Protein AF-A0AAN8JY93-F1 (afdb_monomer)

Mean predicted aligned error: 19.19 Å

Solvent-accessible surface area (backbone atoms only — not comparable to full-atom values): 60584 Å² total; per-residue (Å²): 108,63,57,53,48,21,67,75,59,73,46,45,84,38,65,45,79,65,49,72,83,92,68,95,86,66,89,79,64,73,64,67,52,47,55,47,52,49,53,53,49,51,51,48,49,42,30,40,76,74,59,64,27,43,64,78,49,72,37,73,42,38,67,51,36,52,79,76,88,57,92,93,51,80,46,86,62,22,30,18,45,52,40,88,83,47,94,84,46,52,73,44,82,36,50,57,37,54,52,48,49,48,41,67,73,62,76,46,93,72,88,65,72,92,72,94,78,92,77,66,65,74,63,88,63,70,92,53,86,69,74,48,63,58,64,89,82,48,39,46,28,34,25,60,44,32,64,24,27,21,23,57,47,72,46,72,69,20,24,54,23,28,49,57,55,35,21,75,65,58,65,14,74,72,51,42,61,41,52,46,45,41,35,33,70,85,38,47,70,60,54,50,51,51,45,59,71,41,59,44,47,30,41,38,38,33,50,48,47,7,31,37,15,24,61,51,72,53,81,31,70,60,34,48,50,50,53,51,53,52,50,50,53,34,49,76,69,67,24,44,53,29,41,27,54,37,63,79,38,51,15,34,57,38,46,78,66,45,28,56,66,29,72,68,42,27,61,42,47,23,54,51,46,50,51,50,43,70,74,40,46,88,79,42,40,35,40,28,46,40,53,32,57,64,51,51,19,39,30,7,29,14,76,24,69,34,51,75,44,37,51,91,47,22,40,38,42,22,42,46,18,43,54,35,49,54,51,20,41,22,49,34,42,47,54,46,52,75,77,50,69,91,64,62,47,48,21,45,30,43,48,50,54,26,50,41,31,65,43,74,68,35,68,59,14,43,50,24,10,53,50,53,44,42,72,50,41,30,53,62,45,29,18,32,62,71,64,16,43,65,45,68,70,54,58,51,51,44,35,52,44,23,46,63,60,70,40,98,54,50,54,61,77,80,75,49,76,68,51,14,65,57,25,35,63,45,44,72,43,46,31,34,28,44,63,21,45,36,25,14,27,61,45,67,71,90,60,57,53,79,60,82,69,30,58,68,62,74,64,47,48,44,76,51,66,65,89,84,50,35,74,49,46,40,94,87,39,28,68,41,42,63,27,57,34,50,45,53,51,50,47,36,75,74,63,42,94,50,50,29,33,37,65,33,37,49,55,40,38,64,76,89,57,54,78,35,62,69,46,27,36,46,54,56,39,38,53,40,28,49,48,43,29,39,74,74,69,66,42,51,62,47,32,44,18,40,32,24,50,43,32,35,37,47,65,48,46,11,77,64,39,33,39,29,30,18,44,49,39,83,85,45,92,82,31,52,74,44,77,20,49,26,35,55,48,52,25,50,32,54,76,59,41,40,34,49,84,83,59,64,58,77,82,56,67,94,55,63,91,61,80,66,92,82,75,50,71,69,41,62,56,64,95,82,50,39,34,26,31,18,51,84,49,57,65,72,65,91,72,78,77,54,58,66,92,87,43,61,59,80,72,63,70,82,76,61,88,80,61,99,82,67,89,60,86,82,79,48,61,72,58,50,49,56,51,49,50,51,53,49,48,32,59,75,27,60,37,65,27,39,38,36,33,48,36,36,46,59,41,24,66,44,74,43,88,86,51,55,38,60,67,62,54,48,54,50,47,55,55,53,68,76,41,68,77,59,32,35,34,43,28,62,44,52,96,58,64,27,51,62,43,44,42,99,86,47,63,33,52,60,32,67,73,50,36,58,54,52,39,50,54,50,47,52,47,48,74,74,40,22,89,50,41,29,32,36,24,49,38,61,28,56,62,58,47,30,40,31,20,17,37,68,24,79,30,80,76,44,37,53,80,29,48,54,54,22,41,42,20,47,53,37,50,51,54,32,43,19,51,40,34,54,46,39,60,71,78,37,33,88,84,45,70,45,44,44,27,40,30,39,52,53,59,26,65,40,38,70,43,80,85,40,67,58,12,47,50,22,34,55,43,49,42,41,66,56,42,34,45,67,45,27,19,30,66,70,68,16,39,69,41,66,68,52,52,68,56,60,32,79,89,50,42,78,80,74,51,75,68,51,20,60,49,22,37,64,40,53,70,36,45,28,31,32,40,66,28,25,42,43,25,28,47,58,59,100,82,63,77,90,47,62,67,42,52,49,60,42,38,42,66,84,50,52,89,88,68,52,53,41,90,40,45,64,32,60,32,52,47,49,49,51,48,32,73,72,58,41,74,53,48,29,30,38,56,27,33,54,60,35,56,61,41,27,72,77,65,77,47,54,57,27,46,50,53,54,47,38,52,46,31,48,49,43,28,37,73,75,68,61,35,41,68,46,30,48,15,43,32,27,40,47,31,73,88,47,94,89,44,91,84,70,64,57,37,31,29,19,56,62,84,82,83,84,71,54,72,39,77,27,30,58,49,50,18,49,36,47,76,55,37,35,47,50,79,77,80,75,84,73,91,65,82,90,73,86,78,82,90,79,80,93,78,90,82,89,81,87,82,89,89,88,89,89,86,88,78,90,89,87,90,81,79,78,76,66,71,62,59,59,57,56,55,59,55,55,62,66,74,78,108

InterPro domains:
  IPR001360 Glycoside hydrolase family 1 [PF00232] (2-108)
  IPR001360 Glycoside hydrolase family 1 [PF00232] (132-594)
  IPR001360 Glycoside hydrolase family 1 [PF00232] (618-1051)
  IPR001360 Glycoside hydrolase family 1 [PR00131] (426-440)
  IPR001360 Glycoside hydrolase family 1 [PR00131] (500-508)
  IPR001360 Glycoside hydrolase family 1 [PR00131] (516-527)
  IPR001360 Glycoside hydrolase family 1 [PR00131] (538-555)
  IPR001360 Glycoside hydrolase family 1 [PR00131] (562-574)
  IPR001360 Glycoside hydrolase family 1 [PTHR10353] (134-597)
  IPR017853 Glycoside hydrolase superfamily [SSF51445] (2-107)
  IPR017853 Glycoside hydrolase superfamily [SSF51445] (125-590)
  IPR017853 Glycoside hydrolase superfamily [SSF51445] (620-1041)
  IPR018120 Glycoside hydrolase family 1, active site [PS00572] (500-508)

Structure (mmCIF, N/CA/C/O backbone):
data_AF-A0AAN8JY93-F1
#
_entry.id   AF-A0AAN8JY93-F1
#
loop_
_atom_site.group_PDB
_atom_site.id
_atom_site.type_symbol
_atom_site.label_atom_id
_atom_site.label_alt_id
_atom_site.label_comp_id
_atom_site.label_asym_id
_atom_site.label_entity_id
_atom_site.label_seq_id
_atom_site.pdbx_PDB_ins_code
_atom_site.Cartn_x
_atom_site.Cartn_y
_atom_site.Cartn_z
_atom_site.occupancy
_atom_site.B_iso_or_equiv
_atom_site.auth_seq_id
_atom_site.auth_comp_id
_atom_site.auth_asym_id
_atom_site.auth_atom_id
_atom_site.pdbx_PDB_model_num
ATOM 1 N N . MET A 1 1 ? 3.358 27.680 21.421 1.00 69.94 1 MET A N 1
ATOM 2 C CA . MET A 1 1 ? 3.819 28.964 22.011 1.00 69.94 1 MET A CA 1
ATOM 3 C C . MET A 1 1 ? 2.772 30.056 21.838 1.00 69.94 1 MET A C 1
ATOM 5 O O . MET A 1 1 ? 2.364 30.636 22.831 1.00 69.94 1 MET A O 1
ATOM 9 N N . LEU A 1 2 ? 2.305 30.308 20.614 1.00 76.06 2 LEU A N 1
ATOM 10 C CA . LEU A 1 2 ? 1.337 31.370 20.306 1.00 76.06 2 LEU A CA 1
ATOM 11 C C . LEU A 1 2 ? -0.007 31.192 21.030 1.00 76.06 2 LEU A C 1
ATOM 13 O O . LEU A 1 2 ? -0.466 32.124 21.680 1.00 76.06 2 LEU A O 1
ATOM 17 N N . SER A 1 3 ? -0.543 29.971 21.080 1.00 69.81 3 SER A N 1
ATOM 18 C CA . SER A 1 3 ? -1.754 29.629 21.849 1.00 69.81 3 SER A CA 1
ATOM 19 C C . SER A 1 3 ? -1.584 29.855 23.360 1.00 69.81 3 SER A C 1
ATOM 21 O O . SER A 1 3 ? -2.524 30.243 24.049 1.00 69.81 3 SER A O 1
ATOM 23 N N . ARG A 1 4 ? -0.353 29.732 23.881 1.00 70.81 4 ARG A N 1
ATOM 24 C CA . ARG A 1 4 ? -0.026 30.113 25.266 1.00 70.81 4 ARG A CA 1
ATOM 25 C C . ARG A 1 4 ? -0.009 31.632 25.448 1.00 70.81 4 ARG A C 1
ATOM 27 O O . ARG A 1 4 ? -0.497 32.097 26.466 1.00 70.81 4 ARG A O 1
ATOM 34 N N . VAL A 1 5 ? 0.522 32.402 24.493 1.00 70.19 5 VAL A N 1
ATOM 35 C CA . VAL A 1 5 ? 0.476 33.878 24.538 1.00 70.19 5 VAL A CA 1
ATOM 36 C C . VAL A 1 5 ? -0.973 34.365 24.524 1.00 70.19 5 VAL A C 1
ATOM 38 O O . VAL A 1 5 ? -1.321 35.219 25.335 1.00 70.19 5 VAL A O 1
ATOM 41 N N . LYS A 1 6 ? -1.830 33.758 23.690 1.00 79.06 6 LYS A N 1
ATOM 42 C CA . LYS A 1 6 ? -3.275 34.000 23.716 1.00 79.06 6 LYS A CA 1
ATOM 43 C C . LYS A 1 6 ? -3.862 33.759 25.105 1.00 79.06 6 LYS A C 1
ATOM 45 O O . LYS A 1 6 ? -4.528 34.630 25.641 1.00 79.06 6 LYS A O 1
ATOM 50 N N . TYR A 1 7 ? -3.604 32.599 25.697 1.00 63.34 7 TYR A N 1
ATOM 51 C CA . TYR A 1 7 ? -4.222 32.246 26.973 1.00 63.34 7 TYR A CA 1
ATOM 52 C C . TYR A 1 7 ? -3.699 33.077 28.156 1.00 63.34 7 TYR A C 1
ATOM 54 O O . TYR A 1 7 ? -4.463 33.464 29.032 1.00 63.34 7 TYR A O 1
ATOM 62 N N . VAL A 1 8 ? -2.396 33.365 28.191 1.00 80.88 8 VAL A N 1
ATOM 63 C CA . VAL A 1 8 ? -1.757 34.058 29.323 1.00 80.88 8 VAL A CA 1
ATOM 64 C C . VAL A 1 8 ? -2.041 35.559 29.322 1.00 80.88 8 VAL A C 1
ATOM 66 O O . VAL A 1 8 ? -2.139 36.156 30.389 1.00 80.88 8 VAL A O 1
ATOM 69 N N . TYR A 1 9 ? -2.155 36.173 28.146 1.00 71.94 9 TYR A N 1
ATOM 70 C CA . TYR A 1 9 ? -2.231 37.629 28.007 1.00 71.94 9 TYR A CA 1
ATOM 71 C C . TYR A 1 9 ? -3.556 38.107 27.401 1.00 71.94 9 TYR A C 1
ATOM 73 O O . TYR A 1 9 ? -3.605 39.202 26.848 1.00 71.94 9 TYR A O 1
ATOM 81 N N . ASP A 1 10 ? -4.603 37.284 27.498 1.00 81.94 10 ASP A N 1
ATOM 82 C CA . ASP A 1 10 ? -5.962 37.587 27.026 1.00 81.94 10 ASP A CA 1
ATOM 83 C C . ASP A 1 10 ? -6.033 37.953 25.530 1.00 81.94 10 ASP A C 1
ATOM 85 O O . ASP A 1 10 ? -6.460 39.027 25.115 1.00 81.94 10 ASP A O 1
ATOM 89 N N . ASN A 1 11 ? -5.541 37.031 24.702 1.00 85.69 11 ASN A N 1
ATOM 90 C CA . ASN A 1 11 ? -5.490 37.101 23.241 1.00 85.69 11 ASN A CA 1
ATOM 91 C C . ASN A 1 11 ? -4.962 38.437 22.681 1.00 85.69 11 ASN A C 1
ATOM 93 O O . ASN A 1 11 ? -5.617 39.066 21.835 1.00 85.69 11 ASN A O 1
ATOM 97 N N . PRO A 1 12 ? -3.768 38.885 23.118 1.00 86.94 12 PRO A N 1
ATOM 98 C CA . PRO A 1 12 ? -3.240 40.167 22.685 1.00 86.94 12 PRO A CA 1
ATOM 99 C C . PRO A 1 12 ? -2.962 40.129 21.180 1.00 86.94 12 PRO A C 1
ATOM 101 O O . PRO A 1 12 ? -2.796 39.063 20.587 1.00 86.94 12 PRO A O 1
ATOM 104 N N . SER A 1 13 ? -2.857 41.298 20.550 1.00 91.81 13 SER A N 1
ATOM 105 C CA . SER A 1 13 ? -2.350 41.352 19.175 1.00 91.81 13 SER A CA 1
ATOM 106 C C . SER A 1 13 ? -0.879 40.932 19.169 1.00 91.81 13 SER A C 1
ATOM 108 O O . SER A 1 13 ? -0.040 41.621 19.748 1.00 91.81 13 SER A O 1
ATOM 110 N N . VAL A 1 14 ? -0.564 39.804 18.533 1.00 89.38 14 VAL A N 1
ATOM 111 C CA . VAL A 1 14 ? 0.791 39.240 18.487 1.00 89.38 14 VAL A CA 1
ATOM 112 C C . VAL A 1 14 ? 1.410 39.488 17.120 1.00 89.38 14 VAL A C 1
ATOM 114 O O . VAL A 1 14 ? 0.826 39.139 16.100 1.00 89.38 14 VAL A O 1
ATOM 117 N N . TYR A 1 15 ? 2.621 40.034 17.092 1.00 88.69 15 TYR A N 1
ATOM 118 C CA . TYR A 1 15 ? 3.464 40.029 15.900 1.00 88.69 15 TYR A CA 1
ATOM 119 C C . TYR A 1 15 ? 4.668 39.132 16.179 1.00 88.69 15 TYR A C 1
ATOM 121 O O . TYR A 1 15 ? 5.398 39.367 17.142 1.00 88.69 15 TYR A O 1
ATOM 129 N N . VAL A 1 16 ? 4.859 38.077 15.389 1.00 86.00 16 VAL A N 1
ATOM 130 C CA . VAL A 1 16 ? 6.002 37.173 15.571 1.00 86.00 16 VAL A CA 1
ATOM 131 C C . VAL A 1 16 ? 7.223 37.833 14.948 1.00 86.00 16 VAL A C 1
ATOM 133 O O . VAL A 1 16 ? 7.348 37.900 13.733 1.00 86.00 16 VAL A O 1
ATOM 136 N N . THR A 1 17 ? 8.101 38.388 15.774 1.00 80.94 17 THR A N 1
ATOM 137 C CA . THR A 1 17 ? 9.152 39.301 15.301 1.00 80.94 17 THR A CA 1
ATOM 138 C C . THR A 1 17 ? 10.348 38.614 14.654 1.00 80.94 17 THR A C 1
ATOM 140 O O . THR A 1 17 ? 11.081 39.281 13.932 1.00 80.94 17 THR A O 1
ATOM 143 N N . ASP A 1 18 ? 10.564 37.325 14.914 1.00 76.69 18 ASP A N 1
ATOM 144 C CA . ASP A 1 18 ? 11.630 36.550 14.283 1.00 76.69 18 ASP A CA 1
ATOM 145 C C . ASP A 1 18 ? 11.290 35.051 14.268 1.00 76.69 18 ASP A C 1
ATOM 147 O O . ASP A 1 18 ? 10.889 34.476 15.284 1.00 76.69 18 ASP A O 1
ATOM 151 N N . ILE A 1 19 ? 11.467 34.431 13.106 1.00 76.38 19 ILE A N 1
ATOM 152 C CA . ILE A 1 19 ? 11.493 32.987 12.903 1.00 76.38 19 ILE A CA 1
ATOM 153 C C . ILE A 1 19 ? 12.848 32.697 12.266 1.00 76.38 19 ILE A C 1
ATOM 155 O O . ILE A 1 19 ? 13.058 33.001 11.091 1.00 76.38 19 ILE A O 1
ATOM 159 N N . SER A 1 20 ? 13.759 32.119 13.044 1.00 65.69 20 SER A N 1
ATOM 160 C CA . SER A 1 20 ? 15.121 31.790 12.620 1.00 65.69 20 SER A CA 1
ATOM 161 C C . SER A 1 20 ? 15.572 30.449 13.224 1.00 65.69 20 SER A C 1
ATOM 163 O O . SER A 1 20 ? 14.973 29.941 14.179 1.00 65.69 20 SER A O 1
ATOM 165 N N . GLN A 1 21 ? 16.593 29.827 12.629 1.00 62.09 21 GLN A N 1
ATOM 166 C CA . GLN A 1 21 ? 17.211 28.580 13.097 1.00 62.09 21 GLN A CA 1
ATOM 167 C C . GLN A 1 21 ? 18.706 28.833 13.349 1.00 62.09 21 GLN A C 1
ATOM 169 O O . GLN A 1 21 ? 19.407 29.285 12.446 1.00 62.09 21 GLN A O 1
ATOM 174 N N . SER A 1 22 ? 19.211 28.539 14.555 1.00 51.00 22 SER A N 1
ATOM 175 C CA . SER A 1 22 ? 20.635 28.683 14.903 1.00 51.00 22 SER A CA 1
ATOM 176 C C . SER A 1 22 ? 21.345 27.324 14.936 1.00 51.00 22 SER A C 1
ATOM 178 O O . SER A 1 22 ? 21.020 26.490 15.782 1.00 51.00 22 SER A O 1
ATOM 180 N N . GLY A 1 23 ? 22.341 27.114 14.070 1.00 45.62 23 GLY A N 1
ATOM 181 C CA . GLY A 1 23 ? 23.177 25.910 14.071 1.00 45.62 23 GLY A CA 1
ATOM 182 C C . GLY A 1 23 ? 24.513 26.145 13.367 1.00 45.62 23 GLY A C 1
ATOM 183 O O . GLY A 1 23 ? 24.555 26.329 12.154 1.00 45.62 23 GLY A O 1
ATOM 184 N N . ALA A 1 24 ? 25.607 26.145 14.133 1.00 39.66 24 ALA A N 1
ATOM 185 C CA . ALA A 1 24 ? 26.963 26.214 13.598 1.00 39.66 24 ALA A CA 1
ATOM 186 C C . ALA A 1 24 ? 27.255 24.951 12.764 1.00 39.66 24 ALA A C 1
ATOM 188 O O . ALA A 1 24 ? 27.076 23.848 13.271 1.00 39.66 24 ALA A O 1
ATOM 189 N N . ASN A 1 25 ? 27.715 25.129 11.520 1.00 41.00 25 ASN A N 1
ATOM 190 C CA . ASN A 1 25 ? 28.017 24.102 10.500 1.00 41.00 25 ASN A CA 1
ATOM 191 C C . ASN A 1 25 ? 26.882 23.683 9.549 1.00 41.00 25 ASN A C 1
ATOM 193 O O . ASN A 1 25 ? 26.804 22.522 9.161 1.00 41.00 25 ASN A O 1
ATOM 197 N N . ILE A 1 26 ? 26.061 24.624 9.077 1.00 43.53 26 ILE A N 1
ATOM 198 C CA . ILE A 1 26 ? 25.244 24.402 7.869 1.00 43.53 26 ILE A CA 1
ATOM 199 C C . ILE A 1 26 ? 25.887 25.154 6.701 1.00 43.53 26 ILE A C 1
ATOM 201 O O . ILE A 1 26 ? 25.392 26.181 6.247 1.00 43.53 26 ILE A O 1
ATOM 205 N N . SER A 1 27 ? 27.033 24.663 6.236 1.00 38.75 27 SER A N 1
ATOM 206 C CA . SER A 1 27 ? 27.598 25.066 4.943 1.00 38.75 27 SER A CA 1
ATOM 207 C C . SER A 1 27 ? 27.100 24.175 3.797 1.00 38.75 27 SER A C 1
ATOM 209 O O . SER A 1 27 ? 27.706 24.199 2.734 1.00 38.75 27 SER A O 1
ATOM 211 N N . GLY A 1 28 ? 26.040 23.375 3.994 1.00 40.03 28 GLY A N 1
ATOM 212 C CA . GLY A 1 28 ? 25.715 22.319 3.031 1.00 40.03 28 GLY A CA 1
ATOM 213 C C . GLY A 1 28 ? 24.288 21.784 2.947 1.00 40.03 28 GLY A C 1
ATOM 214 O O . GLY A 1 28 ? 24.117 20.841 2.195 1.00 40.03 28 GLY A O 1
ATOM 215 N N . ASP A 1 29 ? 23.269 22.326 3.629 1.00 45.34 29 ASP A N 1
ATOM 216 C CA . ASP A 1 29 ? 21.902 21.876 3.309 1.00 45.34 29 ASP A CA 1
ATOM 217 C C . ASP A 1 29 ? 20.828 22.952 3.528 1.00 45.34 29 ASP A C 1
ATOM 219 O O . ASP A 1 29 ? 20.383 23.240 4.646 1.00 45.34 29 ASP A O 1
ATOM 223 N N . MET A 1 30 ? 20.470 23.611 2.426 1.00 51.06 30 MET A N 1
ATOM 224 C CA . MET A 1 30 ? 19.513 24.716 2.363 1.00 51.06 30 MET A CA 1
ATOM 225 C C . MET A 1 30 ? 18.056 24.223 2.468 1.00 51.06 30 MET A C 1
ATOM 227 O O . MET A 1 30 ? 17.183 24.998 2.864 1.00 51.06 30 MET A O 1
ATOM 231 N N . GLU A 1 31 ? 17.817 22.939 2.177 1.00 48.22 31 GLU A N 1
ATOM 232 C CA . GLU A 1 31 ? 16.504 22.276 2.121 1.00 48.22 31 GLU A CA 1
ATOM 233 C C . GLU A 1 31 ? 15.861 22.168 3.511 1.00 48.22 31 GLU A C 1
ATOM 235 O O . GLU A 1 31 ? 14.686 22.494 3.695 1.00 48.22 31 GLU A O 1
ATOM 240 N N . SER A 1 32 ? 16.670 21.868 4.535 1.00 54.09 32 SER A N 1
ATOM 241 C CA . SER A 1 32 ? 16.225 21.801 5.937 1.00 54.09 32 SER A CA 1
ATOM 242 C C . SER A 1 32 ? 15.567 23.096 6.445 1.00 54.09 32 SER A C 1
ATOM 244 O O . SER A 1 32 ? 14.738 23.060 7.358 1.00 54.09 32 SER A O 1
ATOM 246 N N . LYS A 1 33 ? 15.894 24.251 5.843 1.00 60.28 33 LYS A N 1
ATOM 247 C CA . LYS A 1 33 ? 15.375 25.565 6.253 1.00 60.28 33 LYS A CA 1
ATOM 248 C C . LYS A 1 33 ? 14.008 25.889 5.660 1.00 60.28 33 LYS A C 1
ATOM 250 O O . LYS A 1 33 ? 13.216 26.546 6.332 1.00 60.28 33 LYS A O 1
ATOM 255 N N . ILE A 1 34 ? 13.705 25.457 4.435 1.00 57.56 34 ILE A N 1
ATOM 256 C CA . ILE A 1 34 ? 12.383 25.701 3.832 1.00 57.56 34 ILE A CA 1
ATOM 257 C C . ILE A 1 34 ? 11.337 24.843 4.528 1.00 57.56 34 ILE A C 1
ATOM 259 O O . ILE A 1 34 ? 10.289 25.365 4.901 1.00 57.56 34 ILE A O 1
ATOM 263 N N . ASP A 1 35 ? 11.652 23.582 4.815 1.00 55.12 35 ASP A N 1
ATOM 264 C CA . ASP A 1 35 ? 10.779 22.723 5.614 1.00 55.12 35 ASP A CA 1
ATOM 265 C C . ASP A 1 35 ? 10.602 23.260 7.032 1.00 55.12 35 ASP A C 1
ATOM 267 O O . ASP A 1 3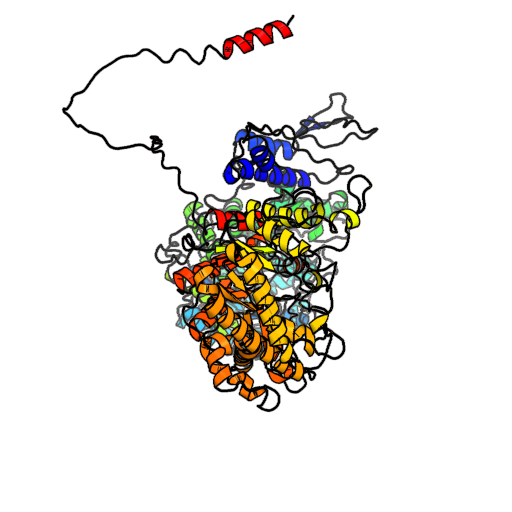5 ? 9.481 23.300 7.540 1.00 55.12 35 ASP A O 1
ATOM 271 N N . TYR A 1 36 ? 11.666 23.796 7.639 1.00 63.91 36 TYR A N 1
ATOM 272 C CA . TYR A 1 36 ? 11.558 24.528 8.897 1.00 63.91 36 TYR A CA 1
ATOM 273 C C . TYR A 1 36 ? 10.566 25.696 8.766 1.00 63.91 36 TYR A C 1
ATOM 275 O O . TYR A 1 36 ? 9.571 25.745 9.488 1.00 63.91 36 TYR A O 1
ATOM 283 N N . TYR A 1 37 ? 10.739 26.608 7.808 1.00 67.94 37 TYR A N 1
ATOM 284 C CA . TYR A 1 37 ? 9.810 27.730 7.654 1.00 67.94 37 TYR A CA 1
ATOM 285 C C . TYR A 1 37 ? 8.380 27.296 7.304 1.00 67.94 37 TYR A C 1
ATOM 287 O O . TYR A 1 37 ? 7.440 27.877 7.851 1.00 67.94 37 TYR A O 1
ATOM 295 N N . ARG A 1 38 ? 8.184 26.252 6.487 1.00 61.81 38 ARG A N 1
ATOM 296 C CA . ARG A 1 38 ? 6.869 25.654 6.189 1.00 61.81 38 ARG A CA 1
ATOM 297 C C . ARG A 1 38 ? 6.207 25.110 7.446 1.00 61.81 38 ARG A C 1
ATOM 299 O O . ARG A 1 38 ? 5.049 25.424 7.701 1.00 61.81 38 ARG A O 1
ATOM 306 N N . ILE A 1 39 ? 6.933 24.359 8.272 1.00 59.59 39 ILE A N 1
ATOM 307 C CA . ILE A 1 39 ? 6.422 23.831 9.543 1.00 59.59 39 ILE A CA 1
ATOM 308 C C . ILE A 1 39 ? 5.998 24.982 10.460 1.00 59.59 39 ILE A C 1
ATOM 310 O O . ILE A 1 39 ? 4.887 24.971 10.991 1.00 59.59 39 ILE A O 1
ATOM 314 N N . TYR A 1 40 ? 6.846 25.998 10.636 1.00 71.12 40 TYR A N 1
ATOM 315 C CA . TYR A 1 40 ? 6.559 27.106 11.550 1.00 71.12 40 TYR A CA 1
ATOM 316 C C . TYR A 1 40 ? 5.438 28.018 11.047 1.00 71.12 40 TYR A C 1
ATOM 318 O O . TYR A 1 40 ? 4.575 28.395 11.837 1.00 71.12 40 TYR A O 1
ATOM 326 N N . THR A 1 41 ? 5.388 28.330 9.753 1.00 69.44 41 THR A N 1
ATOM 327 C CA . THR A 1 41 ? 4.290 29.123 9.176 1.00 69.44 41 THR A CA 1
ATOM 328 C C . THR A 1 41 ? 2.980 28.355 9.113 1.00 69.44 41 THR A C 1
ATOM 330 O O . THR A 1 41 ? 1.944 28.935 9.421 1.00 69.44 41 THR A O 1
ATOM 333 N N . ASN A 1 42 ? 2.999 27.047 8.840 1.00 61.03 42 ASN A N 1
ATOM 334 C CA . ASN A 1 42 ? 1.810 26.202 8.960 1.00 61.03 42 ASN A CA 1
ATOM 335 C C . ASN A 1 42 ? 1.327 26.149 10.417 1.00 61.03 42 ASN A C 1
ATOM 337 O O . ASN A 1 42 ? 0.138 26.262 10.684 1.00 61.03 42 ASN A O 1
ATOM 341 N N . ASN A 1 43 ? 2.238 26.079 11.388 1.00 65.94 43 ASN A N 1
ATOM 342 C CA . ASN A 1 43 ? 1.875 26.165 12.803 1.00 65.94 43 ASN A CA 1
ATOM 343 C C . ASN A 1 43 ? 1.349 27.554 13.205 1.00 65.94 43 ASN A C 1
ATOM 345 O O . ASN A 1 43 ? 0.456 27.629 14.043 1.00 65.94 43 ASN A O 1
ATOM 349 N N . ILE A 1 44 ? 1.845 28.645 12.611 1.00 74.50 44 ILE A N 1
ATOM 350 C CA . ILE A 1 44 ? 1.271 29.990 12.782 1.00 74.50 44 ILE A CA 1
ATOM 351 C C . ILE A 1 44 ? -0.132 30.045 12.181 1.00 74.50 44 ILE A C 1
ATOM 353 O O . ILE A 1 44 ? -1.044 30.536 12.835 1.00 74.50 44 ILE A O 1
ATOM 357 N N . LEU A 1 45 ? -0.332 29.499 10.980 1.00 65.19 45 LEU A N 1
ATOM 358 C CA . LEU A 1 45 ? -1.640 29.457 10.333 1.00 65.19 45 LEU A CA 1
ATOM 359 C C . LEU A 1 45 ? -2.636 28.607 11.130 1.00 65.19 45 LEU A C 1
ATOM 361 O O . LEU A 1 45 ? -3.771 29.027 11.319 1.00 65.19 45 LEU A O 1
ATOM 365 N N . LYS A 1 46 ? -2.208 27.459 11.666 1.00 56.72 46 LYS A N 1
ATOM 366 C CA . LYS A 1 46 ? -2.985 26.665 12.629 1.00 56.72 46 LYS A CA 1
ATOM 367 C C . LYS A 1 46 ? -3.283 27.472 13.891 1.00 56.72 46 LYS A C 1
ATOM 369 O O . LYS A 1 46 ? -4.415 27.468 14.348 1.00 56.72 46 LYS A O 1
ATOM 374 N N . ALA A 1 47 ? -2.321 28.229 14.415 1.00 69.75 47 ALA A N 1
ATOM 375 C CA . ALA A 1 47 ? -2.568 29.083 15.571 1.00 69.75 47 ALA A CA 1
ATOM 376 C C . ALA A 1 47 ? -3.593 30.196 15.274 1.00 69.75 47 ALA A C 1
ATOM 378 O O . ALA A 1 47 ? -4.376 30.539 16.151 1.00 69.75 47 ALA A O 1
ATOM 379 N N . VAL A 1 48 ? -3.618 30.750 14.056 1.00 68.75 48 VAL A N 1
ATOM 380 C CA . VAL A 1 48 ? -4.634 31.729 13.626 1.00 68.75 48 VAL A CA 1
ATOM 381 C C . VAL A 1 48 ? -5.995 31.065 13.417 1.00 68.75 48 VAL A C 1
ATOM 383 O O . VAL A 1 48 ? -6.984 31.540 13.960 1.00 68.75 48 VAL A O 1
ATOM 386 N N . ASN A 1 49 ? -6.052 29.982 12.642 1.00 53.44 49 ASN A N 1
ATOM 387 C CA . ASN A 1 49 ? -7.306 29.414 12.139 1.00 53.44 49 ASN A CA 1
ATOM 388 C C . ASN A 1 49 ? -7.936 28.374 13.070 1.00 53.44 49 ASN A C 1
ATOM 390 O O . ASN A 1 49 ? -9.153 28.248 13.088 1.00 53.44 49 ASN A O 1
ATOM 394 N N . LEU A 1 50 ? -7.119 27.604 13.793 1.00 51.84 50 LEU A N 1
ATOM 395 C CA . LEU A 1 50 ? -7.572 26.543 14.699 1.00 51.84 50 LEU A CA 1
ATOM 396 C C . LEU A 1 50 ? -7.536 27.010 16.154 1.00 51.84 50 LEU A C 1
ATOM 398 O O . LEU A 1 50 ? -8.492 26.791 16.888 1.00 51.84 50 LEU A O 1
ATOM 402 N N . ASP A 1 51 ? -6.464 27.696 16.564 1.00 65.25 51 ASP A N 1
ATOM 403 C CA . ASP A 1 51 ? -6.336 28.173 17.949 1.00 65.25 51 ASP A CA 1
ATOM 404 C C . ASP A 1 51 ? -6.894 29.596 18.150 1.00 65.25 51 ASP A C 1
ATOM 406 O O . ASP A 1 51 ? -6.864 30.113 19.274 1.00 65.25 51 ASP A O 1
ATOM 410 N N . GLU A 1 52 ? -7.369 30.260 17.087 1.00 82.25 52 GLU A N 1
ATOM 411 C CA . GLU A 1 52 ? -7.912 31.631 17.085 1.00 82.25 52 GLU A CA 1
ATOM 412 C C . GLU A 1 52 ? -7.009 32.654 17.812 1.00 82.25 52 GLU A C 1
ATOM 414 O O . GLU A 1 52 ? -7.465 33.511 18.584 1.00 82.25 52 GLU A O 1
ATOM 419 N N . CYS A 1 53 ? -5.693 32.524 17.649 1.00 76.94 53 CYS A N 1
ATOM 420 C CA . CYS A 1 53 ? -4.716 33.475 18.162 1.00 76.94 53 CYS A CA 1
ATOM 421 C C . CYS A 1 53 ? -4.760 34.760 17.336 1.00 76.94 53 CYS A C 1
ATOM 423 O O . CYS A 1 53 ? -4.696 34.721 16.107 1.00 76.94 53 CYS A O 1
ATOM 425 N N . ASN A 1 54 ? -4.797 35.912 18.007 1.00 87.56 54 ASN A N 1
ATOM 426 C CA . ASN A 1 54 ? -4.833 37.227 17.370 1.00 87.56 54 ASN A CA 1
ATOM 427 C C . ASN A 1 54 ? -3.450 37.645 16.828 1.00 87.56 54 ASN A C 1
ATOM 429 O O . ASN A 1 54 ? -2.831 38.606 17.287 1.00 87.56 54 ASN A O 1
ATOM 433 N N . ILE A 1 55 ? -2.937 36.897 15.853 1.00 88.12 55 ILE A N 1
ATOM 434 C CA . ILE A 1 55 ? -1.637 37.142 15.227 1.00 88.12 55 ILE A CA 1
ATOM 435 C C . ILE A 1 55 ? -1.822 38.132 14.073 1.00 88.12 55 ILE A C 1
ATOM 437 O O . ILE A 1 55 ? -2.625 37.912 13.171 1.00 88.12 55 ILE A O 1
ATOM 441 N N . LYS A 1 56 ? -1.087 39.245 14.110 1.00 86.44 56 LYS A N 1
ATOM 442 C CA . LYS A 1 56 ? -1.150 40.334 13.121 1.00 86.44 56 LYS A CA 1
ATOM 443 C C . LYS A 1 56 ? -0.124 40.209 12.001 1.00 86.44 56 LYS A C 1
ATOM 445 O O . LYS A 1 56 ? -0.237 40.909 11.003 1.00 86.44 56 LYS A O 1
ATOM 450 N N . GLY A 1 57 ? 0.866 39.341 12.169 1.00 78.50 57 GLY A N 1
ATOM 451 C CA . GLY A 1 57 ? 1.896 39.081 11.175 1.00 78.50 57 GLY A CA 1
ATOM 452 C C . GLY A 1 57 ? 3.099 38.379 11.785 1.00 78.50 57 GLY A C 1
ATOM 453 O O . GLY A 1 57 ? 3.164 38.145 12.997 1.00 78.50 57 GLY A O 1
ATOM 454 N N . PHE A 1 58 ? 4.048 38.033 10.927 1.00 86.38 58 PHE A N 1
ATOM 455 C CA . PHE A 1 58 ? 5.318 37.461 11.334 1.00 86.38 58 PHE A CA 1
ATOM 456 C C . PHE A 1 58 ? 6.450 37.957 10.435 1.00 86.38 58 PHE A C 1
ATOM 458 O O . PHE A 1 58 ? 6.222 38.363 9.296 1.00 86.38 58 PHE A O 1
ATOM 465 N N . SER A 1 59 ? 7.667 37.907 10.958 1.00 81.62 59 SER A N 1
ATOM 466 C CA . SER A 1 59 ? 8.903 38.177 10.234 1.00 81.62 59 SER A CA 1
ATOM 467 C C . SER A 1 59 ? 9.771 36.927 10.244 1.00 81.62 59 SER A C 1
ATOM 469 O O . SER A 1 59 ? 9.876 36.244 11.262 1.00 81.62 59 SER A O 1
ATOM 471 N N . VAL A 1 60 ? 10.418 36.648 9.119 1.00 75.94 60 VAL A N 1
ATOM 472 C CA . VAL A 1 60 ? 11.477 35.638 9.028 1.00 75.94 60 VAL A CA 1
ATOM 473 C C . VAL A 1 60 ? 12.831 36.327 9.171 1.00 75.94 60 VAL A C 1
ATOM 475 O O . VAL A 1 60 ? 13.057 37.386 8.577 1.00 75.94 60 VAL A O 1
ATOM 478 N N . GLY A 1 61 ? 13.714 35.753 9.985 1.00 71.25 61 GLY A N 1
ATOM 479 C CA . GLY A 1 61 ? 15.058 36.275 10.201 1.00 71.25 61 GLY A CA 1
ATOM 480 C C . GLY A 1 61 ? 16.130 35.355 9.613 1.00 71.25 61 GLY A C 1
ATOM 481 O O . GLY A 1 61 ? 16.016 34.133 9.720 1.00 71.25 61 GLY A O 1
ATOM 482 N N . SER A 1 62 ? 17.194 35.886 8.999 1.00 75.38 62 SER A N 1
ATOM 483 C CA . SER A 1 62 ? 17.483 37.309 8.705 1.00 75.38 62 SER A CA 1
ATOM 484 C C . SER A 1 62 ? 17.187 37.672 7.239 1.00 75.38 62 SER A C 1
ATOM 486 O O . SER A 1 62 ? 17.022 36.800 6.396 1.00 75.38 62 SER A O 1
ATOM 488 N N . LEU A 1 63 ? 17.133 38.967 6.893 1.00 79.00 63 LEU A N 1
ATOM 489 C CA . LEU A 1 63 ? 17.023 39.394 5.486 1.00 79.00 63 LEU A CA 1
ATOM 490 C C . LEU A 1 63 ? 18.310 39.094 4.705 1.00 79.00 63 LEU A C 1
ATOM 492 O O . LEU A 1 63 ? 18.254 38.589 3.592 1.00 79.00 63 LEU A O 1
ATOM 496 N N . LEU A 1 64 ? 19.463 39.414 5.289 1.00 80.00 64 LEU A N 1
ATOM 497 C CA . LEU A 1 64 ? 20.787 39.242 4.694 1.00 80.00 64 LEU A CA 1
ATOM 498 C C . LEU A 1 64 ? 21.668 38.415 5.636 1.00 80.00 64 LEU A C 1
ATOM 500 O O . LEU A 1 64 ? 21.470 38.454 6.856 1.00 80.00 64 LEU A O 1
ATOM 504 N N . ASP A 1 65 ? 22.662 37.723 5.087 1.00 77.38 65 ASP A N 1
ATOM 505 C CA . ASP A 1 65 ? 23.757 37.167 5.887 1.00 77.38 65 ASP A CA 1
ATOM 506 C C . ASP A 1 65 ? 24.527 38.275 6.628 1.00 77.38 65 ASP A C 1
ATOM 508 O O . ASP A 1 65 ? 24.659 39.405 6.143 1.00 77.38 65 ASP A O 1
ATOM 512 N N . GLY A 1 66 ? 25.067 37.956 7.810 1.00 71.94 66 GLY A N 1
ATOM 513 C CA . GLY A 1 66 ? 25.772 38.931 8.644 1.00 71.94 66 GLY A CA 1
ATOM 514 C C . GLY A 1 66 ? 26.442 38.345 9.894 1.00 71.94 66 GLY A C 1
ATOM 515 O O . GLY A 1 66 ? 26.272 37.164 10.201 1.00 71.94 66 GLY A O 1
ATOM 516 N N . PRO A 1 67 ? 27.224 39.161 10.625 1.00 67.69 67 PRO A N 1
ATOM 517 C CA . PRO A 1 67 ? 27.877 38.752 11.869 1.00 67.69 67 PRO A CA 1
ATOM 518 C C . PRO A 1 67 ? 26.862 38.574 13.013 1.00 67.69 67 PRO A C 1
ATOM 520 O O . PRO A 1 67 ? 26.027 39.446 13.246 1.00 67.69 67 PRO A O 1
ATOM 523 N N . THR A 1 68 ? 26.958 37.472 13.767 1.00 59.69 68 THR A N 1
ATOM 524 C CA . THR A 1 68 ? 25.957 37.068 14.782 1.00 59.69 68 THR A CA 1
ATOM 525 C C . THR A 1 68 ? 26.406 37.253 16.240 1.00 59.69 68 THR A C 1
ATOM 527 O O . THR A 1 68 ? 25.809 36.690 17.154 1.00 59.69 68 THR A O 1
ATOM 530 N N . GLY A 1 69 ? 27.458 38.036 16.495 1.00 55.53 69 GLY A N 1
ATOM 531 C CA . GLY A 1 69 ? 27.867 38.420 17.857 1.00 55.53 69 GLY A CA 1
ATOM 532 C C . GLY A 1 69 ? 28.642 37.366 18.668 1.00 55.53 69 GLY A C 1
ATOM 533 O O . GLY A 1 69 ? 29.070 37.670 19.779 1.00 55.53 69 GLY A O 1
ATOM 534 N N . LEU A 1 70 ? 28.893 36.170 18.123 1.00 51.38 70 LEU A N 1
ATOM 535 C CA . LEU A 1 70 ? 29.871 35.203 18.645 1.00 51.38 70 LEU A CA 1
ATOM 536 C C . LEU A 1 70 ? 31.140 35.277 17.780 1.00 51.38 70 LEU A C 1
ATOM 538 O O . LEU A 1 70 ? 31.042 35.356 16.557 1.00 51.38 70 LEU A O 1
ATOM 542 N N . LYS A 1 71 ? 32.322 35.332 18.413 1.00 40.56 71 LYS A N 1
ATOM 543 C CA . LYS A 1 71 ? 33.609 35.583 17.736 1.00 40.56 71 LYS A CA 1
ATOM 544 C C . LYS A 1 71 ? 33.843 34.630 16.550 1.00 40.56 71 LYS A C 1
ATOM 546 O O . LYS A 1 71 ? 33.742 33.418 16.699 1.00 40.56 71 LYS A O 1
ATOM 551 N N . ASP A 1 72 ? 34.219 35.239 15.427 1.00 49.81 72 ASP A N 1
ATOM 552 C CA . ASP A 1 72 ? 34.879 34.664 14.246 1.00 49.81 72 ASP A CA 1
ATOM 553 C C . ASP A 1 72 ? 34.089 33.757 13.283 1.00 49.81 72 ASP A C 1
ATOM 555 O O . ASP A 1 72 ? 34.705 33.161 12.407 1.00 49.81 72 ASP A O 1
ATOM 559 N N . ASN A 1 73 ? 32.749 33.737 13.311 1.00 52.16 73 ASN A N 1
ATOM 560 C CA . ASN A 1 73 ? 31.959 33.053 12.271 1.00 52.16 73 ASN A CA 1
ATOM 561 C C . ASN A 1 73 ? 30.924 33.984 11.612 1.00 52.16 73 ASN A C 1
ATOM 563 O O . ASN A 1 73 ? 29.925 34.363 12.223 1.00 52.16 73 ASN A O 1
ATOM 567 N N . TYR A 1 74 ? 31.140 34.330 10.337 1.00 56.53 74 TYR A N 1
ATOM 568 C CA . TYR A 1 74 ? 30.059 34.803 9.465 1.00 56.53 74 TYR A CA 1
ATOM 569 C C . TYR A 1 74 ? 29.176 33.597 9.139 1.00 56.53 74 TYR A C 1
ATOM 571 O O . TYR A 1 74 ? 29.676 32.599 8.623 1.00 56.53 74 TYR A O 1
ATOM 579 N N . HIS A 1 75 ? 27.882 33.660 9.451 1.00 58.53 75 HIS A N 1
ATOM 580 C CA . HIS A 1 75 ? 26.963 32.562 9.166 1.00 58.53 75 HIS A CA 1
ATOM 581 C C . HIS A 1 75 ? 25.966 32.902 8.047 1.00 58.53 75 HIS A C 1
ATOM 583 O O . HIS A 1 75 ? 25.501 34.037 7.933 1.00 58.53 75 HIS A O 1
ATOM 589 N N . SER A 1 76 ? 25.609 31.881 7.262 1.00 59.31 76 SER A N 1
ATOM 590 C CA . SER A 1 76 ? 24.731 31.925 6.085 1.00 59.31 76 SER A CA 1
ATOM 591 C C . SER A 1 76 ? 23.250 31.641 6.420 1.00 59.31 76 SER A C 1
ATOM 593 O O . SER A 1 76 ? 22.693 30.607 6.033 1.00 59.31 76 SER A O 1
ATOM 595 N N . TYR A 1 77 ? 22.584 32.505 7.198 1.00 66.62 77 TYR A N 1
ATOM 596 C CA . TYR A 1 77 ? 21.170 32.314 7.597 1.00 66.62 77 TYR A CA 1
ATOM 597 C C . TYR A 1 77 ? 20.166 33.281 6.947 1.00 66.62 77 TYR A C 1
ATOM 599 O O . TYR A 1 77 ? 18.968 33.129 7.172 1.00 66.62 77 TYR A O 1
ATOM 607 N N . GLY A 1 78 ? 20.611 34.264 6.165 1.00 68.94 78 GLY A N 1
ATOM 608 C CA . GLY A 1 78 ? 19.736 35.273 5.579 1.00 68.94 78 GLY A CA 1
ATOM 609 C C . GLY A 1 78 ? 18.946 34.774 4.372 1.00 68.94 78 GLY A C 1
ATOM 610 O O . GLY A 1 78 ? 19.428 33.935 3.618 1.00 68.94 78 GLY A O 1
ATOM 611 N N . LEU A 1 79 ? 17.756 35.338 4.142 1.00 73.56 79 LEU A N 1
ATOM 612 C CA . LEU A 1 79 ? 16.968 35.170 2.914 1.00 73.56 79 LEU A CA 1
ATOM 613 C C . LEU A 1 79 ? 17.776 35.516 1.655 1.00 73.56 79 LEU A C 1
ATOM 615 O O . LEU A 1 79 ? 17.562 34.933 0.597 1.00 73.56 79 LEU A O 1
ATOM 619 N N . TYR A 1 80 ? 18.718 36.449 1.761 1.00 78.44 80 TYR A N 1
ATOM 620 C CA . TYR A 1 80 ? 19.695 36.733 0.726 1.00 78.44 80 TYR A CA 1
ATOM 621 C C . TYR A 1 80 ? 21.091 36.410 1.237 1.00 78.44 80 TYR A C 1
ATOM 623 O O . TYR A 1 80 ? 21.515 36.868 2.303 1.00 78.44 80 TYR A O 1
ATOM 631 N N . GLU A 1 81 ? 21.821 35.666 0.422 1.00 78.88 81 GLU A N 1
ATOM 632 C CA . GLU A 1 81 ? 23.245 35.475 0.608 1.00 78.88 81 GLU A CA 1
ATOM 633 C C . GLU A 1 81 ? 24.000 36.788 0.405 1.00 78.88 81 GLU A C 1
ATOM 635 O O . GLU A 1 81 ? 23.651 37.561 -0.491 1.00 78.88 81 GLU A O 1
ATOM 640 N N . VAL A 1 82 ? 25.033 37.035 1.216 1.00 80.00 82 VAL A N 1
ATOM 641 C CA . VAL A 1 82 ? 25.946 38.175 1.047 1.00 80.00 82 VAL A CA 1
ATOM 642 C C . VAL A 1 82 ? 27.346 37.664 0.746 1.00 80.00 82 VAL A C 1
ATOM 644 O O . VAL A 1 82 ? 27.972 37.020 1.585 1.00 80.00 82 VAL A O 1
ATOM 647 N N . ASP A 1 83 ? 27.880 38.020 -0.420 1.00 79.12 83 ASP A N 1
ATOM 648 C CA . ASP A 1 83 ? 29.286 37.762 -0.725 1.00 79.12 83 ASP A CA 1
ATOM 649 C C . ASP A 1 83 ? 30.181 38.727 0.075 1.00 79.12 83 ASP A C 1
ATOM 651 O O . ASP A 1 83 ? 30.327 39.913 -0.253 1.00 79.12 83 ASP A O 1
ATOM 655 N N . PHE A 1 84 ? 30.782 38.219 1.155 1.00 77.56 84 PHE A N 1
ATOM 656 C CA . PHE A 1 84 ? 31.700 38.979 2.006 1.00 77.56 84 PHE A CA 1
ATOM 657 C C . PHE A 1 84 ? 33.118 39.138 1.420 1.00 77.56 84 PHE A C 1
ATOM 659 O O . PHE A 1 84 ? 33.956 39.801 2.034 1.00 77.56 84 PHE A O 1
ATOM 666 N N . ASN A 1 85 ? 33.399 38.600 0.236 1.00 76.81 85 ASN A N 1
ATOM 667 C CA . ASN A 1 85 ? 34.671 38.787 -0.464 1.00 76.81 85 ASN A CA 1
ATOM 668 C C . ASN A 1 85 ? 34.546 39.772 -1.638 1.00 76.81 85 ASN A C 1
ATOM 670 O O . ASN A 1 85 ? 35.539 40.376 -2.041 1.00 76.81 85 ASN A O 1
ATOM 674 N N . HIS A 1 86 ? 33.333 40.007 -2.147 1.00 76.44 86 HIS A N 1
ATOM 675 C CA . HIS A 1 86 ? 33.083 41.008 -3.183 1.00 76.44 86 HIS A CA 1
ATOM 676 C C . HIS A 1 86 ? 33.038 42.442 -2.604 1.00 76.44 86 HIS A C 1
ATOM 678 O O . HIS A 1 86 ? 32.311 42.685 -1.632 1.00 76.44 86 HIS A O 1
ATOM 684 N N . PRO A 1 87 ? 33.729 43.436 -3.205 1.00 74.81 87 PRO A N 1
ATOM 685 C CA . PRO A 1 87 ? 33.801 44.807 -2.678 1.00 74.81 87 PRO A CA 1
ATOM 686 C C . PRO A 1 87 ? 32.432 45.498 -2.573 1.00 74.81 87 PRO A C 1
ATOM 688 O O . PRO A 1 87 ? 32.188 46.257 -1.639 1.00 74.81 87 PRO A O 1
ATOM 691 N N . GLU A 1 88 ? 31.502 45.179 -3.475 1.00 82.94 88 GLU A N 1
ATOM 692 C CA . GLU A 1 88 ? 30.126 45.708 -3.449 1.00 82.94 88 GLU A CA 1
ATOM 693 C C . GLU A 1 88 ? 29.160 44.919 -2.545 1.00 82.94 88 GLU A C 1
ATOM 695 O O . GLU A 1 88 ? 27.986 45.278 -2.421 1.00 82.94 88 GLU A O 1
ATOM 700 N N . ARG A 1 89 ? 29.634 43.843 -1.895 1.00 81.00 89 ARG A N 1
ATOM 701 C CA . ARG A 1 89 ? 28.820 42.948 -1.054 1.00 81.00 89 ARG A CA 1
ATOM 702 C C . ARG A 1 89 ? 27.604 42.397 -1.806 1.00 81.00 89 ARG A C 1
ATOM 704 O O . ARG A 1 89 ? 26.475 42.610 -1.379 1.00 81.00 89 ARG A O 1
ATOM 711 N N . LYS A 1 90 ? 27.797 41.771 -2.970 1.00 81.00 90 LYS A N 1
ATOM 712 C CA . LYS A 1 90 ? 26.687 41.330 -3.836 1.00 81.00 90 LYS A CA 1
ATOM 713 C C . LYS A 1 90 ? 25.678 40.470 -3.052 1.00 81.00 90 LYS A C 1
ATOM 715 O O . LYS A 1 90 ? 26.089 39.627 -2.258 1.00 81.00 90 LYS A O 1
ATOM 720 N N . ARG A 1 91 ? 24.374 40.713 -3.264 1.00 84.00 91 ARG A N 1
ATOM 721 C CA . ARG A 1 91 ? 23.274 39.961 -2.636 1.00 84.00 91 ARG A CA 1
ATOM 722 C C . ARG A 1 91 ? 22.610 39.034 -3.641 1.00 84.00 91 ARG A C 1
ATOM 724 O O . ARG A 1 91 ? 22.239 39.495 -4.721 1.00 84.00 91 ARG A O 1
ATOM 731 N N . THR A 1 92 ? 22.402 37.780 -3.259 1.00 74.56 92 THR A N 1
ATOM 732 C CA . THR A 1 92 ? 21.733 36.771 -4.095 1.00 74.56 92 THR A CA 1
ATOM 733 C C . THR A 1 92 ? 20.548 36.188 -3.330 1.00 74.56 92 THR A C 1
ATOM 735 O O . THR A 1 92 ? 20.708 35.769 -2.188 1.00 74.56 92 THR A O 1
ATOM 738 N N . ALA A 1 93 ? 19.349 36.199 -3.921 1.00 68.62 93 ALA A N 1
ATOM 739 C CA . ALA A 1 93 ? 18.145 35.655 -3.285 1.00 68.62 93 ALA A CA 1
ATOM 740 C C . ALA A 1 93 ? 18.249 34.128 -3.111 1.00 68.62 93 ALA A C 1
ATOM 742 O O . ALA A 1 93 ? 18.689 33.435 -4.026 1.00 68.62 93 ALA A O 1
ATOM 743 N N . ARG A 1 94 ? 17.831 33.608 -1.950 1.00 66.88 94 ARG A N 1
ATOM 744 C CA . ARG A 1 94 ? 17.742 32.168 -1.649 1.00 66.88 94 ARG A CA 1
ATOM 745 C C . ARG A 1 94 ? 16.339 31.622 -1.963 1.00 66.88 94 ARG A C 1
ATOM 747 O O . ARG A 1 94 ? 15.378 32.388 -2.021 1.00 66.88 94 ARG A O 1
ATOM 754 N N . GLY A 1 95 ? 16.180 30.296 -2.060 1.00 59.84 95 GLY A N 1
ATOM 755 C CA . GLY A 1 95 ? 14.857 29.650 -2.191 1.00 59.84 95 GLY A CA 1
ATOM 756 C C . GLY A 1 95 ? 13.870 30.058 -1.083 1.00 59.84 95 GLY A C 1
ATOM 757 O O . GLY A 1 95 ? 12.695 30.304 -1.341 1.00 59.84 95 GLY A O 1
ATOM 758 N N . THR A 1 96 ? 14.373 30.285 0.135 1.00 67.12 96 THR A N 1
ATOM 759 C CA . THR A 1 96 ? 13.602 30.817 1.271 1.00 67.12 96 THR A CA 1
ATOM 760 C C . THR A 1 96 ? 13.059 32.229 1.020 1.00 67.12 96 THR A C 1
ATOM 762 O O . THR A 1 96 ? 11.947 32.528 1.452 1.00 67.12 96 THR A O 1
ATOM 765 N N . ALA A 1 97 ? 13.789 33.092 0.299 1.00 70.75 97 ALA A N 1
ATOM 766 C CA . ALA A 1 97 ? 13.315 34.426 -0.085 1.00 70.75 97 ALA A CA 1
ATOM 767 C C . ALA A 1 97 ? 12.174 34.347 -1.096 1.00 70.75 97 ALA A C 1
ATOM 769 O O . ALA A 1 97 ? 11.199 35.087 -0.980 1.00 70.75 97 ALA A O 1
ATOM 770 N N . HIS A 1 98 ? 12.279 33.436 -2.065 1.00 62.75 98 HIS A N 1
ATOM 771 C CA . HIS A 1 98 ? 11.237 33.210 -3.064 1.00 62.75 98 HIS A CA 1
ATOM 772 C C . HIS A 1 98 ? 9.971 32.633 -2.434 1.00 62.75 98 HIS A C 1
ATOM 774 O O . HIS A 1 98 ? 8.890 33.189 -2.622 1.00 62.75 98 HIS A O 1
ATOM 780 N N . TRP A 1 99 ? 10.112 31.588 -1.617 1.00 66.56 99 TRP A N 1
ATOM 781 C CA . TRP A 1 99 ? 9.009 31.011 -0.853 1.00 66.56 99 TRP A CA 1
ATOM 782 C C . TRP A 1 99 ? 8.321 32.056 0.037 1.00 66.56 99 TRP A C 1
ATOM 784 O O . TRP A 1 99 ? 7.097 32.191 0.006 1.00 66.56 99 TRP A O 1
ATOM 794 N N . PHE A 1 100 ? 9.096 32.853 0.784 1.00 70.69 100 PHE A N 1
ATOM 795 C CA . PHE A 1 100 ? 8.535 33.881 1.661 1.00 70.69 100 PHE A CA 1
ATOM 796 C C . PHE A 1 100 ? 7.878 35.019 0.868 1.00 70.69 100 PHE A C 1
ATOM 798 O O . PHE A 1 100 ? 6.831 35.519 1.269 1.00 70.69 100 PHE A O 1
ATOM 805 N N . SER A 1 101 ? 8.440 35.393 -0.287 1.00 67.88 101 SER A N 1
ATOM 806 C CA . SER A 1 101 ? 7.835 36.369 -1.199 1.00 67.88 101 SER A CA 1
ATOM 807 C C . SER A 1 101 ? 6.487 35.890 -1.737 1.00 67.88 101 SER A C 1
ATOM 809 O O . SER A 1 101 ? 5.566 36.699 -1.833 1.00 67.88 101 SER A O 1
ATOM 811 N N . LEU A 1 102 ? 6.351 34.607 -2.087 1.00 57.69 102 LEU A N 1
ATOM 812 C CA . LEU A 1 102 ? 5.079 34.030 -2.535 1.00 57.69 102 LEU A CA 1
ATOM 813 C C . LEU A 1 102 ? 4.057 34.024 -1.401 1.00 57.69 102 LEU A C 1
ATOM 815 O O . LEU A 1 102 ? 2.973 34.574 -1.563 1.00 57.69 102 LEU A O 1
ATOM 819 N N . LEU A 1 103 ? 4.443 33.530 -0.223 1.00 64.50 103 LEU A N 1
ATOM 820 C CA . LEU A 1 103 ? 3.595 33.549 0.968 1.00 64.50 103 LEU A CA 1
ATOM 821 C C . LEU A 1 103 ? 3.108 34.969 1.312 1.00 64.50 103 LEU A C 1
ATOM 823 O O . LEU A 1 103 ? 1.938 35.163 1.637 1.00 64.50 103 LEU A O 1
ATOM 827 N N . ALA A 1 104 ? 3.988 35.969 1.202 1.00 68.94 104 ALA A N 1
ATOM 828 C CA . ALA A 1 104 ? 3.654 37.370 1.445 1.00 68.94 104 ALA A CA 1
ATOM 829 C C . ALA A 1 104 ? 2.755 37.979 0.354 1.00 68.94 104 ALA A C 1
ATOM 831 O O . ALA A 1 104 ? 1.902 38.807 0.663 1.00 68.94 104 ALA A O 1
ATOM 832 N N . THR A 1 105 ? 2.936 37.581 -0.910 1.00 61.59 105 THR A N 1
ATOM 833 C CA . THR A 1 105 ? 2.129 38.078 -2.040 1.00 61.59 105 THR A CA 1
ATOM 834 C C . THR A 1 105 ? 0.729 37.469 -2.035 1.00 61.59 105 THR A C 1
ATOM 836 O O . THR A 1 105 ? -0.247 38.147 -2.346 1.00 61.59 105 THR A O 1
ATOM 839 N N . GLU A 1 106 ? 0.629 36.194 -1.674 1.00 55.25 106 GLU A N 1
ATOM 840 C CA . GLU A 1 106 ? -0.607 35.421 -1.751 1.00 55.25 106 GLU A CA 1
ATOM 841 C C . GLU A 1 106 ? -1.431 35.452 -0.456 1.00 55.25 106 GLU A C 1
ATOM 843 O O . GLU A 1 106 ? -2.630 35.179 -0.485 1.00 55.25 106 GLU A O 1
ATOM 848 N N . ASN A 1 107 ? -0.818 35.814 0.678 1.00 60.34 107 ASN A N 1
ATOM 849 C CA . ASN A 1 107 ? -1.458 35.897 1.998 1.00 60.34 107 ASN A CA 1
ATOM 850 C C . ASN A 1 107 ? -2.197 34.599 2.420 1.00 60.34 107 ASN A C 1
ATOM 852 O O . ASN A 1 107 ? -3.128 34.630 3.227 1.00 60.34 107 ASN A O 1
ATOM 856 N N . ALA A 1 108 ? -1.787 33.459 1.857 1.00 51.47 108 ALA A N 1
ATOM 857 C CA . ALA A 1 108 ? -2.290 32.108 2.098 1.00 51.47 108 ALA A CA 1
ATOM 858 C C . ALA A 1 108 ? -1.272 31.073 1.572 1.00 51.47 108 ALA A C 1
ATOM 860 O O . ALA A 1 108 ? -0.359 31.418 0.824 1.00 51.47 108 ALA A O 1
ATOM 861 N N . PHE A 1 109 ? -1.445 29.792 1.922 1.00 49.97 109 PHE A N 1
ATOM 862 C CA . PHE A 1 109 ? -0.892 28.688 1.125 1.00 49.97 109 PHE A CA 1
ATOM 863 C C . PHE A 1 109 ? -1.875 28.411 -0.018 1.00 49.97 109 PHE A C 1
ATOM 865 O O . PHE A 1 109 ? -2.772 27.580 0.123 1.00 49.97 109 PHE A O 1
ATOM 872 N N . THR A 1 110 ? -1.807 29.174 -1.106 1.00 36.91 110 THR A N 1
ATOM 873 C CA . THR A 1 110 ? -2.777 29.044 -2.202 1.00 36.91 110 THR A CA 1
ATOM 874 C C . THR A 1 110 ? -2.446 27.822 -3.061 1.00 36.91 110 THR A C 1
ATOM 876 O O . THR A 1 110 ? -1.320 27.693 -3.540 1.00 36.91 110 THR A O 1
ATOM 879 N N . PRO A 1 111 ? -3.402 26.919 -3.333 1.00 35.41 111 PRO A N 1
ATOM 880 C CA . PRO A 1 111 ? -3.264 25.968 -4.427 1.00 35.41 111 PRO A CA 1
ATOM 881 C C . PRO A 1 111 ? -3.521 26.710 -5.748 1.00 35.41 111 PRO A C 1
ATOM 883 O O . PRO A 1 111 ? -4.651 27.133 -5.989 1.00 35.41 111 PRO A O 1
ATOM 886 N N . GLY A 1 112 ? -2.533 26.855 -6.637 1.00 35.16 112 GLY A N 1
ATOM 887 C CA . GLY A 1 112 ? -2.819 27.285 -8.020 1.00 35.16 112 GLY A CA 1
ATOM 888 C C . GLY A 1 112 ? -1.782 28.181 -8.696 1.00 35.16 112 GLY A C 1
ATOM 889 O O . GLY A 1 112 ? -1.507 29.263 -8.211 1.00 35.16 112 GLY A O 1
ATOM 890 N N . TYR A 1 113 ? -1.269 27.714 -9.843 1.00 36.62 113 TYR A N 1
ATOM 891 C CA . TYR A 1 113 ? -0.384 28.332 -10.849 1.00 36.62 113 TYR A CA 1
ATOM 892 C C . TYR A 1 113 ? 0.140 29.767 -10.661 1.00 36.62 113 TYR A C 1
ATOM 894 O O . TYR A 1 113 ? -0.620 30.732 -10.692 1.00 36.62 113 TYR A O 1
ATOM 902 N N . SER A 1 114 ? 1.463 29.917 -10.803 1.00 28.38 114 SER A N 1
ATOM 903 C CA . SER A 1 114 ? 2.050 31.147 -11.349 1.00 28.38 114 SER A CA 1
ATOM 904 C C . SER A 1 114 ? 3.201 30.912 -12.346 1.00 28.38 114 SER A C 1
ATOM 906 O O . SER A 1 114 ? 4.239 31.549 -12.210 1.00 28.38 114 SER A O 1
ATOM 908 N N . LYS A 1 115 ? 3.025 30.048 -13.377 1.00 27.22 115 LYS A N 1
ATOM 909 C CA . LYS A 1 115 ? 3.497 30.250 -14.787 1.00 27.22 115 LYS A CA 1
ATOM 910 C C . LYS A 1 115 ? 3.385 29.003 -15.702 1.00 27.22 115 LYS A C 1
ATOM 912 O O . LYS A 1 115 ? 3.187 27.901 -15.201 1.00 27.22 115 LYS A O 1
ATOM 917 N N . PRO A 1 116 ? 3.481 29.165 -17.044 1.00 28.52 116 PRO A N 1
ATOM 918 C CA . PRO A 1 116 ? 3.489 28.061 -18.014 1.00 28.52 116 PRO A CA 1
ATOM 919 C C . PRO A 1 116 ? 4.760 27.210 -17.870 1.00 28.52 116 PRO A C 1
ATOM 921 O O . PRO A 1 116 ? 5.851 27.776 -17.854 1.00 28.52 116 PRO A O 1
ATOM 924 N N . GLY A 1 117 ? 4.632 25.878 -17.800 1.00 35.66 117 GLY A N 1
ATOM 925 C CA . GLY A 1 117 ? 5.800 24.983 -17.816 1.00 35.66 117 GLY A CA 1
ATOM 926 C C . GLY A 1 117 ? 5.694 23.632 -17.099 1.00 35.66 117 GLY A C 1
ATOM 927 O O . GLY A 1 117 ? 6.657 22.887 -17.153 1.00 35.66 117 GLY A O 1
ATOM 928 N N . GLY A 1 118 ? 4.586 23.273 -16.442 1.00 36.38 118 GLY A N 1
ATOM 929 C CA . GLY A 1 118 ? 4.425 21.929 -15.847 1.00 36.38 118 GLY A CA 1
ATOM 930 C C . GLY A 1 118 ? 5.203 21.668 -14.547 1.00 36.38 118 GLY A C 1
ATOM 931 O O . GLY A 1 118 ? 5.012 20.622 -13.935 1.00 36.38 118 GLY A O 1
ATOM 932 N N . TRP A 1 119 ? 5.999 22.629 -14.075 1.00 38.09 119 TRP A N 1
ATOM 933 C CA . TRP A 1 119 ? 6.751 22.548 -12.821 1.00 38.09 119 TRP A CA 1
ATOM 934 C C . TRP A 1 119 ? 6.056 23.357 -11.732 1.00 38.09 119 TRP A C 1
ATOM 936 O O . TRP A 1 119 ? 6.113 24.584 -11.729 1.00 38.09 119 TRP A O 1
ATOM 946 N N . GLY A 1 120 ? 5.393 22.659 -10.811 1.00 40.97 120 GLY A N 1
ATOM 947 C CA . GLY A 1 120 ? 4.893 23.244 -9.571 1.00 40.97 120 GLY A CA 1
ATOM 948 C C . GLY A 1 120 ? 3.462 23.762 -9.658 1.00 40.97 120 GLY A C 1
ATOM 949 O O . GLY A 1 120 ? 3.238 24.935 -9.935 1.00 40.97 120 GLY A O 1
ATOM 950 N N . ILE A 1 121 ? 2.503 22.866 -9.387 1.00 40.88 121 ILE A N 1
ATOM 951 C CA . ILE A 1 121 ? 1.377 23.031 -8.444 1.00 40.88 121 ILE A CA 1
ATOM 952 C C . ILE A 1 121 ? 0.455 21.800 -8.526 1.00 40.88 121 ILE A C 1
ATOM 954 O O . ILE A 1 121 ? 0.336 21.154 -9.567 1.00 40.88 121 ILE A O 1
ATOM 958 N N . ALA A 1 122 ? -0.158 21.427 -7.398 1.00 42.59 122 ALA A N 1
ATOM 959 C CA . ALA A 1 122 ? -1.126 20.335 -7.319 1.00 42.59 122 ALA A CA 1
ATOM 960 C C . ALA A 1 122 ? -2.286 20.557 -8.325 1.00 42.59 122 ALA A C 1
ATOM 962 O O . ALA A 1 122 ? -2.757 21.692 -8.448 1.00 42.59 122 ALA A O 1
ATOM 963 N N . PRO A 1 123 ? -2.749 19.525 -9.062 1.00 50.03 123 PRO A N 1
ATOM 964 C CA . PRO A 1 123 ? -3.880 19.659 -9.979 1.00 50.03 123 PRO A CA 1
ATOM 965 C C . PRO A 1 123 ? -5.096 20.349 -9.325 1.00 50.03 123 PRO A C 1
ATOM 967 O O . PRO A 1 123 ? -5.305 20.271 -8.114 1.00 50.03 123 PRO A O 1
ATOM 970 N N . LYS A 1 124 ? -5.941 21.038 -10.104 1.00 46.50 124 LYS A N 1
ATOM 971 C CA . LYS A 1 124 ? -7.166 21.638 -9.536 1.00 46.50 124 LYS A CA 1
ATOM 972 C C . LYS A 1 124 ? -8.005 20.553 -8.854 1.00 46.50 124 LYS A C 1
ATOM 974 O O . LYS A 1 124 ? -8.185 19.482 -9.433 1.00 46.50 124 LYS A O 1
ATOM 979 N N . ASN A 1 125 ? -8.568 20.848 -7.681 1.00 53.53 125 ASN A N 1
ATOM 980 C CA . ASN A 1 125 ? -9.475 19.951 -6.951 1.00 53.53 125 ASN A CA 1
ATOM 981 C C . ASN A 1 125 ? -8.831 18.628 -6.477 1.00 53.53 125 ASN A C 1
ATOM 983 O O . ASN A 1 125 ? -9.529 17.621 -6.370 1.00 53.53 125 ASN A O 1
ATOM 987 N N . VAL A 1 126 ? -7.522 18.607 -6.197 1.00 53.62 126 VAL A N 1
ATOM 988 C CA . VAL A 1 126 ? -6.818 17.411 -5.679 1.00 53.62 126 VAL A CA 1
ATOM 989 C C . VAL A 1 126 ? -7.522 16.809 -4.461 1.00 53.62 126 VAL A C 1
ATOM 991 O O . VAL A 1 126 ? -7.859 15.632 -4.482 1.00 53.62 126 VAL A O 1
ATOM 994 N N . ASP A 1 127 ? -7.897 17.621 -3.473 1.00 52.94 127 ASP A N 1
ATOM 995 C CA . ASP A 1 127 ? -8.540 17.103 -2.254 1.00 52.94 127 ASP A CA 1
ATOM 996 C C . ASP A 1 127 ? -10.052 16.846 -2.397 1.00 52.94 127 ASP A C 1
ATOM 998 O O . ASP A 1 127 ? -10.681 16.271 -1.507 1.00 52.94 127 ASP A O 1
ATOM 1002 N N . GLN A 1 128 ? -10.671 17.271 -3.504 1.00 62.75 128 GLN A N 1
ATOM 1003 C CA . GLN A 1 128 ? -12.113 17.118 -3.708 1.00 62.75 128 GLN A CA 1
ATOM 1004 C C . GLN A 1 128 ? -12.409 15.827 -4.461 1.00 62.75 128 GLN A C 1
ATOM 1006 O O . GLN A 1 128 ? -11.993 15.663 -5.603 1.00 62.75 128 GLN A O 1
ATOM 1011 N N . PHE A 1 129 ? -13.180 14.927 -3.862 1.00 76.56 129 PHE A N 1
ATOM 1012 C CA . PHE A 1 129 ? -13.646 13.732 -4.558 1.00 76.56 129 PHE A CA 1
ATOM 1013 C C . PHE A 1 129 ? -14.634 14.107 -5.671 1.00 76.56 129 PHE A C 1
ATOM 1015 O O . PHE A 1 129 ? -15.615 14.813 -5.425 1.00 76.56 129 PHE A O 1
ATOM 1022 N N . HIS A 1 130 ? -14.391 13.633 -6.891 1.00 83.75 130 HIS A N 1
ATOM 1023 C CA . HIS A 1 130 ? -15.250 13.942 -8.029 1.00 83.75 130 HIS A CA 1
ATOM 1024 C C . HIS A 1 130 ? -16.315 12.857 -8.237 1.00 83.75 130 HIS A C 1
ATOM 1026 O O . HIS A 1 130 ? -15.991 11.677 -8.333 1.00 83.75 130 HIS A O 1
ATOM 1032 N N . ILE A 1 131 ? -17.586 13.260 -8.290 1.00 88.12 131 ILE A N 1
ATOM 1033 C CA . ILE A 1 131 ? -18.732 12.377 -8.539 1.00 88.12 131 ILE A CA 1
ATOM 1034 C C . ILE A 1 131 ? -19.184 12.602 -9.978 1.00 88.12 131 ILE A C 1
ATOM 1036 O O . ILE A 1 131 ? -19.875 13.581 -10.257 1.00 88.12 131 ILE A O 1
ATOM 1040 N N . ASP A 1 132 ? -18.752 11.722 -10.876 1.00 91.62 132 ASP A N 1
ATOM 1041 C CA . ASP A 1 132 ? -19.185 11.669 -12.271 1.00 91.62 132 ASP A CA 1
ATOM 1042 C C . ASP A 1 132 ? -18.847 10.289 -12.870 1.00 91.62 132 ASP A C 1
ATOM 1044 O O . ASP A 1 132 ? -18.171 9.464 -12.244 1.00 91.62 132 ASP A O 1
ATOM 1048 N N . LYS A 1 133 ? -19.310 10.040 -14.094 1.00 95.19 133 LYS A N 1
ATOM 1049 C CA . LYS A 1 133 ? -18.999 8.851 -14.889 1.00 95.19 133 LYS A CA 1
ATOM 1050 C C . LYS A 1 133 ? -17.892 9.113 -15.901 1.00 95.19 133 LYS A C 1
ATOM 1052 O O . LYS A 1 133 ? -17.761 10.228 -16.413 1.00 95.19 133 LYS A O 1
ATOM 1057 N N . PHE A 1 134 ? -17.133 8.078 -16.233 1.00 97.81 134 PHE A N 1
ATOM 1058 C CA . PHE A 1 134 ? -16.214 8.102 -17.368 1.00 97.81 134 PHE A CA 1
ATOM 1059 C C . PHE A 1 134 ? -16.976 8.187 -18.708 1.00 97.81 134 PHE A C 1
ATOM 1061 O O . PHE A 1 134 ? -18.176 7.902 -18.745 1.00 97.81 134 PHE A O 1
ATOM 1068 N N . PRO A 1 135 ? -16.315 8.598 -19.809 1.00 96.25 135 PRO A N 1
ATOM 1069 C CA . PRO A 1 135 ? -16.862 8.452 -21.162 1.00 96.25 135 PRO A CA 1
ATOM 1070 C C . PRO A 1 135 ? -17.256 6.998 -21.447 1.00 96.25 135 PRO A C 1
ATOM 1072 O O . PRO A 1 135 ? -16.609 6.093 -20.925 1.00 96.25 135 PRO A O 1
ATOM 1075 N N . GLU A 1 136 ? -18.298 6.752 -22.243 1.00 93.88 136 GLU A N 1
ATOM 1076 C CA . GLU A 1 136 ? -18.846 5.397 -22.467 1.00 93.88 136 GLU A CA 1
ATOM 1077 C C . GLU A 1 136 ? -17.797 4.413 -23.009 1.00 93.88 136 GLU A C 1
ATOM 1079 O O . GLU A 1 136 ? -17.777 3.244 -22.633 1.00 93.88 136 GLU A O 1
ATOM 1084 N N . GLU A 1 137 ? -16.889 4.910 -23.841 1.00 93.62 137 GLU A N 1
ATOM 1085 C CA . GLU A 1 137 ? -15.768 4.188 -24.438 1.00 93.62 137 GLU A CA 1
ATOM 1086 C C . GLU A 1 137 ? -14.618 3.854 -23.470 1.00 93.62 137 GLU A C 1
ATOM 1088 O O . GLU A 1 137 ? -13.733 3.076 -23.831 1.00 93.62 137 GLU A O 1
ATOM 1093 N N . PHE A 1 138 ? -14.611 4.401 -22.249 1.00 98.25 138 PHE A N 1
ATOM 1094 C CA . PHE A 1 138 ? -13.579 4.109 -21.254 1.00 98.25 138 PHE A CA 1
ATOM 1095 C C . PHE A 1 138 ? -13.641 2.646 -20.809 1.00 98.25 138 PHE A C 1
ATOM 1097 O O . PHE A 1 138 ? -14.691 2.147 -20.405 1.00 98.25 138 PHE A O 1
ATOM 1104 N N . MET A 1 139 ? -12.505 1.953 -20.826 1.00 97.62 139 MET A N 1
ATOM 1105 C CA . MET A 1 139 ? -12.458 0.533 -20.486 1.00 97.62 139 MET A CA 1
ATOM 1106 C C . MET A 1 139 ? -11.802 0.278 -19.129 1.00 97.62 139 MET A C 1
ATOM 1108 O O . MET A 1 139 ? -10.703 0.754 -18.852 1.00 97.62 139 MET A O 1
ATOM 1112 N N . PHE A 1 140 ? -12.431 -0.570 -18.317 1.00 98.75 140 PHE A N 1
ATOM 1113 C CA . PHE A 1 140 ? -11.813 -1.137 -17.120 1.00 98.75 140 PHE A CA 1
ATOM 1114 C C . PHE A 1 140 ? -11.291 -2.545 -17.399 1.00 98.75 140 PHE A C 1
ATOM 1116 O O . PHE A 1 140 ? -11.995 -3.370 -17.991 1.00 98.75 140 PHE A O 1
ATOM 1123 N N . GLY A 1 141 ? -10.074 -2.820 -16.943 1.00 98.44 141 GLY A N 1
ATOM 1124 C CA . GLY A 1 141 ? -9.408 -4.108 -17.071 1.00 98.44 141 GLY A CA 1
ATOM 1125 C C . GLY A 1 141 ? -8.754 -4.563 -15.773 1.00 98.44 141 GLY A C 1
ATOM 1126 O O . GLY A 1 141 ? -8.621 -3.805 -14.812 1.00 98.44 141 GLY A O 1
ATOM 1127 N N . ALA A 1 142 ? -8.314 -5.814 -15.767 1.00 98.50 142 ALA A N 1
ATOM 1128 C CA . ALA A 1 142 ? -7.397 -6.362 -14.772 1.00 98.50 142 ALA A CA 1
ATOM 1129 C C . ALA A 1 142 ? -6.229 -7.032 -15.500 1.00 98.50 142 ALA A C 1
ATOM 1131 O O . ALA A 1 142 ? -6.349 -7.351 -16.689 1.00 98.50 142 ALA A O 1
ATOM 1132 N N . ALA A 1 143 ? -5.109 -7.235 -14.807 1.00 98.56 143 ALA A N 1
ATOM 1133 C CA . ALA A 1 143 ? -3.934 -7.814 -15.440 1.00 98.56 143 ALA A CA 1
ATOM 1134 C C . ALA A 1 143 ? -3.126 -8.776 -14.568 1.00 98.56 143 ALA A C 1
ATOM 1136 O O . ALA A 1 143 ? -3.255 -8.806 -13.341 1.00 98.56 143 ALA A O 1
ATOM 1137 N N . THR A 1 144 ? -2.320 -9.581 -15.257 1.00 98.62 144 THR A N 1
ATOM 1138 C CA . THR A 1 144 ? -1.349 -10.541 -14.715 1.00 98.62 144 THR A CA 1
ATOM 1139 C C . THR A 1 144 ? -0.112 -10.608 -15.619 1.00 98.62 144 THR A C 1
ATOM 1141 O O . THR A 1 144 ? -0.103 -10.061 -16.728 1.00 98.62 144 THR A O 1
ATOM 1144 N N . SER A 1 145 ? 0.929 -11.317 -15.176 1.00 98.12 145 SER A N 1
ATOM 1145 C CA . SER A 1 145 ? 2.011 -11.779 -16.049 1.00 98.12 145 SER A CA 1
ATOM 1146 C C . SER A 1 145 ? 2.181 -13.291 -15.975 1.00 98.12 145 SER A C 1
ATOM 1148 O O . SER A 1 145 ? 1.906 -13.909 -14.946 1.00 98.12 145 SER A O 1
ATOM 1150 N N . ALA A 1 146 ? 2.678 -13.874 -17.063 1.00 98.38 146 ALA A N 1
ATOM 1151 C CA . ALA A 1 146 ? 2.900 -15.303 -17.194 1.00 98.38 146 ALA A CA 1
ATOM 1152 C C . ALA A 1 146 ? 3.811 -15.854 -16.087 1.00 98.38 146 ALA A C 1
ATOM 1154 O O . ALA A 1 146 ? 3.426 -16.792 -15.391 1.00 98.38 146 ALA A O 1
ATOM 1155 N N . ALA A 1 147 ? 4.976 -15.235 -15.866 1.00 95.94 147 ALA A N 1
ATOM 1156 C CA . ALA A 1 147 ? 5.928 -15.675 -14.845 1.00 95.94 147 ALA A CA 1
ATOM 1157 C C . ALA A 1 147 ? 5.357 -15.614 -13.420 1.00 95.94 147 ALA A C 1
ATOM 1159 O O . ALA A 1 147 ? 5.730 -16.421 -12.573 1.00 95.94 147 ALA A O 1
ATOM 1160 N N . GLN A 1 148 ? 4.442 -14.679 -13.159 1.00 98.12 148 GLN A N 1
ATOM 1161 C CA . GLN A 1 148 ? 3.853 -14.495 -11.837 1.00 98.12 148 GLN A CA 1
ATOM 1162 C C . GLN A 1 148 ? 2.719 -15.479 -11.538 1.00 98.12 148 GLN A C 1
ATOM 1164 O O . GLN A 1 148 ? 2.513 -15.795 -10.366 1.00 98.12 148 GLN A O 1
ATOM 1169 N N . VAL A 1 149 ? 1.966 -15.931 -12.556 1.00 98.44 149 VAL A N 1
ATOM 1170 C CA . VAL A 1 149 ? 0.696 -16.656 -12.340 1.00 98.44 149 VAL A CA 1
ATOM 1171 C C . VAL A 1 149 ? 0.596 -18.030 -12.995 1.00 98.44 149 VAL A C 1
ATOM 1173 O O . VAL A 1 149 ? -0.209 -18.837 -12.530 1.00 98.44 149 VAL A O 1
ATOM 1176 N N . GLU A 1 150 ? 1.338 -18.322 -14.067 1.00 98.44 150 GLU A N 1
ATOM 1177 C CA . GLU A 1 150 ? 1.105 -19.548 -14.844 1.00 98.44 150 GLU A CA 1
ATOM 1178 C C . GLU A 1 150 ? 1.544 -20.815 -14.120 1.00 98.44 150 GLU A C 1
ATOM 1180 O O . GLU A 1 150 ? 0.773 -21.771 -14.083 1.00 98.44 150 GLU A O 1
ATOM 1185 N N . GLY A 1 151 ? 2.766 -20.836 -13.583 1.00 96.62 151 GLY A N 1
ATOM 1186 C CA . GLY A 1 151 ? 3.399 -22.080 -13.149 1.00 96.62 151 GLY A CA 1
ATOM 1187 C C . GLY A 1 151 ? 3.686 -23.028 -14.315 1.00 96.62 151 GLY A C 1
ATOM 1188 O O . GLY A 1 151 ? 3.885 -22.600 -15.458 1.00 96.62 151 GLY A O 1
ATOM 1189 N N . GLY A 1 152 ? 3.731 -24.333 -14.034 1.00 95.50 152 GLY A N 1
ATOM 1190 C CA . GLY A 1 152 ? 3.995 -25.365 -15.043 1.00 95.50 152 GLY A CA 1
ATOM 1191 C C . GLY A 1 152 ? 5.305 -25.102 -15.786 1.00 95.50 152 GLY A C 1
ATOM 1192 O O . GLY A 1 152 ? 5.321 -25.052 -17.021 1.00 95.50 152 GLY A O 1
ATOM 1193 N N . TRP A 1 153 ? 6.368 -24.815 -15.028 1.00 95.06 153 TRP A N 1
ATOM 1194 C CA . TRP A 1 153 ? 7.613 -24.263 -15.564 1.00 95.06 153 TRP A CA 1
ATOM 1195 C C . TRP A 1 153 ? 8.344 -25.195 -16.542 1.00 95.06 153 TRP A C 1
ATOM 1197 O O . TRP A 1 153 ? 9.039 -24.678 -17.414 1.00 95.06 153 TRP A O 1
ATOM 1207 N N . ASP A 1 154 ? 8.155 -26.510 -16.413 1.00 95.50 154 ASP A N 1
ATOM 1208 C CA . ASP A 1 154 ? 8.760 -27.595 -17.200 1.00 95.50 154 ASP A CA 1
ATOM 1209 C C . ASP A 1 154 ? 7.713 -28.526 -17.852 1.00 95.50 154 ASP A C 1
ATOM 1211 O O . ASP A 1 154 ? 8.024 -29.632 -18.297 1.00 95.50 154 ASP A O 1
ATOM 1215 N N . VAL A 1 155 ? 6.457 -28.077 -17.932 1.00 97.00 155 VAL A N 1
ATOM 1216 C CA . VAL A 1 155 ? 5.338 -28.840 -18.506 1.00 97.00 155 VAL A CA 1
ATOM 1217 C C . VAL A 1 155 ? 5.204 -28.557 -20.003 1.00 97.00 155 VAL A C 1
ATOM 1219 O O . VAL A 1 155 ? 5.458 -27.440 -20.463 1.00 97.00 155 VAL A O 1
ATOM 1222 N N . ASP A 1 156 ? 4.791 -29.574 -20.770 1.00 97.56 156 ASP A N 1
ATOM 1223 C CA . ASP A 1 156 ? 4.439 -29.458 -22.192 1.00 97.56 156 ASP A CA 1
ATOM 1224 C C . ASP A 1 156 ? 5.529 -28.802 -23.053 1.00 97.56 156 ASP A C 1
ATOM 1226 O O . ASP A 1 156 ? 5.273 -28.034 -23.980 1.00 97.56 156 ASP A O 1
ATOM 1230 N N . GLY A 1 157 ? 6.784 -29.115 -22.728 1.00 96.62 157 GLY A N 1
ATOM 1231 C CA . GLY A 1 157 ? 7.952 -28.659 -23.472 1.00 96.62 157 GLY A CA 1
ATOM 1232 C C . GLY A 1 157 ? 8.374 -27.219 -23.189 1.00 96.62 157 GLY A C 1
ATOM 1233 O O . GLY A 1 157 ? 9.281 -26.751 -23.869 1.00 96.62 157 GLY A O 1
ATOM 1234 N N . LYS A 1 158 ? 7.780 -26.512 -22.212 1.00 98.12 158 LYS A N 1
ATOM 1235 C CA . LYS A 1 158 ? 8.265 -25.185 -21.792 1.00 98.12 158 LYS A CA 1
ATOM 1236 C C . LYS A 1 158 ? 9.738 -25.255 -21.358 1.00 98.12 158 LYS A C 1
ATOM 1238 O O . LYS A 1 158 ? 10.138 -26.133 -20.599 1.00 98.12 158 LYS A O 1
ATOM 1243 N N . GLY A 1 159 ? 10.536 -24.294 -21.822 1.00 98.00 159 GLY A N 1
ATOM 1244 C CA . GLY A 1 159 ? 11.923 -24.104 -21.404 1.00 98.00 159 GLY A CA 1
ATOM 1245 C C . GLY A 1 159 ? 12.060 -23.304 -20.103 1.00 98.00 159 GLY A C 1
ATOM 1246 O O . GLY A 1 159 ? 11.132 -22.631 -19.644 1.00 98.00 159 GLY A O 1
ATOM 1247 N N . ALA A 1 160 ? 13.255 -23.330 -19.514 1.00 97.69 160 ALA A N 1
ATOM 1248 C CA . ALA A 1 160 ? 13.566 -22.493 -18.359 1.00 97.69 160 ALA A CA 1
ATOM 1249 C C . ALA A 1 160 ? 13.653 -21.012 -18.763 1.00 97.69 160 ALA A C 1
ATOM 1251 O O . ALA A 1 160 ? 14.315 -20.657 -19.742 1.00 97.69 160 ALA A O 1
ATOM 1252 N N . SER A 1 161 ? 13.017 -20.143 -17.982 1.00 98.38 161 SER A N 1
ATOM 1253 C CA . SER A 1 161 ? 13.214 -18.696 -18.045 1.00 98.38 161 SER A CA 1
ATOM 1254 C C . SER A 1 161 ? 14.401 -18.256 -17.180 1.00 98.38 161 SER A C 1
ATOM 1256 O O . SER A 1 161 ? 14.896 -19.002 -16.324 1.00 98.38 161 SER A O 1
ATOM 1258 N N . ILE A 1 162 ? 14.823 -17.005 -17.350 1.00 98.44 162 ILE A N 1
ATOM 1259 C CA . ILE A 1 162 ? 15.772 -16.365 -16.435 1.00 98.44 162 ILE A CA 1
ATOM 1260 C C . ILE A 1 162 ? 15.240 -16.289 -14.999 1.00 98.44 162 ILE A C 1
ATOM 1262 O O . ILE A 1 162 ? 16.026 -16.414 -14.064 1.00 98.44 162 ILE A O 1
ATOM 1266 N N . TRP A 1 163 ? 13.924 -16.156 -14.797 1.00 98.12 163 TRP A N 1
ATOM 1267 C CA . TRP A 1 163 ? 13.317 -16.142 -13.461 1.00 98.12 163 TRP A CA 1
ATOM 1268 C C . TRP A 1 163 ? 13.308 -17.519 -12.802 1.00 98.12 163 TRP A C 1
ATOM 1270 O O . TRP A 1 163 ? 13.589 -17.608 -11.608 1.00 98.12 163 TRP A O 1
ATOM 1280 N N . ASP A 1 164 ? 13.080 -18.587 -13.571 1.00 97.12 164 ASP A N 1
ATOM 1281 C CA . ASP A 1 164 ? 13.193 -19.965 -13.073 1.00 97.12 164 ASP A CA 1
ATOM 1282 C C . ASP A 1 164 ? 14.618 -20.218 -12.550 1.00 97.12 164 ASP A C 1
ATOM 1284 O O . ASP A 1 164 ? 14.817 -20.714 -11.442 1.00 97.12 164 ASP A O 1
ATOM 1288 N N . THR A 1 165 ? 15.630 -19.807 -13.320 1.00 97.00 165 THR A N 1
ATOM 1289 C CA . THR A 1 165 ? 17.046 -19.964 -12.947 1.00 97.00 165 THR A CA 1
ATOM 1290 C C . THR A 1 165 ? 17.436 -19.072 -11.767 1.00 97.00 165 THR A C 1
ATOM 1292 O O . THR A 1 165 ? 18.134 -19.518 -10.858 1.00 97.00 165 THR A O 1
ATOM 1295 N N . PHE A 1 166 ? 16.977 -17.819 -11.754 1.00 97.56 166 PHE A N 1
ATOM 1296 C CA . PHE A 1 166 ? 17.270 -16.855 -10.693 1.00 97.56 166 PHE A CA 1
ATOM 1297 C C . PHE A 1 166 ? 16.662 -17.277 -9.349 1.00 97.56 166 PHE A C 1
ATOM 1299 O O . PHE A 1 166 ? 17.354 -17.251 -8.330 1.00 97.56 166 PHE A O 1
ATOM 1306 N N . ALA A 1 167 ? 15.399 -17.713 -9.343 1.00 96.06 167 ALA A N 1
ATOM 1307 C CA . ALA A 1 167 ? 14.717 -18.168 -8.134 1.00 96.06 167 ALA A CA 1
ATOM 1308 C C . ALA A 1 167 ? 15.321 -19.467 -7.582 1.00 96.06 167 ALA A C 1
ATOM 1310 O O . ALA A 1 167 ? 15.577 -19.555 -6.384 1.00 96.06 167 ALA A O 1
ATOM 1311 N N . ASN A 1 168 ? 15.654 -20.429 -8.452 1.00 95.25 168 ASN A N 1
ATOM 1312 C CA . ASN A 1 168 ? 16.332 -21.672 -8.057 1.00 95.25 168 ASN A CA 1
ATOM 1313 C C . ASN A 1 168 ? 17.757 -21.453 -7.510 1.00 95.25 168 ASN A C 1
ATOM 1315 O O . ASN A 1 168 ? 18.338 -22.365 -6.927 1.00 95.25 168 ASN A O 1
ATOM 1319 N N . ALA A 1 169 ? 18.331 -20.261 -7.695 1.00 94.69 169 ALA A N 1
ATOM 1320 C CA . ALA A 1 169 ? 19.612 -19.865 -7.118 1.00 94.69 169 ALA A CA 1
ATOM 1321 C C . ALA A 1 169 ? 19.472 -19.164 -5.748 1.00 94.69 169 ALA A C 1
ATOM 1323 O O . ALA A 1 169 ? 20.407 -18.480 -5.329 1.00 94.69 169 ALA A O 1
ATOM 1324 N N . ASP A 1 170 ? 18.325 -19.297 -5.067 1.00 93.81 170 ASP A N 1
ATOM 1325 C CA . ASP A 1 170 ? 18.022 -18.691 -3.758 1.00 93.81 170 ASP A CA 1
ATOM 1326 C C . ASP A 1 170 ? 18.140 -17.150 -3.735 1.00 93.81 170 ASP A C 1
ATOM 1328 O O . ASP A 1 170 ? 18.378 -16.545 -2.688 1.00 93.81 170 ASP A O 1
ATOM 1332 N N . LYS A 1 171 ? 17.979 -16.485 -4.889 1.00 92.94 171 LYS A N 1
ATOM 1333 C CA . LYS A 1 171 ? 18.088 -15.016 -4.995 1.00 92.94 171 LYS A CA 1
ATOM 1334 C C . LYS A 1 171 ? 16.784 -14.265 -4.694 1.00 92.94 171 LYS A C 1
ATOM 1336 O O . LYS A 1 171 ? 16.781 -13.038 -4.655 1.00 92.94 171 LYS A O 1
ATOM 1341 N N . VAL A 1 172 ? 15.685 -14.983 -4.475 1.00 95.81 172 VAL A N 1
ATOM 1342 C CA . VAL A 1 172 ? 14.394 -14.429 -4.034 1.00 95.81 172 VAL A CA 1
ATOM 1343 C C . VAL A 1 172 ? 14.401 -14.305 -2.509 1.00 95.81 172 VAL A C 1
ATOM 1345 O O . VAL A 1 172 ? 14.904 -15.185 -1.813 1.00 95.81 172 VAL A O 1
ATOM 1348 N N . LYS A 1 173 ? 13.828 -13.224 -1.971 1.00 93.19 173 LYS A N 1
ATOM 1349 C CA . LYS A 1 173 ? 13.881 -12.854 -0.546 1.00 93.19 173 LYS A CA 1
ATOM 1350 C C . LYS A 1 173 ? 13.431 -13.963 0.411 1.00 93.19 173 LYS A C 1
ATOM 1352 O O . LYS A 1 173 ? 14.062 -14.164 1.446 1.00 93.19 173 LYS A O 1
ATOM 1357 N N . ASP A 1 174 ? 12.343 -14.655 0.087 1.00 94.19 174 ASP A N 1
ATOM 1358 C CA . ASP A 1 174 ? 11.800 -15.778 0.865 1.00 94.19 174 ASP A CA 1
ATOM 1359 C C . ASP A 1 174 ? 12.212 -17.151 0.312 1.00 94.19 174 ASP A C 1
ATOM 1361 O O . ASP A 1 174 ? 11.748 -18.176 0.806 1.00 94.19 174 ASP A O 1
ATOM 1365 N N . LYS A 1 175 ? 13.097 -17.169 -0.696 1.00 95.81 175 LYS A N 1
ATOM 1366 C CA . LYS A 1 175 ? 13.573 -18.361 -1.415 1.00 95.81 175 LYS A CA 1
ATOM 1367 C C . LYS A 1 175 ? 12.476 -19.169 -2.110 1.00 95.81 175 LYS A C 1
ATOM 1369 O O . LYS A 1 175 ? 12.680 -20.333 -2.448 1.00 95.81 175 LYS A O 1
ATOM 1374 N N . SER A 1 176 ? 11.308 -18.570 -2.315 1.00 95.56 176 SER A N 1
ATOM 1375 C CA . SER A 1 176 ? 10.239 -19.192 -3.083 1.00 95.56 176 SER A CA 1
ATOM 1376 C C . SER A 1 176 ? 10.541 -19.179 -4.586 1.00 95.56 176 SER A C 1
ATOM 1378 O O . SER A 1 176 ? 11.421 -18.457 -5.062 1.00 95.56 176 SER A O 1
ATOM 1380 N N . THR A 1 177 ? 9.808 -19.997 -5.347 1.00 96.06 177 THR A N 1
ATOM 1381 C CA . THR A 1 177 ? 9.965 -20.109 -6.802 1.00 96.06 177 THR A CA 1
ATOM 1382 C C . THR A 1 177 ? 8.627 -19.923 -7.533 1.00 96.06 177 THR A C 1
ATOM 1384 O O . THR A 1 177 ? 7.565 -20.237 -6.975 1.00 96.06 177 THR A O 1
ATOM 1387 N N . PRO A 1 178 ? 8.651 -19.467 -8.803 1.00 94.94 178 PRO A N 1
ATOM 1388 C CA . PRO A 1 178 ? 7.456 -19.353 -9.642 1.00 94.94 178 PRO A CA 1
ATOM 1389 C C . PRO A 1 178 ? 7.044 -20.684 -10.297 1.00 94.94 178 PRO A C 1
ATOM 1391 O O . PRO A 1 178 ? 6.176 -20.697 -11.165 1.00 94.94 178 PRO A O 1
ATOM 1394 N N . GLN A 1 179 ? 7.648 -21.817 -9.910 1.00 95.12 179 GLN A N 1
ATOM 1395 C CA . GLN A 1 179 ? 7.468 -23.102 -10.602 1.00 95.12 179 GLN A CA 1
ATOM 1396 C C . GLN A 1 179 ? 6.002 -23.554 -10.679 1.00 95.12 179 GLN A C 1
ATOM 1398 O O . GLN A 1 179 ? 5.579 -24.114 -11.691 1.00 95.12 179 GLN A O 1
ATOM 1403 N N . ILE A 1 180 ? 5.241 -23.297 -9.609 1.00 95.69 180 ILE A N 1
ATOM 1404 C CA . ILE A 1 180 ? 3.793 -23.538 -9.540 1.00 95.69 180 ILE A CA 1
ATOM 1405 C C . ILE A 1 180 ? 3.021 -22.214 -9.565 1.00 95.69 180 ILE A C 1
ATOM 1407 O O . ILE A 1 180 ? 2.003 -22.128 -10.244 1.00 95.69 180 ILE A O 1
ATOM 1411 N N . ALA A 1 181 ? 3.497 -21.175 -8.867 1.00 95.81 181 ALA A N 1
ATOM 1412 C CA . ALA A 1 181 ? 2.840 -19.867 -8.823 1.00 95.81 181 ALA A CA 1
ATOM 1413 C C . ALA A 1 181 ? 1.347 -19.968 -8.436 1.00 95.81 181 ALA A C 1
ATOM 1415 O O . ALA A 1 181 ? 0.995 -20.651 -7.471 1.00 95.81 181 ALA A O 1
ATOM 1416 N N . CYS A 1 182 ? 0.463 -19.301 -9.181 1.00 97.69 182 CYS A N 1
ATOM 1417 C CA . CYS A 1 182 ? -0.989 -19.423 -9.027 1.00 97.69 182 CYS A CA 1
ATOM 1418 C C . CYS A 1 182 ? -1.556 -20.647 -9.766 1.00 97.69 182 CYS A C 1
ATOM 1420 O O . CYS A 1 182 ? -2.749 -20.914 -9.672 1.00 97.69 182 CYS A O 1
ATOM 1422 N N . ASP A 1 183 ? -0.742 -21.385 -10.520 1.00 97.75 183 ASP A N 1
ATOM 1423 C CA . ASP A 1 183 ? -1.158 -22.513 -11.356 1.00 97.75 183 ASP A CA 1
ATOM 1424 C C . ASP A 1 183 ? -2.229 -22.148 -12.405 1.00 97.75 183 ASP A C 1
ATOM 1426 O O . ASP A 1 183 ? -3.169 -22.897 -12.677 1.00 97.75 183 ASP A O 1
ATOM 1430 N N . SER A 1 184 ? -2.131 -20.950 -12.989 1.00 97.94 184 SER A N 1
ATOM 1431 C CA . SER A 1 184 ? -3.083 -20.482 -14.013 1.00 97.94 184 SER A CA 1
ATOM 1432 C C . SER A 1 184 ? -2.958 -21.268 -15.319 1.00 97.94 184 SER A C 1
ATOM 1434 O O . SER A 1 184 ? -3.925 -21.346 -16.071 1.00 97.94 184 SER A O 1
ATOM 1436 N N . TYR A 1 185 ? -1.813 -21.916 -15.570 1.00 98.12 185 TYR A N 1
ATOM 1437 C CA . TYR A 1 185 ? -1.635 -22.785 -16.734 1.00 98.12 185 TYR A CA 1
ATOM 1438 C C . TYR A 1 185 ? -2.688 -23.906 -16.779 1.00 98.12 185 TYR A C 1
ATOM 1440 O O . TYR A 1 185 ? -3.254 -24.193 -17.834 1.00 98.12 185 TYR A O 1
ATOM 1448 N N . HIS A 1 186 ? -3.034 -24.475 -15.621 1.00 97.25 186 HIS A N 1
ATOM 1449 C CA . HIS A 1 186 ? -4.093 -25.478 -15.511 1.00 97.25 186 HIS A CA 1
ATOM 1450 C C . HIS A 1 186 ? -5.468 -24.869 -15.174 1.00 97.25 186 HIS A C 1
ATOM 1452 O O . HIS A 1 186 ? -6.495 -25.456 -15.518 1.00 97.25 186 HIS A O 1
ATOM 1458 N N . ASN A 1 187 ? -5.507 -23.685 -14.547 1.00 96.50 187 ASN A N 1
ATOM 1459 C CA . ASN A 1 187 ? -6.729 -23.098 -13.975 1.00 96.50 187 ASN A CA 1
ATOM 1460 C C . ASN A 1 187 ? -7.263 -21.844 -14.695 1.00 96.50 187 ASN A C 1
ATOM 1462 O O . ASN A 1 187 ? -8.189 -21.204 -14.195 1.00 96.50 187 ASN A O 1
ATOM 1466 N N . TYR A 1 188 ? -6.780 -21.522 -15.900 1.00 97.56 188 TYR A N 1
ATOM 1467 C CA . TYR A 1 188 ? -7.168 -20.304 -16.628 1.00 97.56 188 TYR A CA 1
ATOM 1468 C C . TYR A 1 188 ? -8.691 -20.124 -16.802 1.00 97.56 188 TYR A C 1
ATOM 1470 O O . TYR A 1 188 ? -9.195 -19.002 -16.809 1.00 97.56 188 TYR A O 1
ATOM 1478 N N . LYS A 1 189 ? -9.463 -21.218 -16.901 1.00 96.12 189 LYS A N 1
ATOM 1479 C CA . LYS A 1 189 ? -10.936 -21.158 -16.967 1.00 96.12 189 LYS A CA 1
ATOM 1480 C C . LYS A 1 189 ? -11.552 -20.587 -15.692 1.00 96.12 189 LYS A C 1
ATOM 1482 O O . LYS A 1 189 ? -12.504 -19.814 -15.771 1.00 96.12 189 LYS A O 1
ATOM 1487 N N . GLN A 1 190 ? -11.019 -20.954 -14.527 1.00 93.75 190 GLN A N 1
ATOM 1488 C CA . GLN A 1 190 ? -11.446 -20.388 -13.249 1.00 93.75 190 GLN A CA 1
ATOM 1489 C C . GLN A 1 190 ? -11.091 -18.903 -13.188 1.00 93.75 190 GLN A C 1
ATOM 1491 O O . GLN A 1 190 ? -11.935 -18.098 -12.804 1.00 93.75 190 GLN A O 1
ATOM 1496 N N . ASP A 1 191 ? -9.898 -18.527 -13.645 1.00 97.44 191 ASP A N 1
ATOM 1497 C CA . ASP A 1 191 ? -9.456 -17.130 -13.657 1.00 97.44 191 ASP A CA 1
ATOM 1498 C C . ASP A 1 191 ? -10.354 -16.251 -14.553 1.00 97.44 191 ASP A C 1
ATOM 1500 O O . ASP A 1 191 ? -10.708 -15.128 -14.186 1.00 97.44 191 ASP A O 1
ATOM 1504 N N . ILE A 1 192 ? -10.835 -16.786 -15.682 1.00 97.19 192 ILE A N 1
ATOM 1505 C CA . ILE A 1 192 ? -11.810 -16.112 -16.560 1.00 97.19 192 ILE A CA 1
ATOM 1506 C C . ILE A 1 192 ? -13.176 -15.940 -15.891 1.00 97.19 192 ILE A C 1
ATOM 1508 O O . ILE A 1 192 ? -13.831 -14.911 -16.088 1.00 97.19 192 ILE A O 1
ATOM 1512 N N . VAL A 1 193 ? -13.605 -16.890 -15.053 1.00 90.69 193 VAL A N 1
ATOM 1513 C CA . VAL A 1 193 ? -14.814 -16.711 -14.234 1.00 90.69 193 VAL A CA 1
ATOM 1514 C C . VAL A 1 193 ? -14.651 -15.518 -13.289 1.00 90.69 193 VAL A C 1
ATOM 1516 O O . VAL A 1 193 ? -15.587 -14.724 -13.173 1.00 90.69 193 V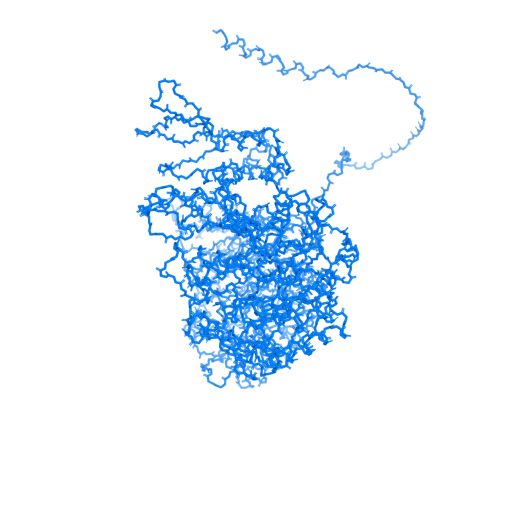AL A O 1
ATOM 1519 N N . LEU A 1 194 ? -13.475 -15.334 -12.677 1.00 93.38 194 LEU A N 1
ATOM 1520 C CA . LEU A 1 194 ? -13.200 -14.186 -11.800 1.00 93.38 194 LEU A CA 1
ATOM 1521 C C . LEU A 1 194 ? -13.264 -12.859 -12.567 1.00 93.38 194 LEU A C 1
ATOM 1523 O O . LEU A 1 194 ? -13.876 -11.901 -12.094 1.00 93.38 194 LEU A O 1
ATOM 1527 N N . LEU A 1 195 ? -12.686 -12.806 -13.772 1.00 96.44 195 LEU A N 1
ATOM 1528 C CA . LEU A 1 195 ? -12.745 -11.628 -14.648 1.00 96.44 195 LEU A CA 1
ATOM 1529 C C . LEU A 1 195 ? -14.192 -11.270 -15.016 1.00 96.44 195 LEU A C 1
ATOM 1531 O O . LEU A 1 195 ? -14.597 -10.109 -14.931 1.00 96.44 195 LEU A O 1
ATOM 1535 N N . LYS A 1 196 ? -15.002 -12.277 -15.358 1.00 90.06 196 LYS A N 1
ATOM 1536 C CA . LYS A 1 196 ? -16.422 -12.093 -15.672 1.00 90.06 196 LYS A CA 1
ATOM 1537 C C . LYS A 1 196 ? -17.224 -11.600 -14.470 1.00 90.06 196 LYS A C 1
ATOM 1539 O O . LYS A 1 196 ? -18.068 -10.724 -14.626 1.00 90.06 196 LYS A O 1
ATOM 1544 N N . GLN A 1 197 ? -16.961 -12.147 -13.283 1.00 83.50 197 GLN A N 1
ATOM 1545 C CA . GLN A 1 197 ? -17.590 -11.704 -12.034 1.00 83.50 197 GLN A CA 1
ATOM 1546 C C . GLN A 1 197 ? -17.202 -10.267 -11.679 1.00 83.50 197 GLN A C 1
ATOM 1548 O O . GLN A 1 197 ? -18.047 -9.502 -11.224 1.00 83.50 197 GLN A O 1
ATOM 1553 N N . LEU A 1 198 ? -15.950 -9.886 -11.935 1.00 91.44 198 LEU A N 1
ATOM 1554 C CA . LEU A 1 198 ? -15.469 -8.521 -11.744 1.00 91.44 198 LEU A CA 1
ATOM 1555 C C . LEU A 1 198 ? -16.141 -7.536 -12.716 1.00 91.44 198 LEU A C 1
ATOM 1557 O O . LEU A 1 198 ? -16.333 -6.374 -12.371 1.00 91.44 198 LEU A O 1
ATOM 1561 N N . GLY A 1 199 ? -16.555 -8.008 -13.897 1.00 92.38 199 GLY A N 1
ATOM 1562 C CA . GLY A 1 199 ? -17.251 -7.213 -14.913 1.00 92.38 199 GLY A CA 1
ATOM 1563 C C . GLY A 1 199 ? -16.318 -6.422 -15.831 1.00 92.38 199 GLY A C 1
ATOM 1564 O O . GLY A 1 199 ? -16.764 -5.495 -16.501 1.00 92.38 199 GLY A O 1
ATOM 1565 N N . VAL A 1 200 ? -15.025 -6.759 -15.859 1.00 97.19 200 VAL A N 1
ATOM 1566 C CA . VAL A 1 200 ? -14.034 -6.045 -16.678 1.00 97.19 200 VAL A CA 1
ATOM 1567 C C . VAL A 1 200 ? -14.276 -6.231 -18.174 1.00 97.19 200 VAL A C 1
ATOM 1569 O O . VAL A 1 200 ? -14.758 -7.269 -18.629 1.00 97.19 200 VAL A O 1
ATOM 1572 N N . LYS A 1 201 ? -13.893 -5.222 -18.961 1.00 97.94 201 LYS A N 1
ATOM 1573 C CA . LYS A 1 201 ? -14.037 -5.233 -20.420 1.00 97.94 201 LYS A CA 1
ATOM 1574 C C . LYS A 1 201 ? -12.888 -5.951 -21.123 1.00 97.94 201 LYS A C 1
ATOM 1576 O O . LYS A 1 201 ? -13.100 -6.570 -22.166 1.00 97.94 201 LYS A O 1
ATOM 1581 N N . PHE A 1 202 ? -11.684 -5.859 -20.570 1.00 98.62 202 PHE A N 1
ATOM 1582 C CA . PHE A 1 202 ? -10.490 -6.482 -21.129 1.00 98.62 202 PHE A CA 1
ATOM 1583 C C . PHE A 1 202 ? -9.642 -7.137 -20.043 1.00 98.62 202 PHE A C 1
ATOM 1585 O O . PHE A 1 202 ? -9.712 -6.779 -18.865 1.00 98.62 202 PHE A O 1
ATOM 1592 N N . TYR A 1 203 ? -8.830 -8.098 -20.466 1.00 98.81 203 TYR A N 1
ATOM 1593 C CA . TYR A 1 203 ? -7.837 -8.751 -19.630 1.00 98.81 203 TYR A CA 1
ATOM 1594 C C . TYR A 1 203 ? -6.477 -8.614 -20.291 1.00 98.81 203 TYR A C 1
ATOM 1596 O O . TYR A 1 203 ? -6.290 -9.055 -21.429 1.00 98.81 203 TYR A O 1
ATOM 1604 N N . ARG A 1 204 ? -5.543 -7.988 -19.574 1.00 98.81 204 ARG A N 1
ATOM 1605 C CA . ARG A 1 204 ? -4.159 -7.873 -20.017 1.00 98.81 204 ARG A CA 1
ATOM 1606 C C . ARG A 1 204 ? -3.323 -8.986 -19.392 1.00 98.81 204 ARG A C 1
ATOM 1608 O O . ARG A 1 204 ? -3.195 -9.058 -18.176 1.00 98.81 204 ARG A O 1
ATOM 1615 N N . PHE A 1 205 ? -2.738 -9.834 -20.224 1.00 98.88 205 PHE A N 1
ATOM 1616 C CA . PHE A 1 205 ? -1.864 -10.928 -19.799 1.00 98.88 205 PHE A CA 1
ATOM 1617 C C . PHE A 1 205 ? -0.639 -10.993 -20.708 1.00 98.88 205 PHE A C 1
ATOM 1619 O O . PHE A 1 205 ? -0.658 -10.450 -21.814 1.00 98.88 205 PHE A O 1
ATOM 1626 N N . SER A 1 206 ? 0.439 -11.632 -20.253 1.00 98.81 206 SER A N 1
ATOM 1627 C CA . SER A 1 206 ? 1.612 -11.867 -21.096 1.00 98.81 206 SER A CA 1
ATOM 1628 C C . SER A 1 206 ? 1.683 -13.299 -21.603 1.00 98.81 206 SER A C 1
ATOM 1630 O O . SER A 1 206 ? 1.140 -14.214 -20.989 1.00 98.81 206 SER A O 1
ATOM 1632 N N . ILE A 1 207 ? 2.366 -13.480 -22.729 1.00 98.88 207 ILE A N 1
ATOM 1633 C CA . ILE A 1 207 ? 2.711 -14.796 -23.261 1.00 98.88 207 ILE A CA 1
ATOM 1634 C C . ILE A 1 207 ? 4.148 -15.113 -22.848 1.00 98.88 207 ILE A C 1
ATOM 1636 O O . ILE A 1 207 ? 5.055 -14.322 -23.104 1.00 98.88 207 ILE A O 1
ATOM 1640 N N . ALA A 1 208 ? 4.359 -16.275 -22.232 1.00 98.69 208 ALA A N 1
ATOM 1641 C CA . ALA A 1 208 ? 5.681 -16.742 -21.850 1.00 98.69 208 ALA A CA 1
ATOM 1642 C C . ALA A 1 208 ? 6.487 -17.128 -23.091 1.00 98.69 208 ALA A C 1
ATOM 1644 O O . ALA A 1 208 ? 6.269 -18.188 -23.689 1.00 98.69 208 ALA A O 1
ATOM 1645 N N . TRP A 1 209 ? 7.489 -16.313 -23.427 1.00 98.75 209 TRP A N 1
ATOM 1646 C CA . TRP A 1 209 ? 8.449 -16.631 -24.486 1.00 98.75 209 TRP A CA 1
ATOM 1647 C C . TRP A 1 209 ? 9.042 -18.044 -24.336 1.00 98.75 209 TRP A C 1
ATOM 1649 O O . TRP A 1 209 ? 8.952 -18.812 -25.291 1.00 98.75 209 TRP A O 1
ATOM 1659 N N . PRO A 1 210 ? 9.528 -18.492 -23.163 1.00 98.56 210 PRO A N 1
ATOM 1660 C CA . PRO A 1 210 ? 10.062 -19.845 -23.008 1.00 98.56 210 PRO A CA 1
ATOM 1661 C C . PRO A 1 210 ? 9.003 -20.949 -23.115 1.00 98.56 210 PRO A C 1
ATOM 1663 O O . PRO A 1 210 ? 9.358 -22.118 -23.235 1.00 98.56 210 PRO A O 1
ATOM 1666 N N . ARG A 1 211 ? 7.703 -20.629 -23.078 1.00 98.62 211 ARG A N 1
ATOM 1667 C CA . ARG A 1 211 ? 6.641 -21.612 -23.334 1.00 98.62 211 ARG A CA 1
ATOM 1668 C C . ARG A 1 211 ? 6.391 -21.784 -24.828 1.00 98.62 211 ARG A C 1
ATOM 1670 O O . ARG A 1 211 ? 6.214 -22.914 -25.271 1.00 98.62 211 ARG A O 1
ATOM 1677 N N . ILE A 1 212 ? 6.404 -20.690 -25.589 1.00 98.69 212 ILE A N 1
ATOM 1678 C CA . ILE A 1 212 ? 6.207 -20.692 -27.048 1.00 98.69 212 ILE A CA 1
ATOM 1679 C C . ILE A 1 212 ? 7.474 -21.114 -27.798 1.00 98.69 212 ILE A C 1
ATOM 1681 O O . ILE A 1 212 ? 7.392 -21.833 -28.792 1.00 98.69 212 ILE A O 1
ATOM 1685 N N . MET A 1 213 ? 8.636 -20.663 -27.324 1.00 98.44 213 MET A N 1
ATOM 1686 C CA . MET A 1 213 ? 9.955 -20.984 -27.859 1.00 98.44 213 MET A CA 1
ATOM 1687 C C . MET A 1 213 ? 10.921 -21.370 -26.723 1.00 98.44 213 MET A C 1
ATOM 1689 O O . MET A 1 213 ? 11.597 -20.496 -26.174 1.00 98.44 213 MET A O 1
ATOM 1693 N N . PRO A 1 214 ? 11.020 -22.661 -26.354 1.00 97.94 214 PRO A N 1
ATOM 1694 C CA . PRO A 1 214 ? 11.764 -23.130 -25.175 1.00 97.94 214 PRO A CA 1
ATOM 1695 C C . PRO A 1 214 ? 13.250 -22.768 -25.134 1.00 97.94 214 PRO A C 1
ATOM 1697 O O . PRO A 1 214 ? 13.801 -22.477 -24.074 1.00 97.94 214 PRO A O 1
ATOM 1700 N N . ASP A 1 215 ? 13.906 -22.746 -26.289 1.00 96.25 215 ASP A N 1
ATOM 1701 C CA . ASP A 1 215 ? 15.296 -22.312 -26.468 1.00 96.25 215 ASP A CA 1
ATOM 1702 C C . ASP A 1 215 ? 15.404 -20.871 -27.015 1.00 96.25 215 ASP A C 1
ATOM 1704 O O . ASP A 1 215 ? 16.497 -20.395 -27.325 1.00 96.25 215 ASP A O 1
ATOM 1708 N N . GLY A 1 216 ? 14.267 -20.176 -27.128 1.00 96.06 216 GLY A N 1
ATOM 1709 C CA . GLY A 1 216 ? 14.122 -18.854 -27.731 1.00 96.06 216 GLY A CA 1
ATOM 1710 C C . GLY A 1 216 ? 14.028 -18.836 -29.259 1.00 96.06 216 GLY A C 1
ATOM 1711 O O . GLY A 1 216 ? 14.039 -17.748 -29.833 1.00 96.06 216 GLY A O 1
ATOM 1712 N N . ILE A 1 217 ? 13.968 -19.999 -29.920 1.00 95.44 217 ILE A N 1
ATOM 1713 C CA . ILE A 1 217 ? 13.921 -20.121 -31.388 1.00 95.44 217 ILE A CA 1
ATOM 1714 C C . ILE A 1 217 ? 12.891 -21.166 -31.849 1.00 95.44 217 ILE A C 1
ATOM 1716 O O . ILE A 1 217 ? 12.116 -20.920 -32.771 1.00 95.44 217 ILE A O 1
ATOM 1720 N N . THR A 1 218 ? 12.904 -22.350 -31.244 1.00 97.12 218 THR A N 1
ATOM 1721 C CA . THR A 1 218 ? 12.161 -23.534 -31.674 1.00 97.12 218 THR A CA 1
ATOM 1722 C C . THR A 1 218 ? 10.711 -23.452 -31.219 1.00 97.12 218 THR A C 1
ATOM 1724 O O . THR A 1 218 ? 10.443 -23.372 -30.028 1.00 97.12 218 THR A O 1
ATOM 1727 N N . ARG A 1 219 ? 9.768 -23.514 -32.162 1.00 98.00 219 ARG A N 1
ATOM 1728 C CA . ARG A 1 219 ? 8.321 -23.497 -31.901 1.00 98.00 219 ARG A CA 1
ATOM 1729 C C . ARG A 1 219 ? 7.873 -24.666 -31.010 1.00 98.00 219 ARG A C 1
ATOM 1731 O O . ARG A 1 219 ? 8.231 -25.812 -31.275 1.00 98.00 219 ARG A O 1
ATOM 1738 N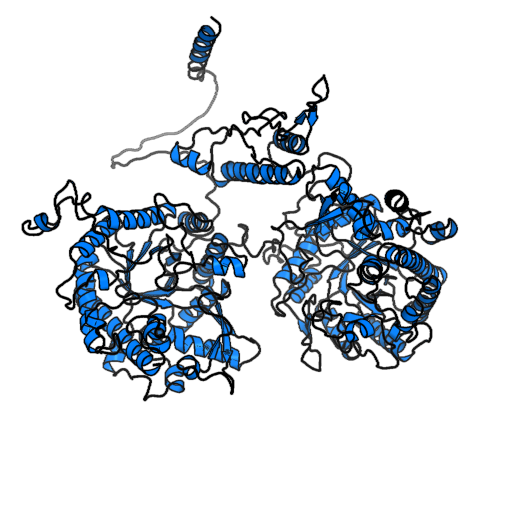 N . ASN A 1 220 ? 7.029 -24.380 -30.018 1.00 98.50 220 ASN A N 1
ATOM 1739 C CA . ASN A 1 220 ? 6.343 -25.368 -29.184 1.00 98.50 220 ASN A CA 1
ATOM 1740 C C . ASN A 1 220 ? 4.816 -25.296 -29.364 1.00 98.50 220 ASN A C 1
ATOM 1742 O O . ASN A 1 220 ? 4.150 -24.417 -28.813 1.00 98.50 220 ASN A O 1
ATOM 1746 N N . ASP A 1 221 ? 4.252 -26.266 -30.085 1.00 98.44 221 ASP A N 1
ATOM 1747 C CA . ASP A 1 221 ? 2.820 -26.294 -30.407 1.00 98.44 221 ASP A CA 1
ATOM 1748 C C . ASP A 1 221 ? 1.915 -26.456 -29.179 1.00 98.44 221 ASP A C 1
ATOM 1750 O O . ASP A 1 221 ? 0.800 -25.939 -29.177 1.00 98.44 221 ASP A O 1
ATOM 1754 N N . LYS A 1 222 ? 2.380 -27.113 -28.108 1.00 98.56 222 LYS A N 1
ATOM 1755 C CA . LYS A 1 222 ? 1.584 -27.269 -26.879 1.00 98.56 222 LYS A CA 1
ATOM 1756 C C . LYS A 1 222 ? 1.461 -25.965 -26.099 1.00 98.56 222 LYS A C 1
ATOM 1758 O O . LYS A 1 222 ? 0.384 -25.625 -25.612 1.00 98.56 222 LYS A O 1
ATOM 1763 N N . GLY A 1 223 ? 2.550 -25.198 -26.042 1.00 98.25 223 GLY A N 1
ATOM 1764 C CA . GLY A 1 223 ? 2.522 -23.830 -25.537 1.00 98.25 223 GLY A CA 1
ATOM 1765 C C . GLY A 1 223 ? 1.567 -22.950 -26.343 1.00 98.25 223 GLY A C 1
ATOM 1766 O O . GLY A 1 223 ? 0.797 -22.195 -25.757 1.00 98.25 223 GLY A O 1
ATOM 1767 N N . ILE A 1 224 ? 1.574 -23.092 -27.672 1.00 98.81 224 ILE A N 1
ATOM 1768 C CA . ILE A 1 224 ? 0.687 -22.336 -28.564 1.00 98.81 224 ILE A CA 1
ATOM 1769 C C . ILE A 1 224 ? -0.790 -22.693 -28.347 1.00 98.81 224 ILE A C 1
ATOM 1771 O O . ILE A 1 224 ? -1.647 -21.816 -28.219 1.00 98.81 224 ILE A O 1
ATOM 1775 N N . GLU A 1 225 ? -1.083 -23.988 -28.235 1.00 98.75 225 GLU A N 1
ATOM 1776 C CA . GLU A 1 225 ? -2.423 -24.510 -27.959 1.00 98.75 225 GLU A CA 1
ATOM 1777 C C . GLU A 1 225 ? -3.010 -23.925 -26.661 1.00 98.75 225 GLU A C 1
ATOM 1779 O O . GLU A 1 225 ? -4.172 -23.515 -26.639 1.00 98.75 225 GLU A O 1
ATOM 1784 N N . TYR A 1 226 ? -2.207 -23.805 -25.596 1.00 98.75 226 TYR A N 1
ATOM 1785 C CA . TYR A 1 226 ? -2.640 -23.195 -24.334 1.00 98.75 226 TYR A CA 1
ATOM 1786 C C . TYR A 1 226 ? -3.138 -21.751 -24.512 1.00 98.75 226 TYR A C 1
ATOM 1788 O O . TYR A 1 226 ? -4.243 -21.425 -24.072 1.00 98.75 226 TYR A O 1
ATOM 1796 N N . TYR A 1 227 ? -2.380 -20.886 -25.194 1.00 98.81 227 TYR A N 1
ATOM 1797 C CA . TYR A 1 227 ? -2.804 -19.493 -25.372 1.00 98.81 227 TYR A CA 1
ATOM 1798 C C . TYR A 1 227 ? -3.959 -19.349 -26.359 1.00 98.81 227 TYR A C 1
ATOM 1800 O O . TYR A 1 227 ? -4.805 -18.480 -26.156 1.00 98.81 227 TYR A O 1
ATOM 1808 N N . HIS A 1 228 ? -4.072 -20.218 -27.370 1.00 98.75 228 HIS A N 1
ATOM 1809 C CA . HIS A 1 228 ? -5.297 -20.295 -28.167 1.00 98.75 228 HIS A CA 1
ATOM 1810 C C . HIS A 1 228 ? -6.517 -20.579 -27.296 1.00 98.75 228 HIS A C 1
ATOM 1812 O O . HIS A 1 228 ? -7.506 -19.855 -27.393 1.00 98.75 228 HIS A O 1
ATOM 1818 N N . ASN A 1 229 ? -6.422 -21.572 -26.410 1.00 98.75 229 ASN A N 1
ATOM 1819 C CA . ASN A 1 229 ? -7.505 -21.941 -25.507 1.00 98.75 229 ASN A CA 1
ATOM 1820 C C . ASN A 1 229 ? -7.865 -20.805 -24.534 1.00 98.75 229 ASN A C 1
ATOM 1822 O O . ASN A 1 229 ? -9.047 -20.543 -24.316 1.00 98.75 229 ASN A O 1
ATOM 1826 N N . LEU A 1 230 ? -6.870 -20.102 -23.982 1.00 98.81 230 LEU A N 1
ATOM 1827 C CA . LEU A 1 230 ? -7.074 -18.922 -23.133 1.00 98.81 230 LEU A CA 1
ATOM 1828 C C . LEU A 1 230 ? -7.764 -17.783 -23.900 1.00 98.81 230 LEU A C 1
ATOM 1830 O O . LEU A 1 230 ? -8.776 -17.250 -23.445 1.00 98.81 230 LEU A O 1
ATOM 1834 N N . ILE A 1 231 ? -7.251 -17.427 -25.079 1.00 98.88 231 ILE A N 1
ATOM 1835 C CA . ILE A 1 231 ? -7.789 -16.341 -25.911 1.00 98.88 231 ILE A CA 1
ATOM 1836 C C . ILE A 1 231 ? -9.215 -16.657 -26.370 1.00 98.88 231 ILE A C 1
ATOM 1838 O O . ILE A 1 231 ? -10.086 -15.788 -26.310 1.00 98.88 231 ILE A O 1
ATOM 1842 N N . ASP A 1 232 ? -9.478 -17.890 -26.799 1.00 98.69 232 ASP A N 1
ATOM 1843 C CA . ASP A 1 232 ? -10.812 -18.309 -27.225 1.00 98.69 232 ASP A CA 1
ATOM 1844 C C . ASP A 1 232 ? -11.805 -18.265 -26.059 1.00 98.69 232 ASP A C 1
ATOM 1846 O O . ASP A 1 232 ? -12.913 -17.751 -26.219 1.00 98.69 232 ASP A O 1
ATOM 1850 N N . GLU A 1 233 ? -11.402 -18.705 -24.865 1.00 98.38 233 GLU A N 1
ATOM 1851 C CA . GLU A 1 233 ? -12.240 -18.645 -23.664 1.00 98.38 233 GLU A CA 1
ATOM 1852 C C . GLU A 1 233 ? -12.537 -17.198 -23.223 1.00 98.38 233 GLU A C 1
ATOM 1854 O O . GLU A 1 233 ? -13.679 -16.886 -22.869 1.00 98.38 233 GLU A O 1
ATOM 1859 N N . LEU A 1 234 ? -11.567 -16.279 -23.324 1.00 98.62 234 LEU A N 1
ATOM 1860 C CA . LEU A 1 234 ? -11.790 -14.844 -23.086 1.00 98.62 234 LEU A CA 1
ATOM 1861 C C . LEU A 1 234 ? -12.824 -14.271 -24.063 1.00 98.62 234 LEU A C 1
ATOM 1863 O O . LEU A 1 234 ? -13.789 -13.625 -23.643 1.00 98.62 234 LEU A O 1
ATOM 1867 N N . LYS A 1 235 ? -12.676 -14.565 -25.362 1.00 98.00 235 LYS A N 1
ATOM 1868 C CA . LYS A 1 235 ? -13.596 -14.088 -26.405 1.00 98.00 235 LYS A CA 1
ATOM 1869 C C . LYS A 1 235 ? -14.998 -14.668 -26.251 1.00 98.00 235 LYS A C 1
ATOM 1871 O O . LYS A 1 235 ? -15.969 -13.925 -26.395 1.00 98.00 235 LYS A O 1
ATOM 1876 N N . MET A 1 236 ? -15.124 -15.953 -25.906 1.00 97.25 236 MET A N 1
ATOM 1877 C CA . MET A 1 236 ? -16.417 -16.581 -25.597 1.00 97.25 236 MET A CA 1
ATOM 1878 C C . MET A 1 236 ? -17.130 -15.886 -24.429 1.00 97.25 236 MET A C 1
ATOM 1880 O O . MET A 1 236 ? -18.358 -15.797 -24.420 1.00 97.25 236 MET A O 1
ATOM 1884 N N . ASN A 1 237 ? -16.371 -15.333 -23.479 1.00 95.94 237 ASN A N 1
ATOM 1885 C CA . ASN A 1 237 ? -16.892 -14.554 -22.357 1.00 95.94 237 ASN A CA 1
ATOM 1886 C C . ASN A 1 237 ? -16.942 -13.036 -22.617 1.00 95.94 237 ASN A C 1
ATOM 1888 O O . ASN A 1 237 ? -17.233 -12.281 -21.694 1.00 95.94 237 ASN A O 1
ATOM 1892 N N . GLN A 1 238 ? -16.741 -12.595 -23.866 1.00 96.31 238 GLN A N 1
ATOM 1893 C CA . GLN A 1 238 ? -16.802 -11.190 -24.302 1.00 96.31 238 GLN A CA 1
ATOM 1894 C C . GLN A 1 238 ? -15.783 -10.265 -23.613 1.00 96.31 238 GLN A C 1
ATOM 1896 O O . GLN A 1 238 ? -15.993 -9.051 -23.534 1.00 96.31 238 GLN A O 1
ATOM 1901 N N . ILE A 1 239 ? -14.669 -10.834 -23.155 1.00 98.19 239 ILE A N 1
ATOM 1902 C CA . ILE A 1 239 ? -13.539 -10.104 -22.583 1.00 98.19 239 ILE A CA 1
ATOM 1903 C C . ILE A 1 239 ? -12.504 -9.908 -23.691 1.00 98.19 239 ILE A C 1
ATOM 1905 O O . ILE A 1 239 ? -12.088 -10.869 -24.340 1.00 98.19 239 ILE A O 1
ATOM 1909 N N . ILE A 1 240 ? -12.093 -8.661 -23.924 1.00 98.25 240 ILE A N 1
ATOM 1910 C CA . ILE A 1 240 ? -11.090 -8.333 -24.942 1.00 98.25 240 ILE A CA 1
ATOM 1911 C C . ILE A 1 240 ? -9.715 -8.831 -24.459 1.00 98.25 240 ILE A C 1
ATOM 1913 O O . ILE A 1 240 ? -9.268 -8.407 -23.388 1.00 98.25 240 ILE A O 1
ATOM 1917 N N . PRO A 1 241 ? -9.028 -9.710 -25.210 1.00 98.50 241 PRO A N 1
ATOM 1918 C CA . PRO A 1 241 ? -7.660 -10.093 -24.891 1.00 98.50 241 PRO A CA 1
ATOM 1919 C C . PRO A 1 241 ? -6.703 -8.951 -25.254 1.00 98.50 241 PRO A C 1
ATOM 1921 O O . PRO A 1 241 ? -6.699 -8.470 -26.388 1.00 98.50 241 PRO A O 1
ATOM 1924 N N . MET A 1 242 ? -5.881 -8.540 -24.293 1.00 98.62 242 MET A N 1
ATOM 1925 C CA . MET A 1 242 ? -4.772 -7.610 -24.495 1.00 98.62 242 MET A CA 1
ATOM 1926 C C . MET A 1 242 ? -3.469 -8.330 -24.166 1.00 98.62 242 MET A C 1
ATOM 1928 O O . MET A 1 242 ? -3.252 -8.744 -23.029 1.00 98.62 242 MET A O 1
ATOM 1932 N N . VAL A 1 243 ? -2.613 -8.511 -25.166 1.00 98.75 243 VAL A N 1
ATOM 1933 C CA . VAL A 1 243 ? -1.449 -9.391 -25.050 1.00 98.75 243 VAL A CA 1
ATOM 1934 C C . VAL A 1 243 ? -0.170 -8.585 -24.903 1.00 98.75 243 VAL A C 1
ATOM 1936 O O . VAL A 1 243 ? 0.173 -7.773 -25.759 1.00 98.75 243 VAL A O 1
ATOM 1939 N N . THR A 1 244 ? 0.574 -8.869 -23.839 1.00 98.88 244 THR A N 1
ATOM 1940 C CA . THR A 1 244 ? 1.961 -8.438 -23.668 1.00 98.88 244 THR A CA 1
ATOM 1941 C C . THR A 1 244 ? 2.900 -9.517 -24.215 1.00 98.88 244 THR A C 1
ATOM 1943 O O . THR A 1 244 ? 2.890 -10.652 -23.744 1.00 98.88 244 THR A O 1
ATOM 1946 N N . ILE A 1 245 ? 3.735 -9.169 -25.193 1.00 98.81 245 ILE A N 1
ATOM 1947 C CA . ILE A 1 245 ? 4.660 -10.098 -25.855 1.00 98.81 245 ILE A CA 1
ATOM 1948 C C . ILE A 1 245 ? 5.787 -10.510 -24.905 1.00 98.81 245 ILE A C 1
ATOM 1950 O O . ILE A 1 245 ? 6.100 -11.693 -24.816 1.00 98.81 245 ILE A O 1
ATOM 1954 N N . TYR A 1 246 ? 6.380 -9.557 -24.179 1.00 98.88 246 TYR A N 1
ATOM 1955 C CA . TYR A 1 246 ? 7.454 -9.833 -23.225 1.00 98.88 246 TYR A CA 1
ATOM 1956 C C . TYR A 1 246 ? 7.237 -9.155 -21.877 1.00 98.88 246 TYR A C 1
ATOM 1958 O O . TYR A 1 246 ? 7.118 -7.928 -21.786 1.00 98.88 246 TYR A O 1
ATOM 1966 N N . HIS A 1 247 ? 7.245 -9.979 -20.828 1.00 98.69 247 HIS A N 1
ATOM 1967 C CA . HIS A 1 247 ? 7.084 -9.561 -19.440 1.00 98.69 247 HIS A CA 1
ATOM 1968 C C . HIS A 1 247 ? 8.177 -10.204 -18.569 1.00 98.69 247 HIS A C 1
ATOM 1970 O O . HIS A 1 247 ? 7.911 -10.958 -17.638 1.00 98.69 247 HIS A O 1
ATOM 1976 N N . TRP A 1 248 ? 9.427 -9.861 -18.902 1.00 98.38 248 TRP A N 1
ATOM 1977 C CA . TRP A 1 248 ? 10.651 -10.139 -18.128 1.00 98.38 248 TRP A CA 1
ATOM 1978 C C . TRP A 1 248 ? 11.079 -11.608 -18.047 1.00 98.38 248 TRP A C 1
ATOM 1980 O O . TRP A 1 248 ? 12.006 -11.948 -17.320 1.00 98.38 248 TRP A O 1
ATOM 1990 N N . ASP A 1 249 ? 10.450 -12.484 -18.812 1.00 97.75 249 ASP A N 1
ATOM 1991 C CA . ASP A 1 249 ? 10.576 -13.934 -18.740 1.00 97.75 249 ASP A CA 1
ATOM 1992 C C . ASP A 1 249 ? 11.428 -14.505 -19.877 1.00 97.75 249 ASP A C 1
ATOM 1994 O O . ASP A 1 249 ? 11.069 -15.498 -20.502 1.00 97.75 249 ASP A O 1
ATOM 1998 N N . LEU A 1 250 ? 12.586 -13.890 -20.150 1.00 98.69 250 LEU A N 1
ATOM 1999 C CA . LEU A 1 250 ? 13.482 -14.306 -21.236 1.00 98.69 250 LEU A CA 1
ATOM 2000 C C . LEU A 1 250 ? 13.852 -15.799 -21.117 1.00 98.69 250 LEU A C 1
ATOM 2002 O O . LEU A 1 250 ? 14.198 -16.239 -20.016 1.00 98.69 250 LEU A O 1
ATOM 2006 N N . PRO A 1 251 ? 13.850 -16.585 -22.213 1.00 98.69 251 PRO A N 1
ATOM 2007 C CA . PRO A 1 251 ? 14.387 -17.941 -22.190 1.00 98.69 251 PRO A CA 1
ATOM 2008 C C . PRO A 1 251 ? 15.851 -17.941 -21.738 1.00 98.69 251 PRO A C 1
ATOM 2010 O O . PRO A 1 251 ? 16.682 -17.219 -22.296 1.00 98.69 251 PRO A O 1
ATOM 2013 N N . GLN A 1 252 ? 16.197 -18.787 -20.765 1.00 98.38 252 GLN A N 1
ATOM 2014 C CA . GLN A 1 252 ? 17.554 -18.867 -20.213 1.00 98.38 252 GLN A CA 1
ATOM 2015 C C . GLN A 1 252 ? 18.598 -19.176 -21.300 1.00 98.38 252 GLN A C 1
ATOM 2017 O O . GLN A 1 252 ? 19.724 -18.687 -21.242 1.00 98.38 252 GLN A O 1
ATOM 2022 N N . SER A 1 253 ? 18.225 -19.935 -22.333 1.00 97.62 253 SER A N 1
ATOM 2023 C CA . SER A 1 253 ? 19.088 -20.227 -23.484 1.00 97.62 253 SER A CA 1
ATOM 2024 C C . SER A 1 253 ? 19.531 -18.970 -24.243 1.00 97.62 253 SER A C 1
ATOM 2026 O O . SER A 1 253 ? 20.661 -18.924 -24.729 1.00 97.62 253 SER A O 1
ATOM 2028 N N . LEU A 1 254 ? 18.683 -17.936 -24.313 1.00 98.31 254 LEU A N 1
ATOM 2029 C CA . LEU A 1 254 ? 19.048 -16.656 -24.925 1.00 98.31 254 LEU A CA 1
ATOM 2030 C C . LEU A 1 254 ? 19.940 -15.827 -24.003 1.00 98.31 254 LEU A C 1
ATOM 2032 O O . LEU A 1 254 ? 20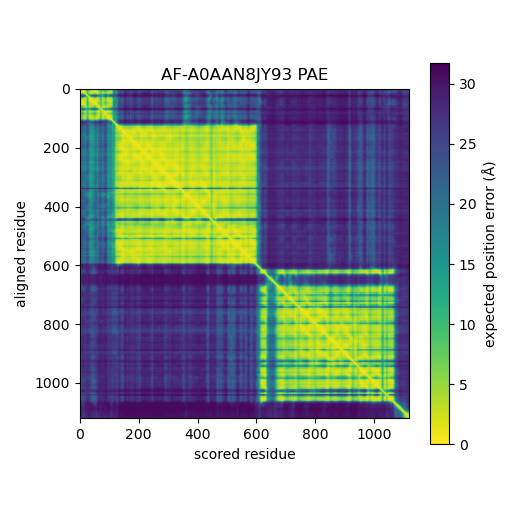.901 -15.221 -24.477 1.00 98.31 254 LEU A O 1
ATOM 2036 N N . GLU A 1 255 ? 19.678 -15.843 -22.695 1.00 98.31 255 GLU A N 1
ATOM 2037 C CA . GLU A 1 255 ? 20.543 -15.183 -21.709 1.00 98.31 255 GLU A CA 1
ATOM 2038 C C . GLU A 1 255 ? 21.956 -15.780 -21.704 1.00 98.31 255 GLU A C 1
ATOM 2040 O O . GLU A 1 255 ? 22.941 -15.047 -21.709 1.00 98.31 255 GLU A O 1
ATOM 2045 N N . ASN A 1 256 ? 22.076 -17.105 -21.831 1.00 97.56 256 ASN A N 1
ATOM 2046 C CA . ASN A 1 256 ? 23.365 -17.791 -21.976 1.00 97.56 256 ASN A CA 1
ATOM 2047 C C . ASN A 1 256 ? 24.147 -17.339 -23.227 1.00 97.56 256 ASN A C 1
ATOM 2049 O O . ASN A 1 256 ? 25.361 -17.523 -23.295 1.00 97.56 256 ASN A O 1
ATOM 2053 N N . TYR A 1 257 ? 23.464 -16.740 -24.209 1.00 95.62 257 TYR A N 1
ATOM 2054 C CA . TYR A 1 257 ? 24.056 -16.137 -25.404 1.00 95.62 257 TYR A CA 1
ATOM 2055 C C . TYR A 1 257 ? 24.188 -14.601 -25.307 1.00 95.62 257 TYR A C 1
ATOM 2057 O O . TYR A 1 257 ? 24.409 -13.918 -26.310 1.00 95.62 257 TYR A O 1
ATOM 2065 N N . GLY A 1 258 ? 24.070 -14.042 -24.101 1.00 96.12 258 GLY A N 1
ATOM 2066 C CA . GLY A 1 258 ? 24.219 -12.617 -23.805 1.00 96.12 258 GLY A CA 1
ATOM 2067 C C . GLY A 1 258 ? 22.909 -11.833 -23.715 1.00 96.12 258 GLY A C 1
ATOM 2068 O O . GLY A 1 258 ? 22.965 -10.621 -23.520 1.00 96.12 258 GLY A O 1
ATOM 2069 N N . GLY A 1 259 ? 21.751 -12.487 -23.862 1.00 98.00 259 GLY A N 1
ATOM 2070 C CA . GLY A 1 259 ? 20.434 -11.902 -23.598 1.00 98.00 259 GLY A CA 1
ATOM 2071 C C . GLY A 1 259 ? 20.219 -10.545 -24.264 1.00 98.00 259 GLY A C 1
ATOM 2072 O O . GLY A 1 259 ? 20.533 -10.362 -25.442 1.00 98.00 259 GLY A O 1
ATOM 2073 N N . TRP A 1 260 ? 19.732 -9.569 -23.494 1.00 98.56 260 TRP A N 1
ATOM 2074 C CA . TRP A 1 260 ? 19.501 -8.206 -23.983 1.00 98.56 260 TRP A CA 1
ATOM 2075 C C . TRP A 1 260 ? 20.782 -7.422 -24.296 1.00 98.56 260 TRP A C 1
ATOM 2077 O O . TRP A 1 260 ? 20.714 -6.393 -24.966 1.00 98.56 260 TRP A O 1
ATOM 2087 N N . LEU A 1 261 ? 21.960 -7.895 -23.880 1.00 98.50 261 LEU A N 1
ATOM 2088 C CA . LEU A 1 261 ? 23.242 -7.274 -24.234 1.00 98.50 261 LEU A CA 1
ATOM 2089 C C . LEU A 1 261 ? 23.697 -7.646 -25.651 1.00 98.50 261 LEU A C 1
ATOM 2091 O O . LEU A 1 261 ? 24.509 -6.938 -26.248 1.00 98.50 261 LEU A O 1
ATOM 2095 N N . ASN A 1 262 ? 23.174 -8.740 -26.206 1.00 98.12 262 ASN A N 1
ATOM 2096 C CA . ASN A 1 262 ? 23.505 -9.205 -27.544 1.00 98.12 262 ASN A CA 1
ATOM 2097 C C . ASN A 1 262 ? 22.542 -8.602 -28.577 1.00 98.12 262 ASN A C 1
ATOM 2099 O O . ASN A 1 262 ? 21.339 -8.832 -28.512 1.00 98.12 262 ASN A O 1
ATOM 2103 N N . SER A 1 263 ? 23.059 -7.892 -29.583 1.00 97.50 263 SER A N 1
ATOM 2104 C CA . SER A 1 263 ? 22.230 -7.240 -30.610 1.00 97.50 263 SER A CA 1
ATOM 2105 C C . SER A 1 263 ? 21.370 -8.207 -31.433 1.00 97.50 263 SER A C 1
ATOM 2107 O O . SER A 1 263 ? 20.330 -7.795 -31.945 1.00 97.50 263 SER A O 1
ATOM 2109 N N . SER A 1 264 ? 21.732 -9.496 -31.513 1.00 97.62 264 SER A N 1
ATOM 2110 C CA . SER A 1 264 ? 20.894 -10.520 -32.162 1.00 97.62 264 SER A CA 1
ATOM 2111 C C . SER A 1 264 ? 19.544 -10.733 -31.467 1.00 97.62 264 SER A C 1
ATOM 2113 O O . SER A 1 264 ? 18.637 -11.304 -32.072 1.00 97.62 264 SER A O 1
ATOM 2115 N N . ILE A 1 265 ? 19.373 -10.256 -30.225 1.00 98.50 265 ILE A N 1
ATOM 2116 C CA . ILE A 1 265 ? 18.090 -10.309 -29.515 1.00 98.50 265 ILE A CA 1
ATOM 2117 C C . ILE A 1 265 ? 16.987 -9.549 -30.256 1.00 98.50 265 ILE A C 1
ATOM 2119 O O . ILE A 1 265 ? 15.828 -9.933 -30.153 1.00 98.50 265 ILE A O 1
ATOM 2123 N N . VAL A 1 266 ? 17.343 -8.524 -31.040 1.00 98.69 266 VAL A N 1
ATOM 2124 C CA . VAL A 1 266 ? 16.395 -7.728 -31.831 1.00 98.69 266 VAL A CA 1
ATOM 2125 C C . VAL A 1 266 ? 15.671 -8.616 -32.843 1.00 98.69 266 VAL A C 1
ATOM 2127 O O . VAL A 1 266 ? 14.443 -8.665 -32.849 1.00 98.69 266 VAL A O 1
ATOM 2130 N N . ASP A 1 267 ? 16.419 -9.392 -33.630 1.00 98.38 267 ASP A N 1
ATOM 2131 C CA . ASP A 1 267 ? 15.840 -10.309 -34.617 1.00 98.38 267 ASP A CA 1
ATOM 2132 C C . ASP A 1 267 ? 15.122 -11.488 -33.951 1.00 98.38 267 ASP A C 1
ATOM 2134 O O . ASP A 1 267 ? 14.069 -11.922 -34.414 1.00 98.38 267 ASP A O 1
ATOM 2138 N N . ARG A 1 268 ? 15.658 -12.001 -32.836 1.00 98.38 268 ARG A N 1
ATOM 2139 C CA . ARG A 1 268 ? 15.027 -13.098 -32.080 1.00 98.38 268 ARG A CA 1
ATOM 2140 C C . ARG A 1 268 ? 13.677 -12.682 -31.511 1.00 98.38 268 ARG A C 1
ATOM 2142 O O . ARG A 1 268 ? 12.709 -13.424 -31.646 1.00 98.38 268 ARG A O 1
ATOM 2149 N N . PHE A 1 269 ? 13.610 -11.491 -30.923 1.00 98.81 269 PHE A N 1
ATOM 2150 C CA . PHE A 1 269 ? 12.372 -10.923 -30.414 1.00 98.81 269 PHE A CA 1
ATOM 2151 C C . PHE A 1 269 ? 11.384 -10.639 -31.546 1.00 98.81 269 PHE A C 1
ATOM 2153 O O . PHE A 1 269 ? 10.215 -10.987 -31.415 1.00 98.81 269 PHE A O 1
ATOM 2160 N N . ARG A 1 270 ? 11.843 -10.092 -32.683 1.00 98.31 270 ARG A N 1
ATOM 2161 C CA . ARG A 1 270 ? 10.983 -9.892 -33.859 1.00 98.31 270 ARG A CA 1
ATOM 2162 C C . ARG A 1 270 ? 10.413 -11.211 -34.381 1.00 98.31 270 ARG A C 1
ATOM 2164 O O . ARG A 1 270 ? 9.222 -11.276 -34.644 1.00 98.31 270 ARG A O 1
ATOM 2171 N N . ASN A 1 271 ? 11.215 -12.271 -34.481 1.00 98.25 271 ASN A N 1
ATOM 2172 C CA . ASN A 1 271 ? 10.734 -13.588 -34.918 1.00 98.25 271 ASN A CA 1
ATOM 2173 C C . ASN A 1 271 ? 9.743 -14.211 -33.923 1.00 98.25 271 ASN A C 1
ATOM 2175 O O . ASN A 1 271 ? 8.771 -14.841 -34.334 1.00 98.25 271 ASN A O 1
ATOM 2179 N N . TYR A 1 272 ? 9.970 -14.023 -32.621 1.00 98.81 272 TYR A N 1
ATOM 2180 C CA . TYR A 1 272 ? 9.019 -14.430 -31.592 1.00 98.81 272 TYR A CA 1
ATOM 2181 C C . TYR A 1 272 ? 7.695 -13.666 -31.718 1.00 98.81 272 TYR A C 1
ATOM 2183 O O . TYR A 1 272 ? 6.646 -14.296 -31.814 1.00 98.81 272 TYR A O 1
ATOM 2191 N N . ALA A 1 273 ? 7.741 -12.334 -31.808 1.00 98.44 273 ALA A N 1
ATOM 2192 C CA . ALA A 1 273 ? 6.565 -11.494 -32.020 1.00 98.44 273 ALA A CA 1
ATOM 2193 C C . ALA A 1 273 ? 5.811 -11.871 -33.307 1.00 98.44 273 ALA A C 1
ATOM 2195 O O . ALA A 1 273 ? 4.594 -12.029 -33.270 1.00 98.44 273 ALA A O 1
ATOM 2196 N N . HIS A 1 274 ? 6.534 -12.105 -34.406 1.00 97.69 274 HIS A N 1
ATOM 2197 C CA . HIS A 1 274 ? 5.971 -12.538 -35.685 1.00 97.69 274 HIS A CA 1
ATOM 2198 C C . HIS A 1 274 ? 5.137 -13.813 -35.543 1.00 97.69 274 HIS A C 1
ATOM 2200 O O . HIS A 1 274 ? 3.995 -13.853 -35.998 1.00 97.69 274 HIS A O 1
ATOM 2206 N N . LEU A 1 275 ? 5.674 -14.825 -34.850 1.00 98.00 275 LEU A N 1
ATOM 2207 C CA . LEU A 1 275 ? 4.944 -16.061 -34.571 1.00 98.00 275 LEU A CA 1
ATOM 2208 C C . LEU A 1 275 ? 3.674 -15.791 -33.749 1.00 98.00 275 LEU A C 1
ATOM 2210 O O . LEU A 1 275 ? 2.624 -16.355 -34.039 1.00 98.00 275 LEU A O 1
ATOM 2214 N N . LEU A 1 276 ? 3.729 -14.909 -32.745 1.00 98.12 276 LEU A N 1
ATOM 2215 C CA . LEU A 1 276 ? 2.530 -14.553 -31.978 1.00 98.12 276 LEU A CA 1
ATOM 2216 C C . LEU A 1 276 ? 1.472 -13.860 -32.843 1.00 98.12 276 LEU A C 1
ATOM 2218 O O . LEU A 1 276 ? 0.280 -14.110 -32.662 1.00 98.12 276 LEU A O 1
ATOM 2222 N N . PHE A 1 277 ? 1.880 -12.992 -33.767 1.00 97.06 277 PHE A N 1
ATOM 2223 C CA . PHE A 1 277 ? 0.951 -12.334 -34.683 1.00 97.06 277 PHE A CA 1
ATOM 2224 C C . PHE A 1 277 ? 0.350 -13.321 -35.687 1.00 97.06 277 PHE A C 1
ATOM 2226 O O . PHE A 1 277 ? -0.846 -13.238 -35.966 1.00 97.06 277 PHE A O 1
ATOM 2233 N N . GLU A 1 278 ? 1.143 -14.277 -36.176 1.00 95.56 278 GLU A N 1
ATOM 2234 C CA . GLU A 1 278 ? 0.683 -15.343 -37.071 1.00 95.56 278 GLU A CA 1
ATOM 2235 C C . GLU A 1 278 ? -0.382 -16.214 -36.397 1.00 95.56 278 GLU A C 1
ATOM 2237 O O . GLU A 1 278 ? -1.463 -16.416 -36.953 1.00 95.56 278 GLU A O 1
ATOM 2242 N N . GLU A 1 279 ? -0.121 -16.655 -35.165 1.00 97.00 279 GLU A N 1
ATOM 2243 C CA . GLU A 1 279 ? -1.038 -17.525 -34.427 1.00 97.00 279 GLU A CA 1
ATOM 2244 C C . GLU A 1 279 ? -2.257 -16.755 -33.892 1.00 97.00 279 GLU A C 1
ATOM 2246 O O . GLU A 1 279 ? -3.408 -17.159 -34.077 1.00 97.00 279 GLU A O 1
ATOM 2251 N N . TYR A 1 280 ? -2.046 -15.611 -33.235 1.00 96.81 280 TYR A N 1
ATOM 2252 C CA . TYR A 1 280 ? -3.089 -14.955 -32.438 1.00 96.81 280 TYR A CA 1
ATOM 2253 C C . TYR A 1 280 ? -3.596 -13.634 -33.013 1.00 96.81 280 TYR A C 1
ATOM 2255 O O . TYR A 1 280 ? -4.645 -13.158 -32.574 1.00 96.81 280 TYR A O 1
ATOM 2263 N N . GLY A 1 281 ? -2.927 -13.042 -34.006 1.00 93.56 281 GLY A N 1
ATOM 2264 C CA . GLY A 1 281 ? -3.295 -11.740 -34.581 1.00 93.56 281 GLY A CA 1
ATOM 2265 C C . GLY A 1 281 ? -4.656 -11.723 -35.287 1.00 93.56 281 GLY A C 1
ATOM 2266 O O . GLY A 1 281 ? -5.230 -10.663 -35.512 1.00 93.56 281 GLY A O 1
ATOM 2267 N N . GLY A 1 282 ? -5.228 -12.890 -35.606 1.00 91.56 282 GLY A N 1
ATOM 2268 C CA . GLY A 1 282 ? -6.625 -13.004 -36.047 1.00 91.56 282 GLY A CA 1
ATOM 2269 C C . GLY A 1 282 ? -7.658 -12.905 -34.914 1.00 91.56 282 GLY A C 1
ATOM 2270 O O . GLY A 1 282 ? -8.856 -12.799 -35.179 1.00 91.56 282 GLY A O 1
ATOM 2271 N N . LYS A 1 283 ? -7.219 -12.986 -33.652 1.00 94.06 283 LYS A N 1
ATOM 2272 C CA . LYS A 1 283 ? -8.077 -13.033 -32.461 1.00 94.06 283 LYS A CA 1
ATOM 2273 C C . LYS A 1 283 ? -7.825 -11.889 -31.473 1.00 94.06 283 LYS A C 1
ATOM 2275 O O . LYS A 1 283 ? -8.739 -11.619 -30.691 1.00 94.06 283 LYS A O 1
ATOM 2280 N N . VAL A 1 284 ? -6.647 -11.268 -31.513 1.00 95.81 284 VAL A N 1
ATOM 2281 C CA . VAL A 1 284 ? -6.163 -10.254 -30.567 1.00 95.81 284 VAL A CA 1
ATOM 2282 C C . VAL A 1 284 ? -5.947 -8.920 -31.275 1.00 95.81 284 VAL A C 1
ATOM 2284 O O . VAL A 1 284 ? -5.134 -8.830 -32.194 1.00 95.81 284 VAL A O 1
ATOM 2287 N N . ASP A 1 285 ? -6.615 -7.882 -30.769 1.00 92.44 285 ASP A N 1
ATOM 2288 C CA . ASP A 1 285 ? -6.586 -6.536 -31.353 1.00 92.44 285 ASP A CA 1
ATOM 2289 C C . ASP A 1 285 ? -5.726 -5.548 -30.542 1.00 92.44 285 ASP A C 1
ATOM 2291 O O . ASP A 1 285 ? -5.518 -4.422 -30.981 1.00 92.44 285 ASP A O 1
ATOM 2295 N N . TRP A 1 286 ? -5.235 -5.932 -29.358 1.00 96.88 286 TRP A N 1
ATOM 2296 C CA . TRP A 1 286 ? -4.431 -5.068 -28.486 1.00 96.88 286 TRP A CA 1
ATOM 2297 C C . TRP A 1 286 ? -3.126 -5.747 -28.090 1.00 96.88 286 TRP A C 1
ATOM 2299 O O . TRP A 1 286 ? -3.135 -6.771 -27.405 1.00 96.88 286 TRP A O 1
ATOM 2309 N N . TRP A 1 287 ? -2.012 -5.135 -28.485 1.00 98.44 287 TRP A N 1
ATOM 2310 C CA . TRP A 1 287 ? -0.670 -5.668 -28.291 1.00 98.44 287 TRP A CA 1
ATOM 2311 C C . TRP A 1 287 ? 0.228 -4.691 -27.535 1.00 98.44 287 TRP A C 1
ATOM 2313 O O . TRP A 1 287 ? 0.265 -3.494 -27.818 1.00 98.44 287 TRP A O 1
ATOM 2323 N N . ILE A 1 288 ? 1.001 -5.224 -26.596 1.00 98.81 288 ILE A N 1
ATOM 2324 C CA . ILE A 1 288 ? 2.084 -4.527 -25.906 1.00 98.81 288 ILE A CA 1
ATOM 2325 C C . ILE A 1 288 ? 3.366 -5.300 -26.187 1.00 98.81 288 ILE A C 1
ATOM 2327 O O . ILE A 1 288 ? 3.449 -6.486 -25.882 1.00 98.81 288 ILE A O 1
ATOM 2331 N N . THR A 1 289 ? 4.385 -4.665 -26.761 1.00 98.81 289 THR A N 1
ATOM 2332 C CA . THR A 1 289 ? 5.638 -5.370 -27.071 1.00 98.81 289 THR A CA 1
ATOM 2333 C C . THR A 1 289 ? 6.424 -5.690 -25.801 1.00 98.81 289 THR A C 1
ATOM 2335 O O . THR A 1 289 ? 6.742 -6.845 -25.536 1.00 98.81 289 THR A O 1
ATOM 2338 N N . LEU A 1 290 ? 6.732 -4.669 -25.002 1.00 98.88 290 LEU A N 1
ATOM 2339 C CA . LEU A 1 290 ? 7.564 -4.774 -23.807 1.00 98.88 290 LEU A CA 1
ATOM 2340 C C . LEU A 1 290 ? 6.806 -4.170 -22.627 1.00 98.88 290 LEU A C 1
ATOM 2342 O O . LEU A 1 290 ? 6.308 -3.046 -22.735 1.00 98.88 290 LEU A O 1
ATOM 2346 N N . ASN A 1 291 ? 6.746 -4.900 -21.512 1.00 98.81 291 ASN A N 1
ATOM 2347 C CA . ASN A 1 291 ? 6.332 -4.329 -20.235 1.00 98.81 291 ASN A CA 1
ATOM 2348 C C . ASN A 1 291 ? 7.531 -3.717 -19.509 1.00 98.81 291 ASN A C 1
ATOM 2350 O O . ASN A 1 291 ? 8.512 -4.419 -19.264 1.00 98.81 291 ASN A O 1
ATOM 2354 N N . GLU A 1 292 ? 7.431 -2.437 -19.146 1.00 98.38 292 GLU A N 1
ATOM 2355 C CA . GLU A 1 292 ? 8.352 -1.745 -18.236 1.00 98.38 292 GLU A CA 1
ATOM 2356 C C . GLU A 1 292 ? 9.837 -2.013 -18.542 1.00 98.38 292 GLU A C 1
ATOM 2358 O O . GLU A 1 292 ? 10.565 -2.565 -17.708 1.00 98.38 292 GLU A O 1
ATOM 2363 N N . PRO A 1 293 ? 10.325 -1.667 -19.746 1.00 98.56 293 PRO A N 1
ATOM 2364 C CA . PRO A 1 293 ? 11.668 -2.050 -20.156 1.00 98.56 293 PRO A CA 1
ATOM 2365 C C . PRO A 1 293 ? 12.758 -1.552 -19.209 1.00 98.56 293 PRO A C 1
ATOM 2367 O O . PRO A 1 293 ? 13.738 -2.261 -18.988 1.00 98.56 293 PRO A O 1
ATOM 2370 N N . TRP A 1 294 ? 12.548 -0.393 -18.575 1.00 98.38 294 TRP A N 1
ATOM 2371 C CA . TRP A 1 294 ? 13.437 0.140 -17.545 1.00 98.38 294 TRP A CA 1
ATOM 2372 C C . TRP A 1 294 ? 13.745 -0.884 -16.443 1.00 98.38 294 TRP A C 1
ATOM 2374 O O . TRP A 1 294 ? 14.895 -0.995 -16.020 1.00 98.38 294 TRP A O 1
ATOM 2384 N N . VAL A 1 295 ? 12.756 -1.673 -16.005 1.00 98.00 295 VAL A N 1
ATOM 2385 C CA . VAL A 1 295 ? 12.936 -2.624 -14.901 1.00 98.00 295 VAL A CA 1
ATOM 2386 C C . VAL A 1 295 ? 13.936 -3.704 -15.276 1.00 98.00 295 VAL A C 1
ATOM 2388 O O . VAL A 1 295 ? 14.948 -3.848 -14.594 1.00 98.00 295 VAL A O 1
ATOM 2391 N N . PHE A 1 296 ? 13.721 -4.438 -16.369 1.00 97.94 296 PHE A N 1
ATOM 2392 C CA . PHE A 1 296 ? 14.629 -5.536 -16.702 1.00 97.94 296 PHE A CA 1
ATOM 2393 C C . PHE A 1 296 ? 16.004 -5.043 -17.178 1.00 97.94 296 PHE A C 1
ATOM 2395 O O . PHE A 1 296 ? 16.989 -5.757 -16.998 1.00 97.94 296 PHE A O 1
ATOM 2402 N N . VAL A 1 297 ? 16.123 -3.824 -17.726 1.00 98.25 297 VAL A N 1
ATOM 2403 C CA . VAL A 1 297 ? 17.438 -3.294 -18.128 1.00 98.25 297 VAL A CA 1
ATOM 2404 C C . VAL A 1 297 ? 18.249 -2.745 -16.952 1.00 98.25 297 VAL A C 1
ATOM 2406 O O . VAL A 1 297 ? 19.450 -2.998 -16.880 1.00 98.25 297 VAL A O 1
ATOM 2409 N N . VAL A 1 298 ? 17.620 -2.041 -16.002 1.00 97.50 298 VAL A N 1
ATOM 2410 C CA . VAL A 1 298 ? 18.316 -1.430 -14.857 1.00 97.50 298 VAL A CA 1
ATOM 2411 C C . VAL A 1 298 ? 18.422 -2.410 -13.699 1.00 97.50 298 VAL A C 1
ATOM 2413 O O . VAL A 1 298 ? 19.504 -2.579 -13.139 1.00 97.50 298 VAL A O 1
ATOM 2416 N N . LYS A 1 299 ? 17.330 -3.096 -13.347 1.00 97.44 299 LYS A N 1
ATOM 2417 C CA . LYS A 1 299 ? 17.353 -4.063 -12.248 1.00 97.44 299 LYS A CA 1
ATOM 2418 C C . LYS A 1 299 ? 17.961 -5.406 -12.637 1.00 97.44 299 LYS A C 1
ATOM 2420 O O . LYS A 1 299 ? 18.547 -6.069 -11.790 1.00 97.44 299 LYS A O 1
ATOM 2425 N N . GLY A 1 300 ? 17.855 -5.796 -13.909 1.00 97.50 300 GLY A N 1
ATOM 2426 C CA . GLY A 1 300 ? 18.420 -7.051 -14.413 1.00 97.50 300 GLY A CA 1
ATOM 2427 C C . GLY A 1 300 ? 19.909 -6.977 -14.764 1.00 97.50 300 GLY A C 1
ATOM 2428 O O . GLY A 1 300 ? 20.654 -7.893 -14.414 1.00 97.50 300 GLY A O 1
ATOM 2429 N N . TYR A 1 301 ? 20.346 -5.893 -15.425 1.00 97.94 301 TYR A N 1
ATOM 2430 C CA . TYR A 1 301 ? 21.725 -5.719 -15.924 1.00 97.94 301 TYR A CA 1
ATOM 2431 C C . TYR A 1 301 ? 22.495 -4.542 -15.296 1.00 97.94 301 TYR A C 1
ATOM 2433 O O . TYR A 1 301 ? 23.617 -4.255 -15.718 1.00 97.94 301 TYR A O 1
ATOM 2441 N N . GLY A 1 302 ? 21.896 -3.830 -14.338 1.00 95.50 302 GLY A N 1
ATOM 2442 C CA . GLY A 1 302 ? 22.520 -2.733 -13.595 1.00 95.50 302 GLY A CA 1
ATOM 2443 C C . GLY A 1 302 ? 22.831 -3.133 -12.158 1.00 95.50 302 GLY A C 1
ATOM 2444 O O . GLY A 1 302 ? 23.949 -3.533 -11.858 1.00 95.50 302 GLY A O 1
ATOM 2445 N N . ASN A 1 303 ? 21.849 -3.035 -11.259 1.00 93.94 303 ASN A N 1
ATOM 2446 C CA . ASN A 1 303 ? 22.060 -3.379 -9.844 1.00 93.94 303 ASN A CA 1
ATOM 2447 C C . ASN A 1 303 ? 21.920 -4.888 -9.545 1.00 93.94 303 ASN A C 1
ATOM 2449 O O . ASN A 1 303 ? 22.336 -5.338 -8.479 1.00 93.94 303 ASN A O 1
ATOM 2453 N N . GLY A 1 304 ? 21.385 -5.672 -10.487 1.00 95.25 304 GLY A N 1
ATOM 2454 C CA . GLY A 1 304 ? 21.236 -7.124 -10.370 1.00 95.25 304 GLY A CA 1
ATOM 2455 C C . GLY A 1 304 ? 20.183 -7.582 -9.352 1.00 95.25 304 GLY A C 1
ATOM 2456 O O . GLY A 1 304 ? 20.214 -8.742 -8.941 1.00 95.25 304 GLY A O 1
ATOM 2457 N N . GLU A 1 305 ? 19.271 -6.699 -8.937 1.00 95.62 305 GLU A N 1
ATOM 2458 C CA . GLU A 1 305 ? 18.150 -7.027 -8.047 1.00 95.62 305 GLU A CA 1
ATOM 2459 C C . GLU A 1 305 ? 17.158 -8.014 -8.691 1.00 95.62 305 GLU A C 1
ATOM 2461 O O . GLU A 1 305 ? 16.545 -8.824 -8.000 1.00 95.62 305 GLU A O 1
ATOM 2466 N N . PHE A 1 306 ? 16.990 -7.949 -10.016 1.00 97.56 306 PHE A N 1
ATOM 2467 C CA . PHE A 1 306 ? 16.045 -8.774 -10.779 1.00 97.56 306 PHE A CA 1
ATOM 2468 C C . PHE A 1 306 ? 16.803 -9.752 -11.679 1.00 97.56 306 PHE A C 1
ATOM 2470 O O . PHE A 1 306 ? 17.982 -9.549 -11.972 1.00 97.56 306 PHE A O 1
ATOM 2477 N N . ALA A 1 307 ? 16.128 -10.796 -12.169 1.00 97.44 307 ALA A N 1
ATOM 2478 C CA . ALA A 1 307 ? 16.707 -11.688 -13.171 1.00 97.44 307 ALA A CA 1
ATOM 2479 C C . ALA A 1 307 ? 17.179 -10.889 -14.413 1.00 97.44 307 ALA A C 1
ATOM 2481 O O . ALA A 1 307 ? 16.469 -9.980 -14.851 1.00 97.44 307 ALA A O 1
ATOM 2482 N N . PRO A 1 308 ? 18.359 -11.191 -14.992 1.00 97.75 308 PRO A N 1
ATOM 2483 C CA . PRO A 1 308 ? 19.263 -12.311 -14.685 1.00 97.75 308 PRO A CA 1
ATOM 2484 C C . PRO A 1 308 ? 20.230 -12.088 -13.499 1.00 97.75 308 PRO A C 1
ATOM 2486 O O . PRO A 1 308 ? 20.981 -12.995 -13.133 1.00 97.75 308 PRO A O 1
ATOM 2489 N N . GLY A 1 309 ? 20.216 -10.919 -12.859 1.00 96.50 309 GLY A N 1
ATOM 2490 C CA . GLY A 1 309 ? 21.038 -10.620 -11.684 1.00 96.50 309 GLY A CA 1
ATOM 2491 C C . GLY A 1 309 ? 22.480 -10.260 -12.019 1.00 96.50 309 GLY A C 1
ATOM 2492 O O . GLY A 1 309 ? 23.397 -10.724 -11.337 1.00 96.50 309 GLY A O 1
ATOM 2493 N N . ILE A 1 310 ? 22.677 -9.501 -13.099 1.00 96.06 310 ILE A N 1
ATOM 2494 C CA . ILE A 1 310 ? 23.980 -9.077 -13.615 1.00 96.06 310 ILE A CA 1
ATOM 2495 C C . ILE A 1 310 ? 24.279 -7.655 -13.123 1.00 96.06 310 ILE A C 1
ATOM 2497 O O . ILE A 1 310 ? 23.480 -6.745 -13.331 1.00 96.06 310 ILE A O 1
ATOM 2501 N N . SER A 1 311 ? 25.443 -7.465 -12.491 1.00 95.50 311 SER A N 1
ATOM 2502 C CA . SER A 1 311 ? 25.852 -6.185 -11.882 1.00 95.50 311 SER A CA 1
ATOM 2503 C C . SER A 1 311 ? 27.360 -5.890 -11.952 1.00 95.50 311 SER A C 1
ATOM 2505 O O . SER A 1 311 ? 27.890 -5.069 -11.208 1.00 95.50 311 SER A O 1
ATOM 2507 N N . ASP A 1 312 ? 28.079 -6.554 -12.856 1.00 94.94 312 ASP A N 1
ATOM 2508 C CA . ASP A 1 312 ? 29.534 -6.445 -13.052 1.00 94.94 312 ASP A CA 1
ATOM 2509 C C . ASP A 1 312 ? 29.979 -5.245 -13.916 1.00 94.94 312 ASP A C 1
ATOM 2511 O O . ASP A 1 312 ? 31.140 -4.850 -13.842 1.00 94.94 312 ASP A O 1
ATOM 2515 N N . ASP A 1 313 ? 29.088 -4.639 -14.711 1.00 94.38 313 ASP A N 1
ATOM 2516 C CA . ASP A 1 313 ? 29.328 -3.344 -15.385 1.00 94.38 313 ASP A CA 1
ATOM 2517 C C . ASP A 1 313 ? 28.043 -2.484 -15.393 1.00 94.38 313 ASP A C 1
ATOM 2519 O O . ASP A 1 313 ? 27.407 -2.302 -16.444 1.00 94.38 313 ASP A O 1
ATOM 2523 N N . PRO A 1 314 ? 27.637 -1.961 -14.215 1.00 94.25 314 PRO A N 1
ATOM 2524 C CA . PRO A 1 314 ? 26.374 -1.241 -14.036 1.00 94.25 314 PRO A CA 1
ATOM 2525 C C . PRO A 1 314 ? 26.338 0.109 -14.765 1.00 94.25 314 PRO A C 1
ATOM 2527 O O . PRO A 1 314 ? 25.275 0.708 -14.923 1.00 94.25 314 PRO A O 1
ATOM 2530 N N . GLY A 1 315 ? 27.491 0.597 -15.232 1.00 92.19 315 GLY A N 1
ATOM 2531 C CA . GLY A 1 315 ? 27.612 1.832 -15.994 1.00 92.19 315 GLY A CA 1
ATOM 2532 C C . GLY A 1 315 ? 27.457 1.670 -17.508 1.00 92.19 315 GLY A C 1
ATOM 2533 O O . GLY A 1 315 ? 27.293 2.679 -18.190 1.00 92.19 315 GLY A O 1
ATOM 2534 N N . ARG A 1 316 ? 27.531 0.458 -18.076 1.00 95.19 316 ARG A N 1
ATOM 2535 C CA . ARG A 1 316 ? 27.372 0.248 -19.534 1.00 95.19 316 ARG A CA 1
ATOM 2536 C C . ARG A 1 316 ? 26.252 -0.708 -19.897 1.00 95.19 316 ARG A C 1
ATOM 2538 O O . ARG A 1 316 ? 25.516 -0.443 -20.847 1.00 95.19 316 ARG A O 1
ATOM 2545 N N . LYS A 1 317 ? 26.119 -1.817 -19.169 1.00 97.81 317 LYS A N 1
ATOM 2546 C CA . LYS A 1 317 ? 25.188 -2.894 -19.526 1.00 97.81 317 LYS A CA 1
ATOM 2547 C C . LYS A 1 317 ? 23.721 -2.444 -19.579 1.00 97.81 317 LYS A C 1
ATOM 2549 O O . LYS A 1 317 ? 23.074 -2.790 -20.569 1.00 97.81 317 LYS A O 1
ATOM 2554 N N . PRO A 1 318 ? 23.208 -1.601 -18.656 1.00 98.19 318 PRO A N 1
ATOM 2555 C CA . PRO A 1 318 ? 21.849 -1.067 -18.774 1.00 98.19 318 PRO A CA 1
ATOM 2556 C C . PRO A 1 318 ? 21.622 -0.271 -20.065 1.00 98.19 318 PRO A C 1
ATOM 2558 O O . PRO A 1 318 ? 20.581 -0.421 -20.702 1.00 98.19 318 PRO A O 1
ATOM 2561 N N . TYR A 1 319 ? 22.606 0.527 -20.501 1.00 98.31 319 TYR A N 1
ATOM 2562 C CA . TYR A 1 319 ? 22.503 1.313 -21.735 1.00 98.31 319 TYR A CA 1
ATOM 2563 C C . TYR A 1 319 ? 22.485 0.446 -22.995 1.00 98.31 319 TYR A C 1
ATOM 2565 O O . TYR A 1 319 ? 21.693 0.704 -23.900 1.00 98.31 319 TYR A O 1
ATOM 2573 N N . ILE A 1 320 ? 23.297 -0.613 -23.037 1.00 98.62 320 ILE A N 1
ATOM 2574 C CA . ILE A 1 320 ? 23.308 -1.573 -24.151 1.00 98.62 320 ILE A CA 1
ATOM 2575 C C . ILE A 1 320 ? 21.984 -2.347 -24.206 1.00 98.62 320 ILE A C 1
ATOM 2577 O O . ILE A 1 320 ? 21.372 -2.446 -25.271 1.00 98.62 320 ILE A O 1
ATOM 2581 N N . ALA A 1 321 ? 21.517 -2.851 -23.059 1.00 98.75 321 ALA A N 1
ATOM 2582 C CA . ALA A 1 321 ? 20.267 -3.598 -22.973 1.00 98.75 321 ALA A CA 1
ATOM 2583 C C . ALA A 1 321 ? 19.062 -2.746 -23.402 1.00 98.75 321 ALA A C 1
ATOM 2585 O O . ALA A 1 321 ? 18.252 -3.188 -24.217 1.00 98.75 321 ALA A O 1
ATOM 2586 N N . ALA A 1 322 ? 18.978 -1.495 -22.934 1.00 98.75 322 ALA A N 1
ATOM 2587 C CA . ALA A 1 322 ? 17.921 -0.566 -23.332 1.00 98.75 322 ALA A CA 1
ATOM 2588 C C . ALA A 1 322 ? 17.952 -0.235 -24.827 1.00 98.75 322 ALA A C 1
ATOM 2590 O O . ALA A 1 322 ? 16.904 -0.171 -25.466 1.00 98.75 322 ALA A O 1
ATOM 2591 N N . HIS A 1 323 ? 19.144 -0.053 -25.400 1.00 98.81 323 HIS A N 1
ATOM 2592 C CA . HIS A 1 323 ? 19.305 0.215 -26.826 1.00 98.81 323 HIS A CA 1
ATOM 2593 C C . HIS A 1 323 ? 18.757 -0.928 -27.690 1.00 98.81 323 HIS A C 1
ATOM 2595 O O . HIS A 1 323 ? 17.993 -0.691 -28.628 1.00 98.81 323 HIS A O 1
ATOM 2601 N N . ASN A 1 324 ? 19.075 -2.174 -27.332 1.00 98.88 324 ASN A N 1
ATOM 2602 C CA . ASN A 1 324 ? 18.533 -3.347 -28.014 1.00 98.88 324 ASN A CA 1
ATOM 2603 C C . ASN A 1 324 ? 17.026 -3.513 -27.767 1.00 98.88 324 ASN A C 1
ATOM 2605 O O . ASN A 1 324 ? 16.304 -3.847 -28.703 1.00 98.88 324 ASN A O 1
ATOM 2609 N N . ALA A 1 325 ? 16.531 -3.233 -26.558 1.00 98.88 325 ALA A N 1
ATOM 2610 C CA . ALA A 1 325 ? 15.103 -3.293 -26.240 1.00 98.88 325 ALA A CA 1
ATOM 2611 C C . ALA A 1 325 ? 14.270 -2.310 -27.084 1.00 98.88 325 ALA A C 1
ATOM 2613 O O . ALA A 1 325 ? 13.249 -2.697 -27.650 1.00 98.88 325 ALA A O 1
ATOM 2614 N N . ILE A 1 326 ? 14.729 -1.064 -27.243 1.00 98.94 326 ILE A N 1
ATOM 2615 C CA . ILE A 1 326 ? 14.051 -0.053 -28.074 1.00 98.94 326 ILE A CA 1
ATOM 2616 C C . ILE A 1 326 ? 14.003 -0.496 -29.544 1.00 98.94 326 ILE A C 1
ATOM 2618 O O . ILE A 1 326 ? 12.955 -0.410 -30.183 1.00 98.94 326 ILE A O 1
ATOM 2622 N N . LYS A 1 327 ? 15.110 -1.034 -30.073 1.00 98.88 327 LYS A N 1
ATOM 2623 C CA . LYS A 1 327 ? 15.161 -1.577 -31.442 1.00 98.88 327 LYS A CA 1
ATOM 2624 C C . LYS A 1 327 ? 14.238 -2.782 -31.619 1.00 98.88 327 LYS A C 1
ATOM 2626 O O . LYS A 1 327 ? 13.528 -2.863 -32.614 1.00 98.88 327 LYS A O 1
ATOM 2631 N N . ALA A 1 328 ? 14.222 -3.695 -30.651 1.00 98.88 328 ALA A N 1
ATOM 2632 C CA . ALA A 1 328 ? 13.360 -4.873 -30.659 1.00 98.88 328 ALA A CA 1
ATOM 2633 C C . ALA A 1 328 ? 11.869 -4.491 -30.660 1.00 98.88 328 ALA A C 1
ATOM 2635 O O . ALA A 1 328 ? 11.091 -5.054 -31.427 1.00 98.88 328 ALA A O 1
ATOM 2636 N N . HIS A 1 329 ? 11.484 -3.490 -29.859 1.00 98.88 329 HIS A N 1
ATOM 2637 C CA . HIS A 1 329 ? 10.141 -2.910 -29.891 1.00 98.88 329 HIS A CA 1
ATOM 2638 C C . HIS A 1 329 ? 9.786 -2.364 -31.282 1.00 98.88 329 HIS A C 1
ATOM 2640 O O . HIS A 1 329 ? 8.742 -2.730 -31.819 1.00 98.88 329 HIS A O 1
ATOM 2646 N N . ALA A 1 330 ? 10.658 -1.542 -31.879 1.00 98.75 330 ALA A N 1
ATOM 2647 C CA . ALA A 1 330 ? 10.412 -0.957 -33.196 1.00 98.75 330 ALA A CA 1
ATOM 2648 C C . ALA A 1 330 ? 10.242 -2.033 -34.283 1.00 98.75 330 ALA A C 1
ATOM 2650 O O . ALA A 1 330 ? 9.308 -1.968 -35.080 1.00 98.75 330 ALA A O 1
ATOM 2651 N N . GLU A 1 331 ? 11.095 -3.059 -34.293 1.00 98.56 331 GLU A N 1
ATOM 2652 C CA . GLU A 1 331 ? 10.997 -4.145 -35.274 1.00 98.56 331 GLU A CA 1
ATOM 2653 C C . GLU A 1 331 ? 9.719 -4.980 -35.102 1.00 98.56 331 GLU A C 1
ATOM 2655 O O . GLU A 1 331 ? 9.089 -5.322 -36.101 1.00 98.56 331 GLU A O 1
ATOM 2660 N N . ALA A 1 332 ? 9.272 -5.247 -33.870 1.00 98.38 332 ALA A N 1
ATOM 2661 C CA . ALA A 1 332 ? 7.988 -5.912 -33.632 1.00 98.38 332 ALA A CA 1
ATOM 2662 C C . ALA A 1 332 ? 6.784 -5.038 -34.037 1.00 98.38 332 ALA A C 1
ATOM 2664 O O . ALA A 1 332 ? 5.823 -5.548 -34.612 1.00 98.38 332 ALA A O 1
ATOM 2665 N N . TYR A 1 333 ? 6.839 -3.725 -33.780 1.00 98.06 333 TYR A N 1
ATOM 2666 C CA . TYR A 1 333 ? 5.801 -2.779 -34.206 1.00 98.06 333 TYR A CA 1
ATOM 2667 C C . TYR A 1 333 ? 5.627 -2.785 -35.725 1.00 98.06 333 TYR A C 1
ATOM 2669 O O . TYR A 1 333 ? 4.505 -2.874 -36.229 1.00 98.06 333 TYR A O 1
ATOM 2677 N N . HIS A 1 334 ? 6.741 -2.701 -36.454 1.00 97.06 334 HIS A N 1
ATOM 2678 C CA . HIS A 1 334 ? 6.703 -2.694 -37.909 1.00 97.06 334 HIS A CA 1
ATOM 2679 C C . HIS A 1 334 ? 6.344 -4.048 -38.492 1.00 97.06 334 HIS A C 1
ATOM 2681 O O . HIS A 1 334 ? 5.612 -4.075 -39.466 1.00 97.06 334 HIS A O 1
ATOM 2687 N N . ASP A 1 335 ? 6.775 -5.160 -37.898 1.00 95.50 335 ASP A N 1
ATOM 2688 C CA . ASP A 1 335 ? 6.335 -6.481 -38.352 1.00 95.50 335 ASP A CA 1
ATOM 2689 C C . ASP A 1 335 ? 4.806 -6.643 -38.237 1.00 95.50 335 ASP A C 1
ATOM 2691 O O . ASP A 1 335 ? 4.156 -7.098 -39.183 1.00 95.50 335 ASP A O 1
ATOM 2695 N N . TYR A 1 336 ? 4.210 -6.171 -37.133 1.00 95.38 336 TYR A N 1
ATOM 2696 C CA . TYR A 1 336 ? 2.754 -6.117 -36.985 1.00 95.38 336 TYR A CA 1
ATOM 2697 C C . TYR A 1 336 ? 2.115 -5.218 -38.050 1.00 95.38 336 TYR A C 1
ATOM 2699 O O . TYR A 1 336 ? 1.185 -5.621 -38.751 1.00 95.38 336 TYR A O 1
ATOM 2707 N N . HIS A 1 337 ? 2.634 -4.001 -38.214 1.00 91.81 337 HIS A N 1
ATOM 2708 C CA . HIS A 1 337 ? 2.087 -3.046 -39.167 1.00 91.81 337 HIS A CA 1
ATOM 2709 C C . HIS A 1 337 ? 2.311 -3.444 -40.619 1.00 91.81 337 HIS A C 1
ATOM 2711 O O . HIS A 1 337 ? 1.480 -3.108 -41.441 1.00 91.81 337 HIS A O 1
ATOM 2717 N N . ASP A 1 338 ? 3.368 -4.147 -40.991 1.00 91.25 338 ASP A N 1
ATOM 2718 C CA . ASP A 1 338 ? 3.613 -4.511 -42.385 1.00 91.25 338 ASP A CA 1
ATOM 2719 C C . ASP A 1 338 ? 2.743 -5.703 -42.807 1.00 91.25 338 ASP A C 1
ATOM 2721 O O . ASP A 1 338 ? 2.263 -5.735 -43.943 1.00 91.25 338 ASP A O 1
ATOM 2725 N N . ASN A 1 339 ? 2.446 -6.617 -41.876 1.00 86.31 339 ASN A N 1
ATOM 2726 C CA . ASN A 1 339 ? 1.745 -7.870 -42.166 1.00 86.31 339 ASN A CA 1
ATOM 2727 C C . ASN A 1 339 ? 0.264 -7.896 -41.727 1.00 86.31 339 ASN A C 1
ATOM 2729 O O . ASN A 1 339 ? -0.519 -8.679 -42.268 1.00 86.31 339 ASN A O 1
ATOM 2733 N N . TYR A 1 340 ? -0.160 -7.032 -40.792 1.00 81.19 340 TYR A N 1
ATOM 2734 C CA . TYR A 1 340 ? -1.484 -7.103 -40.144 1.00 81.19 340 TYR A CA 1
ATOM 2735 C C . TYR A 1 340 ? -2.260 -5.764 -40.125 1.00 81.19 340 TYR A C 1
ATOM 2737 O O . TYR A 1 340 ? -3.143 -5.570 -39.285 1.00 81.19 340 TYR A O 1
ATOM 2745 N N . LYS A 1 341 ? -1.988 -4.849 -41.078 1.00 63.34 341 LYS A N 1
ATOM 2746 C CA . LYS A 1 341 ? -2.614 -3.504 -41.179 1.00 63.34 341 LYS A CA 1
ATOM 2747 C C . LYS A 1 341 ? -4.125 -3.500 -40.929 1.00 63.34 341 LYS A C 1
ATOM 2749 O O . LYS A 1 341 ? -4.878 -4.211 -41.593 1.00 63.34 341 LYS A O 1
ATOM 2754 N N . GLY A 1 342 ? -4.565 -2.603 -40.042 1.00 60.81 342 GLY A N 1
ATOM 2755 C CA . GLY A 1 342 ? -5.978 -2.264 -39.835 1.00 60.81 342 GLY A CA 1
ATOM 2756 C C . GLY A 1 342 ? -6.767 -3.202 -38.916 1.00 60.81 342 GLY A C 1
ATOM 2757 O O . GLY A 1 342 ? -7.987 -3.069 -38.860 1.00 60.81 342 GLY A O 1
ATOM 2758 N N . LYS A 1 343 ? -6.109 -4.136 -38.212 1.00 73.38 343 LYS A N 1
ATOM 2759 C CA . LYS A 1 343 ? -6.778 -5.111 -37.330 1.00 73.38 343 LYS A CA 1
ATOM 2760 C C . LYS A 1 343 ? -6.780 -4.751 -35.839 1.00 73.38 343 LYS A C 1
ATOM 2762 O O . LYS A 1 343 ? -7.625 -5.255 -35.118 1.00 73.38 343 LYS A O 1
ATOM 2767 N N . GLY A 1 344 ? -5.900 -3.863 -35.374 1.00 90.06 344 GLY A N 1
ATOM 2768 C CA . GLY A 1 344 ? -5.777 -3.550 -33.947 1.00 90.06 344 GLY A CA 1
ATOM 2769 C C . GLY A 1 344 ? -4.731 -2.477 -33.648 1.00 90.06 344 GLY A C 1
ATOM 2770 O O . GLY A 1 344 ? -4.250 -1.828 -34.575 1.00 90.06 344 GLY A O 1
ATOM 2771 N N . LYS A 1 345 ? -4.380 -2.320 -32.369 1.00 95.12 345 LYS A N 1
ATOM 2772 C CA . LYS A 1 345 ? -3.387 -1.372 -31.848 1.00 95.12 345 LYS A CA 1
ATOM 2773 C C . LYS A 1 345 ? -2.212 -2.110 -31.213 1.00 95.12 345 LYS A C 1
ATOM 2775 O O . LYS A 1 345 ? -2.404 -3.080 -30.479 1.00 95.12 345 LYS A O 1
ATOM 2780 N N . ILE A 1 346 ? -1.006 -1.613 -31.450 1.00 97.56 346 ILE A N 1
ATOM 2781 C CA . ILE A 1 346 ? 0.230 -2.099 -30.844 1.00 97.56 346 ILE A CA 1
ATOM 2782 C C . ILE A 1 346 ? 1.012 -0.936 -30.229 1.00 97.56 346 ILE A C 1
ATOM 2784 O O . ILE A 1 346 ? 1.104 0.156 -30.790 1.00 97.56 346 ILE A O 1
ATOM 2788 N N . GLY A 1 347 ? 1.576 -1.170 -29.051 1.00 97.50 347 GLY A N 1
ATOM 2789 C CA . GLY A 1 347 ? 2.371 -0.168 -28.362 1.00 97.50 347 GLY A CA 1
ATOM 2790 C C . GLY A 1 347 ? 3.358 -0.754 -27.369 1.00 97.50 347 GLY A C 1
ATOM 2791 O O . GLY A 1 347 ? 3.627 -1.956 -27.345 1.00 97.50 347 GLY A O 1
ATOM 2792 N N . ILE A 1 348 ? 3.907 0.126 -26.541 1.00 98.62 348 ILE A N 1
ATOM 2793 C CA . ILE A 1 348 ? 4.833 -0.205 -25.460 1.00 98.62 348 ILE A CA 1
ATOM 2794 C C . ILE A 1 348 ? 4.296 0.328 -24.133 1.00 98.62 348 ILE A C 1
ATOM 2796 O O . ILE A 1 348 ? 3.726 1.420 -24.082 1.00 98.62 348 ILE A O 1
ATOM 2800 N N . THR A 1 349 ? 4.493 -0.438 -23.060 1.00 98.38 349 THR A N 1
ATOM 2801 C CA . THR A 1 349 ? 4.140 -0.020 -21.703 1.00 98.38 349 THR A CA 1
ATOM 2802 C C . THR A 1 349 ? 5.384 0.461 -20.976 1.00 98.38 349 THR A C 1
ATOM 2804 O O . THR A 1 349 ? 6.350 -0.285 -20.819 1.00 98.38 349 THR A O 1
ATOM 2807 N N . LEU A 1 350 ? 5.348 1.706 -20.509 1.00 98.62 350 LEU A N 1
ATOM 2808 C CA . LEU A 1 350 ? 6.446 2.341 -19.790 1.00 98.62 350 LEU A CA 1
ATOM 2809 C C . LEU A 1 350 ? 6.042 2.596 -18.339 1.00 98.62 350 LEU A C 1
ATOM 2811 O O . LEU A 1 350 ? 4.948 3.094 -18.078 1.00 98.62 350 LEU A O 1
ATOM 2815 N N . ASN A 1 351 ? 6.923 2.281 -17.393 1.00 97.31 351 ASN A N 1
ATOM 2816 C CA . ASN A 1 351 ? 6.692 2.582 -15.987 1.00 97.31 351 ASN A CA 1
ATOM 2817 C C . ASN A 1 351 ? 7.279 3.920 -15.575 1.00 97.31 351 ASN A C 1
ATOM 2819 O O . ASN A 1 351 ? 8.341 4.323 -16.052 1.00 97.31 351 ASN A O 1
ATOM 2823 N N . ILE A 1 352 ? 6.583 4.584 -14.657 1.00 96.12 352 ILE A N 1
ATOM 2824 C CA . ILE A 1 352 ? 7.070 5.775 -13.977 1.00 96.12 352 ILE A CA 1
ATOM 2825 C C . ILE A 1 352 ? 6.246 6.037 -12.710 1.00 96.12 352 ILE A C 1
ATOM 2827 O O . ILE A 1 352 ? 5.013 6.062 -12.720 1.00 96.12 352 ILE A O 1
ATOM 2831 N N . ASP A 1 353 ? 6.943 6.303 -11.615 1.00 92.88 353 ASP A N 1
ATOM 2832 C CA . ASP A 1 353 ? 6.351 6.989 -10.471 1.00 92.88 353 ASP A CA 1
ATOM 2833 C C . ASP A 1 353 ? 6.553 8.489 -10.648 1.00 92.88 353 ASP A C 1
ATOM 2835 O O . ASP A 1 353 ? 7.600 8.930 -11.137 1.00 92.88 353 ASP A O 1
ATOM 2839 N N . TRP A 1 354 ? 5.564 9.290 -10.255 1.00 94.25 354 TRP A N 1
ATOM 2840 C CA . TRP A 1 354 ? 5.703 10.740 -10.350 1.00 94.25 354 TRP A CA 1
ATOM 2841 C C . TRP A 1 354 ? 6.894 11.216 -9.502 1.00 94.25 354 TRP A C 1
ATOM 2843 O O . TRP A 1 354 ? 7.061 10.785 -8.362 1.00 94.25 354 TRP A O 1
ATOM 2853 N N . GLN A 1 355 ? 7.737 12.081 -10.065 1.00 91.44 355 GLN A N 1
ATOM 2854 C CA . GLN A 1 355 ? 8.901 12.640 -9.377 1.00 91.44 355 GLN A CA 1
ATOM 2855 C C . GLN A 1 355 ? 8.553 14.067 -8.963 1.00 91.44 355 GLN A C 1
ATOM 2857 O O . GLN A 1 355 ? 8.626 14.979 -9.777 1.00 91.44 355 GLN A O 1
ATOM 2862 N N . GLU A 1 356 ? 8.134 14.276 -7.722 1.00 85.56 356 GLU A N 1
ATOM 2863 C CA . GLU A 1 356 ? 7.907 15.616 -7.182 1.00 85.56 356 GLU A CA 1
ATOM 2864 C C . GLU A 1 356 ? 9.257 16.217 -6.752 1.00 85.56 356 GLU A C 1
ATOM 2866 O O . GLU A 1 356 ? 10.050 15.511 -6.136 1.00 85.56 356 GLU A O 1
ATOM 2871 N N . PRO A 1 357 ? 9.564 17.492 -7.039 1.00 73.56 357 PRO A N 1
ATOM 2872 C CA . PRO A 1 357 ? 10.751 18.127 -6.467 1.00 73.56 357 PRO A CA 1
ATOM 2873 C C . PRO A 1 357 ? 10.653 18.141 -4.937 1.00 73.56 357 PRO A C 1
ATOM 2875 O O . PRO A 1 357 ? 9.611 18.513 -4.391 1.00 73.56 357 PRO A O 1
ATOM 2878 N N . LYS A 1 358 ? 11.730 17.756 -4.243 1.00 75.12 358 LYS A N 1
ATOM 2879 C CA . LYS A 1 358 ? 11.773 17.756 -2.772 1.00 75.12 358 LYS A CA 1
ATOM 2880 C C . LYS A 1 358 ? 11.464 19.145 -2.220 1.00 75.12 358 LYS A C 1
ATOM 2882 O O . LYS A 1 358 ? 10.552 19.293 -1.404 1.00 75.12 358 LYS A O 1
ATOM 2887 N N . ASP A 1 359 ? 12.128 20.173 -2.750 1.00 64.69 359 ASP A N 1
ATOM 2888 C CA . ASP A 1 359 ? 11.655 21.545 -2.641 1.00 64.69 359 ASP A CA 1
ATOM 2889 C C . ASP A 1 359 ? 11.142 22.097 -3.990 1.00 64.69 359 ASP A C 1
ATOM 2891 O O . ASP A 1 359 ? 11.936 22.452 -4.860 1.00 64.69 359 ASP A O 1
ATOM 2895 N N . PRO A 1 360 ? 9.819 22.286 -4.173 1.00 58.59 360 PRO A N 1
ATOM 2896 C CA . PRO A 1 360 ? 9.231 22.869 -5.387 1.00 58.59 360 PRO A CA 1
ATOM 2897 C C . PRO A 1 360 ? 9.614 24.327 -5.682 1.00 58.59 360 PRO A C 1
ATOM 2899 O O . PRO A 1 360 ? 9.125 24.882 -6.666 1.00 58.59 360 PRO A O 1
ATOM 2902 N N . TYR A 1 361 ? 10.442 24.967 -4.853 1.00 57.47 361 TYR A N 1
ATOM 2903 C CA . TYR A 1 361 ? 10.973 26.313 -5.093 1.00 57.47 361 TYR A CA 1
ATOM 2904 C C . TYR A 1 361 ? 12.488 26.339 -5.300 1.00 57.47 361 TYR A C 1
ATOM 2906 O O . TYR A 1 361 ? 13.027 27.397 -5.634 1.00 57.47 361 TYR A O 1
ATOM 2914 N N . ASN A 1 362 ? 13.167 25.205 -5.119 1.00 59.06 362 ASN A N 1
ATOM 2915 C CA . ASN A 1 362 ? 14.579 25.058 -5.408 1.00 59.06 362 ASN A CA 1
ATOM 2916 C C . ASN A 1 362 ? 14.746 24.716 -6.899 1.00 59.06 362 ASN A C 1
ATOM 2918 O O . ASN A 1 362 ? 14.324 23.640 -7.323 1.00 59.06 362 ASN A O 1
ATOM 2922 N N . PRO A 1 363 ? 15.362 25.593 -7.716 1.00 59.62 363 PRO A N 1
ATOM 2923 C CA . PRO A 1 363 ? 15.582 25.308 -9.130 1.00 59.62 363 PRO A CA 1
ATOM 2924 C C . PRO A 1 363 ? 16.379 24.023 -9.376 1.00 59.62 363 PRO A C 1
ATOM 2926 O O . PRO A 1 363 ? 16.113 23.349 -10.366 1.00 59.62 363 PRO A O 1
ATOM 2929 N N . ASP A 1 364 ? 17.306 23.667 -8.478 1.00 70.56 364 ASP A N 1
ATOM 2930 C CA . ASP A 1 364 ? 18.080 22.426 -8.586 1.00 70.56 364 ASP A CA 1
ATOM 2931 C C . ASP A 1 364 ? 17.199 21.185 -8.372 1.00 70.56 364 ASP A C 1
ATOM 2933 O O . ASP A 1 364 ? 17.360 20.205 -9.095 1.00 70.56 364 ASP A O 1
ATOM 2937 N N . ASP A 1 365 ? 16.235 21.225 -7.447 1.00 74.00 365 ASP A N 1
ATOM 2938 C CA . ASP A 1 365 ? 15.318 20.100 -7.202 1.00 74.00 365 ASP A CA 1
ATOM 2939 C C . ASP A 1 365 ? 14.256 19.987 -8.291 1.00 74.00 365 ASP A C 1
ATOM 2941 O O . ASP A 1 365 ? 13.858 18.886 -8.663 1.00 74.00 365 ASP A O 1
ATOM 2945 N N . ILE A 1 366 ? 13.815 21.121 -8.842 1.00 70.94 366 ILE A N 1
ATOM 2946 C CA . ILE A 1 366 ? 12.938 21.156 -10.017 1.00 70.94 366 ILE A CA 1
ATOM 2947 C C . ILE A 1 366 ? 13.663 20.553 -11.225 1.00 70.94 366 ILE A C 1
ATOM 2949 O O . ILE A 1 366 ? 13.096 19.708 -11.918 1.00 70.94 366 ILE A O 1
ATOM 2953 N N . GLU A 1 367 ? 14.923 20.940 -11.462 1.00 73.50 367 GLU A N 1
ATOM 2954 C CA . GLU A 1 367 ? 15.742 20.327 -12.510 1.00 73.50 367 GLU A CA 1
ATOM 2955 C C . GLU A 1 367 ? 15.958 18.835 -12.229 1.00 73.50 367 GLU A C 1
ATOM 2957 O O . GLU A 1 367 ? 15.830 18.027 -13.144 1.00 73.50 367 GLU A O 1
ATOM 2962 N N . ALA A 1 368 ? 16.243 18.449 -10.980 1.00 81.06 368 ALA A N 1
ATOM 2963 C CA . ALA A 1 368 ? 16.429 17.056 -10.580 1.00 81.06 368 ALA A CA 1
ATOM 2964 C C . ALA A 1 368 ? 15.159 16.221 -10.791 1.00 81.06 368 ALA A C 1
ATOM 2966 O O . ALA A 1 368 ? 15.245 15.094 -11.265 1.00 81.06 368 ALA A O 1
ATOM 2967 N N . SER A 1 369 ? 13.988 16.775 -10.487 1.00 83.19 369 SER A N 1
ATOM 2968 C CA . SER A 1 369 ? 12.680 16.158 -10.711 1.00 83.19 369 SER A CA 1
ATOM 2969 C C . SER A 1 369 ? 12.412 15.925 -12.203 1.00 83.19 369 SER A C 1
ATOM 2971 O O . SER A 1 369 ? 12.108 14.796 -12.594 1.00 83.19 369 SER A O 1
ATOM 2973 N N . GLU A 1 370 ? 12.635 16.924 -13.063 1.00 81.06 370 GLU A N 1
ATOM 2974 C CA . GLU A 1 370 ? 12.528 16.738 -14.519 1.00 81.06 370 GLU A CA 1
ATOM 2975 C C . GLU A 1 370 ? 13.541 15.727 -15.038 1.00 81.06 370 GLU A C 1
ATOM 2977 O O . GLU A 1 370 ? 13.226 14.810 -15.798 1.00 81.06 370 GLU A O 1
ATOM 2982 N N . TRP A 1 371 ? 14.783 15.862 -14.592 1.00 86.38 371 TRP A N 1
ATOM 2983 C CA . TRP A 1 371 ? 15.860 14.977 -14.986 1.00 86.38 371 TRP A CA 1
ATOM 2984 C C . TRP A 1 371 ? 15.600 13.533 -14.527 1.00 86.38 371 TRP A C 1
ATOM 2986 O O . TRP A 1 371 ? 15.915 12.586 -15.254 1.00 86.38 371 TRP A O 1
ATOM 2996 N N . ALA A 1 372 ? 14.935 13.339 -13.385 1.00 91.38 372 ALA A N 1
ATOM 2997 C CA . ALA A 1 372 ? 14.520 12.033 -12.895 1.00 91.38 372 ALA A CA 1
ATOM 2998 C C . ALA A 1 372 ? 13.489 11.382 -13.821 1.00 91.38 372 ALA A C 1
ATOM 3000 O O . ALA A 1 372 ? 13.620 10.190 -14.100 1.00 91.38 372 ALA A O 1
ATOM 3001 N N . ILE A 1 373 ? 12.521 12.152 -14.334 1.00 92.56 373 ILE A N 1
ATOM 3002 C CA . ILE A 1 373 ? 11.527 11.670 -15.305 1.00 92.56 373 ILE A CA 1
ATOM 3003 C C . ILE A 1 373 ? 12.195 11.379 -16.654 1.00 92.56 373 ILE A C 1
ATOM 3005 O O . ILE A 1 373 ? 11.973 10.313 -17.231 1.00 92.56 373 ILE A O 1
ATOM 3009 N N . GLN A 1 374 ? 13.062 12.267 -17.147 1.00 87.00 374 GLN A N 1
ATOM 3010 C CA . GLN A 1 374 ? 13.745 12.092 -18.436 1.00 87.00 374 GLN A CA 1
ATOM 3011 C C . GLN A 1 374 ? 14.676 10.871 -18.451 1.00 87.00 374 GLN A C 1
ATOM 3013 O O . GLN A 1 374 ? 14.706 10.132 -19.432 1.00 87.00 374 GLN A O 1
ATOM 3018 N N . THR A 1 375 ? 15.397 10.607 -17.358 1.00 90.75 375 THR A N 1
ATOM 3019 C CA . THR A 1 375 ? 16.291 9.434 -17.233 1.00 90.75 375 THR A CA 1
ATOM 3020 C C . THR A 1 375 ? 15.567 8.112 -17.009 1.00 90.75 375 THR A C 1
ATOM 3022 O O . THR A 1 375 ? 16.205 7.059 -17.065 1.00 90.75 375 THR A O 1
ATOM 3025 N N . PHE A 1 376 ? 14.261 8.156 -16.747 1.00 94.62 376 PHE A N 1
ATOM 3026 C CA . PHE A 1 376 ? 13.436 6.992 -16.446 1.00 94.62 376 PHE A CA 1
ATOM 3027 C C . PHE A 1 376 ? 12.413 6.757 -17.565 1.00 94.62 376 PHE A C 1
ATOM 3029 O O . PHE A 1 376 ? 12.593 5.859 -18.384 1.00 94.62 376 PHE A O 1
ATOM 3036 N N . LEU A 1 377 ? 11.380 7.603 -17.649 1.00 96.62 377 LEU A N 1
ATOM 3037 C CA . LEU A 1 377 ? 10.354 7.550 -18.690 1.00 96.62 377 LEU A CA 1
ATOM 3038 C C . LEU A 1 377 ? 10.905 8.039 -20.034 1.00 96.62 377 LEU A C 1
ATOM 3040 O O . LEU A 1 377 ? 10.765 7.356 -21.049 1.00 96.62 377 LEU A O 1
ATOM 3044 N N . GLY A 1 378 ? 11.549 9.213 -20.041 1.00 95.12 378 GLY A N 1
ATOM 3045 C CA . GLY A 1 378 ? 12.034 9.863 -21.263 1.00 95.12 378 GLY A CA 1
ATOM 3046 C C . GLY A 1 378 ? 13.033 9.016 -22.050 1.00 95.12 378 GLY A C 1
ATOM 3047 O O . GLY A 1 378 ? 13.024 9.038 -23.278 1.00 95.12 378 GLY A O 1
ATOM 3048 N N . TRP A 1 379 ? 13.827 8.201 -21.356 1.00 97.75 379 TRP A N 1
ATOM 3049 C CA . TRP A 1 379 ? 14.823 7.313 -21.945 1.00 97.75 379 TRP A CA 1
ATOM 3050 C C . TRP A 1 379 ? 14.230 6.338 -22.976 1.00 97.75 379 TRP A C 1
ATOM 3052 O O . TRP A 1 379 ? 14.847 6.096 -24.013 1.00 97.75 379 TRP A O 1
ATOM 3062 N N . PHE A 1 380 ? 13.013 5.844 -22.732 1.00 98.62 380 PHE A N 1
ATOM 3063 C CA . PHE A 1 380 ? 12.285 4.958 -23.648 1.00 98.62 380 PHE A CA 1
ATOM 3064 C C . PHE A 1 380 ? 11.203 5.691 -24.445 1.00 98.62 380 PHE A C 1
ATOM 3066 O O . PHE A 1 380 ? 10.969 5.367 -25.608 1.00 98.62 380 PHE A O 1
ATOM 3073 N N . ALA A 1 381 ? 10.557 6.696 -23.850 1.00 97.88 381 ALA A N 1
ATOM 3074 C CA . ALA A 1 381 ? 9.462 7.421 -24.483 1.00 97.88 381 ALA A CA 1
ATOM 3075 C C . ALA A 1 381 ? 9.940 8.375 -25.593 1.00 97.88 381 ALA A C 1
ATOM 3077 O O . ALA A 1 381 ? 9.308 8.462 -26.641 1.00 97.88 381 ALA A O 1
ATOM 3078 N N . HIS A 1 382 ? 11.056 9.086 -25.410 1.00 95.81 382 HIS A N 1
ATOM 3079 C CA . HIS A 1 382 ? 11.520 10.069 -26.397 1.00 95.81 382 HIS A CA 1
ATOM 3080 C C . HIS A 1 382 ? 11.881 9.437 -27.755 1.00 95.81 382 HIS A C 1
ATOM 3082 O O . HIS A 1 382 ? 11.399 9.951 -28.772 1.00 95.81 382 HIS A O 1
ATOM 3088 N N . PRO A 1 383 ? 12.602 8.292 -27.801 1.00 98.50 383 PRO A N 1
ATOM 3089 C CA . PRO A 1 383 ? 12.822 7.586 -29.058 1.00 98.50 383 PRO A CA 1
ATOM 3090 C C . PRO A 1 383 ? 11.510 7.231 -29.769 1.00 98.50 383 PRO A C 1
ATOM 3092 O O . PRO A 1 383 ? 11.373 7.479 -30.962 1.00 98.50 383 PRO A O 1
ATOM 3095 N N . VAL A 1 384 ? 10.517 6.721 -29.038 1.00 98.50 384 VAL A N 1
ATOM 3096 C CA . VAL A 1 384 ? 9.259 6.233 -29.627 1.00 98.50 384 VAL A CA 1
ATOM 3097 C C . VAL A 1 384 ? 8.329 7.370 -30.065 1.00 98.50 384 VAL A C 1
ATOM 3099 O O . VAL A 1 384 ? 7.698 7.268 -31.113 1.00 98.50 384 VAL A O 1
ATOM 3102 N N . TYR A 1 385 ? 8.221 8.461 -29.300 1.00 96.19 385 TYR A N 1
ATOM 3103 C CA . TYR A 1 385 ? 7.144 9.448 -29.487 1.00 96.19 385 TYR A CA 1
ATOM 3104 C C . TYR A 1 385 ? 7.572 10.799 -30.077 1.00 96.19 385 TYR A C 1
ATOM 3106 O O . TYR A 1 385 ? 6.683 11.585 -30.423 1.00 96.19 385 TYR A O 1
ATOM 3114 N N . ILE A 1 386 ? 8.876 11.091 -30.178 1.00 92.88 386 ILE A N 1
ATOM 3115 C CA . ILE A 1 386 ? 9.382 12.404 -30.619 1.00 92.88 386 ILE A CA 1
ATOM 3116 C C . ILE A 1 386 ? 10.148 12.324 -31.943 1.00 92.88 386 ILE A C 1
ATOM 3118 O O . ILE A 1 386 ? 9.715 12.908 -32.938 1.00 92.88 386 ILE A O 1
ATOM 3122 N N . ASN A 1 387 ? 11.317 11.678 -31.954 1.00 92.81 387 ASN A N 1
ATOM 3123 C CA . ASN A 1 387 ? 12.251 11.782 -33.083 1.00 92.81 387 ASN A CA 1
ATOM 3124 C C . ASN A 1 387 ? 13.105 10.531 -33.349 1.00 92.81 387 ASN A C 1
ATOM 3126 O O . ASN A 1 387 ? 14.004 10.593 -34.191 1.00 92.81 387 ASN A O 1
ATOM 3130 N N . GLY A 1 388 ? 12.855 9.410 -32.666 1.00 97.88 388 GLY A N 1
ATOM 3131 C CA . GLY A 1 388 ? 13.660 8.198 -32.835 1.00 97.88 388 GLY A CA 1
ATOM 3132 C C . GLY A 1 388 ? 14.973 8.177 -32.056 1.00 97.88 388 GLY A C 1
ATOM 3133 O O . GLY A 1 388 ? 15.732 7.225 -32.203 1.00 97.88 388 GLY A O 1
ATOM 3134 N N . ASP A 1 389 ? 15.273 9.205 -31.260 1.00 98.06 389 ASP A N 1
ATOM 3135 C CA . ASP A 1 389 ? 16.539 9.342 -30.541 1.00 98.06 389 ASP A CA 1
ATOM 3136 C C . ASP A 1 389 ? 16.339 9.494 -29.026 1.00 98.06 389 ASP A C 1
ATOM 3138 O O . ASP A 1 389 ? 15.248 9.791 -28.539 1.00 98.06 389 ASP A O 1
ATOM 3142 N N . TYR A 1 390 ? 17.412 9.298 -28.261 1.00 97.94 390 TYR A N 1
ATOM 3143 C CA . TYR A 1 390 ? 17.407 9.574 -26.825 1.00 97.94 390 TYR A CA 1
ATOM 3144 C C . TYR A 1 390 ? 17.230 11.075 -26.540 1.00 97.94 390 TYR A C 1
ATOM 3146 O O . TYR A 1 390 ? 17.649 11.896 -27.365 1.00 97.94 390 TYR A O 1
ATOM 3154 N N . PRO A 1 391 ? 16.709 11.459 -25.353 1.00 91.88 391 PRO A N 1
ATOM 3155 C CA . PRO A 1 391 ? 16.644 12.863 -24.954 1.00 91.88 391 PRO A CA 1
ATOM 3156 C C . PRO A 1 391 ? 18.008 13.556 -25.091 1.00 91.88 391 PRO A C 1
ATOM 3158 O O . PRO A 1 391 ? 19.025 13.046 -24.611 1.00 91.88 391 PRO A O 1
ATOM 3161 N N . ASP A 1 392 ? 18.047 14.743 -25.702 1.00 85.69 392 ASP A N 1
ATOM 3162 C CA . ASP A 1 392 ? 19.304 15.475 -25.940 1.00 85.69 392 ASP A CA 1
ATOM 3163 C C . ASP A 1 392 ? 20.062 15.788 -24.643 1.00 85.69 392 ASP A C 1
ATOM 3165 O O . ASP A 1 392 ? 21.294 15.687 -24.588 1.00 85.69 392 ASP A O 1
ATOM 3169 N N . VAL A 1 393 ? 19.320 16.094 -23.573 1.00 80.38 393 VAL A N 1
ATOM 3170 C CA . VAL A 1 393 ? 19.889 16.304 -22.236 1.00 80.38 393 VAL A CA 1
ATOM 3171 C C . VAL A 1 393 ? 20.602 15.050 -21.721 1.00 80.38 393 VAL A C 1
ATOM 3173 O O . VAL A 1 393 ? 21.671 15.157 -21.123 1.00 80.38 393 VAL A O 1
ATOM 3176 N N . MET A 1 394 ? 20.080 13.859 -22.024 1.00 90.38 394 MET A N 1
ATOM 3177 C CA . MET A 1 394 ? 20.666 12.596 -21.591 1.00 90.38 394 MET A CA 1
ATOM 3178 C C . MET A 1 394 ? 21.938 12.271 -22.357 1.00 90.38 394 MET A C 1
ATOM 3180 O O . MET A 1 394 ? 22.956 11.979 -21.734 1.00 90.38 394 MET A O 1
ATOM 3184 N N . LYS A 1 395 ? 21.927 12.413 -23.687 1.00 93.06 395 LYS A N 1
ATOM 3185 C CA . LYS A 1 395 ? 23.138 12.239 -24.506 1.00 93.06 395 LYS A CA 1
ATOM 3186 C C . LYS A 1 395 ? 24.267 13.151 -24.031 1.00 93.06 395 LYS A C 1
ATOM 3188 O O . LYS A 1 395 ? 25.387 12.693 -23.828 1.00 93.06 395 LYS A O 1
ATOM 3193 N N . THR A 1 396 ? 23.946 14.423 -23.796 1.00 86.44 396 THR A N 1
ATOM 3194 C CA . THR A 1 396 ? 24.924 15.425 -23.358 1.00 86.44 396 THR A CA 1
ATOM 3195 C C . THR A 1 396 ? 25.483 15.095 -21.973 1.00 86.44 396 THR A C 1
ATOM 3197 O O . THR A 1 396 ? 26.700 15.018 -21.818 1.00 86.44 396 THR A O 1
ATOM 3200 N N . LYS A 1 397 ? 24.623 14.849 -20.970 1.00 87.69 397 LYS A N 1
ATOM 3201 C CA . LYS A 1 397 ? 25.069 14.566 -19.594 1.00 87.69 397 LYS A CA 1
ATOM 3202 C C . LYS A 1 397 ? 25.900 13.279 -19.515 1.00 87.69 397 LYS A C 1
ATOM 3204 O O . LYS A 1 397 ? 26.976 13.300 -18.923 1.00 87.69 397 LYS A O 1
ATOM 3209 N N . ILE A 1 398 ? 25.477 12.192 -20.167 1.00 91.62 398 ILE A N 1
ATOM 3210 C CA . ILE A 1 398 ? 26.227 10.923 -20.138 1.00 91.62 398 ILE A CA 1
ATOM 3211 C C . ILE A 1 398 ? 27.567 11.027 -20.879 1.00 91.62 398 ILE A C 1
ATOM 3213 O O . ILE A 1 398 ? 28.562 10.468 -20.410 1.00 91.62 398 ILE A O 1
ATOM 3217 N N . ALA A 1 399 ? 27.638 11.762 -21.994 1.00 91.75 399 ALA A N 1
ATOM 3218 C CA . ALA A 1 399 ? 28.901 11.999 -22.695 1.00 91.75 399 ALA A CA 1
ATOM 3219 C C . ALA A 1 399 ? 29.896 12.799 -21.834 1.00 91.75 399 ALA A C 1
ATOM 3221 O O . ALA A 1 399 ? 31.073 12.433 -21.754 1.00 91.75 399 ALA A O 1
ATOM 3222 N N . THR A 1 400 ? 29.418 13.837 -21.138 1.00 89.31 400 THR A N 1
ATOM 3223 C CA . THR A 1 400 ? 30.227 14.619 -20.191 1.00 89.31 400 THR A CA 1
ATOM 3224 C C . THR A 1 400 ? 30.741 13.744 -19.051 1.00 89.31 400 THR A C 1
ATOM 3226 O O . THR A 1 400 ? 31.950 13.664 -18.855 1.00 89.31 400 THR A O 1
ATOM 3229 N N . ILE A 1 401 ? 29.856 13.001 -18.376 1.00 88.62 401 ILE A N 1
ATOM 3230 C CA . ILE A 1 401 ? 30.229 12.108 -17.265 1.00 88.62 401 ILE A CA 1
ATOM 3231 C C . ILE A 1 401 ? 31.231 11.045 -17.729 1.00 88.62 401 ILE A C 1
ATOM 3233 O O . ILE A 1 401 ? 32.209 10.760 -17.041 1.00 88.62 401 ILE A O 1
ATOM 3237 N N . SER A 1 402 ? 31.031 10.476 -18.922 1.00 90.81 402 SER A N 1
ATOM 3238 C CA . SER A 1 402 ? 31.961 9.490 -19.487 1.00 90.81 402 SER A CA 1
ATOM 3239 C C . SER A 1 402 ? 33.353 10.093 -19.712 1.00 90.81 402 SER A C 1
ATOM 3241 O O . SER A 1 402 ? 34.356 9.449 -19.409 1.00 90.81 402 SER A O 1
ATOM 3243 N N . THR A 1 403 ? 33.418 11.340 -20.186 1.00 89.50 403 THR A N 1
ATOM 3244 C CA . THR A 1 403 ? 34.679 12.073 -20.381 1.00 89.50 403 THR A CA 1
ATOM 3245 C C . THR A 1 403 ? 35.371 12.360 -19.045 1.00 89.50 403 THR A C 1
ATOM 3247 O O . THR A 1 403 ? 36.573 12.136 -18.917 1.00 89.50 403 THR A O 1
ATOM 3250 N N . GLU A 1 404 ? 34.620 12.800 -18.032 1.00 86.38 404 GLU A N 1
ATOM 3251 C CA . GLU A 1 404 ? 35.132 13.074 -16.679 1.00 86.38 404 GLU A CA 1
ATOM 3252 C C . GLU A 1 404 ? 35.675 11.812 -15.990 1.00 86.38 404 GLU A C 1
ATOM 3254 O O . GLU A 1 404 ? 36.683 11.873 -15.289 1.00 86.38 404 GLU A O 1
ATOM 3259 N N . GLN A 1 405 ? 35.075 10.652 -16.267 1.00 86.12 405 GLN A N 1
ATOM 3260 C CA . GLN A 1 405 ? 35.547 9.336 -15.821 1.00 86.12 405 GLN A CA 1
ATOM 3261 C C . GLN A 1 405 ? 36.754 8.807 -16.622 1.00 86.12 405 GLN A C 1
ATOM 3263 O O . GLN A 1 405 ? 37.191 7.674 -16.409 1.00 86.12 405 GLN A O 1
ATOM 3268 N N . GLY A 1 406 ? 37.295 9.593 -17.559 1.00 87.19 406 GLY A N 1
ATOM 3269 C CA . GLY A 1 406 ? 38.454 9.221 -18.374 1.00 87.19 406 GLY A CA 1
ATOM 3270 C C . GLY A 1 406 ? 38.154 8.198 -19.473 1.00 87.19 406 GLY A C 1
ATOM 3271 O O . GLY A 1 406 ? 39.072 7.530 -19.952 1.00 87.19 406 GLY A O 1
ATOM 3272 N N . LEU A 1 407 ? 36.888 8.042 -19.878 1.00 86.25 407 LEU A N 1
ATOM 3273 C CA . LEU A 1 407 ? 36.500 7.152 -20.972 1.00 86.25 407 LEU A CA 1
ATOM 3274 C C . LEU A 1 407 ? 36.644 7.870 -22.320 1.00 86.25 407 LEU A C 1
ATOM 3276 O O . LEU A 1 407 ? 36.271 9.029 -22.467 1.00 86.25 407 LEU A O 1
ATOM 3280 N N . GLY A 1 408 ? 37.146 7.162 -23.336 1.00 82.25 408 GLY A N 1
ATOM 3281 C CA . GLY A 1 408 ? 37.374 7.710 -24.683 1.00 82.25 408 GLY A CA 1
ATOM 3282 C C . GLY A 1 408 ? 36.112 7.980 -25.518 1.00 82.25 408 GLY A C 1
ATOM 3283 O O . GLY A 1 408 ? 36.235 8.264 -26.706 1.00 82.25 408 GLY A O 1
ATOM 3284 N N . GLY A 1 409 ? 34.915 7.856 -24.936 1.00 88.19 409 GLY A N 1
ATOM 3285 C CA . GLY A 1 409 ? 33.625 8.049 -25.599 1.00 88.19 409 GLY A CA 1
ATOM 3286 C C . GLY A 1 409 ? 32.443 7.842 -24.645 1.00 88.19 409 GLY A C 1
ATOM 3287 O O . GLY A 1 409 ? 32.613 7.314 -23.544 1.00 88.19 409 GLY A O 1
ATOM 3288 N N . SER A 1 410 ? 31.248 8.262 -25.070 1.00 93.50 410 SER A N 1
ATOM 3289 C CA . SER A 1 410 ? 30.007 8.095 -24.300 1.00 93.50 410 SER A CA 1
ATOM 3290 C C . SER A 1 410 ? 29.690 6.616 -24.046 1.00 93.50 410 SER A C 1
ATOM 3292 O O . SER A 1 410 ? 29.823 5.784 -24.943 1.00 93.50 410 SER A O 1
ATOM 3294 N N . ARG A 1 411 ? 29.228 6.290 -22.831 1.00 94.50 411 ARG A N 1
ATOM 3295 C CA . ARG A 1 411 ? 28.684 4.961 -22.492 1.00 94.50 411 ARG A CA 1
ATOM 3296 C C . ARG A 1 411 ? 27.266 4.725 -23.024 1.00 94.50 411 ARG A C 1
ATOM 3298 O O . ARG A 1 411 ? 26.857 3.571 -23.113 1.00 94.50 411 ARG A O 1
ATOM 3305 N N . LEU A 1 412 ? 26.530 5.784 -23.373 1.00 96.81 412 LEU A N 1
ATOM 3306 C CA . LEU A 1 412 ? 25.218 5.686 -24.018 1.00 96.81 412 LEU A CA 1
ATOM 3307 C C . LEU A 1 412 ? 25.412 5.410 -25.521 1.00 96.81 412 LEU A C 1
ATOM 3309 O O . LEU A 1 412 ? 26.038 6.244 -26.182 1.00 96.81 412 LEU A O 1
ATOM 3313 N N . PRO A 1 413 ? 24.897 4.291 -26.069 1.00 97.25 413 PRO A N 1
ATOM 3314 C CA . PRO A 1 413 ? 24.982 4.008 -27.499 1.00 97.25 413 PRO A CA 1
ATOM 3315 C C . PRO A 1 413 ? 24.275 5.070 -28.350 1.00 97.25 413 PRO A C 1
ATOM 3317 O O . PRO A 1 413 ? 23.343 5.727 -27.892 1.00 97.25 413 PRO A O 1
ATOM 3320 N N . GLU A 1 414 ? 24.678 5.207 -29.610 1.00 97.19 414 GLU A N 1
ATOM 3321 C CA . GLU A 1 414 ? 24.027 6.109 -30.563 1.00 97.19 414 GLU A CA 1
ATOM 3322 C C . GLU A 1 414 ? 23.147 5.325 -31.535 1.00 97.19 414 GLU A C 1
ATOM 3324 O O . GLU A 1 414 ? 23.559 4.291 -32.056 1.00 97.19 414 GLU A O 1
ATOM 3329 N N . PHE A 1 415 ? 21.951 5.841 -31.825 1.00 98.44 415 PHE A N 1
ATOM 3330 C CA . PHE A 1 415 ? 21.164 5.360 -32.957 1.00 98.44 415 PHE A CA 1
ATOM 3331 C C . PHE A 1 415 ? 21.689 5.969 -34.259 1.00 98.44 415 PHE A C 1
ATOM 3333 O O . PHE A 1 415 ? 21.908 7.180 -34.364 1.00 98.44 415 PHE A O 1
ATOM 3340 N N . THR A 1 416 ? 21.834 5.146 -35.290 1.00 98.25 416 THR A N 1
ATOM 3341 C CA . THR A 1 416 ? 22.072 5.605 -36.661 1.00 98.25 416 THR A CA 1
ATOM 3342 C C . THR A 1 416 ? 20.854 6.358 -37.203 1.00 98.25 416 THR A C 1
ATOM 3344 O O . THR A 1 416 ? 19.736 6.209 -36.715 1.00 98.25 416 THR A O 1
ATOM 3347 N N . ALA A 1 417 ? 21.029 7.149 -38.266 1.00 98.19 417 ALA A N 1
ATOM 3348 C CA . ALA A 1 417 ? 19.910 7.864 -38.890 1.00 98.19 417 ALA A CA 1
ATOM 3349 C C . ALA A 1 417 ? 18.781 6.921 -39.358 1.00 98.19 417 ALA A C 1
ATOM 3351 O O . ALA A 1 417 ? 17.606 7.269 -39.247 1.00 98.19 417 ALA A O 1
ATOM 3352 N N . ALA A 1 418 ? 19.135 5.726 -39.843 1.00 98.25 418 ALA A N 1
ATOM 3353 C CA . ALA A 1 418 ? 18.169 4.707 -40.240 1.00 98.25 418 ALA A CA 1
ATOM 3354 C C . ALA A 1 418 ? 17.401 4.151 -39.032 1.00 98.25 418 ALA A C 1
ATOM 3356 O O . ALA A 1 418 ? 16.183 4.031 -39.097 1.00 98.25 418 ALA A O 1
ATOM 3357 N N . GLU A 1 419 ? 18.086 3.876 -37.918 1.00 98.62 419 GLU A N 1
ATOM 3358 C CA . GLU A 1 419 ? 17.439 3.412 -36.684 1.00 98.62 419 GLU A CA 1
ATOM 3359 C C . GLU A 1 419 ? 16.511 4.476 -36.098 1.00 98.62 419 GLU A C 1
ATOM 3361 O O . GLU A 1 419 ? 15.377 4.152 -35.765 1.00 98.62 419 GLU A O 1
ATOM 3366 N N . LYS A 1 420 ? 16.921 5.752 -36.059 1.00 98.69 420 LYS A N 1
ATOM 3367 C CA . LYS A 1 420 ? 16.045 6.846 -35.601 1.00 98.69 420 LYS A CA 1
ATOM 3368 C C . LYS A 1 420 ? 14.763 6.915 -36.430 1.00 98.69 420 LYS A C 1
ATOM 3370 O O . LYS A 1 420 ? 13.664 6.930 -35.884 1.00 98.69 420 LYS A O 1
ATOM 3375 N N . ALA A 1 421 ? 14.892 6.893 -37.757 1.00 98.31 421 ALA A N 1
ATOM 3376 C CA . ALA A 1 421 ? 13.739 6.888 -38.655 1.00 98.31 421 ALA A CA 1
ATOM 3377 C C . ALA A 1 421 ? 12.853 5.646 -38.469 1.00 98.31 421 ALA A C 1
ATOM 3379 O O . ALA A 1 421 ? 11.641 5.727 -38.646 1.00 98.31 421 ALA A O 1
ATOM 3380 N N . ARG A 1 422 ? 13.455 4.508 -38.105 1.00 97.94 422 ARG A N 1
ATOM 3381 C CA . ARG A 1 422 ? 12.746 3.254 -37.854 1.00 97.94 422 ARG A CA 1
ATOM 3382 C C . ARG A 1 422 ? 12.028 3.239 -36.502 1.00 97.94 422 ARG A C 1
ATOM 3384 O O . ARG A 1 422 ? 10.958 2.657 -36.424 1.00 97.94 422 ARG A O 1
ATOM 3391 N N . ILE A 1 423 ? 12.576 3.863 -35.462 1.00 98.81 423 ILE A N 1
ATOM 3392 C CA . ILE A 1 423 ? 12.008 3.871 -34.101 1.00 98.81 423 ILE A CA 1
ATOM 3393 C C . ILE A 1 423 ? 10.929 4.948 -33.937 1.00 98.81 423 ILE A C 1
ATOM 3395 O O . ILE A 1 423 ? 9.979 4.773 -33.179 1.00 98.81 423 ILE A O 1
ATOM 3399 N N . ASN A 1 424 ? 11.062 6.081 -34.625 1.00 98.12 424 ASN A N 1
ATOM 3400 C CA . ASN A 1 424 ? 10.139 7.190 -34.429 1.00 98.12 424 ASN A CA 1
ATOM 3401 C C . ASN A 1 424 ? 8.695 6.815 -34.812 1.00 98.12 424 ASN A C 1
ATOM 3403 O O . ASN A 1 424 ? 8.428 6.417 -35.945 1.00 98.12 424 ASN A O 1
ATOM 3407 N N . GLY A 1 425 ? 7.758 7.013 -33.886 1.00 96.88 425 GLY A N 1
ATOM 3408 C CA . GLY A 1 425 ? 6.329 6.798 -34.096 1.00 96.88 425 GLY A CA 1
ATOM 3409 C C . GLY A 1 425 ? 5.859 5.350 -33.950 1.00 96.88 425 GLY A C 1
ATOM 3410 O O . GLY A 1 425 ? 4.748 5.056 -34.378 1.00 96.88 425 GLY A O 1
ATOM 3411 N N . THR A 1 426 ? 6.648 4.448 -33.359 1.00 97.81 426 THR A N 1
ATOM 3412 C CA . THR A 1 426 ? 6.313 3.013 -33.258 1.00 97.81 426 THR A CA 1
ATOM 3413 C C . THR A 1 426 ? 5.358 2.657 -32.112 1.00 97.81 426 THR A C 1
ATOM 3415 O O . THR A 1 426 ? 5.551 1.658 -31.426 1.00 97.81 426 THR A O 1
ATOM 3418 N N . SER A 1 427 ? 4.324 3.462 -31.858 1.00 97.06 427 SER A N 1
ATOM 3419 C CA . SER A 1 427 ? 3.297 3.123 -30.862 1.00 97.06 427 SER A CA 1
ATOM 3420 C C . SER A 1 427 ? 1.972 3.822 -31.157 1.00 97.06 427 SER A C 1
ATOM 3422 O O . SER A 1 427 ? 1.935 5.041 -31.342 1.00 97.06 427 SER A O 1
ATOM 3424 N N . ASP A 1 428 ? 0.878 3.057 -31.150 1.00 96.38 428 ASP A N 1
ATOM 3425 C CA . ASP A 1 428 ? -0.467 3.550 -31.489 1.00 96.38 428 ASP A CA 1
ATOM 3426 C C . ASP A 1 428 ? -1.174 4.230 -30.305 1.00 96.38 428 ASP A C 1
ATOM 3428 O O . ASP A 1 428 ? -2.107 5.010 -30.486 1.00 96.38 428 ASP A O 1
ATOM 3432 N N . PHE A 1 429 ? -0.722 3.943 -29.085 1.00 97.25 429 PHE A N 1
ATOM 3433 C CA . PHE A 1 429 ? -1.200 4.525 -27.830 1.00 97.25 429 PHE A CA 1
ATOM 3434 C C . PHE A 1 429 ? -0.024 4.703 -26.863 1.00 97.25 429 PHE A C 1
ATOM 3436 O O . PHE A 1 429 ? 1.056 4.152 -27.078 1.00 97.25 429 PHE A O 1
ATOM 3443 N N . PHE A 1 430 ? -0.223 5.460 -25.787 1.00 98.44 430 PHE A N 1
ATOM 3444 C CA . PHE A 1 430 ? 0.758 5.601 -24.714 1.00 98.44 430 PHE A CA 1
ATOM 3445 C C . PHE A 1 430 ? 0.385 4.679 -23.545 1.00 98.44 430 PHE A C 1
ATOM 3447 O O . PHE A 1 430 ? -0.548 4.969 -22.795 1.00 98.44 430 PHE A O 1
ATOM 3454 N N . GLY A 1 431 ? 1.085 3.550 -23.400 1.00 98.25 431 GLY A N 1
ATOM 3455 C CA . GLY A 1 431 ? 0.908 2.632 -22.272 1.00 98.25 431 GLY A CA 1
ATOM 3456 C C . GLY A 1 431 ? 1.711 3.087 -21.055 1.00 98.25 431 GLY A C 1
ATOM 3457 O O . GLY A 1 431 ? 2.924 3.278 -21.161 1.00 98.25 431 GLY A O 1
ATOM 3458 N N . ILE A 1 432 ? 1.057 3.249 -19.902 1.00 97.94 432 ILE A N 1
ATOM 3459 C CA . ILE A 1 432 ? 1.710 3.692 -18.664 1.00 97.94 432 ILE A CA 1
ATOM 3460 C C . ILE A 1 432 ? 1.398 2.777 -17.480 1.00 97.94 432 ILE A C 1
ATOM 3462 O O . ILE A 1 432 ? 0.237 2.457 -17.215 1.00 97.94 432 ILE A O 1
ATOM 3466 N N . ASN A 1 433 ? 2.442 2.420 -16.736 1.00 98.50 433 ASN A N 1
ATOM 3467 C CA . ASN A 1 433 ? 2.336 1.816 -15.412 1.00 98.50 433 ASN A CA 1
ATOM 3468 C C . ASN A 1 433 ? 2.813 2.826 -14.371 1.00 98.50 433 ASN A C 1
ATOM 3470 O O . ASN A 1 433 ? 3.867 3.446 -14.531 1.00 98.50 433 ASN A O 1
ATOM 3474 N N . SER A 1 434 ? 2.038 3.025 -13.313 1.00 96.25 434 SER A N 1
ATOM 3475 C CA . SER A 1 434 ? 2.386 3.987 -12.268 1.00 96.25 434 SER A CA 1
ATOM 3476 C C . SER A 1 434 ? 1.807 3.543 -10.940 1.00 96.25 434 SER A C 1
ATOM 3478 O O . SER A 1 434 ? 0.641 3.149 -10.880 1.00 96.25 434 SER A O 1
ATOM 3480 N N . TYR A 1 435 ? 2.606 3.608 -9.878 1.00 96.38 435 TYR A N 1
ATOM 3481 C CA . TYR A 1 435 ? 2.257 3.032 -8.581 1.00 96.38 435 TYR A CA 1
ATOM 3482 C C . TYR A 1 435 ? 2.311 4.075 -7.459 1.00 96.38 435 TYR A C 1
ATOM 3484 O O . TYR A 1 435 ? 1.435 4.102 -6.592 1.00 96.38 435 TYR A O 1
ATOM 3492 N N . SER A 1 436 ? 3.297 4.971 -7.496 1.00 95.19 436 SER A N 1
ATOM 3493 C CA . SER A 1 436 ? 3.694 5.821 -6.372 1.00 95.19 436 SER A CA 1
ATOM 3494 C C . SER A 1 436 ? 4.094 7.245 -6.804 1.00 95.19 436 SER A C 1
ATOM 3496 O O . SER A 1 436 ? 3.940 7.672 -7.953 1.00 95.19 436 SER A O 1
ATOM 3498 N N . THR A 1 437 ? 4.591 8.019 -5.842 1.00 90.69 437 THR A N 1
ATOM 3499 C CA . THR A 1 437 ? 5.291 9.293 -6.031 1.00 90.69 437 THR A CA 1
ATOM 3500 C C . THR A 1 437 ? 6.555 9.313 -5.176 1.00 90.69 437 THR A C 1
ATOM 3502 O O . THR A 1 437 ? 6.534 8.835 -4.041 1.00 90.69 437 THR A O 1
ATOM 3505 N N . ASN A 1 438 ? 7.624 9.907 -5.707 1.00 91.19 438 ASN A N 1
ATOM 3506 C CA . ASN A 1 438 ? 8.909 10.108 -5.037 1.00 91.19 438 ASN A CA 1
ATOM 3507 C C . ASN A 1 438 ? 9.210 11.607 -4.911 1.00 91.19 438 ASN A C 1
ATOM 3509 O O . ASN A 1 438 ? 8.778 12.393 -5.754 1.00 91.19 438 ASN A O 1
ATOM 3513 N N . LEU A 1 439 ? 9.986 11.991 -3.89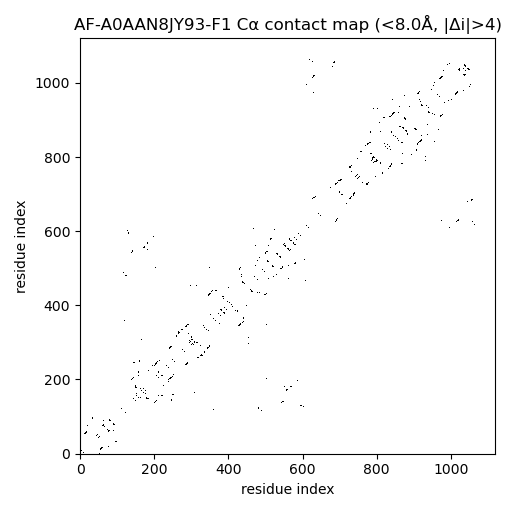8 1.00 84.44 439 LEU A N 1
ATOM 3514 C CA . LEU A 1 439 ? 10.618 13.306 -3.797 1.00 84.44 439 LEU A CA 1
ATOM 3515 C C . LEU A 1 439 ? 12.015 13.239 -4.422 1.00 84.44 439 LEU A C 1
ATOM 3517 O O . LEU A 1 439 ? 12.840 12.460 -3.957 1.00 84.44 439 LEU A O 1
ATOM 3521 N N . ALA A 1 440 ? 12.291 14.041 -5.445 1.00 86.69 440 ALA A N 1
ATOM 3522 C CA . ALA A 1 440 ? 13.563 14.087 -6.160 1.00 86.69 440 ALA A CA 1
ATOM 3523 C C . ALA A 1 440 ? 14.348 15.364 -5.830 1.00 86.69 440 ALA A C 1
ATOM 3525 O O . ALA A 1 440 ? 13.774 16.451 -5.759 1.00 86.69 440 ALA A O 1
ATOM 3526 N N . TYR A 1 441 ? 15.659 15.224 -5.641 1.00 84.88 441 TYR A N 1
ATOM 3527 C CA . TYR A 1 441 ? 16.578 16.325 -5.342 1.00 84.88 441 TYR A CA 1
ATOM 3528 C C . TYR A 1 441 ? 17.989 15.999 -5.830 1.00 84.88 441 TYR A C 1
ATOM 3530 O O . TYR A 1 441 ? 18.319 14.844 -6.119 1.00 84.88 441 TYR A O 1
ATOM 3538 N N . LYS A 1 442 ? 18.815 17.029 -5.989 1.00 81.88 442 LYS A N 1
ATOM 3539 C CA . LYS A 1 442 ? 20.154 16.895 -6.574 1.00 81.88 442 LYS A CA 1
ATOM 3540 C C . LYS A 1 442 ? 21.120 16.220 -5.593 1.00 81.88 442 LYS A C 1
ATOM 3542 O O . LYS A 1 442 ? 21.136 16.547 -4.411 1.00 81.88 442 LYS A O 1
ATOM 3547 N N . ASP A 1 443 ? 21.939 15.291 -6.085 1.00 80.56 443 ASP A N 1
ATOM 3548 C CA . ASP A 1 443 ? 23.023 14.701 -5.286 1.00 80.56 443 ASP A CA 1
ATOM 3549 C C . ASP A 1 443 ? 24.203 15.685 -5.128 1.00 80.56 443 ASP A C 1
ATOM 3551 O O . ASP A 1 443 ? 24.371 16.617 -5.921 1.00 80.56 443 ASP A O 1
ATOM 3555 N N . ASP A 1 444 ? 25.043 15.474 -4.110 1.00 68.56 444 ASP A N 1
ATOM 3556 C CA . ASP A 1 444 ? 26.213 16.309 -3.823 1.00 68.56 444 ASP A CA 1
ATOM 3557 C C . ASP A 1 444 ? 27.196 16.298 -5.019 1.00 68.56 444 ASP A C 1
ATOM 3559 O O . ASP A 1 444 ? 27.769 15.248 -5.346 1.00 68.56 444 ASP A O 1
ATOM 3563 N N . PRO A 1 445 ? 27.478 17.460 -5.649 1.00 57.97 445 PRO A N 1
ATOM 3564 C CA . PRO A 1 445 ? 28.383 17.557 -6.794 1.00 57.97 445 PRO A CA 1
ATOM 3565 C C . PRO A 1 445 ? 29.797 17.028 -6.524 1.00 57.97 445 PRO A C 1
ATOM 3567 O O . PRO A 1 445 ? 30.509 16.674 -7.461 1.00 57.97 445 PRO A O 1
ATOM 3570 N N . SER A 1 446 ? 30.235 16.969 -5.261 1.00 55.34 446 SER A N 1
ATOM 3571 C CA . SER A 1 446 ? 31.553 16.443 -4.889 1.00 55.34 446 SER A CA 1
ATOM 3572 C C . SER A 1 446 ? 31.701 14.930 -5.110 1.00 55.34 446 SER A C 1
ATOM 3574 O O . SER A 1 446 ? 32.837 14.444 -5.186 1.00 55.34 446 SER A O 1
ATOM 3576 N N . ARG A 1 447 ? 30.576 14.211 -5.254 1.00 52.50 447 ARG A N 1
ATOM 3577 C CA . ARG A 1 447 ? 30.491 12.765 -5.527 1.00 52.50 447 ARG A CA 1
ATOM 3578 C C . ARG A 1 447 ? 30.307 12.444 -7.013 1.00 52.50 447 ARG A C 1
ATOM 3580 O O . ARG A 1 447 ? 30.651 11.347 -7.451 1.00 52.50 447 ARG A O 1
ATOM 3587 N N . ALA A 1 448 ? 29.833 13.405 -7.807 1.00 51.91 448 ALA A N 1
ATOM 3588 C CA . ALA A 1 448 ? 29.652 13.241 -9.246 1.00 51.91 448 ALA A CA 1
ATOM 3589 C C . ALA A 1 448 ? 31.007 13.072 -9.972 1.00 51.91 448 ALA A C 1
ATOM 3591 O O . ALA A 1 448 ? 31.974 13.788 -9.707 1.00 51.91 448 ALA A O 1
ATOM 3592 N N . GLY A 1 449 ? 31.098 12.089 -10.875 1.00 52.19 449 GLY A N 1
ATOM 3593 C CA . GLY A 1 449 ? 32.235 11.908 -11.794 1.00 52.19 449 GLY A CA 1
ATOM 3594 C C . GLY A 1 449 ? 33.517 11.272 -11.224 1.00 52.19 449 GLY A C 1
ATOM 3595 O O . GLY A 1 449 ? 34.398 10.917 -12.003 1.00 52.19 449 GLY A O 1
ATOM 3596 N N . LYS A 1 450 ? 33.641 11.071 -9.901 1.00 54.53 450 LYS A N 1
ATOM 3597 C CA . LYS A 1 450 ? 34.844 10.472 -9.264 1.00 54.53 450 LYS A CA 1
ATOM 3598 C C . LYS A 1 450 ? 34.709 8.998 -8.881 1.00 54.53 450 LYS A C 1
ATOM 3600 O O . LYS A 1 450 ? 35.686 8.379 -8.461 1.00 54.53 450 LYS A O 1
ATOM 3605 N N . GLU A 1 451 ? 33.510 8.444 -8.998 1.00 66.00 451 GLU A N 1
ATOM 3606 C CA . GLU A 1 451 ? 33.196 7.074 -8.604 1.00 66.00 451 GLU A CA 1
ATOM 3607 C C . GLU A 1 451 ? 33.089 6.131 -9.811 1.00 66.00 451 GLU A C 1
ATOM 3609 O O . GLU A 1 451 ? 33.002 6.568 -10.960 1.00 66.00 451 GLU A O 1
ATOM 3614 N N . ALA A 1 452 ? 33.095 4.820 -9.544 1.00 78.56 452 ALA A N 1
ATOM 3615 C CA . ALA A 1 452 ? 32.931 3.800 -10.577 1.00 78.56 452 ALA A CA 1
ATOM 3616 C C . ALA A 1 452 ? 31.638 4.026 -11.402 1.00 78.56 452 ALA A C 1
ATOM 3618 O O . ALA A 1 452 ? 30.610 4.351 -10.796 1.00 78.56 452 ALA A O 1
ATOM 3619 N N . PRO A 1 453 ? 31.675 3.841 -12.741 1.00 86.25 453 PRO A N 1
ATOM 3620 C CA . PRO A 1 453 ? 30.519 3.999 -13.630 1.00 86.25 453 PRO A CA 1
ATOM 3621 C C . PRO A 1 453 ? 29.287 3.203 -13.182 1.00 86.25 453 PRO A C 1
ATOM 3623 O O . PRO A 1 453 ? 29.379 1.989 -13.016 1.00 86.25 453 PRO A O 1
ATOM 3626 N N . ASP A 1 454 ? 28.138 3.869 -13.038 1.00 90.38 454 ASP A N 1
ATOM 3627 C CA . ASP A 1 454 ? 26.876 3.274 -12.576 1.00 90.38 454 ASP A CA 1
ATOM 3628 C C . ASP A 1 454 ? 25.675 4.125 -13.029 1.00 90.38 454 ASP A C 1
ATOM 3630 O O . ASP A 1 454 ? 25.720 5.350 -12.927 1.00 90.38 454 ASP A O 1
ATOM 3634 N N . TYR A 1 455 ? 24.596 3.490 -13.506 1.00 91.88 455 TYR A N 1
ATOM 3635 C CA . TYR A 1 455 ? 23.394 4.190 -13.984 1.00 91.88 455 TYR A CA 1
ATOM 3636 C C . TYR A 1 455 ? 22.764 5.133 -12.943 1.00 91.88 455 TYR A C 1
ATOM 3638 O O . TYR A 1 455 ? 22.401 6.257 -13.285 1.00 91.88 455 TYR A O 1
ATOM 3646 N N . PHE A 1 456 ? 22.622 4.722 -11.679 1.00 89.31 456 PHE A N 1
ATOM 3647 C CA . PHE A 1 456 ? 22.004 5.571 -10.656 1.00 89.31 456 PHE A CA 1
ATOM 3648 C C . PHE A 1 456 ? 22.887 6.773 -10.327 1.00 89.31 456 PHE A C 1
ATOM 3650 O O . PHE A 1 456 ? 22.375 7.878 -10.153 1.00 89.31 456 PHE A O 1
ATOM 3657 N N . LYS A 1 457 ? 24.211 6.586 -10.329 1.00 87.06 457 LYS A N 1
ATOM 3658 C CA . LYS A 1 457 ? 25.171 7.685 -10.138 1.00 87.06 457 LYS A CA 1
ATOM 3659 C C . LYS A 1 457 ? 25.187 8.653 -11.311 1.00 87.06 457 LYS A C 1
ATOM 3661 O O . LYS A 1 457 ? 25.283 9.858 -11.102 1.00 87.06 457 LYS A O 1
ATOM 3666 N N . ASP A 1 458 ? 25.034 8.148 -12.534 1.00 87.62 458 ASP A N 1
ATOM 3667 C CA . ASP A 1 458 ? 24.972 8.975 -13.741 1.00 87.62 458 ASP A CA 1
ATOM 3668 C C . ASP A 1 458 ? 23.793 9.960 -13.722 1.00 87.62 458 ASP A C 1
ATOM 3670 O O . ASP A 1 458 ? 23.839 11.017 -14.356 1.00 87.62 458 ASP A O 1
ATOM 3674 N N . ARG A 1 459 ? 22.727 9.631 -12.981 1.00 87.62 459 ARG A N 1
ATOM 3675 C CA . ARG A 1 459 ? 21.577 10.520 -12.799 1.00 87.62 459 ARG A CA 1
ATOM 3676 C C . ARG A 1 459 ? 21.921 11.714 -11.912 1.00 87.62 459 ARG A C 1
ATOM 3678 O O . ARG A 1 459 ? 21.353 12.776 -12.136 1.00 87.62 459 ARG A O 1
ATOM 3685 N N . GLY A 1 460 ? 22.829 11.577 -10.941 1.00 85.75 460 GLY A N 1
ATOM 3686 C CA . GLY A 1 460 ? 23.149 12.650 -9.988 1.00 85.75 460 GLY A CA 1
ATOM 3687 C C . GLY A 1 460 ? 21.921 13.159 -9.219 1.00 85.75 460 GLY A C 1
ATOM 3688 O O . GLY A 1 460 ? 21.832 14.345 -8.903 1.00 85.75 460 GLY A O 1
ATOM 3689 N N . ILE A 1 461 ? 20.946 12.276 -8.992 1.00 88.00 461 ILE A N 1
ATOM 3690 C CA . ILE A 1 461 ? 19.674 12.557 -8.324 1.00 88.00 461 ILE A CA 1
ATOM 3691 C C . ILE A 1 461 ? 19.523 11.575 -7.171 1.00 88.00 461 ILE A C 1
ATOM 3693 O O . ILE A 1 461 ? 19.736 10.373 -7.344 1.00 88.00 461 ILE A O 1
ATOM 3697 N N . LEU A 1 462 ? 19.082 12.085 -6.029 1.00 87.62 462 LEU A N 1
ATOM 3698 C CA . LEU A 1 462 ? 18.603 11.288 -4.912 1.00 87.62 462 LEU A CA 1
ATOM 3699 C C . LEU A 1 462 ? 17.075 11.303 -4.873 1.00 87.62 462 LEU A C 1
ATOM 3701 O O . LEU A 1 462 ? 16.414 12.198 -5.408 1.00 87.62 462 LEU A O 1
ATOM 3705 N N . SER A 1 463 ? 16.511 10.277 -4.244 1.00 86.81 463 SER A N 1
ATOM 3706 C CA . SER A 1 463 ? 15.071 10.159 -4.053 1.00 86.81 463 SER A CA 1
ATOM 3707 C C . SER A 1 463 ? 14.743 9.815 -2.608 1.00 86.81 463 SER A C 1
ATOM 3709 O O . SER A 1 463 ? 15.442 9.019 -1.985 1.00 86.81 463 SER A O 1
ATOM 3711 N N . ASP A 1 464 ? 13.667 10.404 -2.100 1.00 85.06 464 ASP A N 1
ATOM 3712 C CA . ASP A 1 464 ? 13.102 10.143 -0.775 1.00 85.06 464 ASP A CA 1
ATOM 3713 C C . ASP A 1 464 ? 11.565 10.122 -0.866 1.00 85.06 464 ASP A C 1
ATOM 3715 O O . ASP A 1 464 ? 10.980 10.251 -1.946 1.00 85.06 464 ASP A O 1
ATOM 3719 N N . PHE A 1 465 ? 10.893 9.975 0.267 1.00 78.44 465 PHE A N 1
ATOM 3720 C CA . PHE A 1 465 ? 9.447 10.072 0.387 1.00 78.44 465 PHE A CA 1
ATOM 3721 C C . PHE A 1 465 ? 9.076 11.087 1.456 1.00 78.44 465 PHE A C 1
ATOM 3723 O O . PHE A 1 465 ? 9.763 11.213 2.467 1.00 78.44 465 PHE A O 1
ATOM 3730 N N . ASP A 1 466 ? 7.931 11.748 1.294 1.00 68.62 466 ASP A N 1
ATOM 3731 C CA . ASP A 1 466 ? 7.366 12.506 2.404 1.00 68.62 466 ASP A CA 1
ATOM 3732 C C . ASP A 1 466 ? 6.961 11.516 3.521 1.00 68.62 466 ASP A C 1
ATOM 3734 O O . ASP A 1 466 ? 6.161 10.603 3.271 1.00 68.62 466 ASP A O 1
ATOM 3738 N N . PRO A 1 467 ? 7.472 11.664 4.759 1.00 63.41 467 PRO A N 1
ATOM 3739 C CA . PRO A 1 467 ? 7.126 10.772 5.866 1.00 63.41 467 PRO A CA 1
ATOM 3740 C C . PRO A 1 467 ? 5.632 10.764 6.218 1.00 63.41 467 PRO A C 1
ATOM 3742 O O . PRO A 1 467 ? 5.173 9.850 6.904 1.00 63.41 467 PRO A O 1
ATOM 3745 N N . SER A 1 468 ? 4.871 11.771 5.777 1.00 53.81 468 SER A N 1
ATOM 3746 C CA . SER A 1 468 ? 3.419 11.844 5.953 1.00 53.81 468 SER A CA 1
ATOM 3747 C C . SER A 1 468 ? 2.627 10.993 4.953 1.00 53.81 468 SER A C 1
ATOM 3749 O O . SER A 1 468 ? 1.442 10.738 5.187 1.00 53.81 468 SER A O 1
ATOM 3751 N N . TRP A 1 469 ? 3.241 10.529 3.856 1.00 70.69 469 TRP A N 1
ATOM 3752 C CA . TRP A 1 469 ? 2.550 9.715 2.855 1.00 70.69 469 TRP A CA 1
ATOM 3753 C C . TRP A 1 469 ? 2.328 8.275 3.346 1.00 70.69 469 TRP A C 1
ATOM 3755 O O . TRP A 1 469 ? 3.273 7.634 3.824 1.00 70.69 469 TRP A O 1
ATOM 3765 N N . PRO A 1 470 ? 1.107 7.714 3.202 1.00 69.56 470 PRO A N 1
ATOM 3766 C CA . PRO A 1 470 ? 0.827 6.352 3.646 1.00 69.56 470 PRO A CA 1
ATOM 3767 C C . PRO A 1 470 ? 1.704 5.324 2.921 1.00 69.56 470 PRO A C 1
ATOM 3769 O O . PRO A 1 470 ? 1.822 5.351 1.696 1.00 69.56 470 PRO A O 1
ATOM 3772 N N . GLY A 1 471 ? 2.310 4.407 3.680 1.00 76.75 471 GLY A N 1
ATOM 3773 C CA . GLY A 1 471 ? 3.044 3.259 3.135 1.00 76.75 471 GLY A CA 1
ATOM 3774 C C . GLY A 1 471 ? 2.127 2.105 2.729 1.00 76.75 471 GLY A C 1
ATOM 3775 O O . GLY A 1 471 ? 0.921 2.159 2.955 1.00 76.75 471 GLY A O 1
ATOM 3776 N N . SER A 1 472 ? 2.708 1.048 2.167 1.00 88.38 472 SER A N 1
ATOM 3777 C CA . SER A 1 472 ? 2.020 -0.182 1.746 1.00 88.38 472 SER A CA 1
ATOM 3778 C C . SER A 1 472 ? 2.805 -1.428 2.189 1.00 88.38 472 SER A C 1
ATOM 3780 O O . SER A 1 472 ? 3.742 -1.309 2.984 1.00 88.38 472 SER A O 1
ATOM 3782 N N . GLY A 1 473 ? 2.440 -2.619 1.695 1.00 86.06 473 GLY A N 1
ATOM 3783 C CA . GLY A 1 473 ? 3.230 -3.840 1.904 1.00 86.06 473 GLY A CA 1
ATOM 3784 C C . GLY A 1 473 ? 4.666 -3.730 1.369 1.00 86.06 473 GLY A C 1
ATOM 3785 O O . GLY A 1 473 ? 5.574 -4.352 1.920 1.00 86.06 473 GLY A O 1
ATOM 3786 N N . SER A 1 474 ? 4.882 -2.881 0.360 1.00 90.75 474 SER A N 1
ATOM 3787 C CA . SER A 1 474 ? 6.185 -2.597 -0.239 1.00 90.75 474 SER A CA 1
ATOM 3788 C C . SER A 1 474 ? 6.766 -1.297 0.322 1.00 90.75 474 SER A C 1
ATOM 3790 O O . SER A 1 474 ? 6.110 -0.255 0.353 1.00 90.75 474 SER A O 1
ATOM 3792 N N . THR A 1 475 ? 8.041 -1.314 0.712 1.00 87.69 475 THR A N 1
ATOM 3793 C CA . THR A 1 475 ? 8.711 -0.143 1.311 1.00 87.69 475 THR A CA 1
ATOM 3794 C C . THR A 1 475 ? 8.870 1.037 0.350 1.00 87.69 475 THR A C 1
ATOM 3796 O O . THR A 1 475 ? 8.909 2.182 0.798 1.00 87.69 475 THR A O 1
ATOM 3799 N N . TRP A 1 476 ? 8.943 0.760 -0.954 1.00 89.50 476 TRP A N 1
ATOM 3800 C CA . TRP A 1 476 ? 9.119 1.744 -2.024 1.00 89.50 476 TRP A CA 1
ATOM 3801 C C . TRP A 1 476 ? 7.805 2.389 -2.496 1.00 89.50 476 TRP A C 1
ATOM 3803 O O . TRP A 1 476 ? 7.840 3.406 -3.181 1.00 89.50 476 TRP A O 1
ATOM 3813 N N . LEU A 1 477 ? 6.646 1.822 -2.144 1.00 91.69 477 LEU A N 1
ATOM 3814 C CA . LEU A 1 477 ? 5.349 2.247 -2.672 1.00 91.69 477 LEU A CA 1
ATOM 3815 C C . LEU A 1 477 ? 4.588 3.063 -1.620 1.00 91.69 477 LEU A C 1
ATOM 3817 O O . LEU A 1 477 ? 4.186 2.549 -0.567 1.00 91.69 477 LEU A O 1
ATOM 3821 N N . LYS A 1 478 ? 4.376 4.345 -1.934 1.00 87.06 478 LYS A N 1
ATOM 3822 C CA . LYS A 1 478 ? 3.580 5.305 -1.164 1.00 87.06 478 LYS A CA 1
ATOM 3823 C C . LYS A 1 478 ? 2.262 5.608 -1.869 1.00 87.06 478 LYS A C 1
ATOM 3825 O O . LYS A 1 478 ? 2.198 5.719 -3.089 1.00 87.06 478 LYS A O 1
ATOM 3830 N N . VAL A 1 479 ? 1.198 5.781 -1.089 1.00 84.44 479 VAL A N 1
ATOM 3831 C CA . VAL A 1 479 ? -0.149 6.052 -1.609 1.00 84.44 479 VAL A CA 1
ATOM 3832 C C . VAL A 1 479 ? -0.318 7.550 -1.857 1.00 84.44 479 VAL A C 1
ATOM 3834 O O . VAL A 1 479 ? -0.642 8.304 -0.938 1.00 84.44 479 VAL A O 1
ATOM 3837 N N . VAL A 1 480 ? -0.118 7.977 -3.106 1.00 84.56 480 VAL A N 1
ATOM 3838 C CA . VAL A 1 480 ? -0.146 9.393 -3.512 1.00 84.56 480 VAL A CA 1
ATOM 3839 C C . VAL A 1 480 ? -0.964 9.559 -4.806 1.00 84.56 480 VAL A C 1
ATOM 3841 O O . VAL A 1 480 ? -0.404 9.695 -5.895 1.00 84.56 480 VAL A O 1
ATOM 3844 N N . PRO A 1 481 ? -2.311 9.559 -4.722 1.00 87.06 481 PRO A N 1
ATOM 3845 C CA . PRO A 1 481 ? -3.177 9.475 -5.904 1.00 87.06 481 PRO A CA 1
ATOM 3846 C C . PRO A 1 481 ? -2.970 10.598 -6.924 1.00 87.06 481 PRO A C 1
ATOM 3848 O O . PRO A 1 481 ? -2.988 10.362 -8.132 1.00 87.06 481 PRO A O 1
ATOM 3851 N N . TRP A 1 482 ? -2.740 11.830 -6.459 1.00 86.06 482 TRP A N 1
ATOM 3852 C CA . TRP A 1 482 ? -2.556 12.985 -7.342 1.00 86.06 482 TRP A CA 1
ATOM 3853 C C . TRP A 1 482 ? -1.281 12.897 -8.190 1.00 86.06 482 TRP A C 1
ATOM 3855 O O . TRP A 1 482 ? -1.193 13.574 -9.217 1.00 86.06 482 TRP A O 1
ATOM 3865 N N . GLY A 1 483 ? -0.316 12.055 -7.803 1.00 89.19 483 GLY A N 1
ATOM 3866 C CA . GLY A 1 483 ? 0.879 11.774 -8.592 1.00 89.19 483 GLY A CA 1
ATOM 3867 C C . GLY A 1 483 ? 0.536 11.171 -9.952 1.00 89.19 483 GLY A C 1
ATOM 3868 O O . GLY A 1 483 ? 1.056 11.633 -10.967 1.00 89.19 483 GLY A O 1
ATOM 3869 N N . LEU A 1 484 ? -0.431 10.242 -9.999 1.00 95.75 484 LEU A N 1
ATOM 3870 C CA . LEU A 1 484 ? -0.912 9.649 -11.252 1.00 95.75 484 LEU A CA 1
ATOM 3871 C C . LEU A 1 484 ? -1.483 10.724 -12.192 1.00 95.75 484 LEU A C 1
ATOM 3873 O O . LEU A 1 484 ? -1.143 10.786 -13.371 1.00 95.75 484 LEU A O 1
ATOM 3877 N N . ARG A 1 485 ? -2.304 11.642 -11.677 1.00 93.62 485 ARG A N 1
ATOM 3878 C CA . ARG A 1 485 ? -2.836 12.744 -12.492 1.00 93.62 485 ARG A CA 1
ATOM 3879 C C . ARG A 1 485 ? -1.745 13.701 -12.971 1.00 93.62 485 ARG A C 1
ATOM 3881 O O . ARG A 1 485 ? -1.812 14.166 -14.111 1.00 93.62 485 ARG A O 1
ATOM 3888 N N . LYS A 1 486 ? -0.735 13.997 -12.143 1.00 87.88 486 LYS A N 1
ATOM 3889 C CA . LYS A 1 486 ? 0.403 14.839 -12.549 1.00 87.88 486 LYS A CA 1
ATOM 3890 C C . LYS A 1 486 ? 1.209 14.200 -13.676 1.00 87.88 486 LYS A C 1
ATOM 3892 O O . LYS A 1 486 ? 1.470 14.879 -14.667 1.00 87.88 486 LYS A O 1
ATOM 3897 N N . ILE A 1 487 ? 1.533 12.910 -13.581 1.00 94.88 487 ILE A N 1
ATOM 3898 C CA . ILE A 1 487 ? 2.294 12.247 -14.645 1.00 94.88 487 ILE A CA 1
ATOM 3899 C C . ILE A 1 487 ? 1.489 12.139 -15.947 1.00 94.88 487 ILE A C 1
ATOM 3901 O O . ILE A 1 487 ? 2.051 12.360 -17.014 1.00 94.88 487 ILE A O 1
ATOM 3905 N N . LEU A 1 488 ? 0.168 11.931 -15.884 1.00 95.62 488 LEU A N 1
ATOM 3906 C CA . LEU A 1 488 ? -0.698 11.967 -17.073 1.00 95.62 488 LEU A CA 1
ATOM 3907 C C . LEU A 1 488 ? -0.689 13.348 -17.756 1.00 95.62 488 LEU A C 1
ATOM 3909 O O . LEU A 1 488 ? -0.593 13.437 -18.981 1.00 95.62 488 LEU A O 1
ATOM 3913 N N . ASN A 1 489 ? -0.728 14.434 -16.974 1.00 88.88 489 ASN A N 1
ATOM 3914 C CA . ASN A 1 489 ? -0.573 15.795 -17.500 1.00 88.88 489 ASN A CA 1
ATOM 3915 C C . ASN A 1 489 ? 0.817 16.011 -18.116 1.00 88.88 489 ASN A C 1
ATOM 3917 O O . ASN A 1 489 ? 0.931 16.583 -19.200 1.00 88.88 489 ASN A O 1
ATOM 3921 N N . TRP A 1 490 ? 1.875 15.550 -17.443 1.00 90.44 490 TRP A N 1
ATOM 3922 C CA . TRP A 1 490 ? 3.246 15.669 -17.939 1.00 90.44 490 TRP A CA 1
ATOM 3923 C C . TRP A 1 490 ? 3.424 14.921 -19.268 1.00 90.44 490 TRP A C 1
ATOM 3925 O O . TRP A 1 490 ? 3.977 15.488 -20.209 1.00 90.44 490 TRP A O 1
ATOM 3935 N N . VAL A 1 491 ? 2.877 13.706 -19.389 1.00 93.12 491 VAL A N 1
ATOM 3936 C CA . VAL A 1 491 ? 2.880 12.916 -20.633 1.00 93.12 491 VAL A CA 1
ATOM 3937 C C . VAL A 1 491 ? 2.179 13.669 -21.761 1.00 93.12 491 VAL A C 1
ATOM 3939 O O . VAL A 1 491 ? 2.771 13.836 -22.825 1.00 93.12 491 VAL A O 1
ATOM 3942 N N . LYS A 1 492 ? 0.971 14.199 -21.526 1.00 90.44 492 LYS A N 1
ATOM 3943 C CA . LYS A 1 492 ? 0.246 15.004 -22.525 1.00 90.44 492 LYS A CA 1
ATOM 3944 C C . LYS A 1 492 ? 1.056 16.221 -22.986 1.00 90.44 492 LYS A C 1
ATOM 3946 O O . LYS A 1 492 ? 1.124 16.507 -24.179 1.00 90.44 492 LYS A O 1
ATOM 3951 N N . ASN A 1 493 ? 1.689 16.929 -22.052 1.00 84.62 493 ASN A N 1
ATOM 3952 C CA . ASN A 1 493 ? 2.453 18.140 -22.358 1.00 84.62 493 ASN A CA 1
ATOM 3953 C C . ASN A 1 493 ? 3.745 17.859 -23.139 1.00 84.62 493 ASN A C 1
ATOM 3955 O O . ASN A 1 493 ? 4.149 18.692 -23.947 1.00 84.62 493 ASN A O 1
ATOM 3959 N N . ASN A 1 494 ? 4.384 16.708 -22.912 1.00 84.62 494 ASN A N 1
ATOM 3960 C CA . ASN A 1 494 ? 5.671 16.373 -23.527 1.00 84.62 494 ASN A CA 1
ATOM 3961 C C . ASN A 1 494 ? 5.543 15.520 -24.793 1.00 84.62 494 ASN A C 1
ATOM 3963 O O . ASN A 1 494 ? 6.392 15.622 -25.673 1.00 84.62 494 ASN A O 1
ATOM 3967 N N . TYR A 1 495 ? 4.493 14.704 -24.911 1.00 90.19 495 TYR A N 1
ATOM 3968 C CA . TYR A 1 495 ? 4.311 13.763 -26.025 1.00 90.19 495 TYR A CA 1
ATOM 3969 C C . TYR A 1 495 ? 3.043 14.011 -26.849 1.00 90.19 495 TYR A C 1
ATOM 3971 O O . TYR A 1 495 ? 2.789 13.284 -27.814 1.00 90.19 495 TYR A O 1
ATOM 3979 N N . GLY A 1 496 ? 2.283 15.057 -26.517 1.00 85.75 496 GLY A N 1
ATOM 3980 C CA . GLY A 1 496 ? 1.066 15.458 -27.212 1.00 85.75 496 GLY A CA 1
ATOM 3981 C C . GLY A 1 496 ? -0.194 14.762 -26.698 1.00 85.75 496 GLY A C 1
ATOM 3982 O O . GLY A 1 496 ? -0.157 13.885 -25.836 1.00 85.75 496 GLY A O 1
ATOM 3983 N N . ASP A 1 497 ? -1.335 15.169 -27.252 1.00 89.62 497 ASP A N 1
ATOM 3984 C CA . ASP A 1 497 ? -2.658 14.661 -26.881 1.00 89.62 497 ASP A CA 1
ATOM 3985 C C . ASP A 1 497 ? -2.930 13.301 -27.544 1.00 89.62 497 ASP A C 1
ATOM 3987 O O . ASP A 1 497 ? -3.607 13.193 -28.566 1.00 89.62 497 ASP A O 1
ATOM 3991 N N . ARG A 1 498 ? -2.301 12.259 -26.999 1.00 92.88 498 ARG A N 1
ATOM 3992 C CA . ARG A 1 498 ? -2.422 10.867 -27.453 1.00 92.88 498 ARG A CA 1
ATOM 3993 C C . ARG A 1 498 ? -3.431 10.114 -26.598 1.00 92.88 498 ARG A C 1
ATOM 3995 O O . ARG A 1 498 ? -3.697 10.495 -25.462 1.00 92.88 498 ARG A O 1
ATOM 4002 N N . GLU A 1 499 ? -3.950 9.011 -27.126 1.00 97.19 499 GLU A N 1
ATOM 4003 C CA . GLU A 1 499 ? -4.656 8.040 -26.293 1.00 97.19 499 GLU A CA 1
ATOM 4004 C C . GLU A 1 499 ? -3.695 7.460 -25.249 1.00 97.19 499 GLU A C 1
ATOM 4006 O O . GLU A 1 499 ? -2.625 6.950 -25.594 1.00 97.19 499 GLU A O 1
ATOM 4011 N N . ILE A 1 500 ? -4.081 7.531 -23.977 1.00 98.38 500 ILE A N 1
ATOM 4012 C CA . ILE A 1 500 ? -3.323 6.978 -22.856 1.00 98.38 500 ILE A CA 1
ATOM 4013 C C . ILE A 1 500 ? -4.082 5.788 -22.283 1.00 98.38 500 ILE A C 1
ATOM 4015 O O . ILE A 1 500 ? -5.255 5.899 -21.923 1.00 98.38 500 ILE A O 1
ATOM 4019 N N . LEU A 1 501 ? -3.395 4.660 -22.136 1.00 98.50 501 LEU A N 1
ATOM 4020 C CA . LEU A 1 501 ? -3.908 3.492 -21.435 1.00 98.50 501 LEU A CA 1
ATOM 4021 C C . LEU A 1 501 ? -3.082 3.268 -20.170 1.00 98.50 501 LEU A C 1
ATOM 4023 O O . LEU A 1 501 ? -1.874 3.048 -20.244 1.00 98.50 501 LEU A O 1
ATOM 4027 N N . ILE A 1 502 ? -3.738 3.285 -19.009 1.00 98.75 502 ILE A N 1
ATOM 4028 C CA . ILE A 1 502 ? -3.095 2.886 -17.754 1.00 98.75 502 ILE A CA 1
ATOM 4029 C C . ILE A 1 502 ? -3.078 1.360 -17.735 1.00 98.75 502 ILE A C 1
ATOM 4031 O O . ILE A 1 502 ? -4.112 0.722 -17.516 1.00 98.75 502 ILE A O 1
ATOM 4035 N N . THR A 1 503 ? -1.921 0.778 -18.035 1.00 98.31 503 THR A N 1
ATOM 4036 C CA . THR A 1 503 ? -1.751 -0.662 -18.265 1.00 98.31 503 THR A CA 1
ATOM 4037 C C . THR A 1 503 ? -1.503 -1.458 -16.986 1.00 98.31 503 THR A C 1
ATOM 4039 O O . THR A 1 503 ? -1.787 -2.658 -16.982 1.00 98.31 503 THR A O 1
ATOM 4042 N N . GLU A 1 504 ? -1.062 -0.800 -15.906 1.00 98.31 504 GLU A N 1
ATOM 4043 C CA . GLU A 1 504 ? -0.972 -1.330 -14.536 1.00 98.31 504 GLU A CA 1
ATOM 4044 C C . GLU A 1 504 ? -1.061 -0.185 -13.506 1.00 98.31 504 GLU A C 1
ATOM 4046 O O . GLU A 1 504 ? -0.364 0.828 -13.609 1.00 98.31 504 GLU A O 1
ATOM 4051 N N . ASN A 1 505 ? -1.911 -0.345 -12.489 1.00 98.56 505 ASN A N 1
ATOM 4052 C CA . ASN A 1 505 ? -1.921 0.484 -11.281 1.00 98.56 505 ASN A CA 1
ATOM 4053 C C . ASN A 1 505 ? -2.447 -0.345 -10.100 1.00 98.56 505 ASN A C 1
ATOM 4055 O O . ASN A 1 505 ? -3.513 -0.955 -10.192 1.00 98.56 505 ASN A O 1
ATOM 4059 N N . GLY A 1 506 ? -1.699 -0.382 -8.997 1.00 96.62 506 GLY A N 1
ATOM 4060 C CA . GLY A 1 506 ? -1.986 -1.276 -7.875 1.00 96.62 506 GLY A CA 1
ATOM 4061 C C . GLY A 1 506 ? -1.236 -0.928 -6.595 1.00 96.62 506 GLY A C 1
ATOM 4062 O O . GLY A 1 506 ? -0.346 -0.083 -6.596 1.00 96.62 506 GLY A O 1
ATOM 4063 N N . VAL A 1 507 ? -1.588 -1.602 -5.499 1.00 96.12 507 VAL A N 1
ATOM 4064 C CA . VAL A 1 507 ? -0.905 -1.470 -4.205 1.00 96.12 507 VAL A CA 1
ATOM 4065 C C . VAL A 1 507 ? -0.780 -2.819 -3.507 1.00 96.12 507 VAL A C 1
ATOM 4067 O O . VAL A 1 507 ? -1.710 -3.637 -3.528 1.00 96.12 507 VAL A O 1
ATOM 4070 N N . SER A 1 508 ? 0.368 -3.032 -2.867 1.00 94.06 508 SER A N 1
ATOM 4071 C CA . SER A 1 508 ? 0.666 -4.243 -2.113 1.00 94.06 508 SER A CA 1
ATOM 4072 C C . SER A 1 508 ? 0.091 -4.226 -0.697 1.00 94.06 508 SER A C 1
ATOM 4074 O O . SER A 1 508 ? 0.038 -3.192 -0.025 1.00 94.06 508 SER A O 1
ATOM 4076 N N . ASP A 1 509 ? -0.274 -5.413 -0.215 1.00 86.94 509 ASP A N 1
ATOM 4077 C CA . ASP A 1 509 ? -0.443 -5.729 1.202 1.00 86.94 509 ASP A CA 1
ATOM 4078 C C . ASP A 1 509 ? 0.582 -6.793 1.632 1.00 86.94 509 ASP A C 1
ATOM 4080 O O . ASP A 1 509 ? 1.196 -7.457 0.794 1.00 86.94 509 ASP A O 1
ATOM 4084 N N . ASN A 1 510 ? 0.783 -6.931 2.942 1.00 82.69 510 ASN A N 1
ATOM 4085 C CA . ASN A 1 510 ? 1.576 -8.005 3.549 1.00 82.69 510 ASN A CA 1
ATOM 4086 C C . ASN A 1 510 ? 0.786 -8.781 4.619 1.00 82.69 510 ASN A C 1
ATOM 4088 O O . ASN A 1 510 ? 1.364 -9.542 5.395 1.00 82.69 510 ASN A O 1
ATOM 4092 N N . THR A 1 511 ? -0.528 -8.559 4.697 1.00 72.81 511 THR A N 1
ATOM 4093 C CA . THR A 1 511 ? -1.385 -9.148 5.731 1.00 72.81 511 THR A CA 1
ATOM 4094 C C . THR A 1 511 ? -2.036 -10.439 5.252 1.00 72.81 511 THR A C 1
ATOM 4096 O O . THR A 1 511 ? -2.422 -11.257 6.084 1.00 72.81 511 THR A O 1
ATOM 4099 N N . GLY A 1 512 ? -2.193 -10.625 3.932 1.00 65.69 512 GLY A N 1
ATOM 4100 C CA . GLY A 1 512 ? -2.887 -11.784 3.361 1.00 65.69 512 GLY A CA 1
ATOM 4101 C C . GLY A 1 512 ? -4.378 -11.846 3.709 1.00 65.69 512 GLY A C 1
ATOM 4102 O O . GLY A 1 512 ? -5.020 -12.871 3.504 1.00 65.69 512 GLY A O 1
ATOM 4103 N N . THR A 1 513 ? -4.947 -10.763 4.245 1.00 75.06 513 THR A N 1
ATOM 4104 C CA . THR A 1 513 ? -6.339 -10.716 4.704 1.00 75.06 513 THR A CA 1
ATOM 4105 C C . THR A 1 513 ? -7.307 -10.500 3.547 1.00 75.06 513 THR A C 1
ATOM 4107 O O . THR A 1 513 ? -7.050 -9.682 2.665 1.00 75.06 513 THR A O 1
ATOM 4110 N N . LEU A 1 514 ? -8.484 -11.127 3.610 1.00 75.75 514 LEU A N 1
ATOM 4111 C CA . LEU A 1 514 ? -9.567 -10.876 2.649 1.00 75.75 514 LEU A CA 1
ATOM 4112 C C . LEU A 1 514 ? -10.154 -9.454 2.763 1.00 75.75 514 LEU A C 1
ATOM 4114 O O . LEU A 1 514 ? -10.709 -8.932 1.798 1.00 75.75 514 LEU A O 1
ATOM 4118 N N . GLN A 1 515 ? -10.036 -8.811 3.929 1.00 79.38 515 GLN A N 1
ATOM 4119 C CA . GLN A 1 515 ? -10.493 -7.439 4.183 1.00 79.38 515 GLN A CA 1
ATOM 4120 C C . GLN A 1 515 ? -9.363 -6.424 3.961 1.00 79.38 515 GLN A C 1
ATOM 4122 O O . GLN A 1 515 ? -8.847 -5.805 4.888 1.00 79.38 515 GLN A O 1
ATOM 4127 N N . ASP A 1 516 ? -8.989 -6.242 2.703 1.00 78.25 516 ASP A N 1
ATOM 4128 C CA . ASP A 1 516 ? -7.940 -5.338 2.231 1.00 78.25 516 ASP A CA 1
ATOM 4129 C C . ASP A 1 516 ? -8.438 -3.897 1.991 1.00 78.25 516 ASP A C 1
ATOM 4131 O O . ASP A 1 516 ? -8.304 -3.328 0.902 1.00 78.25 516 ASP A O 1
ATOM 4135 N N . SER A 1 517 ? -8.990 -3.265 3.031 1.00 78.81 517 SER A N 1
ATOM 4136 C CA . SER A 1 517 ? -9.599 -1.930 2.921 1.00 78.81 517 SER A CA 1
ATOM 4137 C C . SER A 1 517 ? -8.653 -0.866 2.362 1.00 78.81 517 SER A C 1
ATOM 4139 O O . SER A 1 517 ? -9.122 0.065 1.718 1.00 78.81 517 SER A O 1
ATOM 4141 N N . GLN A 1 518 ? -7.339 -1.004 2.576 1.00 79.50 518 GLN A N 1
ATOM 4142 C CA . GLN A 1 518 ? -6.314 -0.110 2.028 1.00 79.50 518 GLN A CA 1
ATOM 4143 C C . GLN A 1 518 ? -6.172 -0.216 0.498 1.00 79.50 518 GLN A C 1
ATOM 4145 O O . GLN A 1 518 ? -5.918 0.791 -0.165 1.00 79.50 518 GLN A O 1
ATOM 4150 N N . ARG A 1 519 ? -6.370 -1.403 -0.085 1.00 91.31 519 ARG A N 1
ATOM 4151 C CA . ARG A 1 519 ? -6.358 -1.570 -1.543 1.00 91.31 519 ARG A CA 1
ATOM 4152 C C . ARG A 1 519 ? -7.632 -1.017 -2.170 1.00 91.31 519 ARG A C 1
ATOM 4154 O O . ARG A 1 519 ? -7.549 -0.289 -3.153 1.00 91.31 519 ARG A O 1
ATOM 4161 N N . ALA A 1 520 ? -8.794 -1.291 -1.573 1.00 83.81 520 ALA A N 1
ATOM 4162 C CA . ALA A 1 520 ? -10.074 -0.728 -2.024 1.00 83.81 520 ALA A CA 1
ATOM 4163 C C . ALA A 1 520 ? -10.018 0.814 -2.081 1.00 83.81 520 ALA A C 1
ATOM 4165 O O . ALA A 1 520 ? -10.322 1.450 -3.087 1.00 83.81 520 ALA A O 1
ATOM 4166 N N . ALA A 1 521 ? -9.511 1.393 -1.002 1.00 81.19 521 ALA A N 1
ATOM 4167 C CA . ALA A 1 521 ? -9.133 2.783 -0.838 1.00 81.19 521 ALA A CA 1
ATOM 4168 C C . ALA A 1 521 ? -8.220 3.367 -1.931 1.00 81.19 521 ALA A C 1
ATOM 4170 O O . ALA A 1 521 ? -8.483 4.449 -2.465 1.00 81.19 521 ALA A O 1
ATOM 4171 N N . PHE A 1 522 ? -7.123 2.669 -2.225 1.00 92.38 522 PHE A N 1
ATOM 4172 C CA . PHE A 1 522 ? -6.169 3.050 -3.260 1.00 92.38 522 PHE A CA 1
ATOM 4173 C C . PHE A 1 522 ? -6.853 3.098 -4.627 1.00 92.38 522 PHE A C 1
ATOM 4175 O O . PHE A 1 522 ? -6.834 4.144 -5.273 1.00 92.38 522 PHE A O 1
ATOM 4182 N N . ILE A 1 523 ? -7.530 2.009 -5.009 1.00 95.31 523 ILE A N 1
ATOM 4183 C CA . ILE A 1 523 ? -8.251 1.878 -6.284 1.00 95.31 523 ILE A CA 1
ATOM 4184 C C . ILE A 1 523 ? -9.239 3.031 -6.442 1.00 95.31 523 ILE A C 1
ATOM 4186 O O . ILE A 1 523 ? -9.227 3.735 -7.451 1.00 95.31 523 ILE A O 1
ATOM 4190 N N . ARG A 1 524 ? -10.049 3.282 -5.407 1.00 91.75 524 ARG A N 1
ATOM 4191 C CA . ARG A 1 524 ? -11.048 4.349 -5.415 1.00 91.75 524 ARG A CA 1
ATOM 4192 C C . ARG A 1 524 ? -10.430 5.720 -5.696 1.00 91.75 524 ARG A C 1
ATOM 4194 O O . ARG A 1 524 ? -10.941 6.456 -6.537 1.00 91.75 524 ARG A O 1
ATOM 4201 N N . ASN A 1 525 ? -9.342 6.075 -5.013 1.00 86.62 525 ASN A N 1
ATOM 4202 C CA . ASN A 1 525 ? -8.731 7.398 -5.158 1.00 86.62 525 ASN A CA 1
ATOM 4203 C C . ASN A 1 525 ? -7.924 7.567 -6.438 1.00 86.62 525 ASN A C 1
ATOM 4205 O O . ASN A 1 525 ? -8.012 8.620 -7.065 1.00 86.62 525 ASN A O 1
ATOM 4209 N N . TYR A 1 526 ? -7.153 6.555 -6.835 1.00 96.81 526 TYR A N 1
ATOM 4210 C CA . TYR A 1 526 ? -6.379 6.621 -8.071 1.00 96.81 526 TYR A CA 1
ATOM 4211 C C . TYR A 1 526 ? -7.315 6.699 -9.278 1.00 96.81 526 TYR A C 1
ATOM 4213 O O . TYR A 1 526 ? -7.145 7.589 -10.107 1.00 96.81 526 TYR A O 1
ATOM 4221 N N . ILE A 1 527 ? -8.375 5.883 -9.333 1.00 98.19 527 ILE A N 1
ATOM 4222 C CA . ILE A 1 527 ? -9.388 5.992 -10.393 1.00 98.19 527 ILE A CA 1
ATOM 4223 C C . ILE A 1 527 ? -10.098 7.356 -10.340 1.00 98.19 527 ILE A C 1
ATOM 4225 O O . ILE A 1 527 ? -10.394 7.927 -11.388 1.00 98.19 527 ILE A O 1
ATOM 4229 N N . ASN A 1 528 ? -10.332 7.939 -9.157 1.00 95.19 528 ASN A N 1
ATOM 4230 C CA . ASN A 1 528 ? -10.904 9.288 -9.067 1.00 95.19 528 ASN A CA 1
ATOM 4231 C C . ASN A 1 528 ? -9.980 10.366 -9.653 1.00 95.19 528 ASN A C 1
ATOM 4233 O O . ASN A 1 528 ? -10.455 11.261 -10.348 1.00 95.19 528 ASN A O 1
ATOM 4237 N N . GLU A 1 529 ? -8.669 10.272 -9.437 1.00 94.81 529 GLU A N 1
ATOM 4238 C CA . GLU A 1 529 ? -7.695 11.174 -10.061 1.00 94.81 529 GLU A CA 1
ATOM 4239 C C . GLU A 1 529 ? -7.604 10.979 -11.581 1.00 94.81 529 GLU A C 1
ATOM 4241 O O . GLU A 1 529 ? -7.479 11.963 -12.311 1.00 94.81 529 GLU A O 1
ATOM 4246 N N . VAL A 1 530 ? -7.779 9.750 -12.082 1.00 97.94 530 VAL A N 1
ATOM 4247 C CA . VAL A 1 530 ? -7.934 9.490 -13.525 1.00 97.94 530 VAL A CA 1
ATOM 4248 C C . VAL A 1 530 ? -9.218 10.126 -14.061 1.00 97.94 530 VAL A C 1
ATOM 4250 O O . VAL A 1 530 ? -9.192 10.779 -15.102 1.00 97.94 530 VAL A O 1
ATOM 4253 N N . LEU A 1 531 ? -10.335 10.022 -13.336 1.00 96.69 531 LEU A N 1
ATOM 4254 C CA . LEU A 1 531 ? -11.583 10.679 -13.725 1.00 96.69 531 LEU A CA 1
ATOM 4255 C C . LEU A 1 531 ? -11.404 12.201 -13.806 1.00 96.69 531 LEU A C 1
ATOM 4257 O O . LEU A 1 531 ? -11.860 12.825 -14.762 1.00 96.69 531 LEU A O 1
ATOM 4261 N N . LYS A 1 532 ? -10.698 12.808 -12.845 1.00 91.62 532 LYS A N 1
ATOM 4262 C CA . LYS A 1 532 ? -10.366 14.240 -12.882 1.00 91.62 532 LYS A CA 1
ATOM 4263 C C . LYS A 1 532 ? -9.433 14.589 -14.044 1.00 91.62 532 LYS A C 1
ATOM 4265 O O . LYS A 1 532 ? -9.639 15.626 -14.669 1.00 91.62 532 LYS A O 1
ATOM 4270 N N . ALA A 1 533 ? -8.450 13.745 -14.361 1.00 92.88 533 ALA A N 1
ATOM 4271 C CA . ALA A 1 533 ? -7.583 13.920 -15.528 1.00 92.88 533 ALA A CA 1
ATOM 4272 C C . ALA A 1 533 ? -8.407 13.978 -16.829 1.00 92.88 533 ALA A C 1
ATOM 4274 O O . ALA A 1 533 ? -8.228 14.878 -17.649 1.00 92.88 533 ALA A O 1
ATOM 4275 N N . VAL A 1 534 ? -9.378 13.073 -16.974 1.00 95.50 534 VAL A N 1
ATOM 4276 C CA . VAL A 1 534 ? -10.291 13.040 -18.125 1.00 95.50 534 VAL A CA 1
ATOM 4277 C C . VAL A 1 534 ? -11.215 14.263 -18.142 1.00 95.50 534 VAL A C 1
ATOM 4279 O O . VAL A 1 534 ? -11.319 14.952 -19.154 1.00 95.50 534 VAL A O 1
ATOM 4282 N N . LYS A 1 535 ? -11.877 14.569 -17.022 1.00 91.94 535 LYS A N 1
ATOM 4283 C CA . LYS A 1 535 ? -12.958 15.570 -16.962 1.00 91.94 535 LYS A CA 1
ATOM 4284 C C . LYS A 1 535 ? -12.476 17.011 -16.862 1.00 91.94 535 LYS A C 1
ATOM 4286 O O . LYS A 1 535 ? -13.081 17.896 -17.462 1.00 91.94 535 LYS A O 1
ATOM 4291 N N . TYR A 1 536 ? -11.430 17.262 -16.081 1.00 87.62 536 TYR A N 1
ATOM 4292 C CA . TYR A 1 536 ? -10.947 18.615 -15.801 1.00 87.62 536 TYR A CA 1
ATOM 4293 C C . TYR A 1 536 ? -9.725 19.000 -16.625 1.00 87.62 536 TYR A C 1
ATOM 4295 O O . TYR A 1 536 ? -9.616 20.164 -17.009 1.00 87.62 536 TYR A O 1
ATOM 4303 N N . ASP A 1 537 ? -8.833 18.051 -16.913 1.00 86.44 537 ASP A N 1
ATOM 4304 C CA . ASP A 1 537 ? -7.590 18.338 -17.643 1.00 86.44 537 ASP A CA 1
ATOM 4305 C C . ASP A 1 537 ? -7.699 17.993 -19.142 1.00 86.44 537 ASP A C 1
ATOM 4307 O O . ASP A 1 537 ? -6.803 18.294 -19.941 1.00 86.44 537 ASP A O 1
ATOM 4311 N N . GLY A 1 538 ? -8.818 17.371 -19.539 1.00 89.94 538 GLY A N 1
ATOM 4312 C CA . GLY A 1 538 ? -9.092 16.960 -20.913 1.00 89.94 538 GLY A CA 1
ATOM 4313 C C . GLY A 1 538 ? -8.057 15.970 -21.438 1.00 89.94 538 GLY A C 1
ATOM 4314 O O . GLY A 1 538 ? -7.652 16.078 -22.592 1.00 89.94 538 GLY A O 1
ATOM 4315 N N . ILE A 1 539 ? -7.531 15.094 -20.579 1.00 94.69 539 ILE A N 1
ATOM 4316 C CA . ILE A 1 539 ? -6.559 14.071 -20.972 1.00 94.69 539 ILE A CA 1
ATOM 4317 C C . ILE A 1 539 ? -7.316 12.879 -21.557 1.00 94.69 539 ILE A C 1
ATOM 4319 O O . ILE A 1 539 ? -8.247 12.369 -20.933 1.00 94.69 539 ILE A O 1
ATOM 4323 N N . ASN A 1 540 ? -6.893 12.412 -22.732 1.00 96.81 540 ASN A N 1
ATOM 4324 C CA . ASN A 1 540 ? -7.499 11.276 -23.421 1.00 96.81 540 ASN A CA 1
ATOM 4325 C C . ASN A 1 540 ? -7.066 9.926 -22.812 1.00 96.81 540 ASN A C 1
ATOM 4327 O O . ASN A 1 540 ? -6.353 9.141 -23.438 1.00 96.81 540 ASN A O 1
ATOM 4331 N N . VAL A 1 541 ? -7.459 9.669 -21.560 1.00 98.38 541 VAL A N 1
ATOM 4332 C CA . VAL A 1 541 ? -7.274 8.355 -20.930 1.00 98.38 541 VAL A CA 1
ATOM 4333 C C . VAL A 1 541 ? -8.402 7.431 -21.376 1.00 98.38 541 VAL A C 1
ATOM 4335 O O . VAL A 1 541 ? -9.563 7.685 -21.065 1.00 98.38 541 VAL A O 1
ATOM 4338 N N . ILE A 1 542 ? -8.057 6.356 -22.082 1.00 97.56 542 ILE A N 1
ATOM 4339 C CA . ILE A 1 542 ? -9.019 5.432 -22.705 1.00 97.56 542 ILE A CA 1
ATOM 4340 C C . ILE A 1 542 ? -9.308 4.186 -21.858 1.00 97.56 542 ILE A C 1
ATOM 4342 O O . ILE A 1 542 ? -10.258 3.452 -22.129 1.00 97.56 542 ILE A O 1
ATOM 4346 N N . GLY A 1 543 ? -8.513 3.930 -20.818 1.00 98.12 543 GLY A N 1
ATOM 4347 C CA . GLY A 1 543 ? -8.784 2.826 -19.910 1.00 98.12 543 GLY A CA 1
ATOM 4348 C C . GLY A 1 543 ? -7.863 2.747 -18.700 1.00 98.12 543 GLY A C 1
ATOM 4349 O O . GLY A 1 543 ? -6.820 3.405 -18.633 1.00 98.12 543 GLY A O 1
ATOM 4350 N N . TYR A 1 544 ? -8.275 1.912 -17.750 1.00 98.75 544 TYR A N 1
ATOM 4351 C CA . TYR A 1 544 ? -7.589 1.652 -16.489 1.00 98.75 544 TYR A CA 1
ATOM 4352 C C . TYR A 1 544 ? -7.503 0.154 -16.213 1.00 98.75 544 TYR A C 1
ATOM 4354 O O . TYR A 1 544 ? -8.513 -0.550 -16.256 1.00 98.75 544 TYR A O 1
ATOM 4362 N N . THR A 1 545 ? -6.303 -0.314 -15.880 1.00 98.75 545 THR A N 1
ATOM 4363 C CA . THR A 1 545 ? -6.024 -1.725 -15.611 1.00 98.75 545 THR A CA 1
ATOM 4364 C C . THR A 1 545 ? -5.589 -1.915 -14.163 1.00 98.75 545 THR A C 1
ATOM 4366 O O . THR A 1 545 ? -4.512 -1.464 -13.770 1.00 98.75 545 THR A O 1
ATOM 4369 N N . ALA A 1 546 ? -6.411 -2.602 -13.370 1.00 98.50 546 ALA A N 1
ATOM 4370 C CA . ALA A 1 546 ? -6.072 -2.923 -11.989 1.00 98.50 546 ALA A CA 1
ATOM 4371 C C . ALA A 1 546 ? -4.926 -3.946 -11.933 1.00 98.50 546 ALA A C 1
ATOM 4373 O O . ALA A 1 546 ? -5.001 -5.011 -12.561 1.00 98.50 546 ALA A O 1
ATOM 4374 N N . TRP A 1 547 ? -3.892 -3.626 -11.152 1.00 98.31 547 TRP A N 1
ATOM 4375 C CA . TRP A 1 547 ? -2.802 -4.538 -10.831 1.00 98.31 547 TRP A CA 1
ATOM 4376 C C . TRP A 1 547 ? -2.936 -5.048 -9.385 1.00 98.31 547 TRP A C 1
ATOM 4378 O O . TRP A 1 547 ? -2.909 -4.253 -8.448 1.00 98.31 547 TRP A O 1
ATOM 4388 N N . SER A 1 548 ? -3.112 -6.343 -9.142 1.00 97.88 548 SER A N 1
ATOM 4389 C CA . SER A 1 548 ? -3.238 -7.450 -10.107 1.00 97.88 548 SER A CA 1
ATOM 4390 C C . SER A 1 548 ? -4.555 -8.201 -9.934 1.00 97.88 548 SER A C 1
ATOM 4392 O O . SER A 1 548 ? -5.280 -8.006 -8.956 1.00 97.88 548 SER A O 1
ATOM 4394 N N . LEU A 1 549 ? -4.903 -9.062 -10.899 1.00 98.44 549 LEU A N 1
ATOM 4395 C CA . LEU A 1 549 ? -6.102 -9.898 -10.787 1.00 98.44 549 LEU A CA 1
ATOM 4396 C C . LEU A 1 549 ? -6.052 -10.744 -9.507 1.00 98.44 549 LEU A C 1
ATOM 4398 O O . LEU A 1 549 ? -7.023 -10.777 -8.766 1.00 98.44 549 LEU A O 1
ATOM 4402 N N . MET A 1 550 ? -4.928 -11.387 -9.201 1.00 97.88 550 MET A N 1
ATOM 4403 C CA . MET A 1 550 ? -4.807 -12.274 -8.042 1.00 97.88 550 MET A CA 1
ATOM 4404 C C . MET A 1 550 ? -3.417 -12.208 -7.410 1.00 97.88 550 MET A C 1
ATOM 4406 O O . MET A 1 550 ? -2.454 -11.781 -8.050 1.00 97.88 550 MET A O 1
ATOM 4410 N N . ASP A 1 551 ? -3.327 -12.614 -6.141 1.00 97.06 551 ASP A N 1
ATOM 4411 C CA . ASP A 1 551 ? -2.049 -12.734 -5.442 1.00 97.06 551 ASP A CA 1
ATOM 4412 C C . ASP A 1 551 ? -1.152 -13.671 -6.243 1.00 97.06 551 ASP A C 1
ATOM 4414 O O . ASP A 1 551 ? -1.610 -14.702 -6.730 1.00 97.06 551 ASP A O 1
ATOM 4418 N N . ASN A 1 552 ? 0.114 -13.311 -6.402 1.00 97.19 552 ASN A N 1
ATOM 4419 C CA . ASN A 1 552 ? 1.003 -13.991 -7.332 1.00 97.19 552 ASN A CA 1
ATOM 4420 C C . ASN A 1 552 ? 2.449 -13.998 -6.809 1.00 97.19 552 ASN A C 1
ATOM 4422 O O . ASN A 1 552 ? 2.703 -13.560 -5.688 1.00 97.19 552 ASN A O 1
ATOM 4426 N N . PHE A 1 553 ? 3.376 -14.563 -7.582 1.00 97.62 553 PHE A N 1
ATOM 4427 C CA . PHE A 1 553 ? 4.802 -14.532 -7.257 1.00 97.62 553 PHE A CA 1
ATOM 4428 C C . PHE A 1 553 ? 5.378 -13.133 -7.538 1.00 97.62 553 PHE A C 1
ATOM 4430 O O . PHE A 1 553 ? 5.673 -12.810 -8.682 1.00 97.62 553 PHE A O 1
ATOM 4437 N N . GLU A 1 554 ? 5.574 -12.296 -6.519 1.00 96.31 554 GLU A N 1
ATOM 4438 C CA . GLU A 1 554 ? 5.986 -10.891 -6.672 1.00 96.31 554 GLU A CA 1
ATOM 4439 C C . GLU A 1 554 ? 7.511 -10.740 -6.838 1.00 96.31 554 GLU A C 1
ATOM 4441 O O . GLU A 1 554 ? 8.207 -10.071 -6.064 1.00 96.31 554 GLU A O 1
ATOM 4446 N N . TRP A 1 555 ? 8.042 -11.370 -7.889 1.00 96.50 555 TRP A N 1
ATOM 4447 C CA . TRP A 1 555 ? 9.421 -11.214 -8.355 1.00 96.50 555 TRP A CA 1
ATOM 4448 C C . TRP A 1 555 ? 10.452 -11.512 -7.250 1.00 96.50 555 TRP A C 1
ATOM 4450 O O . TRP A 1 555 ? 10.436 -12.573 -6.631 1.00 96.50 555 TRP A O 1
ATOM 4460 N N . GLN A 1 556 ? 11.367 -10.579 -6.970 1.00 94.75 556 GLN A N 1
ATOM 4461 C CA . GLN A 1 556 ? 12.367 -10.707 -5.903 1.00 94.75 556 GLN A CA 1
ATOM 4462 C C . GLN A 1 556 ? 11.763 -10.832 -4.492 1.00 94.75 556 GLN A C 1
ATOM 4464 O O . GLN A 1 556 ? 12.440 -11.321 -3.586 1.00 94.75 556 GLN A O 1
ATOM 4469 N N . SER A 1 557 ? 10.520 -10.380 -4.287 1.00 94.69 557 SER A N 1
ATOM 4470 C CA . SER A 1 557 ? 9.832 -10.435 -2.992 1.00 94.69 557 SER A CA 1
ATOM 4471 C C . SER A 1 557 ? 9.149 -11.783 -2.738 1.00 94.69 557 SER A C 1
ATOM 4473 O O . SER A 1 557 ? 8.688 -12.012 -1.616 1.00 94.69 557 SER A O 1
ATOM 4475 N N . GLY A 1 558 ? 9.109 -12.683 -3.726 1.00 95.88 558 GLY A N 1
ATOM 4476 C CA . GLY A 1 558 ? 8.473 -13.990 -3.584 1.00 95.88 558 GLY A CA 1
ATOM 4477 C C . GLY A 1 558 ? 6.984 -13.863 -3.275 1.00 95.88 558 GLY A C 1
ATOM 4478 O O . GLY A 1 558 ? 6.295 -13.057 -3.892 1.00 95.88 558 GLY A O 1
ATOM 4479 N N . TYR A 1 559 ? 6.486 -14.597 -2.281 1.00 95.00 559 TYR A N 1
ATOM 4480 C CA . TYR A 1 559 ? 5.084 -14.521 -1.843 1.00 95.00 559 TYR A CA 1
ATOM 4481 C C . TYR A 1 559 ? 4.884 -13.635 -0.598 1.00 95.00 559 TYR A C 1
ATOM 4483 O O . TYR A 1 559 ? 3.837 -13.695 0.055 1.00 95.00 559 TYR A O 1
ATOM 4491 N N . THR A 1 560 ? 5.885 -12.815 -0.238 1.00 93.00 560 THR A N 1
ATOM 4492 C CA . THR A 1 560 ? 5.825 -11.936 0.951 1.00 93.00 560 THR A CA 1
ATOM 4493 C C . THR A 1 560 ? 5.015 -10.657 0.745 1.00 93.00 560 THR A C 1
ATOM 4495 O O . THR A 1 560 ? 4.603 -10.030 1.721 1.00 93.00 560 THR A O 1
ATOM 4498 N N . GLU A 1 561 ? 4.772 -10.278 -0.507 1.00 94.00 561 GLU A N 1
ATOM 4499 C CA . GLU A 1 561 ? 3.966 -9.125 -0.905 1.00 94.00 561 GLU A CA 1
ATOM 4500 C C . GLU A 1 561 ? 2.800 -9.610 -1.772 1.00 94.00 561 GLU A C 1
ATOM 4502 O O . GLU A 1 561 ? 2.906 -10.626 -2.455 1.00 94.00 561 GLU A O 1
ATOM 4507 N N . ARG A 1 562 ? 1.659 -8.917 -1.709 1.00 94.12 562 ARG A N 1
ATOM 4508 C CA . ARG A 1 562 ? 0.423 -9.329 -2.391 1.00 94.12 562 ARG A CA 1
ATOM 4509 C C . ARG A 1 562 ? -0.245 -8.145 -3.077 1.00 94.12 562 ARG A C 1
ATOM 4511 O O . ARG A 1 562 ? -0.652 -7.208 -2.391 1.00 94.12 562 ARG A O 1
ATOM 4518 N N . PHE A 1 563 ? -0.413 -8.185 -4.401 1.00 96.25 563 PHE A N 1
ATOM 4519 C CA . PHE A 1 563 ? -1.117 -7.141 -5.172 1.00 96.25 563 PHE A CA 1
ATOM 4520 C C . PHE A 1 563 ? -2.544 -7.523 -5.603 1.00 96.25 563 PHE A C 1
ATOM 4522 O O . PHE A 1 563 ? -3.296 -6.670 -6.072 1.00 96.25 563 PHE A O 1
ATOM 4529 N N . GLY A 1 564 ? -2.947 -8.781 -5.427 1.00 96.88 564 GLY A N 1
ATOM 4530 C CA . GLY A 1 564 ? -4.146 -9.329 -6.050 1.00 96.88 564 GLY A CA 1
ATOM 4531 C C . GLY A 1 564 ? -5.470 -8.816 -5.508 1.00 96.88 564 GLY A C 1
ATOM 4532 O O . GLY A 1 564 ? -5.654 -8.739 -4.293 1.00 96.88 564 GLY A O 1
ATOM 4533 N N . LEU A 1 565 ? -6.442 -8.584 -6.393 1.00 97.25 565 LEU A N 1
ATOM 4534 C CA . LEU A 1 565 ? -7.861 -8.424 -6.035 1.00 97.25 565 LEU A CA 1
ATOM 4535 C C . LEU A 1 565 ? -8.457 -9.716 -5.452 1.00 97.25 565 LEU A C 1
ATOM 4537 O O . LEU A 1 565 ? -9.371 -9.675 -4.627 1.00 97.25 565 LEU A O 1
ATOM 4541 N N . TYR A 1 566 ? -7.925 -10.865 -5.864 1.00 95.75 566 TYR A N 1
ATOM 4542 C CA . TYR A 1 566 ? -8.276 -12.177 -5.339 1.00 95.75 566 TYR A CA 1
ATOM 4543 C C . TYR A 1 566 ? -7.098 -12.760 -4.556 1.00 95.75 566 TYR A C 1
ATOM 4545 O O . TYR A 1 566 ? -5.963 -12.784 -5.027 1.00 95.75 566 TYR A O 1
ATOM 4553 N N . HIS A 1 567 ? -7.369 -13.234 -3.345 1.00 96.00 567 HIS A N 1
ATOM 4554 C CA . HIS A 1 567 ? -6.413 -13.990 -2.554 1.00 96.00 567 HIS A CA 1
ATOM 4555 C C . HIS A 1 567 ? -6.183 -15.364 -3.177 1.00 96.00 567 HIS A C 1
ATOM 4557 O O . HIS A 1 567 ? -7.159 -16.034 -3.506 1.00 96.00 567 HIS A O 1
ATOM 4563 N N . VAL A 1 568 ? -4.924 -15.781 -3.290 1.00 95.44 568 VAL A N 1
ATOM 4564 C CA . VAL A 1 568 ? -4.543 -17.150 -3.656 1.00 95.44 568 VAL A CA 1
ATOM 4565 C C . VAL A 1 568 ? -3.984 -17.839 -2.421 1.00 95.44 568 VAL A C 1
ATOM 4567 O O . VAL A 1 568 ? -3.024 -17.345 -1.813 1.00 95.44 568 VAL A O 1
ATOM 4570 N N . ASP A 1 569 ? -4.584 -18.975 -2.073 1.00 93.19 569 ASP A N 1
ATOM 4571 C CA . ASP A 1 569 ? -4.021 -19.887 -1.085 1.00 93.19 569 ASP A CA 1
ATOM 4572 C C . ASP A 1 569 ? -2.868 -20.657 -1.737 1.00 93.19 569 ASP A C 1
ATOM 4574 O O . ASP A 1 569 ? -3.072 -21.494 -2.618 1.00 93.19 569 ASP A O 1
ATOM 4578 N N . PHE A 1 570 ? -1.638 -20.316 -1.351 1.00 93.50 570 PHE A N 1
ATOM 4579 C CA . PHE A 1 570 ? -0.444 -20.941 -1.907 1.00 93.50 570 PHE A CA 1
ATOM 4580 C C . PHE A 1 570 ? -0.076 -22.273 -1.232 1.00 93.50 570 PHE A C 1
ATOM 4582 O O . PHE A 1 570 ? 0.803 -22.971 -1.744 1.00 93.50 570 PHE A O 1
ATOM 4589 N N . GLU A 1 571 ? -0.736 -22.624 -0.129 1.00 91.19 571 GLU A N 1
ATOM 4590 C CA . GLU A 1 571 ? -0.563 -23.899 0.574 1.00 91.19 571 GLU A CA 1
ATOM 4591 C C . GLU A 1 571 ? -1.576 -24.947 0.085 1.00 91.19 571 GLU A C 1
ATOM 4593 O O . GLU A 1 571 ? -1.306 -26.149 0.122 1.00 91.19 571 GLU A O 1
ATOM 4598 N N . ASP A 1 572 ? -2.729 -24.508 -0.430 1.00 90.12 572 ASP A N 1
ATOM 4599 C CA . ASP A 1 572 ? -3.678 -25.379 -1.123 1.00 90.12 572 ASP A CA 1
ATOM 4600 C C . ASP A 1 572 ? -3.119 -25.810 -2.488 1.00 90.12 572 ASP A C 1
ATOM 4602 O O . ASP A 1 572 ? -2.820 -24.992 -3.364 1.00 90.12 572 ASP A O 1
ATOM 4606 N N . ALA A 1 573 ? -3.038 -27.125 -2.704 1.00 88.44 573 ALA A N 1
ATOM 4607 C CA . ALA A 1 573 ? -2.622 -27.709 -3.975 1.00 88.44 573 ALA A CA 1
ATOM 4608 C C . ALA A 1 573 ? -3.499 -27.257 -5.160 1.00 88.44 573 ALA A C 1
ATOM 4610 O O . ALA A 1 573 ? -3.009 -27.205 -6.284 1.00 88.44 573 ALA A O 1
ATOM 4611 N N . ASN A 1 574 ? -4.765 -26.897 -4.917 1.00 86.69 574 ASN A N 1
ATOM 4612 C CA . ASN A 1 574 ? -5.678 -26.376 -5.940 1.00 86.69 574 ASN A CA 1
ATOM 4613 C C . ASN A 1 574 ? -5.517 -24.867 -6.189 1.00 86.69 574 ASN A C 1
ATOM 4615 O O . ASN A 1 574 ? -6.221 -24.311 -7.032 1.00 86.69 574 ASN A O 1
ATOM 4619 N N . ARG A 1 575 ? -4.631 -24.187 -5.445 1.00 92.56 575 ARG A N 1
ATOM 4620 C CA . ARG A 1 575 ? -4.391 -22.739 -5.538 1.00 92.56 575 ARG A CA 1
ATOM 4621 C C . ARG A 1 575 ? -5.691 -21.937 -5.470 1.00 92.56 575 ARG A C 1
ATOM 4623 O O . ARG A 1 575 ? -5.964 -21.105 -6.334 1.00 92.56 575 ARG A O 1
ATOM 4630 N N . THR A 1 576 ? -6.542 -22.223 -4.487 1.00 90.94 576 THR A N 1
ATOM 4631 C CA . THR A 1 576 ? -7.899 -21.662 -4.423 1.00 90.94 576 THR A CA 1
ATOM 4632 C C . THR A 1 576 ? -7.883 -20.126 -4.427 1.00 90.94 576 THR A C 1
ATOM 4634 O O . THR A 1 576 ? -7.150 -19.502 -3.660 1.00 90.94 576 THR A O 1
ATOM 4637 N N . ARG A 1 577 ? -8.715 -19.509 -5.286 1.00 92.56 577 ARG A N 1
ATOM 4638 C CA . ARG A 1 577 ? -8.872 -18.048 -5.388 1.00 92.56 577 ARG A CA 1
ATOM 4639 C C . ARG A 1 577 ? -10.102 -17.556 -4.629 1.00 92.56 577 ARG A C 1
ATOM 4641 O O . ARG A 1 577 ? -11.209 -18.018 -4.898 1.00 92.56 577 ARG A O 1
ATOM 4648 N N . THR A 1 578 ? -9.932 -16.567 -3.753 1.00 91.00 578 THR A N 1
ATOM 4649 C CA . THR A 1 578 ? -11.018 -15.977 -2.949 1.00 91.00 578 THR A CA 1
ATOM 4650 C C . THR A 1 578 ? -11.082 -14.456 -3.137 1.00 91.00 578 THR A C 1
ATOM 4652 O O . THR A 1 578 ? -10.056 -13.796 -2.978 1.00 91.00 578 THR A O 1
ATOM 4655 N N . PRO A 1 579 ? -12.246 -13.855 -3.459 1.00 86.75 579 PRO A N 1
ATOM 4656 C CA . PRO A 1 579 ? -12.353 -12.406 -3.649 1.00 86.75 579 PRO A CA 1
ATOM 4657 C C . PRO A 1 579 ? -12.045 -11.641 -2.360 1.00 86.75 579 PRO A C 1
ATOM 4659 O O . PRO A 1 579 ? -12.587 -11.957 -1.297 1.00 86.75 579 PRO A O 1
ATOM 4662 N N . LYS A 1 580 ? -11.222 -10.595 -2.467 1.00 88.25 580 LYS A N 1
ATOM 4663 C CA . LYS A 1 580 ? -10.995 -9.633 -1.383 1.00 88.25 580 LYS A CA 1
ATOM 4664 C C . LYS A 1 580 ? -11.994 -8.472 -1.457 1.00 88.25 580 LYS A C 1
ATOM 4666 O O . LYS A 1 580 ? -12.731 -8.320 -2.435 1.00 88.25 580 LYS A O 1
ATOM 4671 N N . SER A 1 581 ? -12.024 -7.619 -0.434 1.00 83.38 581 SER A N 1
ATOM 4672 C CA . SER A 1 581 ? -12.900 -6.436 -0.405 1.00 83.38 581 SER A CA 1
ATOM 4673 C C . SER A 1 581 ? -12.623 -5.440 -1.542 1.00 83.38 581 SER A C 1
ATOM 4675 O O . SER A 1 581 ? -13.550 -4.819 -2.059 1.00 83.38 581 SER A O 1
ATOM 4677 N N . SER A 1 582 ? -11.377 -5.340 -2.005 1.00 90.06 582 SER A N 1
ATOM 4678 C CA . SER A 1 582 ? -10.999 -4.524 -3.163 1.00 90.06 582 SER A CA 1
ATOM 4679 C C . SER A 1 582 ? -11.606 -5.006 -4.481 1.00 90.06 582 SER A C 1
ATOM 4681 O O . SER A 1 582 ? -11.943 -4.167 -5.316 1.00 90.06 582 SER A O 1
ATOM 4683 N N . ALA A 1 583 ? -11.822 -6.316 -4.661 1.00 90.75 583 ALA A N 1
ATOM 4684 C CA . ALA A 1 583 ? -12.525 -6.842 -5.832 1.00 90.75 583 ALA A CA 1
ATOM 4685 C C . ALA A 1 583 ? -13.970 -6.322 -5.885 1.00 90.75 583 ALA A C 1
ATOM 4687 O O . ALA A 1 583 ? -14.467 -5.970 -6.952 1.00 90.75 583 ALA A O 1
ATOM 4688 N N . GLN A 1 584 ? -14.626 -6.214 -4.725 1.00 84.06 584 GLN A N 1
ATOM 4689 C CA . GLN A 1 584 ? -15.987 -5.683 -4.619 1.00 84.06 584 GLN A CA 1
ATOM 4690 C C . GLN A 1 584 ? -16.035 -4.174 -4.901 1.00 84.06 584 GLN A C 1
ATOM 4692 O O . GLN A 1 584 ? -16.920 -3.722 -5.628 1.00 84.06 584 GLN A O 1
ATOM 4697 N N . GLU A 1 585 ? -15.082 -3.398 -4.373 1.00 88.62 585 GLU A N 1
ATOM 4698 C CA . GLU A 1 585 ? -15.000 -1.954 -4.649 1.00 88.62 585 GLU A CA 1
ATOM 4699 C C . GLU A 1 585 ? -14.727 -1.690 -6.135 1.00 88.62 585 GLU A C 1
ATOM 4701 O O . GLU A 1 585 ? -15.398 -0.862 -6.749 1.00 88.62 585 GLU A O 1
ATOM 4706 N N . PHE A 1 586 ? -13.797 -2.431 -6.746 1.00 96.81 586 PHE A N 1
ATOM 4707 C CA . PHE A 1 586 ? -13.501 -2.275 -8.168 1.00 96.81 586 PHE A CA 1
ATOM 4708 C C . PHE A 1 586 ? -14.692 -2.685 -9.045 1.00 96.81 586 PHE A C 1
ATOM 4710 O O . PHE A 1 586 ? -15.060 -1.936 -9.947 1.00 96.81 586 PHE A O 1
ATOM 4717 N N . HIS A 1 587 ? -15.368 -3.797 -8.726 1.00 93.00 587 HIS A N 1
ATOM 4718 C CA . HIS A 1 587 ? -16.610 -4.197 -9.398 1.00 93.00 587 HIS A CA 1
ATOM 4719 C C . HIS A 1 587 ? -17.676 -3.094 -9.350 1.00 93.00 587 HIS A C 1
ATOM 4721 O O . HIS A 1 587 ? -18.304 -2.788 -10.362 1.00 93.00 587 HIS A O 1
ATOM 4727 N N . LYS A 1 588 ? -17.857 -2.450 -8.190 1.00 89.75 588 LYS A N 1
ATOM 4728 C CA . LYS A 1 588 ? -18.815 -1.351 -8.038 1.00 89.75 588 LYS A CA 1
ATOM 4729 C C . LYS A 1 588 ? -18.482 -0.171 -8.952 1.00 89.75 588 LYS A C 1
ATOM 4731 O O . LYS A 1 588 ? -19.372 0.328 -9.631 1.00 89.75 588 LYS A O 1
ATOM 4736 N N . ILE A 1 589 ? -17.214 0.241 -8.998 1.00 95.50 589 ILE A N 1
ATOM 4737 C CA . ILE A 1 589 ? -16.751 1.337 -9.867 1.00 95.50 589 ILE A CA 1
ATOM 4738 C C . ILE A 1 589 ? -17.004 1.009 -11.345 1.00 95.50 589 ILE A C 1
ATOM 4740 O O . ILE A 1 589 ? -17.433 1.883 -12.099 1.00 95.50 589 ILE A O 1
ATOM 4744 N N . ILE A 1 590 ? -16.783 -0.247 -11.746 1.00 95.56 590 ILE A N 1
ATOM 4745 C CA . ILE A 1 590 ? -17.050 -0.727 -13.107 1.00 95.56 590 ILE A CA 1
ATOM 4746 C C . ILE A 1 590 ? -18.545 -0.634 -13.431 1.00 95.56 590 ILE A C 1
ATOM 4748 O O . ILE A 1 590 ? -18.913 -0.060 -14.452 1.00 95.56 590 ILE A O 1
ATOM 4752 N N . VAL A 1 591 ? -19.413 -1.159 -12.560 1.00 90.94 591 VAL A N 1
ATOM 4753 C CA . VAL A 1 591 ? -20.875 -1.154 -12.760 1.00 90.94 591 VAL A CA 1
ATOM 4754 C C . VAL A 1 591 ? -21.438 0.269 -12.798 1.00 90.94 591 VAL A C 1
ATOM 4756 O O . VAL A 1 591 ? -22.289 0.581 -13.632 1.00 90.94 591 VAL A O 1
ATOM 4759 N N . ASP A 1 592 ? -20.941 1.149 -11.929 1.00 93.44 592 ASP A N 1
ATOM 4760 C CA . ASP A 1 592 ? -21.331 2.561 -11.893 1.00 93.44 592 ASP A CA 1
ATOM 4761 C C . ASP A 1 592 ? -20.744 3.368 -13.067 1.00 93.44 592 ASP A C 1
ATOM 4763 O O . ASP A 1 592 ? -21.215 4.479 -13.353 1.00 93.44 592 ASP A O 1
ATOM 4767 N N . HIS A 1 593 ? -19.755 2.797 -13.764 1.00 95.69 593 HIS A N 1
ATOM 4768 C CA . HIS A 1 593 ? -18.936 3.429 -14.799 1.00 95.69 593 HIS A CA 1
ATOM 4769 C C . HIS A 1 593 ? -18.260 4.718 -14.307 1.00 95.69 593 HIS A C 1
ATOM 4771 O O . HIS A 1 593 ? -18.216 5.733 -15.003 1.00 95.69 593 HIS A O 1
ATOM 4777 N N . GLY A 1 594 ? -17.783 4.708 -13.059 1.00 93.88 594 GLY A N 1
ATOM 4778 C CA . GLY A 1 594 ? -17.265 5.876 -12.344 1.00 93.88 594 GLY A CA 1
ATOM 4779 C C . GLY A 1 594 ? -17.821 5.972 -10.924 1.00 93.88 594 GLY A C 1
ATOM 4780 O O . GLY A 1 594 ? -17.857 4.981 -10.199 1.00 93.88 594 GLY A O 1
ATOM 4781 N N . PHE A 1 595 ? -18.237 7.172 -10.509 1.00 91.31 595 PHE A N 1
ATOM 4782 C CA . PHE A 1 595 ? -18.717 7.441 -9.151 1.00 91.31 595 PHE A CA 1
ATOM 4783 C C . PHE A 1 595 ? -20.058 8.189 -9.180 1.00 91.31 595 PHE A C 1
ATOM 4785 O O . PHE A 1 595 ? -20.160 9.282 -9.732 1.00 91.31 595 PHE A O 1
ATOM 4792 N N . THR A 1 596 ? -21.096 7.626 -8.555 1.00 81.12 596 THR A N 1
ATOM 4793 C CA . THR A 1 596 ? -22.462 8.192 -8.496 1.00 81.12 596 THR A CA 1
ATOM 4794 C C . THR A 1 596 ? -22.833 8.705 -7.095 1.00 81.12 596 THR A C 1
ATOM 4796 O O . THR A 1 596 ? -22.151 8.434 -6.108 1.00 81.12 596 THR A O 1
ATOM 4799 N N . THR A 1 597 ? -23.934 9.444 -6.947 1.00 62.59 597 THR A N 1
ATOM 4800 C CA . THR A 1 597 ? -24.421 9.895 -5.625 1.00 62.59 597 THR A CA 1
ATOM 4801 C C . THR A 1 597 ? -24.926 8.752 -4.738 1.00 62.59 597 THR A C 1
ATOM 4803 O O . THR A 1 597 ? -24.819 8.860 -3.518 1.00 62.59 597 THR A O 1
ATOM 4806 N N . GLU A 1 598 ? -25.424 7.657 -5.323 1.00 46.22 598 GLU A N 1
ATOM 4807 C CA . GLU A 1 598 ? -25.768 6.401 -4.628 1.00 46.22 598 GLU A CA 1
ATOM 4808 C C . GLU A 1 598 ? -24.519 5.574 -4.286 1.00 46.22 598 GLU A C 1
ATOM 4810 O O . GLU A 1 598 ? -24.495 4.838 -3.298 1.00 46.22 598 GLU A O 1
ATOM 4815 N N . SER A 1 599 ? -23.417 5.789 -5.014 1.00 43.72 599 SER A N 1
ATOM 4816 C CA . SER A 1 599 ? -22.091 5.286 -4.647 1.00 43.72 599 SER A CA 1
ATOM 4817 C C . SER A 1 599 ? -21.494 5.956 -3.396 1.00 43.72 599 SER A C 1
ATOM 4819 O O . SER A 1 599 ? -20.364 5.622 -3.032 1.00 43.72 599 SER A O 1
ATOM 4821 N N . LYS A 1 600 ? -22.253 6.820 -2.687 1.00 34.78 600 LYS A N 1
ATOM 4822 C CA . LYS A 1 600 ? -21.982 7.285 -1.310 1.00 34.78 600 LYS A CA 1
ATOM 4823 C C . LYS A 1 600 ? -22.053 6.129 -0.288 1.00 34.78 600 LYS A C 1
ATOM 4825 O O . LYS 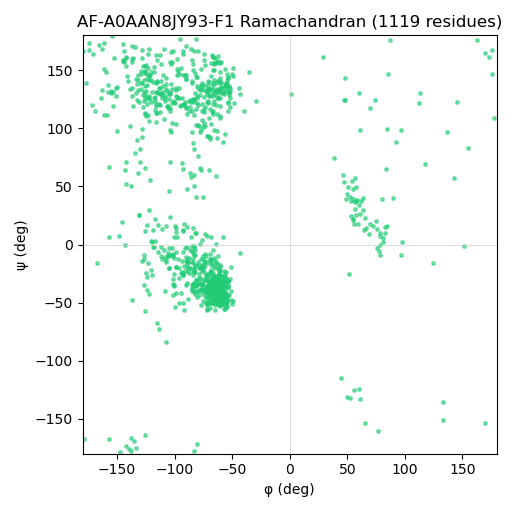A 1 600 ? -22.798 6.168 0.684 1.00 34.78 600 LYS A O 1
ATOM 4830 N N . ALA A 1 601 ? -21.222 5.110 -0.467 1.00 35.47 601 ALA A N 1
ATOM 4831 C CA . ALA A 1 601 ? -20.336 4.752 0.629 1.00 35.47 601 ALA A CA 1
ATOM 4832 C C . ALA A 1 601 ? -19.309 5.892 0.707 1.00 35.47 601 ALA A C 1
ATOM 4834 O O . ALA A 1 601 ? -18.916 6.416 -0.339 1.00 35.47 601 ALA A O 1
ATOM 4835 N N . GLU A 1 602 ? -18.985 6.362 1.911 1.00 28.78 602 GLU A N 1
ATOM 4836 C CA . GLU A 1 602 ? -18.153 7.555 2.094 1.00 28.78 602 GLU A CA 1
ATOM 4837 C C . GLU A 1 602 ? -16.935 7.547 1.156 1.00 28.78 602 GLU A C 1
ATOM 4839 O O . GLU A 1 602 ? -16.296 6.502 1.004 1.00 28.78 602 GLU A O 1
ATOM 4844 N N . PRO A 1 603 ? -16.612 8.670 0.485 1.00 29.75 603 PRO A N 1
ATOM 4845 C CA . PRO A 1 603 ? -15.357 8.768 -0.237 1.00 29.75 603 PRO A CA 1
ATOM 4846 C C . PRO A 1 603 ? -14.228 8.417 0.731 1.00 29.75 603 PRO A C 1
ATOM 4848 O O . PRO A 1 603 ? -14.010 9.113 1.721 1.00 29.75 603 PRO A O 1
ATOM 4851 N N . TYR A 1 604 ? -13.528 7.314 0.464 1.00 31.94 604 TYR A N 1
ATOM 4852 C CA . TYR A 1 604 ? -12.284 7.034 1.155 1.00 31.94 604 TYR A CA 1
ATOM 4853 C C . TYR A 1 604 ? -11.297 8.122 0.736 1.00 31.94 604 TYR A C 1
ATOM 4855 O O . TYR A 1 604 ? -10.722 8.051 -0.340 1.00 31.94 604 TYR A O 1
ATOM 4863 N N . HIS A 1 605 ? -11.129 9.152 1.559 1.00 26.00 605 HIS A N 1
ATOM 4864 C CA . HIS A 1 605 ? -9.953 10.008 1.494 1.00 26.00 605 HIS A CA 1
ATOM 4865 C C . HIS A 1 605 ? -8.734 9.113 1.743 1.00 26.00 605 HIS A C 1
ATOM 4867 O O . HIS A 1 605 ? -8.787 8.316 2.685 1.00 26.00 605 HIS A O 1
ATOM 4873 N N . PRO A 1 606 ? -7.638 9.209 0.965 1.00 26.45 606 PRO A N 1
ATOM 4874 C CA . PRO A 1 606 ? -6.391 8.631 1.424 1.00 26.45 606 PRO A CA 1
ATOM 4875 C C . PRO A 1 606 ? -6.088 9.364 2.722 1.00 26.45 606 PRO A C 1
ATOM 4877 O O . PRO A 1 606 ? -5.848 10.570 2.753 1.00 26.45 606 PRO A O 1
ATOM 4880 N N . SER A 1 607 ? -6.226 8.670 3.835 1.00 28.27 607 SER A N 1
ATOM 4881 C CA . SER A 1 607 ? -5.732 9.185 5.087 1.00 28.27 607 SER A CA 1
ATOM 4882 C C . SER A 1 607 ? -5.049 8.053 5.830 1.00 28.27 607 SER A C 1
ATOM 4884 O O . SER A 1 607 ? -5.582 6.939 5.872 1.00 28.27 607 SER A O 1
ATOM 4886 N N . PRO A 1 608 ? -3.853 8.337 6.378 1.00 30.64 608 PRO A N 1
ATOM 4887 C CA . PRO A 1 608 ? -3.094 7.410 7.211 1.00 30.64 608 PRO A CA 1
ATOM 4888 C C . PRO A 1 608 ? -4.056 6.946 8.297 1.00 30.64 608 PRO A C 1
ATOM 4890 O O . PRO A 1 608 ? -4.626 7.805 8.959 1.00 30.64 608 PRO A O 1
ATOM 4893 N N . LEU A 1 609 ? -4.393 5.659 8.403 1.00 35.97 609 LEU A N 1
ATOM 4894 C CA . LEU A 1 609 ? -5.618 5.319 9.136 1.00 35.97 609 LEU A CA 1
ATOM 4895 C C . LEU A 1 609 ? -5.596 5.833 10.587 1.00 35.97 609 LEU A C 1
ATOM 4897 O O . LEU A 1 609 ? -4.707 5.469 11.358 1.00 35.97 609 LEU A O 1
ATOM 4901 N N . PRO A 1 610 ? -6.675 6.514 11.019 1.00 41.41 610 PRO A N 1
ATOM 4902 C CA . PRO A 1 610 ? -7.324 7.684 10.413 1.00 41.41 610 PRO A CA 1
ATOM 4903 C C . PRO A 1 610 ? -7.174 8.876 11.384 1.00 41.41 610 PRO A C 1
ATOM 4905 O O . PRO A 1 610 ? -6.952 8.688 12.578 1.00 41.41 610 PRO A O 1
ATOM 4908 N N . TYR A 1 611 ? -7.282 10.135 10.967 1.00 32.88 611 TYR A N 1
ATOM 4909 C CA . TYR A 1 611 ? -8.588 10.784 10.892 1.00 32.88 611 TYR A CA 1
ATOM 4910 C C . TYR A 1 611 ? -8.442 12.249 10.436 1.00 32.88 611 TYR A C 1
ATOM 4912 O O . TYR A 1 611 ? -8.007 13.105 11.211 1.00 32.88 611 TYR A O 1
ATOM 4920 N N . GLN A 1 612 ? -8.870 12.555 9.213 1.00 29.94 612 GLN A N 1
ATOM 4921 C CA . GLN A 1 612 ? -9.405 13.882 8.903 1.00 29.94 612 GLN A CA 1
ATOM 4922 C C . GLN A 1 612 ? -10.892 13.912 9.305 1.00 29.94 612 GLN A C 1
ATOM 4924 O O . GLN A 1 612 ? -11.559 12.876 9.292 1.00 29.94 612 GLN A O 1
ATOM 4929 N N . ASP A 1 613 ? -11.400 15.086 9.689 1.00 32.06 613 ASP A N 1
ATOM 4930 C CA . ASP A 1 613 ? -12.713 15.342 10.316 1.00 32.06 613 ASP A CA 1
ATOM 4931 C C . ASP A 1 613 ? -13.969 14.887 9.533 1.00 32.06 613 ASP A C 1
ATOM 4933 O O . ASP A 1 613 ? -15.097 15.160 9.946 1.00 32.06 613 ASP A O 1
ATOM 4937 N N . THR A 1 614 ? -13.830 14.181 8.409 1.00 32.78 614 THR A N 1
ATOM 4938 C CA . THR A 1 614 ? -14.955 13.689 7.599 1.00 32.78 614 THR A CA 1
ATOM 4939 C C . THR A 1 614 ? -15.473 12.305 8.000 1.00 32.78 614 THR A C 1
ATOM 4941 O O . THR A 1 614 ? -16.612 12.008 7.664 1.00 32.78 614 THR A O 1
ATOM 4944 N N . PHE A 1 615 ? -14.719 11.508 8.772 1.00 35.88 615 PHE A N 1
ATOM 4945 C CA . PHE A 1 615 ? -15.085 10.124 9.149 1.00 35.88 615 PHE A CA 1
ATOM 4946 C C . PHE A 1 615 ? -15.580 9.949 10.588 1.00 35.88 615 PHE A C 1
ATOM 4948 O O . PHE A 1 615 ? -15.821 8.821 11.052 1.00 35.88 615 PHE A O 1
ATOM 4955 N N . TYR A 1 616 ? -15.589 11.021 11.386 1.00 51.78 616 TYR A N 1
ATOM 4956 C CA . TYR A 1 616 ? -16.050 10.870 12.758 1.00 51.78 616 TYR A CA 1
ATOM 4957 C C . TYR A 1 616 ? -17.549 10.794 12.680 1.00 51.78 616 TYR A C 1
ATOM 4959 O O . TYR A 1 616 ? -18.160 11.517 11.893 1.00 51.78 616 TYR A O 1
ATOM 4967 N N . TYR A 1 617 ? -18.152 9.912 13.467 1.00 55.31 617 TYR A N 1
ATOM 4968 C CA . TYR A 1 617 ? -19.598 9.897 13.529 1.00 55.31 617 TYR A CA 1
ATOM 4969 C C . TYR A 1 617 ? -20.020 11.251 14.107 1.00 55.31 617 TYR A C 1
ATOM 4971 O O . TYR A 1 617 ? -19.887 11.440 15.314 1.00 55.31 617 TYR A O 1
ATOM 4979 N N . LYS A 1 618 ? -20.395 12.203 13.226 1.00 66.19 618 LYS A N 1
ATOM 4980 C CA . LYS A 1 618 ? -20.512 13.648 13.502 1.00 66.19 618 LYS A CA 1
ATOM 4981 C C . LYS A 1 618 ? -21.688 13.961 14.412 1.00 66.19 618 LYS A C 1
ATOM 4983 O O . LYS A 1 618 ? -22.699 14.542 14.026 1.00 66.19 618 LYS A O 1
ATOM 4988 N N . GLN A 1 619 ? -21.587 13.442 15.612 1.00 76.50 619 GLN A N 1
ATOM 4989 C CA . GLN A 1 619 ? -22.644 13.264 16.571 1.00 76.50 619 GLN A CA 1
ATOM 4990 C C . GLN A 1 619 ? -22.036 13.482 17.945 1.00 76.50 619 GLN A C 1
ATOM 4992 O O . GLN A 1 619 ? -20.824 13.359 18.159 1.00 76.50 619 GLN A O 1
ATOM 4997 N N . GLN A 1 620 ? -22.911 13.807 18.880 1.00 87.00 620 GLN A N 1
ATOM 4998 C CA . GLN A 1 620 ? -22.532 13.960 20.268 1.00 87.00 620 GLN A CA 1
ATOM 4999 C C . GLN A 1 620 ? -22.827 12.678 21.035 1.00 87.00 620 GLN A C 1
ATOM 5001 O O . GLN A 1 620 ? -23.785 11.954 20.749 1.00 87.00 620 GLN A O 1
ATOM 5006 N N . PHE A 1 621 ? -22.016 12.426 22.051 1.00 91.69 621 PHE A N 1
ATOM 5007 C CA . PHE A 1 621 ? -22.361 11.502 23.115 1.00 91.69 621 PHE A CA 1
ATOM 5008 C C . PHE A 1 621 ? -23.611 12.007 23.858 1.00 91.69 621 PHE A C 1
ATOM 5010 O O . PHE A 1 621 ? -23.973 13.186 23.757 1.00 91.69 621 PHE A O 1
ATOM 5017 N N . PRO A 1 622 ? -24.305 11.143 24.620 1.00 91.06 622 PRO A N 1
ATOM 5018 C CA . PRO A 1 622 ? -25.412 11.574 25.469 1.00 91.06 622 PRO A CA 1
ATOM 5019 C C . PRO A 1 622 ? -25.038 12.787 26.336 1.00 91.06 622 PRO A C 1
ATOM 5021 O O . PRO A 1 622 ? -23.904 12.911 26.788 1.00 91.06 622 PRO A O 1
ATOM 5024 N N . LYS A 1 623 ? -25.981 13.702 26.588 1.00 85.75 623 LYS A N 1
ATOM 5025 C CA . LYS A 1 623 ? -25.703 14.924 27.374 1.00 85.75 623 LYS A CA 1
ATOM 5026 C C . LYS A 1 623 ? -25.247 14.635 28.811 1.00 85.75 623 LYS A C 1
ATOM 5028 O O . LYS A 1 623 ? -24.594 15.472 29.418 1.00 85.75 623 LYS A O 1
ATOM 5033 N N . ASP A 1 624 ? -25.619 13.479 29.353 1.00 84.94 624 ASP A N 1
ATOM 5034 C CA . ASP A 1 624 ? -25.246 12.979 30.679 1.00 84.94 624 ASP A CA 1
ATOM 5035 C C . ASP A 1 624 ? -23.993 12.079 30.657 1.00 84.94 624 ASP A C 1
ATOM 5037 O O . ASP A 1 624 ? -23.720 11.380 31.635 1.00 84.94 624 ASP A O 1
ATOM 5041 N N . PHE A 1 625 ? -23.244 12.058 29.548 1.00 92.12 625 PHE A N 1
ATOM 5042 C CA . PHE A 1 625 ? -22.059 11.222 29.395 1.00 92.12 625 PHE A CA 1
ATOM 5043 C C . PHE A 1 625 ? -20.890 11.727 30.252 1.00 92.12 625 PHE A C 1
ATOM 5045 O O . PHE A 1 625 ? -20.549 12.908 30.256 1.00 92.12 625 PHE A O 1
ATOM 5052 N N . SER A 1 626 ? -20.270 10.810 30.993 1.00 90.88 626 SER A N 1
ATOM 5053 C CA . SER A 1 626 ? -19.172 11.111 31.910 1.00 90.88 626 SER A CA 1
ATOM 5054 C C . SER A 1 626 ? -17.826 11.025 31.193 1.00 90.88 626 SER A C 1
ATOM 5056 O O . SER A 1 626 ? -17.375 9.943 30.817 1.00 90.88 626 SER A O 1
ATOM 5058 N N . TRP A 1 627 ? -17.162 12.164 31.033 1.00 93.12 627 TRP A N 1
ATOM 5059 C CA . TRP A 1 627 ? -15.801 12.243 30.507 1.00 93.12 627 TRP A CA 1
ATOM 5060 C C . TRP A 1 627 ? -14.801 12.260 31.648 1.00 93.12 627 TRP A C 1
ATOM 5062 O O . TRP A 1 627 ? -14.856 13.171 32.477 1.00 93.12 627 TRP A O 1
ATOM 5072 N N . GLY A 1 628 ? -13.904 11.278 31.706 1.00 90.06 628 GLY A N 1
ATOM 5073 C CA . GLY A 1 628 ? -12.997 11.129 32.834 1.00 90.06 628 GLY A CA 1
ATOM 5074 C C . GLY A 1 628 ? -11.518 11.004 32.499 1.00 90.06 628 GLY A C 1
ATOM 5075 O O . GLY A 1 628 ? -11.100 10.766 31.371 1.00 90.06 628 GLY A O 1
ATOM 5076 N N . VAL A 1 629 ? -10.699 11.139 33.531 1.00 87.69 629 VAL A N 1
ATOM 5077 C CA . VAL A 1 629 ? -9.283 10.764 33.504 1.00 87.69 629 VAL A CA 1
ATOM 5078 C C . VAL A 1 629 ? -8.974 9.888 34.705 1.00 87.69 629 VAL A C 1
ATOM 5080 O O . VAL A 1 629 ? -9.584 10.040 35.767 1.00 87.69 629 VAL A O 1
ATOM 5083 N N . THR A 1 630 ? -8.017 8.976 34.557 1.00 81.88 630 THR A N 1
ATOM 5084 C CA . THR A 1 630 ? -7.529 8.191 35.697 1.00 81.88 630 THR A CA 1
ATOM 5085 C C . THR A 1 630 ? -6.290 8.832 36.327 1.00 81.88 630 THR A C 1
ATOM 5087 O O . THR A 1 630 ? -5.522 9.527 35.656 1.00 81.88 630 THR A O 1
ATOM 5090 N N . SER A 1 631 ? -6.063 8.618 37.623 1.00 73.25 631 SER A N 1
ATOM 5091 C CA . SER A 1 631 ? -4.810 8.974 38.299 1.00 73.25 631 SER A CA 1
ATOM 5092 C C . SER A 1 631 ? -4.173 7.749 38.955 1.00 73.25 631 SER A C 1
ATOM 5094 O O . SER A 1 631 ? -4.860 6.828 39.398 1.00 73.25 631 SER A O 1
ATOM 5096 N N . GLN A 1 632 ? -2.837 7.706 38.976 1.00 59.12 632 GLN A N 1
ATOM 5097 C CA . GLN A 1 632 ? -2.090 6.562 39.493 1.00 59.12 632 GLN A CA 1
ATOM 5098 C C . GLN A 1 632 ? -1.951 6.667 41.016 1.00 59.12 632 GLN A C 1
ATOM 5100 O O . GLN A 1 632 ? -0.953 7.199 41.482 1.00 59.12 632 GLN A O 1
ATOM 5105 N N . TYR A 1 633 ? -2.949 6.143 41.736 1.00 62.19 633 TYR A N 1
ATOM 5106 C CA . TYR A 1 633 ? -3.049 5.961 43.193 1.00 62.19 633 TYR A CA 1
ATOM 5107 C C . TYR A 1 633 ? -2.690 7.168 44.083 1.00 62.19 633 TYR A C 1
ATOM 5109 O O . TYR A 1 633 ? -1.714 7.889 43.886 1.00 62.19 633 TYR A O 1
ATOM 5117 N N . PHE A 1 634 ? -3.414 7.342 45.184 1.00 52.47 634 PHE A N 1
ATOM 5118 C CA . PHE A 1 634 ? -2.957 8.218 46.260 1.00 52.47 634 PHE A CA 1
ATOM 5119 C C . PHE A 1 634 ? -1.737 7.586 46.951 1.00 52.47 634 PHE A C 1
ATOM 5121 O O . PHE A 1 634 ? -1.870 6.779 47.867 1.00 52.47 634 PHE A O 1
ATOM 5128 N N . GLN A 1 635 ? -0.531 7.938 46.493 1.00 44.59 635 GLN A N 1
ATOM 5129 C CA . GLN A 1 635 ? 0.709 7.729 47.241 1.00 44.59 635 GLN A CA 1
ATOM 5130 C C . GLN A 1 635 ? 0.862 8.863 48.256 1.00 44.59 635 GLN A C 1
ATOM 5132 O O . GLN A 1 635 ? 1.286 9.965 47.900 1.00 44.59 635 GLN A O 1
ATOM 5137 N N . GLY A 1 636 ? 0.573 8.579 49.527 1.00 36.28 636 GLY A N 1
ATOM 5138 C CA . GLY A 1 636 ? 1.209 9.296 50.630 1.00 36.28 636 GLY A CA 1
ATOM 5139 C C . GLY A 1 636 ? 2.704 9.000 50.559 1.00 36.28 636 GLY A C 1
ATOM 5140 O O . GLY A 1 636 ? 3.163 7.950 50.996 1.00 36.28 636 GLY A O 1
ATOM 5141 N N . GLY A 1 637 ? 3.452 9.848 49.857 1.00 32.22 637 GLY A N 1
ATOM 5142 C CA . GLY A 1 637 ? 4.876 9.648 49.640 1.00 32.22 637 GLY A CA 1
ATOM 5143 C C . GLY A 1 637 ? 5.647 9.834 50.940 1.00 32.22 637 GLY A C 1
ATOM 5144 O O . GLY A 1 637 ? 5.678 10.933 51.482 1.00 32.22 637 GLY A O 1
ATOM 5145 N N . PHE A 1 638 ? 6.288 8.755 51.381 1.00 31.80 638 PHE A N 1
ATOM 5146 C CA . PHE A 1 638 ? 7.400 8.728 52.322 1.00 31.80 638 PHE A CA 1
ATOM 5147 C C . PHE A 1 638 ? 8.380 9.879 52.049 1.00 31.80 638 PHE A C 1
ATOM 5149 O O . PHE A 1 638 ? 9.005 9.940 50.990 1.00 31.80 638 PHE A O 1
ATOM 5156 N N . GLY A 1 639 ? 8.468 10.795 53.011 1.00 32.69 639 GLY A N 1
ATOM 5157 C CA . GLY A 1 639 ? 9.230 12.038 52.927 1.00 32.69 639 GLY A CA 1
ATOM 5158 C C . GLY A 1 639 ? 8.487 13.171 53.627 1.00 32.69 639 GLY A C 1
ATOM 5159 O O . GLY A 1 639 ? 8.152 14.171 52.998 1.00 32.69 639 GLY A O 1
ATOM 5160 N N . TRP A 1 640 ? 8.175 12.992 54.914 1.00 35.34 640 TRP A N 1
ATOM 5161 C CA . TRP A 1 640 ? 7.750 14.106 55.756 1.00 35.34 640 TRP A CA 1
ATOM 5162 C C . TRP A 1 640 ? 8.955 15.031 55.905 1.00 35.34 640 TRP A C 1
ATOM 5164 O O . TRP A 1 640 ? 9.945 14.649 56.524 1.00 35.34 640 TRP A O 1
ATOM 5174 N N . ASP A 1 641 ? 8.896 16.229 55.335 1.00 34.56 641 ASP A N 1
ATOM 5175 C CA . ASP A 1 641 ? 9.747 17.306 55.827 1.00 34.56 641 ASP A CA 1
ATOM 5176 C C . ASP A 1 641 ? 9.159 17.692 57.192 1.00 34.56 641 ASP A C 1
ATOM 5178 O O . ASP A 1 641 ? 8.153 18.397 57.279 1.00 34.56 641 ASP A O 1
ATOM 5182 N N . THR A 1 642 ? 9.677 17.087 58.265 1.00 36.84 642 THR A N 1
ATOM 5183 C CA . THR A 1 642 ? 9.123 17.181 59.629 1.00 36.84 642 THR A CA 1
ATOM 5184 C C . THR A 1 642 ? 9.368 18.538 60.287 1.00 36.84 642 THR A C 1
ATOM 5186 O O . THR A 1 642 ? 9.070 18.708 61.469 1.00 36.84 642 THR A O 1
ATOM 5189 N N . THR A 1 643 ? 9.868 19.520 59.536 1.00 33.59 643 THR A N 1
ATOM 5190 C CA . THR A 1 643 ? 10.155 20.865 60.023 1.00 33.59 643 THR A CA 1
ATOM 5191 C C . THR A 1 643 ? 9.478 21.935 59.179 1.00 33.59 643 THR A C 1
ATOM 5193 O O . THR A 1 643 ? 9.881 22.227 58.057 1.00 33.59 643 THR A O 1
ATOM 5196 N N . VAL A 1 644 ? 8.501 22.614 59.782 1.00 37.91 644 VAL A N 1
ATOM 5197 C CA . VAL A 1 644 ? 8.044 23.940 59.349 1.00 37.91 644 VAL A CA 1
ATOM 5198 C C . VAL A 1 644 ? 8.562 24.937 60.385 1.00 37.91 644 VAL A C 1
ATOM 5200 O O . VAL A 1 644 ? 8.260 24.813 61.569 1.00 37.91 644 VAL A O 1
ATOM 5203 N N . ASN A 1 645 ? 9.393 25.898 59.968 1.00 36.00 645 ASN A N 1
ATOM 5204 C CA . ASN A 1 645 ? 9.976 26.933 60.839 1.00 36.00 645 ASN A CA 1
ATOM 5205 C C . ASN A 1 645 ? 10.698 26.400 62.100 1.00 36.00 645 ASN A C 1
ATOM 5207 O O . ASN A 1 645 ? 10.572 26.968 63.182 1.00 36.00 645 ASN A O 1
ATOM 5211 N N . GLY A 1 646 ? 11.455 25.303 61.983 1.00 34.12 646 GLY A N 1
ATOM 5212 C CA . GLY A 1 646 ? 12.304 24.804 63.075 1.00 34.12 646 GLY A CA 1
ATOM 5213 C C . GLY A 1 646 ? 11.573 24.088 64.219 1.00 34.12 646 GLY A C 1
ATOM 5214 O O . GLY A 1 646 ? 12.189 23.840 65.252 1.00 34.12 646 GLY A O 1
ATOM 5215 N N . THR A 1 647 ? 10.295 23.728 64.050 1.00 34.66 647 THR A N 1
ATOM 5216 C CA . THR A 1 647 ? 9.530 22.958 65.050 1.00 34.66 647 THR A CA 1
ATOM 5217 C C . THR A 1 647 ? 9.139 21.587 64.488 1.00 34.66 647 THR A C 1
ATOM 5219 O O . THR A 1 647 ? 8.629 21.510 63.371 1.00 34.66 647 THR A O 1
ATOM 5222 N N . SER A 1 648 ? 9.389 20.516 65.252 1.00 34.16 648 SER A N 1
ATOM 5223 C CA . SER A 1 648 ? 8.991 19.138 64.913 1.00 34.16 648 SER A CA 1
ATOM 5224 C C . SER A 1 648 ? 7.466 18.963 64.972 1.00 34.16 648 SER A C 1
ATOM 5226 O O . SER A 1 648 ? 6.833 19.379 65.947 1.00 34.16 648 SER A O 1
ATOM 5228 N N . LEU A 1 649 ? 6.885 18.316 63.953 1.00 39.03 649 LEU A N 1
ATOM 5229 C CA . LEU A 1 649 ? 5.442 18.047 63.830 1.00 39.03 649 LEU A CA 1
ATOM 5230 C C . LEU A 1 649 ? 4.870 17.174 64.972 1.00 39.03 649 LEU A C 1
ATOM 5232 O O . LEU A 1 649 ? 3.678 17.269 65.270 1.00 39.03 649 LEU A O 1
ATOM 5236 N N . ASP A 1 650 ? 5.715 16.394 65.660 1.00 36.09 650 ASP A N 1
ATOM 5237 C CA . ASP A 1 650 ? 5.320 15.538 66.794 1.00 36.09 650 ASP A CA 1
ATOM 5238 C C . ASP A 1 650 ? 4.765 16.337 67.991 1.00 36.09 650 ASP A C 1
ATOM 5240 O O . ASP A 1 650 ? 4.043 15.798 68.833 1.00 36.09 650 ASP A O 1
ATOM 5244 N N . VAL A 1 651 ? 5.060 17.641 68.068 1.00 37.50 651 VAL A N 1
ATOM 5245 C CA . VAL A 1 651 ? 4.623 18.516 69.171 1.00 37.50 651 VAL A CA 1
ATOM 5246 C C . VAL A 1 651 ? 3.197 19.054 68.963 1.00 37.50 651 VAL A C 1
ATOM 5248 O O . VAL A 1 651 ? 2.521 19.381 69.936 1.00 37.50 651 VAL A O 1
ATOM 5251 N N . LEU A 1 652 ? 2.690 19.103 67.724 1.00 40.25 652 LEU A N 1
ATOM 5252 C CA . LEU A 1 652 ? 1.361 19.660 67.410 1.00 40.25 652 LEU A CA 1
ATOM 5253 C C . LEU A 1 652 ? 0.219 18.636 67.523 1.00 40.25 652 LEU A C 1
ATOM 5255 O O . LEU A 1 652 ? -0.927 19.017 67.753 1.00 40.25 652 LEU A O 1
ATOM 5259 N N . ILE A 1 653 ? 0.520 17.341 67.391 1.00 40.94 653 ILE A N 1
ATOM 5260 C CA . ILE A 1 653 ? -0.492 16.274 67.292 1.00 40.94 653 ILE A CA 1
ATOM 5261 C C . ILE A 1 653 ? -1.008 15.820 68.672 1.00 40.94 653 ILE A C 1
ATOM 5263 O O . ILE A 1 653 ? -2.144 15.368 68.785 1.00 40.94 653 ILE A O 1
ATOM 5267 N N . ASN A 1 654 ? -0.239 16.007 69.748 1.00 34.25 654 ASN A N 1
ATOM 5268 C CA . ASN A 1 654 ? -0.598 15.508 71.085 1.00 34.25 654 ASN A CA 1
ATOM 5269 C C . ASN A 1 654 ? -1.515 16.430 71.916 1.00 34.25 654 ASN A C 1
ATOM 5271 O O . ASN A 1 654 ? -1.752 16.138 73.087 1.00 34.25 654 ASN A O 1
ATOM 5275 N N . GLY A 1 655 ? -2.034 17.533 71.361 1.00 34.50 655 GLY A N 1
ATOM 5276 C CA . GLY A 1 655 ? -2.743 18.536 72.171 1.00 34.50 655 GLY A CA 1
ATOM 5277 C C . GLY A 1 655 ? -3.961 19.226 71.561 1.00 34.50 655 GLY A C 1
ATOM 5278 O O . GLY A 1 655 ? -4.551 20.056 72.249 1.00 34.50 655 GLY A O 1
ATOM 5279 N N . VAL A 1 656 ? -4.359 18.936 70.318 1.00 35.78 656 VAL A N 1
ATOM 5280 C CA . VAL A 1 656 ? -5.442 19.692 69.665 1.00 35.78 656 VAL A CA 1
ATOM 5281 C C . VAL A 1 656 ? -6.540 18.769 69.153 1.00 35.78 656 VAL A C 1
ATOM 5283 O O . VAL A 1 656 ? -6.363 18.004 68.210 1.00 35.78 656 VAL A O 1
ATOM 5286 N N . ASP A 1 657 ? -7.704 18.897 69.782 1.00 34.97 657 ASP A N 1
ATOM 5287 C CA . ASP A 1 657 ? -8.980 18.345 69.341 1.00 34.97 657 ASP A CA 1
ATOM 5288 C C . ASP A 1 657 ? -9.411 19.107 68.068 1.00 34.97 657 ASP A C 1
ATOM 5290 O O . ASP A 1 657 ? -9.979 20.202 68.125 1.00 34.97 657 ASP A O 1
ATOM 5294 N N . LEU A 1 658 ? -9.017 18.603 66.893 1.00 36.84 658 LEU A N 1
ATOM 5295 C CA . LEU A 1 658 ? -9.237 19.284 65.613 1.00 36.84 658 LEU A CA 1
ATOM 5296 C C . LEU A 1 658 ? -10.713 19.187 65.203 1.00 36.84 658 LEU A C 1
ATOM 5298 O O . LEU A 1 658 ? -11.193 18.152 64.737 1.00 36.84 658 LEU A O 1
ATOM 5302 N N . LYS A 1 659 ? -11.435 20.300 65.363 1.00 33.88 659 LYS A N 1
ATOM 5303 C CA . LYS A 1 659 ? -12.800 20.469 64.852 1.00 33.88 659 LYS A CA 1
ATOM 5304 C C . LYS A 1 659 ? -12.818 20.534 63.309 1.00 33.88 659 LYS A C 1
ATOM 5306 O O . LYS A 1 659 ? -11.822 20.941 62.706 1.00 33.88 659 LYS A O 1
ATOM 5311 N N . PRO A 1 660 ? -13.952 20.198 62.657 1.00 37.81 660 PRO A N 1
ATOM 5312 C CA . PRO A 1 660 ? -14.062 20.048 61.196 1.00 37.81 660 PRO A CA 1
ATOM 5313 C C . PRO A 1 660 ? -13.784 21.299 60.340 1.00 37.81 660 PRO A C 1
ATOM 5315 O O . PRO A 1 660 ? -13.669 21.160 59.124 1.00 37.81 660 PRO A O 1
ATOM 5318 N N . ASP A 1 661 ? -13.661 22.482 60.951 1.00 38.41 661 ASP A N 1
ATOM 5319 C CA . ASP A 1 661 ? -13.647 23.785 60.264 1.00 38.41 661 ASP A CA 1
ATOM 5320 C C . ASP A 1 661 ? -12.303 24.534 60.363 1.00 38.41 661 ASP A C 1
ATOM 5322 O O . ASP A 1 661 ? -12.234 25.738 60.127 1.00 38.41 661 ASP A O 1
ATOM 5326 N N . THR A 1 662 ? -11.214 23.851 60.726 1.00 41.12 662 THR A N 1
ATOM 5327 C CA . THR A 1 662 ? -9.890 24.492 60.837 1.00 41.12 662 THR A CA 1
ATOM 5328 C C . THR A 1 662 ? -9.171 24.499 59.479 1.00 41.12 662 THR A C 1
ATOM 5330 O O . THR A 1 662 ? -8.898 23.435 58.921 1.00 41.12 662 THR A O 1
ATOM 5333 N N . ASP A 1 663 ? -8.861 25.687 58.941 1.00 43.81 663 ASP A N 1
ATOM 5334 C CA . ASP A 1 663 ? -8.081 25.860 57.704 1.00 43.81 663 ASP A CA 1
ATOM 5335 C C . ASP A 1 663 ? -6.658 25.312 57.892 1.00 43.81 663 ASP A C 1
ATOM 5337 O O . ASP A 1 663 ? -5.866 25.803 58.697 1.00 43.81 663 ASP A O 1
ATOM 5341 N N . THR A 1 664 ? -6.366 24.232 57.173 1.00 45.41 664 THR A N 1
ATOM 5342 C CA . THR A 1 664 ? -5.146 23.422 57.292 1.00 45.41 664 THR A CA 1
ATOM 5343 C C . THR A 1 664 ? -4.324 23.405 55.998 1.00 45.41 664 THR A C 1
ATOM 5345 O O . THR A 1 664 ? -3.373 22.631 55.867 1.00 45.41 664 THR A O 1
ATOM 5348 N N . SER A 1 665 ? -4.648 24.289 55.048 1.00 40.97 665 SER A N 1
ATOM 5349 C CA . SER A 1 665 ? -4.057 24.363 53.702 1.00 40.97 665 SER A CA 1
ATOM 5350 C C . SER A 1 665 ? -2.519 24.492 53.672 1.00 40.97 665 SER A C 1
ATOM 5352 O O . SER A 1 665 ? -1.884 24.065 52.708 1.00 40.97 665 SER A O 1
ATOM 5354 N N . GLY A 1 666 ? -1.887 24.994 54.741 1.00 38.44 666 GLY A N 1
ATOM 5355 C CA . GLY A 1 666 ? -0.428 25.161 54.830 1.00 38.44 666 GLY A CA 1
ATOM 5356 C C . GLY A 1 666 ? 0.390 23.926 55.251 1.00 38.44 666 GLY A C 1
ATOM 5357 O O . GLY A 1 666 ? 1.588 23.878 54.973 1.00 38.44 666 GLY A O 1
ATOM 5358 N N . LEU A 1 667 ? -0.211 22.924 55.905 1.00 41.38 667 LEU A N 1
ATOM 5359 C CA . LEU A 1 667 ? 0.522 21.845 56.602 1.00 41.38 667 LEU A CA 1
ATOM 5360 C C . LEU A 1 667 ? 0.839 20.604 55.738 1.00 41.38 667 LEU A C 1
ATOM 5362 O O . LEU A 1 667 ? 1.643 19.771 56.144 1.00 41.38 667 LEU A O 1
ATOM 5366 N N . TYR A 1 668 ? 0.267 20.478 54.534 1.00 50.34 668 TYR A N 1
ATOM 5367 C CA . TYR A 1 668 ? 0.218 19.202 53.785 1.00 50.34 668 TYR A CA 1
ATOM 5368 C C . TYR A 1 668 ? 0.854 19.239 52.384 1.00 50.34 668 TYR A C 1
ATOM 5370 O O . TYR A 1 668 ? 0.470 18.506 51.471 1.00 50.34 668 TYR A O 1
ATOM 5378 N N . ARG A 1 669 ? 1.858 20.098 52.208 1.00 45.94 669 ARG A N 1
ATOM 5379 C CA . ARG A 1 669 ? 2.341 20.609 50.915 1.00 45.94 669 ARG A CA 1
ATOM 5380 C C . ARG A 1 669 ? 2.722 19.549 49.861 1.00 45.94 669 ARG A C 1
ATOM 5382 O O . ARG A 1 669 ? 2.446 19.764 48.690 1.00 45.94 669 ARG A O 1
ATOM 5389 N N . VAL A 1 670 ? 3.305 18.395 50.207 1.00 47.62 670 VAL A N 1
ATOM 5390 C CA . VAL A 1 670 ? 3.789 17.417 49.194 1.00 47.62 670 VAL A CA 1
ATOM 5391 C C . VAL A 1 670 ? 2.671 16.538 48.616 1.00 47.62 670 VAL A C 1
ATOM 5393 O O . VAL A 1 670 ? 2.596 16.364 47.397 1.00 47.62 670 VAL A O 1
ATOM 5396 N N . VAL A 1 671 ? 1.784 16.008 49.465 1.00 49.59 671 VAL A N 1
ATOM 5397 C CA . VAL A 1 671 ? 0.615 15.221 49.027 1.00 49.59 671 VAL A CA 1
ATOM 5398 C C . VAL A 1 671 ? -0.386 16.137 48.326 1.00 49.59 671 VAL A C 1
ATOM 5400 O O . VAL A 1 671 ? -0.854 15.811 47.237 1.00 49.59 671 VAL A O 1
ATOM 5403 N N . PHE A 1 672 ? -0.619 17.329 48.882 1.00 53.44 672 PHE A N 1
ATOM 5404 C CA . PHE A 1 672 ? -1.503 18.334 48.295 1.00 53.44 672 PHE A CA 1
ATOM 5405 C C . PHE A 1 672 ? -1.031 18.773 46.898 1.00 53.44 672 PHE A C 1
ATOM 5407 O O . PHE A 1 672 ? -1.834 18.849 45.976 1.00 53.44 672 PHE A O 1
ATOM 5414 N N . ASN A 1 673 ? 0.281 18.933 46.676 1.00 57.00 673 ASN A N 1
ATOM 5415 C CA . ASN A 1 673 ? 0.816 19.296 45.359 1.00 57.00 673 ASN A CA 1
ATOM 5416 C C . ASN A 1 673 ? 0.568 18.233 44.275 1.00 57.00 673 ASN A C 1
ATOM 5418 O O . ASN A 1 673 ? 0.297 18.586 43.131 1.00 57.00 673 ASN A O 1
ATOM 5422 N N . ARG A 1 674 ? 0.639 16.930 44.591 1.00 60.09 674 ARG A N 1
ATOM 5423 C CA . ARG A 1 674 ? 0.331 15.880 43.595 1.00 60.09 674 ARG A CA 1
ATOM 5424 C C . ARG A 1 674 ? -1.147 15.870 43.219 1.00 60.09 674 ARG A C 1
ATOM 5426 O O . ARG A 1 674 ? -1.480 15.623 42.065 1.00 60.09 674 ARG A O 1
ATOM 5433 N N . LEU A 1 675 ? -2.006 16.148 44.189 1.00 62.84 675 LEU A N 1
ATOM 5434 C CA . LEU A 1 675 ? -3.451 16.190 44.017 1.00 62.84 675 LEU A CA 1
ATOM 5435 C C . LEU A 1 675 ? -3.898 17.420 43.245 1.00 62.84 675 LEU A C 1
ATOM 5437 O O . LEU A 1 675 ? -4.657 17.287 42.287 1.00 62.84 675 LEU A O 1
ATOM 5441 N N . ASN A 1 676 ? -3.301 18.568 43.548 1.00 65.75 676 ASN A N 1
ATOM 5442 C CA . ASN A 1 676 ? -3.442 19.764 42.734 1.00 65.75 676 ASN A CA 1
ATOM 5443 C C . ASN A 1 676 ? -3.006 19.502 41.292 1.00 65.75 676 ASN A C 1
ATOM 5445 O O . ASN A 1 676 ? -3.743 19.859 40.391 1.00 65.75 676 ASN A O 1
ATOM 5449 N N . ASN A 1 677 ? -1.904 18.786 41.040 1.00 69.88 677 ASN A N 1
ATOM 5450 C CA . ASN A 1 677 ? -1.493 18.474 39.663 1.00 69.88 677 ASN A CA 1
ATOM 5451 C C . ASN A 1 677 ? -2.493 17.564 38.920 1.00 69.88 677 ASN A C 1
ATOM 5453 O O . ASN A 1 677 ? -2.650 17.686 37.705 1.00 69.88 677 ASN A O 1
ATOM 5457 N N . VAL A 1 678 ? -3.155 16.634 39.620 1.00 71.81 678 VAL A N 1
ATOM 5458 C CA . VAL A 1 678 ? -4.190 15.765 39.030 1.00 71.81 678 VAL A CA 1
ATOM 5459 C C . VAL A 1 678 ? -5.446 16.567 38.702 1.00 71.81 678 VAL A C 1
ATOM 5461 O O . VAL A 1 678 ? -5.978 16.424 37.603 1.00 71.81 678 VAL A O 1
ATOM 5464 N N . ASP A 1 679 ? -5.908 17.418 39.620 1.00 74.19 679 ASP A N 1
ATOM 5465 C CA . ASP A 1 679 ? -7.065 18.282 39.373 1.00 74.19 679 ASP A CA 1
ATOM 5466 C C . ASP A 1 679 ? -6.760 19.376 38.340 1.00 74.19 679 ASP A C 1
ATOM 5468 O O . ASP A 1 679 ? -7.575 19.628 37.458 1.00 74.19 679 ASP A O 1
ATOM 5472 N N . GLU A 1 680 ? -5.562 19.957 38.355 1.00 75.44 680 GLU A N 1
ATOM 5473 C CA . GLU A 1 680 ? -5.088 20.850 37.300 1.00 75.44 680 GLU A CA 1
ATOM 5474 C C . GLU A 1 680 ? -5.078 20.127 35.955 1.00 75.44 680 GLU A C 1
ATOM 5476 O O . GLU A 1 680 ? -5.668 20.625 35.001 1.00 75.44 680 GLU A O 1
ATOM 5481 N N . GLY A 1 681 ? -4.472 18.941 35.859 1.00 76.06 681 GLY A N 1
ATOM 5482 C CA . GLY A 1 681 ? -4.456 18.158 34.623 1.00 76.06 681 GLY A CA 1
ATOM 5483 C C . GLY A 1 681 ? -5.864 17.821 34.121 1.00 76.06 681 GLY A C 1
ATOM 5484 O O . GLY A 1 681 ? -6.137 17.957 32.931 1.00 76.06 681 GLY A O 1
ATOM 5485 N N . ARG A 1 682 ? -6.783 17.461 35.028 1.00 83.81 682 ARG A N 1
ATOM 5486 C CA . ARG A 1 682 ? -8.208 17.243 34.730 1.00 83.81 682 ARG A CA 1
ATOM 5487 C C . ARG A 1 682 ? -8.864 18.509 34.179 1.00 83.81 682 ARG A C 1
ATOM 5489 O O . ARG A 1 682 ? -9.531 18.436 33.153 1.00 83.81 682 ARG A O 1
ATOM 5496 N N . LYS A 1 683 ? -8.663 19.656 34.837 1.00 83.25 683 LYS A N 1
ATOM 5497 C CA . LYS A 1 683 ? -9.171 20.965 34.397 1.00 83.25 683 LYS A CA 1
ATOM 5498 C C . LYS A 1 683 ? -8.635 21.336 33.012 1.00 83.25 683 LYS A C 1
ATOM 5500 O O . LYS A 1 683 ? -9.398 21.842 32.199 1.00 83.25 683 LYS A O 1
ATOM 5505 N N . HIS A 1 684 ? -7.369 21.033 32.712 1.00 82.62 684 HIS A N 1
ATOM 5506 C CA . HIS A 1 684 ? -6.771 21.319 31.401 1.00 82.62 684 HIS A CA 1
ATOM 5507 C C . HIS A 1 684 ? -7.440 20.557 30.256 1.00 82.62 684 HIS A C 1
ATOM 5509 O O . HIS A 1 684 ? -7.550 21.106 29.164 1.00 82.62 684 HIS A O 1
ATOM 5515 N N . VAL A 1 685 ? -7.891 19.326 30.502 1.00 82.81 685 VAL A N 1
ATOM 5516 C CA . VAL A 1 685 ? -8.602 18.507 29.505 1.00 82.81 685 VAL A CA 1
ATOM 5517 C C . VAL A 1 685 ? -10.121 18.553 29.667 1.00 82.81 685 VAL A C 1
ATOM 5519 O O . VAL A 1 685 ? -10.823 17.742 29.076 1.00 82.81 685 VAL A O 1
ATOM 5522 N N . GLU A 1 686 ? -10.619 19.467 30.505 1.00 87.88 686 GLU A N 1
ATOM 5523 C CA . GLU A 1 686 ? -12.044 19.683 30.792 1.00 87.88 686 GLU A CA 1
ATOM 5524 C C . GLU A 1 686 ? -12.793 18.434 31.283 1.00 87.88 686 GLU A C 1
ATOM 5526 O O . GLU A 1 686 ? -14.022 18.403 31.320 1.00 87.88 686 GLU A O 1
ATOM 5531 N N . ALA A 1 687 ? -12.060 17.412 31.735 1.00 86.31 687 ALA A N 1
ATOM 5532 C CA . ALA A 1 687 ? -12.649 16.161 32.176 1.00 86.31 687 ALA A CA 1
ATOM 5533 C C . ALA A 1 687 ? -13.594 16.409 33.353 1.00 86.31 687 ALA A C 1
ATOM 5535 O O . ALA A 1 687 ? -13.238 16.987 34.389 1.00 86.31 687 ALA A O 1
ATOM 5536 N N . THR A 1 688 ? -14.820 15.931 33.190 1.00 85.94 688 THR A N 1
ATOM 5537 C CA . THR A 1 688 ? -15.855 16.043 34.208 1.00 85.94 688 THR A CA 1
ATOM 5538 C C . THR A 1 688 ? -15.589 15.123 35.387 1.00 85.94 688 THR A C 1
ATOM 5540 O O . THR A 1 688 ? -15.951 15.513 36.484 1.00 85.94 688 THR A O 1
ATOM 5543 N N . HIS A 1 689 ? -14.935 13.969 35.189 1.00 87.81 689 HIS A N 1
ATOM 5544 C CA . HIS A 1 689 ? -14.850 12.876 36.162 1.00 87.81 689 HIS A CA 1
ATOM 5545 C C . HIS A 1 689 ? -13.407 12.444 36.472 1.00 87.81 689 HIS A C 1
ATOM 5547 O O . HIS A 1 689 ? -12.535 12.478 35.604 1.00 87.81 689 HIS A O 1
ATOM 5553 N N . VAL A 1 690 ? -13.138 11.978 37.692 1.00 86.00 690 VAL A N 1
ATOM 5554 C CA . VAL A 1 690 ? -11.826 11.422 38.080 1.00 86.00 690 VAL A CA 1
ATOM 5555 C C . VAL A 1 690 ? -11.970 10.000 38.586 1.00 86.00 690 VAL A C 1
ATOM 5557 O O . VAL A 1 690 ? -12.737 9.735 39.508 1.00 86.00 690 VAL A O 1
ATOM 5560 N N . TYR A 1 691 ? -11.179 9.093 38.019 1.00 86.19 691 TYR A N 1
ATOM 5561 C CA . TYR A 1 691 ? -11.013 7.731 38.516 1.00 86.19 691 TYR A CA 1
ATOM 5562 C C . TYR A 1 691 ? -9.711 7.633 39.288 1.00 86.19 691 TYR A C 1
ATOM 5564 O O . TYR A 1 691 ? -8.633 7.939 38.776 1.00 86.19 691 TYR A O 1
ATOM 5572 N N . THR A 1 692 ? -9.803 7.204 40.536 1.00 82.25 692 THR A N 1
ATOM 5573 C CA . THR A 1 692 ? -8.638 7.112 41.405 1.00 82.25 692 THR A CA 1
ATOM 5574 C C . THR A 1 692 ? -8.851 6.053 42.482 1.00 82.25 692 THR A C 1
ATOM 5576 O O . THR A 1 692 ? -9.869 5.360 42.520 1.00 82.25 692 THR A O 1
ATOM 5579 N N . SER A 1 693 ? -7.849 5.864 43.323 1.00 79.31 693 SER A N 1
ATOM 5580 C CA . SER A 1 693 ? -7.723 4.706 44.198 1.00 79.31 693 SER A CA 1
ATOM 5581 C C . SER A 1 693 ? -6.793 5.020 45.354 1.00 79.31 693 SER A C 1
ATOM 5583 O O . SER A 1 693 ? -5.826 5.769 45.193 1.00 79.31 693 SER A O 1
ATOM 5585 N N . ILE A 1 694 ? -7.043 4.408 46.503 1.00 73.44 694 ILE A N 1
ATOM 5586 C CA . ILE A 1 694 ? -6.262 4.638 47.718 1.00 73.44 694 ILE A CA 1
ATOM 5587 C C . ILE A 1 694 ? -5.323 3.450 47.934 1.00 73.44 694 ILE A C 1
ATOM 5589 O O . ILE A 1 694 ? -5.764 2.304 47.915 1.00 73.44 694 ILE A O 1
ATOM 5593 N N . LEU A 1 695 ? -4.029 3.711 48.155 1.00 70.62 695 LEU A N 1
ATOM 5594 C CA . LEU A 1 695 ? -3.097 2.647 48.528 1.00 70.62 695 LEU A CA 1
ATOM 5595 C C . LEU A 1 695 ? -3.334 2.236 49.976 1.00 70.62 695 LEU A C 1
ATOM 5597 O O . LEU A 1 695 ? -3.147 3.021 50.908 1.00 70.62 695 LEU A O 1
ATOM 5601 N N . TRP A 1 696 ? -3.707 0.978 50.165 1.00 77.06 696 TRP A N 1
ATOM 5602 C CA . TRP A 1 696 ? -3.957 0.419 51.485 1.00 77.06 696 TRP A CA 1
ATOM 5603 C C . TRP A 1 696 ? -2.767 0.470 52.441 1.00 77.06 696 TRP A C 1
ATOM 5605 O O . TRP A 1 696 ? -3.007 0.832 53.588 1.00 77.06 696 TRP A O 1
ATOM 5615 N N . PRO A 1 697 ? -1.509 0.215 52.030 1.00 70.25 697 PRO A N 1
ATOM 5616 C CA . PRO A 1 697 ? -0.370 0.354 52.942 1.00 70.25 697 PRO A CA 1
ATOM 5617 C C . PRO A 1 697 ? -0.171 1.775 53.479 1.00 70.25 697 PRO A C 1
ATOM 5619 O O . PRO A 1 697 ? 0.406 1.951 54.545 1.00 70.25 697 PRO A O 1
ATOM 5622 N N . VAL A 1 698 ? -0.645 2.793 52.753 1.00 69.75 698 VAL A N 1
ATOM 5623 C CA . VAL A 1 698 ? -0.597 4.190 53.208 1.00 69.75 698 VAL A CA 1
ATOM 5624 C C . VAL A 1 698 ? -1.720 4.459 54.209 1.00 69.75 698 VAL A C 1
ATOM 5626 O O . VAL A 1 698 ? -1.500 5.096 55.230 1.00 69.75 698 VAL A O 1
ATOM 5629 N N . MET A 1 699 ? -2.924 3.961 53.925 1.00 74.62 699 MET A N 1
ATOM 5630 C CA . MET A 1 699 ? -4.095 4.178 54.778 1.00 74.62 699 MET A CA 1
ATOM 5631 C C . MET A 1 699 ? -4.069 3.335 56.062 1.00 74.62 699 MET A C 1
ATOM 5633 O O . MET A 1 699 ? -4.589 3.757 57.091 1.00 74.62 699 MET A O 1
ATOM 5637 N N . PHE A 1 700 ? -3.470 2.148 55.996 1.00 77.31 700 PHE A N 1
ATOM 5638 C CA . PHE A 1 700 ? -3.373 1.172 57.079 1.00 77.31 700 PHE A CA 1
ATOM 5639 C C . PHE A 1 700 ? -1.911 0.715 57.219 1.00 77.31 700 PHE A C 1
ATOM 5641 O O . PHE A 1 700 ? -1.569 -0.413 56.849 1.00 77.31 700 PHE A O 1
ATOM 5648 N N . PRO A 1 701 ? -1.017 1.593 57.713 1.00 67.38 701 PRO A N 1
ATOM 5649 C CA . PRO A 1 701 ? 0.416 1.300 57.792 1.00 67.38 701 PRO A CA 1
ATOM 5650 C C . PRO A 1 701 ? 0.745 0.199 58.816 1.00 67.38 701 PRO A C 1
ATOM 5652 O O . PRO A 1 701 ? 1.732 -0.529 58.666 1.00 67.38 701 PRO A O 1
ATOM 5655 N N . ASN A 1 702 ? -0.102 0.034 59.836 1.00 67.62 702 ASN A N 1
ATOM 5656 C CA . ASN A 1 702 ? 0.078 -0.926 60.925 1.00 67.62 702 ASN A CA 1
ATOM 5657 C C . ASN A 1 702 ? -0.676 -2.248 60.682 1.00 67.62 702 ASN A C 1
ATOM 5659 O O . ASN A 1 702 ? -1.387 -2.436 59.697 1.00 67.62 702 ASN A O 1
ATOM 5663 N N . ARG A 1 703 ? -0.519 -3.211 61.600 1.00 67.25 703 ARG A N 1
ATOM 5664 C CA . ARG A 1 703 ? -1.145 -4.546 61.509 1.00 67.25 703 ARG A CA 1
ATOM 5665 C C . ARG A 1 703 ? -2.599 -4.600 61.997 1.00 67.25 703 ARG A C 1
ATOM 5667 O O . ARG A 1 703 ? -3.126 -5.698 62.150 1.00 67.25 703 ARG A O 1
ATOM 5674 N N . THR A 1 704 ? -3.245 -3.466 62.266 1.00 70.69 704 THR A N 1
ATOM 5675 C CA . THR A 1 704 ? -4.640 -3.424 62.726 1.00 70.69 704 THR A CA 1
ATOM 5676 C C . THR A 1 704 ? -5.460 -2.457 61.877 1.00 70.69 704 THR A C 1
ATOM 5678 O O . THR A 1 704 ? -4.956 -1.435 61.423 1.00 70.69 704 THR A O 1
ATOM 5681 N N . ILE A 1 705 ? -6.742 -2.769 61.674 1.00 71.44 705 ILE A N 1
ATOM 5682 C CA . ILE A 1 705 ? -7.672 -1.887 60.952 1.00 71.44 705 ILE A CA 1
ATOM 5683 C C . ILE A 1 705 ? -8.082 -0.651 61.772 1.00 71.44 705 ILE A C 1
ATOM 5685 O O . ILE A 1 705 ? -8.607 0.313 61.224 1.00 71.44 705 ILE A O 1
ATOM 5689 N N . GLN A 1 706 ? -7.832 -0.673 63.086 1.00 70.06 706 GLN A N 1
ATOM 5690 C CA . GLN A 1 706 ? -8.127 0.434 63.999 1.00 70.06 706 GLN A CA 1
ATOM 5691 C C . GLN A 1 706 ? -7.121 1.588 63.842 1.00 70.06 706 GLN A C 1
ATOM 5693 O O . GLN A 1 706 ? -7.455 2.735 64.137 1.00 70.06 706 GLN A O 1
ATOM 5698 N N . ASP A 1 707 ? -5.934 1.305 63.299 1.00 71.38 707 ASP A N 1
ATOM 5699 C CA . ASP A 1 707 ? -4.854 2.267 63.064 1.00 71.38 707 ASP A CA 1
ATOM 5700 C C . ASP A 1 707 ? -4.957 2.934 61.680 1.00 71.38 707 ASP A C 1
ATOM 5702 O O . ASP A 1 707 ? -3.987 2.983 60.920 1.00 71.38 707 ASP A O 1
ATOM 5706 N N . VAL A 1 708 ? -6.148 3.417 61.318 1.00 79.00 708 VAL A N 1
ATOM 5707 C CA . VAL A 1 708 ? -6.331 4.195 60.084 1.00 79.00 708 VAL A CA 1
ATOM 5708 C C . VAL A 1 708 ? -5.519 5.492 60.156 1.00 79.00 708 VAL A C 1
ATOM 5710 O O . VAL A 1 708 ? -5.622 6.241 61.133 1.00 79.00 708 VAL A O 1
ATOM 5713 N N . ASP A 1 709 ? -4.739 5.801 59.115 1.00 75.12 709 ASP A N 1
ATOM 5714 C CA . ASP A 1 709 ? -4.049 7.087 59.036 1.00 75.12 709 ASP A CA 1
ATOM 5715 C C . ASP A 1 709 ? -5.053 8.209 58.743 1.00 75.12 709 ASP A C 1
ATOM 5717 O O . ASP A 1 709 ? -5.392 8.533 57.598 1.00 75.12 709 ASP A O 1
ATOM 5721 N N . LYS A 1 710 ? -5.526 8.831 59.826 1.00 74.31 710 LYS A N 1
ATOM 5722 C CA . LYS A 1 710 ? -6.450 9.967 59.781 1.00 74.31 710 LYS A CA 1
ATOM 5723 C C . LYS A 1 710 ? -5.896 11.116 58.939 1.00 74.31 710 LYS A C 1
ATOM 5725 O O . LYS A 1 710 ? -6.684 11.840 58.337 1.00 74.31 710 LYS A O 1
ATOM 5730 N N . THR A 1 711 ? -4.574 11.268 58.853 1.00 70.12 711 THR A N 1
ATOM 5731 C CA . THR A 1 711 ? -3.935 12.345 58.089 1.00 70.12 711 THR A CA 1
ATOM 5732 C C . THR A 1 711 ? -4.150 12.164 56.591 1.00 70.12 711 THR A C 1
ATOM 5734 O O . THR A 1 711 ? -4.648 13.075 55.926 1.00 70.12 711 THR A O 1
ATOM 5737 N N . THR A 1 712 ? -3.860 10.971 56.062 1.00 71.19 712 THR A N 1
ATOM 5738 C CA . THR A 1 712 ? -4.145 10.618 54.664 1.00 71.19 712 THR A CA 1
ATOM 5739 C C . THR A 1 712 ? -5.637 10.733 54.356 1.00 71.19 712 THR A C 1
ATOM 5741 O O . THR A 1 712 ? -6.012 11.262 53.307 1.00 71.19 712 THR A O 1
ATOM 5744 N N . LEU A 1 713 ? -6.504 10.305 55.278 1.00 75.50 713 LEU A N 1
ATOM 5745 C CA . LEU A 1 713 ? -7.956 10.386 55.106 1.00 75.50 713 LEU A CA 1
ATOM 5746 C C . LEU A 1 713 ? -8.471 11.837 55.050 1.00 75.50 713 LEU A C 1
ATOM 5748 O O . LEU A 1 713 ? -9.324 12.154 54.220 1.00 75.50 713 LEU A O 1
ATOM 5752 N N . ILE A 1 714 ? -7.936 12.732 55.888 1.00 73.31 714 ILE A N 1
ATOM 5753 C CA . ILE A 1 714 ? -8.259 14.167 55.865 1.00 73.31 714 ILE A CA 1
ATOM 5754 C C . ILE A 1 714 ? -7.762 14.805 54.566 1.00 73.31 714 ILE A C 1
ATOM 5756 O O . ILE A 1 714 ? -8.535 15.494 53.906 1.00 73.31 714 ILE A O 1
ATOM 5760 N N . ALA A 1 715 ? -6.518 14.539 54.156 1.00 70.88 715 ALA A N 1
ATOM 5761 C CA . ALA A 1 715 ? -5.965 15.069 52.908 1.00 70.88 715 ALA A CA 1
ATOM 5762 C C . ALA A 1 715 ? -6.793 14.635 51.686 1.00 70.88 715 ALA A C 1
ATOM 5764 O O . ALA A 1 715 ? -7.105 15.452 50.818 1.00 70.88 715 ALA A O 1
ATOM 5765 N N . MET A 1 716 ? -7.212 13.366 51.661 1.00 74.75 716 MET A N 1
ATOM 5766 C CA . MET A 1 716 ? -8.120 12.824 50.652 1.00 74.75 716 MET A CA 1
ATOM 5767 C C . MET A 1 716 ? -9.447 13.582 50.640 1.00 74.75 716 MET A C 1
ATOM 5769 O O . MET A 1 716 ? -9.904 14.027 49.590 1.00 74.75 716 MET A O 1
ATOM 5773 N N . ARG A 1 717 ? -10.065 13.759 51.812 1.00 78.50 717 ARG A N 1
ATOM 5774 C CA . ARG A 1 717 ? -11.346 14.457 51.930 1.00 78.50 717 ARG A CA 1
ATOM 5775 C C . ARG A 1 717 ? -11.243 15.916 51.489 1.00 78.50 717 ARG A C 1
ATOM 5777 O O . ARG A 1 717 ? -12.151 16.395 50.819 1.00 78.50 717 ARG A O 1
ATOM 5784 N N . SER A 1 718 ? -10.152 16.601 51.822 1.00 73.06 718 SER A N 1
ATOM 5785 C CA . SER A 1 718 ? -9.894 17.971 51.367 1.00 73.06 718 SER A CA 1
ATOM 5786 C C . SER A 1 718 ? -9.785 18.043 49.846 1.00 73.06 718 SER A C 1
ATOM 5788 O O . SER A 1 718 ? -10.457 18.864 49.238 1.00 73.06 718 SER A O 1
ATOM 5790 N N . PHE A 1 719 ? -9.049 17.129 49.211 1.00 73.62 719 PHE A N 1
ATOM 5791 C CA . PHE A 1 719 ? -8.996 17.062 47.748 1.00 73.62 719 PHE A CA 1
ATOM 5792 C C . PHE A 1 719 ? -10.362 16.784 47.108 1.00 73.62 719 PHE A C 1
ATOM 5794 O O . PHE A 1 719 ? -10.729 17.418 46.124 1.00 73.62 719 PHE A O 1
ATOM 5801 N N . LEU A 1 720 ? -11.147 15.865 47.675 1.00 77.00 720 LEU A N 1
ATOM 5802 C CA . LEU A 1 720 ? -12.482 15.549 47.158 1.00 77.00 720 LEU A CA 1
ATOM 5803 C C . LEU A 1 720 ? -13.455 16.729 47.256 1.00 77.00 720 LEU A C 1
ATOM 5805 O O . LEU A 1 720 ? -14.373 16.798 46.445 1.00 77.00 720 LEU A O 1
ATOM 5809 N N . LYS A 1 721 ? -13.263 17.647 48.213 1.00 74.50 721 LYS A N 1
ATOM 5810 C CA . LYS A 1 721 ? -14.059 18.880 48.327 1.00 74.50 721 LYS A CA 1
ATOM 5811 C C . LYS A 1 721 ? -13.740 19.903 47.233 1.00 74.50 721 LYS A C 1
ATOM 5813 O O . LYS A 1 721 ? -14.624 20.675 46.878 1.00 74.50 721 LYS A O 1
ATOM 5818 N N . GLU A 1 722 ? -12.519 19.896 46.699 1.00 70.44 722 GLU A N 1
ATOM 5819 C CA . GLU A 1 722 ? -12.118 20.750 45.568 1.00 70.44 722 GLU A CA 1
ATOM 5820 C C . GLU A 1 722 ? -12.682 20.245 44.226 1.00 70.44 722 GLU A C 1
ATOM 5822 O O . GLU A 1 722 ? -12.729 20.979 43.236 1.00 70.44 722 GLU A O 1
ATOM 5827 N N . LEU A 1 723 ? -13.134 18.987 44.181 1.00 71.31 723 LEU A N 1
ATOM 5828 C CA . LEU A 1 723 ? -13.779 18.396 43.016 1.00 71.31 723 LEU A CA 1
ATOM 5829 C C . LEU A 1 723 ? -15.304 18.593 43.066 1.00 71.31 723 LEU A C 1
ATOM 5831 O O . LEU A 1 723 ? -15.906 18.523 44.139 1.00 71.31 723 LEU A O 1
ATOM 5835 N N . PRO A 1 724 ? -15.975 18.779 41.912 1.00 67.62 724 PRO A N 1
ATOM 5836 C CA . PRO A 1 724 ? -17.433 18.797 41.868 1.00 67.62 724 PRO A CA 1
ATOM 5837 C C . PRO A 1 724 ? -18.033 17.519 42.477 1.00 67.62 724 PRO A C 1
ATOM 5839 O O . PRO A 1 724 ? -17.629 16.400 42.149 1.00 67.62 724 PRO A O 1
ATOM 5842 N N . VAL A 1 725 ? -19.017 17.674 43.366 1.00 61.12 725 VAL A N 1
ATOM 5843 C CA . VAL A 1 725 ? -19.674 16.540 44.036 1.00 61.12 725 VAL A CA 1
ATOM 5844 C C . VAL A 1 725 ? -20.331 15.627 42.998 1.00 61.12 725 VAL A C 1
ATOM 5846 O O . VAL A 1 725 ? -21.092 16.086 42.152 1.00 61.12 725 VAL A O 1
ATOM 5849 N N . GLY A 1 726 ? -20.069 14.320 43.093 1.00 63.84 726 GLY A N 1
ATOM 5850 C CA . GLY A 1 726 ? -20.614 13.312 42.174 1.00 63.84 726 GLY A CA 1
ATOM 5851 C C . GLY A 1 726 ? -19.693 12.905 41.023 1.00 63.84 726 GLY A C 1
ATOM 5852 O O . GLY A 1 726 ? -19.957 11.888 40.381 1.00 63.84 726 GLY A O 1
ATOM 5853 N N . ASN A 1 727 ? -18.579 13.614 40.841 1.00 75.38 727 ASN A N 1
ATOM 5854 C CA . ASN A 1 727 ? -17.683 13.459 39.699 1.00 75.38 727 ASN A CA 1
ATOM 5855 C C . ASN A 1 727 ? -16.381 12.695 40.011 1.00 75.38 727 ASN A C 1
ATOM 5857 O O . ASN A 1 727 ? -15.367 12.834 39.327 1.00 75.38 727 ASN A O 1
ATOM 5861 N N . THR A 1 728 ? -16.395 11.867 41.054 1.00 84.38 728 THR A N 1
ATOM 5862 C CA . THR A 1 728 ? -15.230 11.070 41.449 1.00 84.38 728 THR A CA 1
ATOM 5863 C C . THR A 1 728 ? -15.626 9.625 41.679 1.00 84.38 728 THR A C 1
ATOM 5865 O O . THR A 1 728 ? -16.593 9.336 42.393 1.00 84.38 728 THR A O 1
ATOM 5868 N N . THR A 1 729 ? -14.832 8.727 41.104 1.00 88.88 729 THR A N 1
ATOM 5869 C CA . THR A 1 729 ? -14.875 7.292 41.356 1.00 88.88 729 THR A CA 1
ATOM 5870 C C . THR A 1 729 ? -13.681 6.891 42.208 1.00 88.88 729 THR A C 1
ATOM 5872 O O . THR A 1 729 ? -12.533 7.051 41.784 1.00 88.88 729 THR A O 1
ATOM 5875 N N . ILE A 1 730 ? -13.953 6.342 43.394 1.00 89.25 730 ILE A N 1
ATOM 5876 C CA . ILE A 1 730 ? -12.922 5.782 44.274 1.00 89.25 730 ILE A CA 1
ATOM 5877 C C . ILE A 1 730 ? -12.927 4.266 44.174 1.00 89.25 730 ILE A C 1
ATOM 5879 O O . ILE A 1 730 ? -13.927 3.613 44.478 1.00 89.25 730 ILE A O 1
ATOM 5883 N N . THR A 1 731 ? -11.780 3.716 43.789 1.00 89.44 731 THR A N 1
ATOM 5884 C CA . THR A 1 731 ? -11.508 2.287 43.899 1.00 89.44 731 THR A CA 1
ATOM 5885 C C . THR A 1 731 ? -11.002 1.965 45.299 1.00 89.44 731 THR A C 1
ATOM 5887 O O . THR A 1 731 ? -10.017 2.549 45.755 1.00 89.44 731 THR A O 1
ATOM 5890 N N . ILE A 1 732 ? -11.682 1.036 45.968 1.00 89.88 732 ILE A N 1
ATOM 5891 C CA . ILE A 1 732 ? -11.380 0.603 47.328 1.00 89.88 732 ILE A CA 1
ATOM 5892 C C . ILE A 1 732 ? -10.099 -0.226 47.325 1.00 89.88 732 ILE A C 1
ATOM 5894 O O . ILE A 1 732 ? -9.201 0.116 48.080 1.00 89.88 732 ILE A O 1
ATOM 5898 N N . PHE A 1 733 ? -9.987 -1.264 46.488 1.00 85.88 733 PHE A N 1
ATOM 5899 C CA . PHE A 1 733 ? -8.793 -2.114 46.414 1.00 85.88 733 PHE A CA 1
ATOM 5900 C C . PHE A 1 733 ? -8.029 -1.977 45.095 1.00 85.88 733 PHE A C 1
ATOM 5902 O O . PHE A 1 733 ? -8.597 -2.165 44.014 1.00 85.88 733 PHE A O 1
ATOM 5909 N N . THR A 1 734 ? -6.714 -1.747 45.199 1.00 74.56 734 THR A N 1
ATOM 5910 C CA . THR A 1 734 ? -5.781 -1.716 44.064 1.00 74.56 734 THR A CA 1
ATOM 5911 C C . THR A 1 734 ? -4.362 -2.148 44.445 1.00 74.56 734 THR A C 1
ATOM 5913 O O . THR A 1 734 ? -3.833 -1.612 45.412 1.00 74.56 734 THR A O 1
ATOM 5916 N N . TRP A 1 735 ? -3.736 -2.998 43.616 1.00 68.69 735 TRP A N 1
ATOM 5917 C CA . TRP A 1 735 ? -2.307 -3.393 43.516 1.00 68.69 735 TRP A CA 1
ATOM 5918 C C . TRP A 1 735 ? -1.545 -3.866 44.764 1.00 68.69 735 TRP A C 1
ATOM 5920 O O . TRP A 1 735 ? -0.588 -4.613 44.585 1.00 68.69 735 TRP A O 1
ATOM 5930 N N . ASP A 1 736 ? -1.925 -3.478 45.979 1.00 70.88 736 ASP A N 1
ATOM 5931 C CA . ASP A 1 736 ? -1.154 -3.752 47.190 1.00 70.88 736 ASP A CA 1
ATOM 5932 C C . ASP A 1 736 ? -2.056 -4.105 48.380 1.00 70.88 736 ASP A C 1
ATOM 5934 O O . ASP A 1 736 ? -3.167 -3.583 48.525 1.00 70.88 736 ASP A O 1
ATOM 5938 N N . LEU A 1 737 ? -1.576 -5.014 49.225 1.00 75.38 737 LEU A N 1
ATOM 5939 C CA . LEU A 1 737 ? -2.282 -5.510 50.405 1.00 75.38 737 LEU A CA 1
ATOM 5940 C C . LEU A 1 737 ? -1.788 -4.758 51.648 1.00 75.38 737 LEU A C 1
ATOM 5942 O O . LEU A 1 737 ? -0.609 -4.427 51.737 1.00 75.38 737 LEU A O 1
ATOM 5946 N N . PRO A 1 738 ? -2.640 -4.483 52.651 1.00 72.50 738 PRO A N 1
ATOM 5947 C CA . PRO A 1 738 ? -2.149 -3.910 53.888 1.00 72.50 738 PRO A CA 1
ATOM 5948 C C . PRO A 1 738 ? -1.408 -5.009 54.660 1.00 72.50 738 PRO A C 1
ATOM 5950 O O . PRO A 1 738 ? -1.734 -6.196 54.555 1.00 72.50 738 PRO A O 1
ATOM 5953 N N . ASN A 1 739 ? -0.469 -4.624 55.523 1.00 70.56 739 ASN A N 1
ATOM 5954 C CA . ASN A 1 739 ? 0.315 -5.577 56.318 1.00 70.56 739 ASN A CA 1
ATOM 5955 C C . ASN A 1 739 ? -0.554 -6.598 57.085 1.00 70.56 739 ASN A C 1
ATOM 5957 O O . ASN A 1 739 ? -0.127 -7.729 57.304 1.00 70.56 739 ASN A O 1
ATOM 5961 N N . ILE A 1 740 ? -1.781 -6.224 57.472 1.00 74.31 740 ILE A N 1
ATOM 5962 C CA . ILE A 1 740 ? -2.752 -7.108 58.138 1.00 74.31 740 ILE A CA 1
ATOM 5963 C C . ILE A 1 740 ? -3.225 -8.287 57.264 1.00 74.31 740 ILE A C 1
ATOM 5965 O O . ILE A 1 740 ? -3.472 -9.373 57.787 1.00 74.31 740 ILE A O 1
ATOM 5969 N N . MET A 1 741 ? -3.310 -8.110 55.941 1.00 77.69 741 MET A N 1
ATOM 5970 C CA . MET A 1 741 ? -3.644 -9.189 55.000 1.00 77.69 741 MET A CA 1
ATOM 5971 C C . MET A 1 741 ? -2.394 -9.873 54.428 1.00 77.69 741 MET A C 1
ATOM 5973 O O . MET A 1 741 ? -2.478 -11.033 54.024 1.00 77.69 741 MET A O 1
ATOM 5977 N N . ASP A 1 742 ? -1.252 -9.174 54.421 1.00 68.56 742 ASP A N 1
ATOM 5978 C CA . ASP A 1 742 ? -0.010 -9.579 53.744 1.00 68.56 742 ASP A CA 1
ATOM 5979 C C . ASP A 1 742 ? 0.989 -10.374 54.613 1.00 68.56 742 ASP A C 1
ATOM 5981 O O . ASP A 1 742 ? 1.998 -10.861 54.109 1.00 68.56 742 ASP A O 1
ATOM 5985 N N . THR A 1 743 ? 0.769 -10.553 55.928 1.00 57.56 743 THR A N 1
ATOM 5986 C CA . THR A 1 743 ? 1.767 -11.289 56.740 1.00 57.56 743 THR A CA 1
ATOM 5987 C C . THR A 1 743 ? 2.072 -12.668 56.132 1.00 57.56 743 THR A C 1
ATOM 5989 O O . THR A 1 743 ? 1.141 -13.392 55.780 1.00 57.56 743 THR A O 1
ATOM 5992 N N . LYS A 1 744 ? 3.367 -13.029 56.038 1.00 49.69 744 LYS A N 1
ATOM 5993 C CA . LYS A 1 744 ? 3.959 -14.229 55.386 1.00 49.69 744 LYS A CA 1
ATOM 5994 C C . LYS A 1 744 ? 3.265 -15.592 55.621 1.00 49.69 744 LYS A C 1
ATOM 5996 O O . LYS A 1 744 ? 3.641 -16.562 54.977 1.00 49.69 744 LYS A O 1
ATOM 6001 N N . ASN A 1 745 ? 2.262 -15.676 56.498 1.00 48.88 745 ASN A N 1
ATOM 6002 C CA . ASN A 1 745 ? 1.486 -16.876 56.814 1.00 48.88 745 ASN A CA 1
ATOM 6003 C C . ASN A 1 745 ? -0.026 -16.783 56.494 1.00 48.88 745 ASN A C 1
ATOM 6005 O O . ASN A 1 745 ? -0.725 -17.769 56.706 1.00 48.88 745 ASN A O 1
ATOM 6009 N N . ASN A 1 746 ? -0.556 -15.648 56.012 1.00 59.06 746 ASN A N 1
ATOM 6010 C CA . ASN A 1 746 ? -2.009 -15.435 55.861 1.00 59.06 746 ASN A CA 1
ATOM 6011 C C . ASN A 1 746 ? -2.518 -15.496 54.405 1.00 59.06 746 ASN A C 1
ATOM 6013 O O . ASN A 1 746 ? -3.723 -15.539 54.170 1.00 59.06 746 ASN A O 1
ATOM 6017 N N . GLY A 1 747 ? -1.611 -15.524 53.420 1.00 71.88 747 GLY A N 1
ATOM 6018 C CA . GLY A 1 747 ? -1.931 -15.819 52.018 1.00 71.88 747 GLY A CA 1
ATOM 6019 C C . GLY A 1 747 ? -2.802 -14.786 51.288 1.00 71.88 747 GLY A C 1
ATOM 6020 O O . GLY A 1 747 ? -3.316 -15.106 50.217 1.00 71.88 747 GLY A O 1
ATOM 6021 N N . GLY A 1 748 ? -2.993 -13.573 51.820 1.00 85.06 748 GLY A N 1
ATOM 6022 C CA . GLY A 1 748 ? -3.787 -12.520 51.178 1.00 85.06 748 GLY A CA 1
ATOM 6023 C C . GLY A 1 748 ? -5.245 -12.933 50.951 1.00 85.06 748 GLY A C 1
ATOM 6024 O O . GLY A 1 748 ? -5.939 -13.359 51.874 1.00 85.06 748 GLY A O 1
ATOM 6025 N N . TRP A 1 749 ? -5.717 -12.855 49.708 1.00 89.31 749 TRP A N 1
ATOM 6026 C CA . TRP A 1 749 ? -7.080 -13.239 49.323 1.00 89.31 749 TRP A CA 1
ATOM 6027 C C . TRP A 1 749 ? -7.380 -14.743 49.446 1.00 89.31 749 TRP A C 1
ATOM 6029 O O . TRP A 1 749 ? -8.528 -15.144 49.282 1.00 89.31 749 TRP A O 1
ATOM 6039 N N . LEU A 1 750 ? -6.403 -15.591 49.790 1.00 88.44 750 LEU A N 1
ATOM 6040 C CA . LEU A 1 750 ? -6.639 -17.014 50.072 1.00 88.44 750 LEU A CA 1
ATOM 6041 C C . LEU A 1 750 ? -7.385 -17.261 51.383 1.00 88.44 750 LEU A C 1
ATOM 6043 O O . LEU A 1 750 ? -8.043 -18.300 51.520 1.00 88.44 750 LEU A O 1
ATOM 6047 N N . ASN A 1 751 ? -7.275 -16.340 52.341 1.00 87.69 751 ASN A N 1
ATOM 6048 C CA . ASN A 1 751 ? -7.967 -16.449 53.613 1.00 87.69 751 ASN A CA 1
ATOM 6049 C C . ASN A 1 751 ? -9.342 -15.776 53.535 1.00 87.69 751 ASN A C 1
ATOM 6051 O O . ASN A 1 751 ? -9.455 -14.569 53.334 1.00 87.69 751 ASN A O 1
ATOM 6055 N N . GLU A 1 752 ? -10.394 -16.560 53.743 1.00 88.06 752 GLU A N 1
ATOM 6056 C CA . GLU A 1 752 ? -11.773 -16.080 53.722 1.00 88.06 752 GLU A CA 1
ATOM 6057 C C . GLU A 1 752 ? -12.059 -15.037 54.818 1.00 88.06 752 GLU A C 1
ATOM 6059 O O . GLU A 1 752 ? -12.851 -14.124 54.593 1.00 88.06 752 GLU A O 1
ATOM 6064 N N . SER A 1 753 ? -11.371 -15.082 55.969 1.00 86.94 753 SER A N 1
ATOM 6065 C CA . SER A 1 753 ? -11.556 -14.075 57.030 1.00 86.94 753 SER A CA 1
ATOM 6066 C C . SER A 1 753 ? -11.126 -12.668 56.599 1.00 86.94 753 SER A C 1
ATOM 6068 O O . SER A 1 753 ? -11.581 -11.676 57.165 1.00 86.94 753 SER A O 1
ATOM 6070 N N . ASN A 1 754 ? -10.283 -12.549 55.566 1.00 89.06 754 ASN A N 1
ATOM 6071 C CA . ASN A 1 754 ? -9.887 -11.253 55.011 1.00 89.06 754 ASN A CA 1
ATOM 6072 C C . ASN A 1 754 ? -11.046 -10.556 54.279 1.00 89.06 754 ASN A C 1
ATOM 6074 O O . ASN A 1 754 ? -10.995 -9.344 54.068 1.00 89.06 754 ASN A O 1
ATOM 6078 N N . ILE A 1 755 ? -12.132 -11.274 53.971 1.00 92.81 755 ILE A N 1
ATOM 6079 C CA . ILE A 1 755 ? -13.362 -10.661 53.471 1.00 92.81 755 ILE A CA 1
ATOM 6080 C C . ILE A 1 755 ? -13.950 -9.699 54.513 1.00 92.81 755 ILE A C 1
ATOM 6082 O O . ILE A 1 755 ? -14.386 -8.610 54.149 1.00 92.81 755 ILE A O 1
ATOM 6086 N N . ASP A 1 756 ? -13.934 -10.060 55.800 1.00 90.94 756 ASP A N 1
ATOM 6087 C CA . ASP A 1 756 ? -14.439 -9.188 56.869 1.00 90.94 756 ASP A CA 1
ATOM 6088 C C . ASP A 1 756 ? -13.604 -7.909 56.989 1.00 90.94 756 ASP A C 1
ATOM 6090 O O . ASP A 1 756 ? -14.155 -6.817 57.112 1.00 90.94 756 ASP A O 1
ATOM 6094 N N . ILE A 1 757 ? -12.280 -8.034 56.859 1.00 88.06 757 ILE A N 1
ATOM 6095 C CA . ILE A 1 757 ? -11.357 -6.893 56.848 1.00 88.06 757 ILE A CA 1
ATOM 6096 C C . ILE A 1 757 ? -11.672 -5.970 55.665 1.00 88.06 757 ILE A C 1
ATOM 6098 O O . ILE A 1 757 ? -11.771 -4.761 55.847 1.00 88.06 757 ILE A O 1
ATOM 6102 N N . PHE A 1 758 ? -11.882 -6.514 54.462 1.00 91.25 758 PHE A N 1
ATOM 6103 C CA . PHE A 1 758 ? -12.237 -5.706 53.291 1.00 91.25 758 PHE A CA 1
ATOM 6104 C C . PHE A 1 758 ? -13.572 -4.975 53.456 1.00 91.25 758 PHE A C 1
ATOM 6106 O O . PHE A 1 758 ? -13.685 -3.803 53.096 1.00 91.25 758 PHE A O 1
ATOM 6113 N N . VAL A 1 759 ? -14.576 -5.655 54.016 1.00 93.94 759 VAL A N 1
ATOM 6114 C CA . VAL A 1 759 ? -15.888 -5.061 54.304 1.00 93.94 759 VAL A CA 1
ATOM 6115 C C . VAL A 1 759 ? -15.752 -3.899 55.285 1.00 93.94 759 VAL A C 1
ATOM 6117 O O . VAL A 1 759 ? -16.374 -2.857 55.083 1.00 93.94 759 VAL A O 1
ATOM 6120 N N . GLU A 1 760 ? -14.904 -4.038 56.300 1.00 90.88 760 GLU A N 1
ATOM 6121 C CA . GLU A 1 760 ? -14.662 -2.977 57.274 1.00 90.88 760 GLU A CA 1
ATOM 6122 C C . GLU A 1 760 ? -13.848 -1.810 56.685 1.00 90.88 760 GLU A C 1
ATOM 6124 O O . GLU A 1 760 ? -14.193 -0.652 56.913 1.00 90.88 760 GLU A O 1
ATOM 6129 N N . ILE A 1 761 ? -12.851 -2.072 55.830 1.00 88.81 761 ILE A N 1
ATOM 6130 C CA . ILE A 1 761 ? -12.141 -1.013 55.085 1.00 88.81 761 ILE A CA 1
ATOM 6131 C C . ILE A 1 761 ? -13.128 -0.219 54.219 1.00 88.81 761 ILE A C 1
ATOM 6133 O O . ILE A 1 761 ? -13.120 1.015 54.223 1.00 88.81 761 ILE A O 1
ATOM 6137 N N . ALA A 1 762 ? -14.012 -0.917 53.501 1.00 92.69 762 ALA A N 1
ATOM 6138 C CA . ALA A 1 762 ? -15.050 -0.282 52.700 1.00 92.69 762 ALA A CA 1
ATOM 6139 C C . ALA A 1 762 ? -15.993 0.568 53.568 1.00 92.69 762 ALA A C 1
ATOM 6141 O O . ALA A 1 762 ? -16.318 1.691 53.186 1.00 92.69 762 ALA A O 1
ATOM 6142 N N . ARG A 1 763 ? -16.385 0.073 54.754 1.00 93.56 763 ARG A N 1
ATOM 6143 C CA . ARG A 1 763 ? -17.213 0.812 55.721 1.00 93.56 763 ARG A CA 1
ATOM 6144 C C . ARG A 1 763 ? -16.540 2.120 56.136 1.00 93.56 763 ARG A C 1
ATOM 6146 O O . ARG A 1 763 ? -17.174 3.168 56.037 1.00 93.56 763 ARG A O 1
ATOM 6153 N N . ILE A 1 764 ? -15.255 2.071 56.498 1.00 89.69 764 ILE A N 1
ATOM 6154 C CA . ILE A 1 764 ? -14.458 3.252 56.865 1.00 89.69 764 ILE A CA 1
ATOM 6155 C C . ILE A 1 764 ? -14.464 4.286 55.732 1.00 89.69 764 ILE A C 1
ATOM 6157 O O . ILE A 1 764 ? -14.700 5.469 55.977 1.00 89.69 764 ILE A O 1
ATOM 6161 N N . TYR A 1 765 ? -14.257 3.862 54.481 1.00 89.88 765 TYR A N 1
ATOM 6162 C CA . TYR A 1 765 ? -14.269 4.778 53.333 1.00 89.88 765 TYR A CA 1
ATOM 6163 C C . TYR A 1 765 ? -15.648 5.369 53.066 1.00 89.88 765 TYR A C 1
ATOM 6165 O O . TYR A 1 765 ? -15.762 6.574 52.831 1.00 89.88 765 TYR A O 1
ATOM 6173 N N . PHE A 1 766 ? -16.700 4.553 53.133 1.00 93.12 766 PHE A N 1
ATOM 6174 C CA . PHE A 1 766 ? -18.061 5.035 52.949 1.00 93.12 766 PHE A CA 1
ATOM 6175 C C . PHE A 1 766 ? -18.445 6.040 54.034 1.00 93.12 766 PHE A C 1
ATOM 6177 O O . PHE A 1 766 ? -19.026 7.072 53.708 1.00 93.12 766 PHE A O 1
ATOM 6184 N N . ASP A 1 767 ? -18.105 5.789 55.299 1.00 90.62 767 ASP A N 1
ATOM 6185 C CA . ASP A 1 767 ? -18.388 6.721 56.393 1.00 90.62 767 ASP A CA 1
ATOM 6186 C C . ASP A 1 767 ? -17.597 8.026 56.264 1.00 90.62 767 ASP A C 1
ATOM 6188 O O . ASP A 1 767 ? -18.156 9.103 56.475 1.00 90.62 767 ASP A O 1
ATOM 6192 N N . ALA A 1 768 ? -16.325 7.948 55.874 1.00 87.12 768 ALA A N 1
ATOM 6193 C CA . ALA A 1 768 ? -15.447 9.111 55.825 1.00 87.12 768 ALA A CA 1
ATOM 6194 C C . ALA A 1 768 ? -15.638 10.000 54.586 1.00 87.12 768 ALA A C 1
ATOM 6196 O O . ALA A 1 768 ? -15.446 11.214 54.683 1.00 87.12 768 ALA A O 1
ATOM 6197 N N . LEU A 1 769 ? -15.968 9.410 53.431 1.00 88.12 769 LEU A N 1
ATOM 6198 C CA . LEU A 1 769 ? -15.927 10.096 52.131 1.00 88.12 769 LEU A CA 1
ATOM 6199 C C . LEU A 1 769 ? -17.247 10.014 51.343 1.00 88.12 769 LEU A C 1
ATOM 6201 O O . LEU A 1 769 ? -17.380 10.656 50.305 1.00 88.12 769 LEU A O 1
ATOM 6205 N N . GLY A 1 770 ? -18.235 9.222 51.772 1.00 88.81 770 GLY A N 1
ATOM 6206 C CA . GLY A 1 770 ? -19.458 8.983 50.986 1.00 88.81 770 GLY A CA 1
ATOM 6207 C C . GLY A 1 770 ? -20.452 10.153 50.931 1.00 88.81 770 GLY A C 1
ATOM 6208 O O . GLY A 1 770 ? -21.422 10.126 50.164 1.00 88.81 770 GLY A O 1
ATOM 6209 N N . ASP A 1 771 ? -20.218 11.209 51.710 1.00 84.88 771 ASP A N 1
ATOM 6210 C CA . ASP A 1 771 ? -20.886 12.500 51.532 1.00 84.88 771 ASP A CA 1
ATOM 6211 C C . ASP A 1 771 ? -20.523 13.137 50.177 1.00 84.88 771 ASP A C 1
ATOM 6213 O O . ASP A 1 771 ? -21.413 13.638 49.485 1.00 84.88 771 ASP A O 1
ATOM 6217 N N . THR A 1 772 ? -19.261 13.011 49.756 1.00 83.69 772 THR A N 1
ATOM 6218 C CA . THR A 1 772 ? -18.703 13.577 48.513 1.00 83.69 772 THR A CA 1
ATOM 6219 C C . THR A 1 772 ? -18.619 12.562 47.364 1.00 83.69 772 THR A C 1
ATOM 6221 O O . THR A 1 772 ? -18.988 12.877 46.230 1.00 83.69 772 THR A O 1
ATOM 6224 N N . VAL A 1 773 ? -18.207 11.321 47.641 1.00 89.44 773 VAL A N 1
ATOM 6225 C CA . VAL A 1 773 ? -18.029 10.257 46.638 1.00 89.44 773 VAL A CA 1
ATOM 6226 C C . VAL A 1 773 ? -19.355 9.567 46.328 1.00 89.44 773 VAL A C 1
ATOM 6228 O O . VAL A 1 773 ? -20.005 9.000 47.211 1.00 89.44 773 VAL A O 1
ATOM 6231 N N . LYS A 1 774 ? -19.747 9.571 45.047 1.00 89.00 774 LYS A N 1
ATOM 6232 C CA . LYS A 1 774 ? -21.004 8.960 44.573 1.00 89.00 774 LYS A CA 1
ATOM 6233 C C . LYS A 1 774 ? -20.812 7.727 43.699 1.00 89.00 774 LYS A C 1
ATOM 6235 O O . LYS A 1 774 ? -21.793 7.034 43.444 1.00 89.00 774 LYS A O 1
ATOM 6240 N N . GLN A 1 775 ? -19.589 7.417 43.278 1.00 92.69 775 GLN A N 1
ATOM 6241 C CA . GLN A 1 775 ? -19.271 6.177 42.575 1.00 92.69 775 GLN A CA 1
ATOM 6242 C C . GLN A 1 775 ? -18.131 5.451 43.285 1.00 92.69 775 GLN A C 1
ATOM 6244 O O . GLN A 1 775 ? -17.057 6.004 43.513 1.00 92.69 775 GLN A O 1
ATOM 6249 N N . TRP A 1 776 ? -18.382 4.197 43.633 1.00 95.25 776 TRP A N 1
ATOM 6250 C CA . TRP A 1 776 ? -17.449 3.340 44.345 1.00 95.25 776 TRP A CA 1
ATOM 6251 C C . TRP A 1 776 ? -17.134 2.125 43.497 1.00 95.25 776 TRP A C 1
ATOM 6253 O O . TRP A 1 776 ? -18.040 1.458 43.003 1.00 95.25 776 TRP A O 1
ATOM 6263 N N . VAL A 1 777 ? -15.853 1.820 43.354 1.00 94.75 777 VAL A N 1
ATOM 6264 C CA . VAL A 1 777 ? -15.384 0.592 42.722 1.00 94.75 777 VAL A CA 1
ATOM 6265 C C . VAL A 1 777 ? -14.757 -0.259 43.807 1.00 94.75 777 VAL A C 1
ATOM 6267 O O . VAL A 1 777 ? -13.881 0.181 44.536 1.00 94.75 777 VAL A O 1
ATOM 6270 N N . THR A 1 778 ? -15.209 -1.491 43.944 1.00 94.75 778 THR A N 1
ATOM 6271 C CA . THR A 1 778 ? -14.621 -2.426 44.917 1.00 94.75 778 THR A CA 1
ATOM 6272 C C . THR A 1 778 ? -13.238 -2.898 44.467 1.00 94.75 778 THR A C 1
ATOM 6274 O O . THR A 1 778 ? -12.260 -2.696 45.183 1.00 94.75 778 THR A O 1
ATOM 6277 N N . PHE A 1 779 ? -13.162 -3.457 43.257 1.00 91.81 779 PHE A N 1
ATOM 6278 C CA . PHE A 1 779 ? -11.965 -4.024 42.641 1.00 91.81 779 PHE A CA 1
ATOM 6279 C C . PHE A 1 779 ? -11.721 -3.420 41.256 1.00 91.81 779 PHE A C 1
ATOM 6281 O O . PHE A 1 779 ? -12.673 -3.237 40.494 1.00 91.81 779 PHE A O 1
ATOM 6288 N N . ASN A 1 780 ? -10.453 -3.176 40.919 1.00 88.94 780 ASN A N 1
ATOM 6289 C CA . ASN A 1 780 ? -10.013 -2.787 39.577 1.00 88.94 780 ASN A CA 1
ATOM 6290 C C . ASN A 1 780 ? -9.105 -3.858 38.965 1.00 88.94 780 ASN A C 1
ATOM 6292 O O . ASN A 1 780 ? -7.999 -4.044 39.439 1.00 88.94 780 ASN A O 1
ATOM 6296 N N . GLU A 1 781 ? -9.553 -4.534 37.910 1.00 89.44 781 GLU A N 1
ATOM 6297 C CA . GLU A 1 781 ? -8.859 -5.663 37.264 1.00 89.44 781 GLU A CA 1
ATOM 6298 C C . GLU A 1 781 ? -8.545 -6.846 38.208 1.00 89.44 781 GLU A C 1
ATOM 6300 O O . GLU A 1 781 ? -7.416 -7.342 38.251 1.00 89.44 781 GLU A O 1
ATOM 6305 N N . PRO A 1 782 ? -9.528 -7.340 38.979 1.00 90.38 782 PRO A N 1
ATOM 6306 C CA . PRO A 1 782 ? -9.315 -8.414 39.949 1.00 90.38 782 PRO A CA 1
ATOM 6307 C C . PRO A 1 782 ? -8.703 -9.696 39.360 1.00 90.38 782 PRO A C 1
ATOM 6309 O O . PRO A 1 782 ? -7.866 -10.316 40.014 1.00 90.38 782 PRO A O 1
ATOM 6312 N N . GLN A 1 783 ? -9.047 -10.057 38.120 1.00 88.50 783 GLN A N 1
ATOM 6313 C CA . GLN A 1 783 ? -8.460 -11.202 37.415 1.00 88.50 783 GLN A CA 1
ATOM 6314 C C . GLN A 1 783 ? -6.952 -11.031 37.190 1.00 88.50 783 GLN A C 1
ATOM 6316 O O . GLN A 1 783 ? -6.176 -11.976 37.313 1.00 88.50 783 GLN A O 1
ATOM 6321 N N . GLN A 1 784 ? -6.524 -9.796 36.917 1.00 84.69 784 GLN A N 1
ATOM 6322 C CA . GLN A 1 784 ? -5.129 -9.468 36.680 1.00 84.69 784 GLN A CA 1
ATOM 6323 C C . GLN A 1 784 ? -4.345 -9.533 37.992 1.00 84.69 784 GLN A C 1
ATOM 6325 O O . GLN A 1 784 ? -3.206 -9.993 37.994 1.00 84.69 784 GLN A O 1
ATOM 6330 N N . TYR A 1 785 ? -4.957 -9.137 39.113 1.00 83.75 785 TYR A N 1
ATOM 6331 C CA . TYR A 1 785 ? -4.353 -9.305 40.434 1.00 83.75 785 TYR A CA 1
ATOM 6332 C C . TYR A 1 785 ? -4.222 -10.760 40.832 1.00 83.75 785 TYR A C 1
ATOM 6334 O O . TYR A 1 785 ? -3.140 -11.155 41.246 1.00 83.75 785 TYR A O 1
ATOM 6342 N N . ALA A 1 786 ? -5.277 -11.558 40.674 1.00 88.06 786 ALA A N 1
ATOM 6343 C CA . ALA A 1 786 ? -5.207 -12.976 40.993 1.00 88.06 786 ALA A CA 1
ATOM 6344 C C . ALA A 1 786 ? -4.042 -13.635 40.227 1.00 88.06 786 ALA A C 1
ATOM 6346 O O . ALA A 1 786 ? -3.195 -14.288 40.840 1.00 88.06 786 ALA A O 1
ATOM 6347 N N . TYR A 1 787 ? -3.932 -13.361 38.921 1.00 87.06 787 TYR A N 1
ATOM 6348 C CA . TYR A 1 787 ? -2.822 -13.834 38.095 1.00 87.06 787 TYR A CA 1
ATOM 6349 C C . TYR A 1 787 ? -1.461 -13.340 38.604 1.00 87.06 787 TYR A C 1
ATOM 6351 O O . TYR A 1 787 ? -0.552 -14.135 38.831 1.00 87.06 787 TYR A O 1
ATOM 6359 N N . LEU A 1 788 ? -1.302 -12.035 38.840 1.00 83.38 788 LEU A N 1
ATOM 6360 C CA . LEU A 1 788 ? -0.017 -11.476 39.266 1.00 83.38 788 LEU A CA 1
ATOM 6361 C C . LEU A 1 788 ? 0.423 -11.913 40.671 1.00 83.38 788 LEU A C 1
ATOM 6363 O O . LEU A 1 788 ? 1.620 -11.974 40.940 1.00 83.38 788 LEU A O 1
ATOM 6367 N N . MET A 1 789 ? -0.523 -12.197 41.564 1.00 82.81 789 MET A N 1
ATOM 6368 C CA . MET A 1 789 ? -0.258 -12.549 42.962 1.00 82.81 789 MET A CA 1
ATOM 6369 C C . MET A 1 789 ? 0.037 -14.032 43.181 1.00 82.81 789 MET A C 1
ATOM 6371 O O . MET A 1 789 ? 0.806 -14.345 44.090 1.00 82.81 789 MET A O 1
ATOM 6375 N N . TYR A 1 790 ? -0.608 -14.915 42.406 1.00 86.38 790 TYR A N 1
ATOM 6376 C CA . TYR A 1 790 ? -0.612 -16.364 42.654 1.00 86.38 790 TYR A CA 1
ATOM 6377 C C . TYR A 1 790 ? -0.106 -17.203 41.471 1.00 86.38 790 TYR A C 1
ATOM 6379 O O . TYR A 1 790 ? 0.438 -18.287 41.684 1.00 86.38 790 TYR A O 1
ATOM 6387 N N . GLU A 1 791 ? -0.253 -16.723 40.233 1.00 84.50 791 GLU A N 1
ATOM 6388 C CA . GLU A 1 791 ? 0.253 -17.420 39.045 1.00 84.50 791 GLU A CA 1
ATOM 6389 C C . GLU A 1 791 ? 1.671 -16.950 38.698 1.00 84.50 791 GLU A C 1
ATOM 6391 O O . GLU A 1 791 ? 2.596 -17.757 38.674 1.00 84.50 791 GLU A O 1
ATOM 6396 N N . SER A 1 792 ? 1.886 -15.643 38.498 1.00 81.50 792 SER A N 1
ATOM 6397 C CA . SER A 1 792 ? 3.210 -15.113 38.132 1.00 81.50 792 SER A CA 1
ATOM 6398 C C . SER A 1 792 ? 4.098 -14.741 39.324 1.00 81.50 792 SER A C 1
ATOM 6400 O O . SER A 1 792 ? 5.311 -14.619 39.157 1.00 81.50 792 SER A O 1
ATOM 6402 N N . GLY A 1 793 ? 3.520 -14.542 40.515 1.00 79.38 793 GLY A N 1
ATOM 6403 C CA . GLY A 1 793 ? 4.245 -14.168 41.736 1.00 79.38 793 GLY A CA 1
ATOM 6404 C C . GLY A 1 793 ? 4.910 -12.786 41.704 1.00 79.38 793 GLY A C 1
ATOM 6405 O O . GLY A 1 793 ? 5.861 -12.549 42.443 1.00 79.38 793 GLY A O 1
ATOM 6406 N N . GLN A 1 794 ? 4.438 -11.874 40.852 1.00 77.44 794 GLN A N 1
ATOM 6407 C CA . GLN A 1 794 ? 4.988 -10.522 40.691 1.00 77.44 794 GLN A CA 1
ATOM 6408 C C . GLN A 1 794 ? 4.449 -9.502 41.709 1.00 77.44 794 GLN A C 1
ATOM 6410 O O . GLN A 1 794 ? 5.040 -8.433 41.852 1.00 77.44 794 GLN A O 1
ATOM 6415 N N . LEU A 1 795 ? 3.343 -9.802 42.398 1.00 73.88 795 LEU A N 1
ATOM 6416 C CA . LEU A 1 795 ? 2.735 -8.941 43.425 1.00 73.88 795 LEU A CA 1
ATOM 6417 C C . LEU A 1 795 ? 2.566 -9.675 44.762 1.00 73.88 795 LEU A C 1
ATOM 6419 O O . LEU A 1 795 ? 2.416 -10.898 44.735 1.00 73.88 795 LEU A O 1
ATOM 6423 N N . PRO A 1 796 ? 2.520 -8.959 45.909 1.00 67.75 796 PRO A N 1
ATOM 6424 C CA . PRO A 1 796 ? 2.269 -9.557 47.222 1.00 67.75 796 PRO A CA 1
ATOM 6425 C C . PRO A 1 796 ? 1.010 -10.440 47.222 1.00 67.75 796 PRO A C 1
ATOM 6427 O O . PRO A 1 796 ? -0.013 -10.016 46.683 1.00 67.75 796 PRO A O 1
ATOM 6430 N N . PRO A 1 797 ? 1.042 -11.655 47.802 1.00 70.69 797 PRO A N 1
ATOM 6431 C CA . PRO A 1 797 ? 2.091 -12.204 48.671 1.00 70.69 797 PRO A CA 1
ATOM 6432 C C . PRO A 1 797 ? 3.289 -12.845 47.931 1.00 70.69 797 PRO A C 1
ATOM 6434 O O . PRO A 1 797 ? 4.089 -13.543 48.550 1.00 70.69 797 PRO A O 1
ATOM 6437 N N . TYR A 1 798 ? 3.439 -12.607 46.624 1.00 73.75 798 TYR A N 1
ATOM 6438 C CA . TYR A 1 798 ? 4.522 -13.095 45.756 1.00 73.75 798 TYR A CA 1
ATOM 6439 C C . TYR A 1 798 ? 4.551 -14.619 45.615 1.00 73.75 798 TYR A C 1
ATOM 6441 O O . TYR A 1 798 ? 5.605 -15.258 45.628 1.00 73.75 798 TYR A O 1
ATOM 6449 N N . HIS A 1 799 ? 3.372 -15.225 45.500 1.00 71.81 799 HIS A N 1
ATOM 6450 C CA . HIS A 1 799 ? 3.247 -16.655 45.265 1.00 71.81 799 HIS A CA 1
ATOM 6451 C C . HIS A 1 799 ? 3.232 -16.897 43.745 1.00 71.81 799 HIS A C 1
ATOM 6453 O O . HIS A 1 799 ? 2.367 -16.398 43.045 1.00 71.81 799 HIS A O 1
ATOM 6459 N N . GLY A 1 800 ? 4.207 -17.624 43.203 1.00 72.69 800 GLY A N 1
ATOM 6460 C CA . GLY A 1 800 ? 4.220 -18.020 41.786 1.00 72.69 800 GLY A CA 1
ATOM 6461 C C . GLY A 1 800 ? 3.835 -19.488 41.602 1.00 72.69 800 GLY A C 1
ATOM 6462 O O . GLY A 1 800 ? 4.013 -20.288 42.524 1.00 72.69 800 GLY A O 1
ATOM 6463 N N . ASN A 1 801 ? 3.363 -19.851 40.408 1.00 73.69 801 ASN A N 1
ATOM 6464 C CA . ASN A 1 801 ? 3.001 -21.214 40.000 1.00 73.69 801 ASN A CA 1
ATOM 6465 C C . ASN A 1 801 ? 1.923 -21.873 40.881 1.00 73.69 801 ASN A C 1
ATOM 6467 O O . ASN A 1 801 ? 2.004 -23.063 41.196 1.00 73.69 801 ASN A O 1
ATOM 6471 N N . ARG A 1 802 ? 0.917 -21.106 41.320 1.00 81.62 802 ARG A N 1
ATOM 6472 C CA . ARG A 1 802 ? -0.183 -21.602 42.157 1.00 81.62 802 ARG A CA 1
ATOM 6473 C C . ARG A 1 802 ? -1.556 -21.292 41.559 1.00 81.62 802 ARG A C 1
ATOM 6475 O O . ARG A 1 802 ? -2.371 -20.594 42.161 1.00 81.62 802 ARG A O 1
ATOM 6482 N N . THR A 1 803 ? -1.861 -21.894 40.416 1.00 86.44 803 THR A N 1
ATOM 6483 C CA . THR A 1 803 ? -3.138 -21.704 39.703 1.00 86.44 803 THR A CA 1
ATOM 6484 C C . THR A 1 803 ? -4.371 -22.001 40.576 1.00 86.44 803 THR A C 1
ATOM 6486 O O . THR A 1 803 ? -5.355 -21.269 40.545 1.00 86.44 803 THR A O 1
ATOM 6489 N N . ASN A 1 804 ? -4.314 -23.011 41.452 1.00 87.69 804 ASN A N 1
ATOM 6490 C CA . ASN A 1 804 ? -5.419 -23.313 42.379 1.00 87.69 804 ASN A CA 1
ATOM 6491 C C . ASN A 1 804 ? -5.644 -22.212 43.429 1.00 87.69 804 ASN A C 1
ATOM 6493 O O . ASN A 1 804 ? -6.785 -21.888 43.766 1.00 87.69 804 ASN A O 1
ATOM 6497 N N . ASP A 1 805 ? -4.557 -21.623 43.933 1.00 88.62 805 ASP A N 1
ATOM 6498 C CA . ASP A 1 805 ? -4.620 -20.497 44.867 1.00 88.62 805 ASP A CA 1
ATOM 6499 C C . ASP A 1 805 ? -5.245 -19.284 44.162 1.00 88.62 805 ASP A C 1
ATOM 6501 O O . ASP A 1 805 ? -6.092 -18.601 44.738 1.00 88.62 805 ASP A O 1
ATOM 6505 N N . MET A 1 806 ? -4.936 -19.082 42.878 1.00 90.38 806 MET A N 1
ATOM 6506 C CA . MET A 1 806 ? -5.568 -18.055 42.053 1.00 90.38 806 MET A CA 1
ATOM 6507 C C . MET A 1 806 ? -7.098 -18.212 41.991 1.00 90.38 806 MET A C 1
ATOM 6509 O O . MET A 1 806 ? -7.823 -17.235 42.201 1.00 90.38 806 MET A O 1
ATOM 6513 N N . TYR A 1 807 ? -7.607 -19.436 41.786 1.00 92.06 807 TYR A N 1
ATOM 6514 C CA . TYR A 1 807 ? -9.052 -19.700 41.791 1.00 92.06 807 TYR A CA 1
ATOM 6515 C C . TYR A 1 807 ? -9.707 -19.401 43.139 1.00 92.06 807 TYR A C 1
ATOM 6517 O O . TYR A 1 807 ? -10.772 -18.779 43.195 1.00 92.06 807 TYR A O 1
ATOM 6525 N N . LYS A 1 808 ? -9.051 -19.789 44.238 1.00 91.62 808 LYS A N 1
ATOM 6526 C CA . LYS A 1 808 ? -9.537 -19.529 45.597 1.00 91.62 808 LYS A CA 1
ATOM 6527 C C . LYS A 1 808 ? -9.528 -18.042 45.952 1.00 91.62 808 LYS A C 1
ATOM 6529 O O . LYS A 1 808 ? -10.493 -17.547 46.534 1.00 91.62 808 LYS A O 1
ATOM 6534 N N . ALA A 1 809 ? -8.473 -17.322 45.583 1.00 91.56 809 ALA A N 1
ATOM 6535 C CA . ALA A 1 809 ? -8.391 -15.881 45.775 1.00 91.56 809 ALA A CA 1
ATOM 6536 C C . ALA A 1 809 ? -9.520 -15.165 45.026 1.00 91.56 809 ALA A C 1
ATOM 6538 O O . ALA A 1 809 ? -10.238 -14.354 45.615 1.00 91.56 809 ALA A O 1
ATOM 6539 N N . MET A 1 810 ? -9.746 -15.538 43.763 1.00 93.31 810 MET A N 1
ATOM 6540 C CA . MET A 1 810 ? -10.815 -14.953 42.964 1.00 93.31 810 MET A CA 1
ATOM 6541 C C . MET A 1 810 ? -12.207 -15.246 43.560 1.00 93.31 810 MET A C 1
ATOM 6543 O O . MET A 1 810 ? -13.070 -14.371 43.643 1.00 93.31 810 MET A O 1
ATOM 6547 N N . HIS A 1 811 ? -12.422 -16.464 44.059 1.00 95.19 811 HIS A N 1
ATOM 6548 C CA . HIS A 1 811 ? -13.646 -16.833 44.771 1.00 95.19 811 HIS A CA 1
ATOM 6549 C C . HIS A 1 811 ? -13.938 -15.920 45.968 1.00 95.19 811 HIS A C 1
ATOM 6551 O O . HIS A 1 811 ? -15.047 -15.395 46.110 1.00 95.19 811 HIS A O 1
ATOM 6557 N N . ASN A 1 812 ? -12.925 -15.668 46.798 1.00 95.25 812 ASN A N 1
ATOM 6558 C CA . ASN A 1 812 ? -13.059 -14.798 47.961 1.00 95.25 812 ASN A CA 1
ATOM 6559 C C . ASN A 1 812 ? -13.266 -13.329 47.572 1.00 95.25 812 ASN A C 1
ATOM 6561 O O . ASN A 1 812 ? -14.068 -12.650 48.209 1.00 95.25 812 ASN A O 1
ATOM 6565 N N . MET A 1 813 ? -12.617 -12.840 46.510 1.00 95.50 813 MET A N 1
ATOM 6566 C CA . MET A 1 813 ? -12.819 -11.473 46.009 1.00 95.50 813 MET A CA 1
ATOM 6567 C C . MET A 1 813 ? -14.248 -11.252 45.480 1.00 95.50 813 MET A C 1
ATOM 6569 O O . MET A 1 813 ? -14.833 -10.202 45.748 1.00 95.50 813 MET A O 1
ATOM 6573 N N . ILE A 1 814 ? -14.859 -12.240 44.811 1.00 96.94 814 ILE A N 1
ATOM 6574 C CA . ILE A 1 814 ? -16.271 -12.170 44.375 1.00 96.94 814 ILE A CA 1
ATOM 6575 C C . ILE A 1 814 ? -17.208 -12.088 45.590 1.00 96.94 814 ILE A C 1
ATOM 6577 O O . ILE A 1 814 ? -18.062 -11.201 45.659 1.00 96.94 814 ILE A O 1
ATOM 6581 N N . LYS A 1 815 ? -17.000 -12.944 46.602 1.00 96.88 815 LYS A N 1
ATOM 6582 C CA . LYS A 1 815 ? -17.760 -12.896 47.868 1.00 96.88 815 LYS A CA 1
ATOM 6583 C C . LYS A 1 815 ? -17.595 -11.554 48.578 1.00 96.88 815 LYS A C 1
ATOM 6585 O O . LYS A 1 815 ? -18.559 -10.997 49.104 1.00 96.88 815 LYS A O 1
ATOM 6590 N N . ALA A 1 816 ? -16.375 -11.024 48.588 1.00 96.62 816 ALA A N 1
ATOM 6591 C CA . ALA A 1 816 ? -16.052 -9.744 49.196 1.00 96.62 816 ALA A CA 1
ATOM 6592 C C . ALA A 1 816 ? -16.751 -8.578 48.489 1.00 96.62 816 ALA A C 1
ATOM 6594 O O . ALA A 1 816 ? -17.349 -7.733 49.155 1.00 96.62 816 ALA A O 1
ATOM 6595 N N . HIS A 1 817 ? -16.755 -8.579 47.153 1.00 97.31 817 HIS A N 1
ATOM 6596 C CA . HIS A 1 817 ? -17.500 -7.620 46.341 1.00 97.31 817 HIS A CA 1
ATOM 6597 C C . HIS A 1 817 ? -18.991 -7.627 46.696 1.00 97.31 817 HIS A C 1
ATOM 6599 O O . HIS A 1 817 ? -19.539 -6.583 47.056 1.00 97.31 817 HIS A O 1
ATOM 6605 N N . ALA A 1 818 ? -19.620 -8.807 46.682 1.00 97.56 818 ALA A N 1
ATOM 6606 C CA . ALA A 1 818 ? -21.040 -8.950 46.987 1.00 97.56 818 ALA A CA 1
ATOM 6607 C C . ALA A 1 818 ? -21.379 -8.457 48.403 1.00 97.56 818 ALA A C 1
ATOM 6609 O O . ALA A 1 818 ? -22.348 -7.722 48.604 1.00 97.56 818 ALA A O 1
ATOM 6610 N N . ARG A 1 819 ? -20.554 -8.795 49.403 1.00 97.44 819 ARG A N 1
ATOM 6611 C CA . ARG A 1 819 ? -20.757 -8.333 50.785 1.00 97.44 819 ARG A CA 1
ATOM 6612 C C . ARG A 1 819 ? -20.633 -6.818 50.926 1.00 97.44 819 ARG A C 1
ATOM 6614 O O . ARG A 1 819 ? -21.458 -6.222 51.617 1.00 97.44 819 ARG A O 1
ATOM 6621 N N . VAL A 1 820 ? -19.656 -6.193 50.265 1.00 97.94 820 VAL A N 1
ATOM 6622 C CA . VAL A 1 820 ? -19.514 -4.728 50.260 1.00 97.94 820 VAL A CA 1
ATOM 6623 C C . VAL A 1 820 ? -20.702 -4.062 49.569 1.00 97.94 820 VAL A C 1
ATOM 6625 O O . VAL A 1 820 ? -21.238 -3.090 50.104 1.00 97.94 820 VAL A O 1
ATOM 6628 N N . TYR A 1 821 ? -21.161 -4.603 48.437 1.00 98.12 821 TYR A N 1
ATOM 6629 C CA . TYR A 1 821 ? -22.345 -4.104 47.739 1.00 98.12 821 TYR A CA 1
ATOM 6630 C C . TYR A 1 821 ? -23.577 -4.119 48.648 1.00 98.12 821 TYR A C 1
ATOM 6632 O O . TYR A 1 821 ? -24.184 -3.075 48.883 1.00 98.12 821 TYR A O 1
ATOM 6640 N N . HIS A 1 822 ? -23.914 -5.274 49.231 1.00 97.44 822 HIS A N 1
ATOM 6641 C CA . HIS A 1 822 ? -25.093 -5.407 50.096 1.00 97.44 822 HIS A CA 1
ATOM 6642 C C . HIS A 1 822 ? -24.987 -4.570 51.372 1.00 97.44 822 HIS A C 1
ATOM 6644 O O . HIS A 1 822 ? -25.983 -3.990 51.807 1.00 97.44 822 HIS A O 1
ATOM 6650 N N . MET A 1 823 ? -23.786 -4.440 51.948 1.00 97.38 823 MET A N 1
ATOM 6651 C CA . MET A 1 823 ? -23.545 -3.518 53.060 1.00 97.38 823 MET A CA 1
ATOM 6652 C C . MET A 1 823 ? -23.836 -2.070 52.649 1.00 97.38 823 MET A C 1
ATOM 6654 O O . MET A 1 823 ? -24.527 -1.362 53.380 1.00 97.38 823 MET A O 1
ATOM 6658 N N . TYR A 1 824 ? -23.365 -1.630 51.480 1.00 97.81 824 TYR A N 1
ATOM 6659 C CA . TYR A 1 824 ? -23.655 -0.287 50.981 1.00 97.81 824 TYR A CA 1
ATOM 6660 C C . TYR A 1 824 ? -25.155 -0.077 50.761 1.00 97.81 824 TYR A C 1
ATOM 6662 O O . TYR A 1 824 ? -25.711 0.919 51.231 1.00 97.81 824 TYR A O 1
ATOM 6670 N N . GLN A 1 825 ? -25.829 -1.027 50.099 1.00 96.88 825 GLN A N 1
ATOM 6671 C CA . GLN A 1 825 ? -27.270 -0.945 49.843 1.00 96.88 825 GLN A CA 1
ATOM 6672 C C . GLN A 1 825 ? -28.074 -0.813 51.144 1.00 96.88 825 GLN A C 1
ATOM 6674 O O . GLN A 1 825 ? -29.003 -0.008 51.217 1.00 96.88 825 GLN A O 1
ATOM 6679 N N . LYS A 1 826 ? -27.685 -1.557 52.184 1.00 96.50 826 LYS A N 1
ATOM 6680 C CA . LYS A 1 826 ? -28.365 -1.567 53.482 1.00 96.50 826 LYS A CA 1
ATOM 6681 C C . LYS A 1 826 ? -28.057 -0.334 54.339 1.00 96.50 826 LYS A C 1
ATOM 6683 O O . LYS A 1 826 ? -28.981 0.320 54.817 1.00 96.50 826 LYS A O 1
ATOM 6688 N N . ASP A 1 827 ? -26.778 -0.027 54.541 1.00 96.88 827 ASP A N 1
ATOM 6689 C CA . ASP A 1 827 ? -26.331 0.898 55.593 1.00 96.88 827 ASP A CA 1
ATOM 6690 C C . ASP A 1 827 ? -26.066 2.328 55.058 1.00 96.88 827 ASP A C 1
ATOM 6692 O O . ASP A 1 827 ? -26.044 3.301 55.820 1.00 96.88 827 ASP A O 1
ATOM 6696 N N . PHE A 1 828 ? -25.868 2.494 53.742 1.00 96.25 828 PHE A N 1
ATOM 6697 C CA . PHE A 1 828 ? -25.346 3.740 53.158 1.00 96.25 828 PHE A CA 1
ATOM 6698 C C . PHE A 1 828 ? -26.207 4.328 52.035 1.00 96.25 828 PHE A C 1
ATOM 6700 O O . PHE A 1 828 ? -26.338 5.552 51.949 1.00 96.25 828 PHE A O 1
ATOM 6707 N N . LYS A 1 829 ? -26.856 3.501 51.207 1.00 94.75 829 LYS A N 1
ATOM 6708 C CA . LYS A 1 829 ? -27.585 3.941 50.002 1.00 94.75 829 LYS A CA 1
ATOM 6709 C C . LYS A 1 829 ? -28.606 5.038 50.277 1.00 94.75 829 LYS A C 1
ATOM 6711 O O . LYS A 1 829 ? -28.651 6.023 49.545 1.00 94.75 829 LYS A O 1
ATOM 6716 N N . ARG A 1 830 ? -29.383 4.905 51.358 1.00 93.12 830 ARG A N 1
ATOM 6717 C CA . ARG A 1 830 ? -30.451 5.857 51.708 1.00 93.12 830 ARG A CA 1
ATOM 6718 C C . ARG A 1 830 ? -29.919 7.261 52.017 1.00 93.12 830 ARG A C 1
ATOM 6720 O O . ARG A 1 830 ? -30.571 8.235 51.657 1.00 93.12 830 ARG A O 1
ATOM 6727 N N . ARG A 1 831 ? -28.750 7.362 52.665 1.00 92.62 831 ARG A N 1
ATOM 6728 C CA . ARG A 1 831 ? -28.130 8.644 53.052 1.00 92.62 831 ARG A CA 1
ATOM 6729 C C . ARG A 1 831 ? -27.193 9.215 51.989 1.00 92.62 831 ARG A C 1
ATOM 6731 O O . ARG A 1 831 ? -27.124 10.426 51.838 1.00 92.62 831 ARG A O 1
ATOM 6738 N N . GLN A 1 832 ? -26.473 8.364 51.262 1.00 92.00 832 GLN A N 1
ATOM 6739 C CA . GLN A 1 832 ? -25.415 8.805 50.347 1.00 92.00 832 GLN A CA 1
ATOM 6740 C C . GLN A 1 832 ? -25.841 8.844 48.883 1.00 92.00 832 GLN A C 1
ATOM 6742 O O . GLN A 1 832 ? -25.256 9.614 48.122 1.00 92.00 832 GLN A O 1
ATOM 6747 N N . GLN A 1 833 ? -26.842 8.043 48.499 1.00 91.06 833 GLN A N 1
ATOM 6748 C CA . GLN A 1 833 ? -27.374 7.940 47.135 1.00 91.06 833 GLN A CA 1
ATOM 6749 C C . GLN A 1 833 ? -26.317 7.617 46.057 1.00 91.06 833 GLN A C 1
ATOM 6751 O O . GLN A 1 833 ? -26.527 7.890 44.878 1.00 91.06 833 GLN A O 1
ATOM 6756 N N . GLY A 1 834 ? -25.179 7.027 46.436 1.00 91.75 834 GLY A N 1
ATOM 6757 C CA . GLY A 1 834 ? -24.123 6.629 45.504 1.00 91.75 834 GLY A CA 1
ATOM 6758 C C . GLY A 1 834 ? -24.372 5.270 44.849 1.00 91.75 834 GLY A C 1
ATOM 6759 O O . GLY A 1 834 ? -25.402 4.624 45.071 1.00 91.75 834 GLY A O 1
ATOM 6760 N N . LYS A 1 835 ? -23.419 4.842 44.021 1.00 94.88 835 LYS A N 1
ATOM 6761 C CA . LYS A 1 835 ? -23.414 3.571 43.292 1.00 94.88 835 LYS A CA 1
ATOM 6762 C C . LYS A 1 835 ? -22.173 2.752 43.632 1.00 94.88 835 LYS A C 1
ATOM 6764 O O . LYS A 1 835 ? -21.098 3.330 43.786 1.00 94.88 835 LYS A O 1
ATOM 6769 N N . VAL A 1 836 ? -22.312 1.430 43.682 1.00 97.06 836 VAL A N 1
ATOM 6770 C CA . VAL A 1 836 ? -21.192 0.494 43.877 1.00 97.06 836 VAL A CA 1
ATOM 6771 C C . VAL A 1 836 ? -21.048 -0.406 42.656 1.00 97.06 836 VAL A C 1
ATOM 6773 O O . VAL A 1 836 ? -22.010 -1.049 42.244 1.00 97.06 836 VAL A O 1
ATOM 6776 N N . GLY A 1 837 ? -19.843 -0.456 42.098 1.00 95.81 837 GLY A N 1
ATOM 6777 C CA . GLY A 1 837 ? -19.493 -1.260 40.937 1.00 95.81 837 GLY A CA 1
ATOM 6778 C C . GLY A 1 837 ? -18.137 -1.957 41.061 1.00 95.81 837 GLY A C 1
ATOM 6779 O O . GLY A 1 837 ? -17.525 -2.047 42.136 1.00 95.81 837 GLY A O 1
ATOM 6780 N N . LEU A 1 838 ? -17.668 -2.463 39.926 1.00 93.06 838 LEU A N 1
ATOM 6781 C CA . LEU A 1 838 ? -16.371 -3.118 39.752 1.00 93.06 838 LEU A CA 1
ATOM 6782 C C . LEU A 1 838 ? -15.784 -2.735 38.390 1.00 93.06 838 LEU A C 1
ATOM 6784 O O . LEU A 1 838 ? -16.544 -2.443 37.469 1.00 93.06 838 LEU A O 1
ATOM 6788 N N . ILE A 1 839 ? -14.459 -2.758 38.256 1.00 92.88 839 ILE A N 1
ATOM 6789 C CA . ILE A 1 839 ? -13.772 -2.573 36.975 1.00 92.88 839 ILE A CA 1
ATOM 6790 C C . ILE A 1 839 ? -13.051 -3.872 36.611 1.00 92.88 839 ILE A C 1
ATOM 6792 O O . ILE A 1 839 ? -12.307 -4.414 37.425 1.00 92.88 839 ILE A O 1
ATOM 6796 N N . VAL A 1 840 ? -13.239 -4.356 35.385 1.00 91.75 840 VAL A N 1
ATOM 6797 C CA . VAL A 1 840 ? -12.564 -5.547 34.841 1.00 91.75 840 VAL A CA 1
ATOM 6798 C C . VAL A 1 840 ? -11.769 -5.188 33.591 1.00 91.75 840 VAL A C 1
ATOM 6800 O O . VAL A 1 840 ? -12.224 -4.405 32.759 1.00 91.75 840 VAL A O 1
ATOM 6803 N N . ARG A 1 841 ? -10.589 -5.790 33.434 1.00 88.56 841 ARG A N 1
ATOM 6804 C CA . ARG A 1 841 ? -9.817 -5.707 32.191 1.00 88.56 841 ARG A CA 1
ATOM 6805 C C . ARG A 1 841 ? -10.501 -6.515 31.085 1.00 88.56 841 ARG A C 1
ATOM 6807 O O . ARG A 1 841 ? -10.890 -7.657 31.315 1.00 88.56 841 ARG A O 1
ATOM 6814 N N . ASN A 1 842 ? -10.660 -5.931 29.903 1.00 86.88 842 ASN A N 1
ATOM 6815 C CA . ASN A 1 842 ? -11.445 -6.512 28.814 1.00 86.88 842 ASN A CA 1
ATOM 6816 C C . ASN A 1 842 ? -10.807 -6.271 27.436 1.00 86.88 842 ASN A C 1
ATOM 6818 O O . ASN A 1 842 ? -11.451 -5.765 26.514 1.00 86.88 842 ASN A O 1
ATOM 6822 N N . ASP A 1 843 ? -9.531 -6.619 27.293 1.00 88.12 843 ASP A N 1
ATOM 6823 C CA . ASP A 1 843 ? -8.879 -6.626 25.979 1.00 88.12 843 ASP A CA 1
ATOM 6824 C C . ASP A 1 843 ? -9.644 -7.535 24.999 1.00 88.12 843 ASP A C 1
ATOM 6826 O O . ASP A 1 843 ? -10.300 -8.499 25.405 1.00 88.12 843 ASP A O 1
ATOM 6830 N N . TRP A 1 844 ? -9.580 -7.213 23.706 1.00 90.12 844 TRP A N 1
ATOM 6831 C CA . TRP A 1 844 ? -10.173 -8.059 22.671 1.00 90.12 844 TRP A CA 1
ATOM 6832 C C . TRP A 1 844 ? -9.195 -9.166 22.255 1.00 90.12 844 TRP A C 1
ATOM 6834 O O . TRP A 1 844 ? -7.984 -9.057 22.460 1.00 90.12 844 TRP A O 1
ATOM 6844 N N . TYR A 1 845 ? -9.710 -10.250 21.678 1.00 87.69 845 TYR A N 1
ATOM 6845 C CA . TYR A 1 845 ? -8.891 -11.367 21.215 1.00 87.69 845 TYR A CA 1
ATOM 6846 C C . TYR A 1 845 ? -9.158 -11.646 19.738 1.00 87.69 845 TYR A C 1
ATOM 6848 O O . TYR A 1 845 ? -10.306 -11.707 19.300 1.00 87.69 845 TYR A O 1
ATOM 6856 N N . ILE A 1 846 ? -8.080 -11.791 18.974 1.00 82.81 846 ILE A N 1
ATOM 6857 C CA . ILE A 1 846 ? -8.087 -12.068 17.539 1.00 82.81 846 ILE A CA 1
ATOM 6858 C C . ILE A 1 846 ? -7.613 -13.516 17.364 1.00 82.81 846 ILE A C 1
ATOM 6860 O O . ILE A 1 846 ? -6.562 -13.858 17.913 1.00 82.81 846 ILE A O 1
ATOM 6864 N N . PRO A 1 847 ? -8.356 -14.375 16.646 1.00 78.81 847 PRO A N 1
ATOM 6865 C CA . PRO A 1 847 ? -7.891 -15.729 16.368 1.00 78.81 847 PRO A CA 1
ATOM 6866 C C . PRO A 1 847 ? -6.621 -15.658 15.510 1.00 78.81 847 PRO A C 1
ATOM 6868 O O . PRO A 1 847 ? -6.529 -14.826 14.607 1.00 78.81 847 PRO A O 1
ATOM 6871 N N . LYS A 1 848 ? -5.630 -16.507 15.796 1.00 79.56 848 LYS A N 1
ATOM 6872 C CA . LYS A 1 848 ? -4.381 -16.577 15.026 1.00 79.56 848 LYS A CA 1
ATOM 6873 C C . LYS A 1 848 ? -4.655 -16.897 13.564 1.00 79.56 848 LYS A C 1
ATOM 6875 O O . LYS A 1 848 ? -4.091 -16.246 12.689 1.00 79.56 848 LYS A O 1
ATOM 6880 N N . ASP A 1 849 ? -5.534 -17.862 13.339 1.00 74.44 849 ASP A N 1
ATOM 6881 C CA . ASP A 1 849 ? -6.139 -18.144 12.051 1.00 74.44 849 ASP A CA 1
ATOM 6882 C C . ASP A 1 849 ? -7.663 -18.068 12.196 1.00 74.44 849 ASP A C 1
ATOM 6884 O O . ASP A 1 849 ? -8.290 -18.894 12.859 1.00 74.44 849 ASP A O 1
ATOM 6888 N N . SER A 1 850 ? -8.279 -17.058 11.577 1.00 65.88 850 SER A N 1
ATOM 6889 C CA . SER A 1 850 ? -9.734 -16.880 11.604 1.00 65.88 850 SER A CA 1
ATOM 6890 C C . SER A 1 850 ? -10.499 -17.972 10.853 1.00 65.88 850 SER A C 1
ATOM 6892 O O . SER A 1 850 ? -11.705 -18.102 11.057 1.00 65.88 850 SER A O 1
ATOM 6894 N N . ASN A 1 851 ? -9.831 -18.752 10.001 1.00 64.69 851 ASN A N 1
ATOM 6895 C CA . ASN A 1 851 ? -10.436 -19.877 9.291 1.00 64.69 851 ASN A CA 1
ATOM 6896 C C . ASN A 1 851 ? -10.358 -21.179 10.096 1.00 64.69 851 ASN A C 1
ATOM 6898 O O . ASN A 1 851 ? -11.099 -22.113 9.797 1.00 64.69 851 ASN A O 1
ATOM 6902 N N . ASN A 1 852 ? -9.522 -21.238 11.136 1.00 69.75 852 ASN A N 1
ATOM 6903 C CA . ASN A 1 852 ? -9.423 -22.383 12.028 1.00 69.75 852 ASN A CA 1
ATOM 6904 C C . ASN A 1 852 ? -10.523 -22.312 13.107 1.00 69.75 852 ASN A C 1
ATOM 6906 O O . ASN A 1 852 ? -10.461 -21.463 14.004 1.00 69.75 852 ASN A O 1
ATOM 6910 N N . PRO A 1 853 ? -11.524 -23.216 13.096 1.00 72.94 853 PRO A N 1
ATOM 6911 C CA . PRO A 1 853 ? -12.589 -23.204 14.097 1.00 72.94 853 PRO A CA 1
ATOM 6912 C C . PRO A 1 853 ? -12.057 -23.330 15.528 1.00 72.94 853 PRO A C 1
ATOM 6914 O O . PRO A 1 853 ? -12.596 -22.704 16.433 1.00 72.94 853 PRO A O 1
ATOM 6917 N N . ALA A 1 854 ? -10.955 -24.057 15.735 1.00 80.69 854 ALA A N 1
ATOM 6918 C CA . ALA A 1 854 ? -10.378 -24.232 17.062 1.00 80.69 854 ALA A CA 1
ATOM 6919 C C . ALA A 1 854 ? -9.767 -22.934 17.621 1.00 80.69 854 ALA A C 1
ATOM 6921 O O . ALA A 1 854 ? -9.820 -22.713 18.832 1.00 80.69 854 ALA A O 1
ATOM 6922 N N . ASP A 1 855 ? -9.228 -22.063 16.762 1.00 79.50 855 ASP A N 1
ATOM 6923 C CA . ASP A 1 855 ? -8.700 -20.752 17.163 1.00 79.50 855 ASP A CA 1
ATOM 6924 C C . ASP A 1 855 ? -9.832 -19.755 17.435 1.00 79.50 855 ASP A C 1
ATOM 6926 O O . ASP A 1 855 ? -9.756 -18.967 18.381 1.00 79.50 855 ASP A O 1
ATOM 6930 N N . ASN A 1 856 ? -10.928 -19.840 16.677 1.00 76.38 856 ASN A N 1
ATOM 6931 C CA . ASN A 1 856 ? -12.155 -19.099 16.975 1.00 76.38 856 ASN A CA 1
ATOM 6932 C C . ASN A 1 856 ? -12.771 -19.537 18.315 1.00 76.38 856 ASN A C 1
ATOM 6934 O O . ASN A 1 856 ? -13.140 -18.697 19.138 1.00 76.38 856 ASN A O 1
ATOM 6938 N N . ASP A 1 857 ? -12.811 -20.841 18.589 1.00 83.06 857 ASP A N 1
ATOM 6939 C CA . ASP A 1 857 ? -13.253 -21.364 19.883 1.00 83.06 857 ASP A CA 1
ATOM 6940 C C . ASP A 1 857 ? -12.293 -20.951 21.007 1.00 83.06 857 ASP A C 1
ATOM 6942 O O . ASP A 1 857 ? -12.726 -20.661 22.123 1.00 83.06 857 ASP A O 1
ATOM 6946 N N . ALA A 1 858 ? -10.988 -20.863 20.725 1.00 86.44 858 ALA A N 1
ATOM 6947 C CA . ALA A 1 858 ? -9.996 -20.372 21.677 1.00 86.44 858 ALA A CA 1
ATOM 6948 C C . ALA A 1 858 ? -10.242 -18.904 22.063 1.00 86.44 858 ALA A C 1
ATOM 6950 O O . ALA A 1 858 ? -10.086 -18.565 23.235 1.00 86.44 858 ALA A O 1
ATOM 6951 N N . VAL A 1 859 ? -10.687 -18.045 21.135 1.00 84.25 859 VAL A N 1
ATOM 6952 C CA . VAL A 1 859 ? -11.125 -16.669 21.448 1.00 84.25 859 VAL A CA 1
ATOM 6953 C C . VAL A 1 859 ? -12.258 -16.679 22.472 1.00 84.25 859 VAL A C 1
ATOM 6955 O O . VAL A 1 859 ? -12.174 -15.987 23.491 1.00 84.25 859 VAL A O 1
ATOM 6958 N N . LEU A 1 860 ? -13.295 -17.485 22.230 1.00 85.31 860 LEU A N 1
ATOM 6959 C CA . LEU A 1 860 ? -14.449 -17.582 23.124 1.00 85.31 860 LEU A CA 1
ATOM 6960 C C . LEU A 1 860 ? -14.046 -18.132 24.496 1.00 85.31 860 LEU A C 1
ATOM 6962 O O . LEU A 1 860 ? -14.346 -17.501 25.508 1.00 85.31 860 LEU A O 1
ATOM 6966 N N . ARG A 1 861 ? -13.285 -19.234 24.548 1.00 89.75 861 ARG A N 1
ATOM 6967 C CA . ARG A 1 861 ? -12.769 -19.792 25.811 1.00 89.75 861 ARG A CA 1
ATOM 6968 C C . ARG A 1 861 ? -11.919 -18.786 26.576 1.00 89.75 861 ARG A C 1
ATOM 6970 O O . ARG A 1 861 ? -12.054 -18.658 27.789 1.00 89.75 861 ARG A O 1
ATOM 6977 N N . ASN A 1 862 ? -11.069 -18.030 25.888 1.00 90.75 862 ASN A N 1
ATOM 6978 C CA . ASN A 1 862 ? -10.233 -17.036 26.549 1.00 90.75 862 ASN A CA 1
ATOM 6979 C C . ASN A 1 862 ? -11.072 -15.908 27.178 1.00 90.75 862 ASN A C 1
ATOM 6981 O O . ASN A 1 862 ? -10.762 -15.468 28.283 1.00 90.75 862 ASN A O 1
ATOM 6985 N N . LEU A 1 863 ? -12.176 -15.491 26.540 1.00 91.06 863 LEU A N 1
ATOM 6986 C CA . LEU A 1 863 ? -13.133 -14.546 27.135 1.00 91.06 863 LEU A CA 1
ATOM 6987 C C . LEU A 1 863 ? -13.798 -15.110 28.401 1.00 91.06 863 LEU A C 1
ATOM 6989 O O . LEU A 1 863 ? -13.969 -14.366 29.371 1.00 91.06 863 LEU A O 1
ATOM 6993 N N . GLU A 1 864 ? -14.137 -16.405 28.415 1.00 91.50 864 GLU A N 1
ATOM 6994 C CA . GLU A 1 864 ? -14.722 -17.089 29.581 1.00 91.50 864 GLU A CA 1
ATOM 6995 C C . GLU A 1 864 ? -13.793 -17.066 30.799 1.00 91.50 864 GLU A C 1
ATOM 6997 O O . GLU A 1 864 ? -14.228 -16.757 31.910 1.00 91.50 864 GLU A O 1
ATOM 7002 N N . PHE A 1 865 ? -12.503 -17.325 30.585 1.00 91.44 865 PHE A N 1
ATOM 7003 C CA . PHE A 1 865 ? -11.505 -17.402 31.653 1.00 91.44 865 PHE A CA 1
ATOM 7004 C C . PHE A 1 865 ? -10.982 -16.040 32.124 1.00 91.44 865 PHE A C 1
ATOM 7006 O O . PHE A 1 865 ? -10.605 -15.895 33.284 1.00 91.44 865 PHE A O 1
ATOM 7013 N N . GLU A 1 866 ? -10.933 -15.039 31.247 1.00 88.94 866 GLU A N 1
ATOM 7014 C CA . GLU A 1 866 ? -10.319 -13.746 31.571 1.00 88.94 866 GLU A CA 1
ATOM 7015 C C . GLU A 1 866 ? -11.360 -12.718 32.018 1.00 88.94 866 GLU A C 1
ATOM 7017 O O . GLU A 1 866 ? -11.212 -12.079 33.060 1.00 88.94 866 GLU A O 1
ATOM 7022 N N . TYR A 1 867 ? -12.429 -12.552 31.238 1.00 90.50 867 TYR A N 1
ATOM 7023 C CA . TYR A 1 867 ? -13.406 -11.492 31.462 1.00 90.50 867 TYR A CA 1
ATOM 7024 C C . TYR A 1 867 ? -14.653 -12.008 32.191 1.00 90.50 867 TYR A C 1
ATOM 7026 O O . TYR A 1 867 ? -15.016 -11.490 33.251 1.00 90.50 867 TYR A O 1
ATOM 7034 N N . PHE A 1 868 ? -15.292 -13.063 31.674 1.00 93.12 868 PHE A N 1
ATOM 7035 C CA . PHE A 1 868 ? -16.542 -13.564 32.255 1.00 93.12 868 PHE A CA 1
ATOM 7036 C C . PHE A 1 868 ? -16.345 -14.272 33.596 1.00 93.12 868 PHE A C 1
ATOM 7038 O O . PHE A 1 868 ? -17.303 -14.398 34.356 1.00 93.12 868 PHE A O 1
ATOM 7045 N N . TRP A 1 869 ? -15.116 -14.651 33.943 1.00 93.31 869 TRP A N 1
ATOM 7046 C CA . TRP A 1 869 ? -14.792 -15.283 35.217 1.00 93.31 869 TRP A CA 1
ATOM 7047 C C . TRP A 1 869 ? -15.254 -14.475 36.443 1.00 93.31 869 TRP A C 1
ATOM 7049 O O . TRP A 1 869 ? -15.856 -15.044 37.356 1.00 93.31 869 TRP A O 1
ATOM 7059 N N . PHE A 1 870 ? -15.042 -13.151 36.453 1.00 92.81 870 PHE A N 1
ATOM 7060 C CA . PHE A 1 870 ? -15.595 -12.272 37.495 1.00 92.81 870 PHE A CA 1
ATOM 7061 C C . PHE A 1 870 ? -17.027 -11.841 37.162 1.00 92.81 870 PHE A C 1
ATOM 7063 O O . PHE A 1 870 ? -17.874 -11.745 38.048 1.00 92.81 870 PHE A O 1
ATOM 7070 N N . SER A 1 871 ? -17.307 -11.546 35.889 1.00 93.56 871 SER A N 1
ATOM 7071 C CA . SER A 1 871 ? -18.544 -10.870 35.496 1.00 93.56 871 SER A CA 1
ATOM 7072 C C . SER A 1 871 ? -19.788 -11.768 35.508 1.00 93.56 871 SER A C 1
ATOM 7074 O O . SER A 1 871 ? -20.839 -11.308 35.949 1.00 93.56 871 SER A O 1
ATOM 7076 N N . ASP A 1 872 ? -19.710 -13.039 35.106 1.00 95.56 872 ASP A N 1
ATOM 7077 C CA . ASP A 1 872 ? -20.867 -13.952 35.114 1.00 95.56 872 ASP A CA 1
ATOM 7078 C C . ASP A 1 872 ? -21.458 -14.187 36.516 1.00 95.56 872 ASP A C 1
ATOM 7080 O O . ASP A 1 872 ? -22.688 -14.084 36.648 1.00 95.56 872 ASP A O 1
ATOM 7084 N N . PRO A 1 873 ? -20.636 -14.404 37.568 1.00 97.19 873 PRO A N 1
ATOM 7085 C CA . PRO A 1 873 ? -21.122 -14.471 38.941 1.00 97.19 873 PRO A CA 1
ATOM 7086 C C . PRO A 1 873 ? -21.938 -13.251 39.371 1.00 97.19 873 PRO A C 1
ATOM 7088 O O . PRO A 1 873 ? -22.839 -13.378 40.191 1.00 97.19 873 PRO A O 1
ATOM 7091 N N . ILE A 1 874 ? -21.650 -12.074 38.816 1.00 96.31 874 ILE A N 1
ATOM 7092 C CA . ILE A 1 874 ? -22.296 -10.823 39.216 1.00 96.31 874 ILE A CA 1
ATOM 7093 C C . ILE A 1 874 ? -23.496 -10.484 38.332 1.00 96.31 874 ILE A C 1
ATOM 7095 O O . ILE A 1 874 ? -24.529 -10.058 38.840 1.00 96.31 874 ILE A O 1
ATOM 7099 N N . PHE A 1 875 ? -23.399 -10.674 37.017 1.00 94.31 875 PHE A N 1
ATOM 7100 C CA . PHE A 1 875 ? -24.383 -10.140 36.069 1.00 94.31 875 PHE A CA 1
ATOM 7101 C C . PHE A 1 875 ? -25.308 -11.187 35.445 1.00 94.31 875 PHE A C 1
ATOM 7103 O O . PHE A 1 875 ? -26.324 -10.799 34.871 1.00 94.31 875 PHE A O 1
ATOM 7110 N N . ARG A 1 876 ? -24.993 -12.489 35.533 1.00 93.25 876 ARG A N 1
ATOM 7111 C CA . ARG A 1 876 ? -25.730 -13.524 34.785 1.00 93.25 876 ARG A CA 1
ATOM 7112 C C . ARG A 1 876 ? -26.273 -14.650 35.649 1.00 93.25 876 ARG A C 1
ATOM 7114 O O . ARG A 1 876 ? -27.471 -14.907 35.611 1.00 93.25 876 ARG A O 1
ATOM 7121 N N . THR A 1 877 ? -25.415 -15.342 36.394 1.00 94.62 877 THR A N 1
ATOM 7122 C CA . THR A 1 877 ? -25.770 -16.653 36.973 1.00 94.62 877 THR A CA 1
ATOM 7123 C C . THR A 1 877 ? -25.628 -16.734 38.492 1.00 94.62 877 THR A C 1
ATOM 7125 O O . THR A 1 877 ? -26.153 -17.673 39.089 1.00 94.62 877 THR A O 1
ATOM 7128 N N . GLY A 1 878 ? -24.916 -15.803 39.138 1.00 96.38 878 GLY A N 1
ATOM 7129 C CA . GLY A 1 878 ? -24.502 -15.974 40.538 1.00 96.38 878 GLY A CA 1
ATOM 7130 C C . GLY A 1 878 ? -23.305 -16.921 40.707 1.00 96.38 878 GLY A C 1
ATOM 7131 O O . GLY A 1 878 ? -22.802 -17.087 41.817 1.00 96.38 878 GLY A O 1
ATOM 7132 N N . ASP A 1 879 ? -22.854 -17.553 39.621 1.00 96.69 879 ASP A N 1
ATOM 7133 C CA . ASP A 1 879 ? -21.883 -18.645 39.602 1.00 96.69 879 ASP A CA 1
ATOM 7134 C C . ASP A 1 879 ? -20.854 -18.468 38.472 1.00 96.69 879 ASP A C 1
ATOM 7136 O O . ASP A 1 879 ? -20.999 -17.600 37.613 1.00 96.69 879 ASP A O 1
ATOM 7140 N N . TYR A 1 880 ? -19.809 -19.292 38.449 1.00 96.00 880 TYR A N 1
ATOM 7141 C CA . TYR A 1 880 ? -18.803 -19.248 37.383 1.00 96.00 880 TYR A CA 1
ATOM 7142 C C . TYR A 1 880 ? -19.363 -19.651 36.009 1.00 96.00 880 TYR A C 1
ATOM 7144 O O . TYR A 1 880 ? -20.337 -20.416 35.953 1.00 96.00 880 TYR A O 1
ATOM 7152 N N . PRO A 1 881 ? -18.729 -19.202 34.903 1.00 94.81 881 PRO A N 1
ATOM 7153 C CA . PRO A 1 881 ? -19.068 -19.671 33.566 1.00 94.81 881 PRO A CA 1
ATOM 7154 C C . PRO A 1 881 ? -19.031 -21.197 33.436 1.00 94.81 881 PRO A C 1
ATOM 7156 O O . PRO A 1 881 ? -18.182 -21.865 34.031 1.00 94.81 881 PRO A O 1
ATOM 7159 N N . ASP A 1 882 ? -19.946 -21.755 32.641 1.00 91.06 882 ASP A N 1
ATOM 7160 C CA . ASP A 1 882 ? -20.053 -23.208 32.448 1.00 91.06 882 ASP A CA 1
ATOM 7161 C C . ASP A 1 882 ? -18.802 -23.792 31.789 1.00 91.06 882 ASP A C 1
ATOM 7163 O O . ASP A 1 882 ? -18.282 -24.798 32.271 1.00 91.06 882 ASP A O 1
ATOM 7167 N N . GLU A 1 883 ? -18.261 -23.092 30.790 1.00 89.62 883 GLU A N 1
ATOM 7168 C CA . GLU A 1 883 ? -17.011 -23.446 30.112 1.00 89.62 883 GLU A CA 1
ATOM 7169 C C . GLU A 1 883 ? -15.869 -23.610 31.126 1.00 89.62 883 GLU A C 1
ATOM 7171 O O . GLU A 1 883 ? -15.191 -24.633 31.184 1.00 89.62 883 GLU A O 1
ATOM 7176 N N . MET A 1 884 ? -15.712 -22.645 32.032 1.00 91.69 884 MET A N 1
ATOM 7177 C CA . MET A 1 884 ? -14.657 -22.688 33.040 1.00 91.69 884 MET A CA 1
ATOM 7178 C C . MET A 1 884 ? -14.832 -23.856 34.024 1.00 91.69 884 MET A C 1
ATOM 7180 O O . MET A 1 884 ? -13.859 -24.531 34.367 1.00 91.69 884 MET A O 1
ATOM 7184 N N . LYS A 1 885 ? -16.069 -24.141 34.456 1.00 91.25 885 LYS A N 1
ATOM 7185 C CA . LYS A 1 885 ? -16.365 -25.299 35.321 1.00 91.25 885 LYS A CA 1
ATOM 7186 C C . LYS A 1 885 ? -16.027 -26.623 34.632 1.00 91.25 885 LYS A C 1
ATOM 7188 O O . LYS A 1 885 ? -15.535 -27.536 35.297 1.00 91.25 885 LYS A O 1
ATOM 7193 N N . GLN A 1 886 ? -16.278 -26.716 33.326 1.00 89.00 886 GLN A N 1
ATOM 7194 C CA . GLN A 1 886 ? -15.997 -27.903 32.526 1.00 89.00 886 GLN A CA 1
ATOM 7195 C C . GLN A 1 886 ? -14.492 -28.157 32.368 1.00 89.00 886 GLN A C 1
ATOM 7197 O O . GLN A 1 886 ? -14.059 -29.296 32.526 1.00 89.00 886 GLN A O 1
ATOM 7202 N N . HIS A 1 887 ? -13.701 -27.116 32.100 1.00 87.62 887 HIS A N 1
ATOM 7203 C CA . HIS A 1 887 ? -12.264 -27.255 31.824 1.00 87.62 887 HIS A CA 1
ATOM 7204 C C . HIS A 1 887 ? -11.390 -27.365 33.084 1.00 87.62 887 HIS A C 1
ATOM 7206 O O . HIS A 1 887 ? -10.424 -28.122 33.103 1.00 87.62 887 HIS A O 1
ATOM 7212 N N . VAL A 1 888 ? -11.727 -26.664 34.173 1.00 87.62 888 VAL A N 1
ATOM 7213 C CA . VAL A 1 888 ? -10.898 -26.676 35.398 1.00 87.62 888 VAL A CA 1
ATOM 7214 C C . VAL A 1 888 ? -11.192 -27.894 36.289 1.00 87.62 888 VAL A C 1
ATOM 7216 O O . VAL A 1 888 ? -10.278 -28.451 36.911 1.00 87.62 888 VAL A O 1
ATOM 7219 N N . GLY A 1 889 ? -12.458 -28.324 36.341 1.00 72.38 889 GLY A N 1
ATOM 7220 C CA . GLY A 1 889 ? -12.945 -29.407 37.199 1.00 72.38 889 GLY A CA 1
ATOM 7221 C C . GLY A 1 889 ? -13.320 -28.964 38.624 1.00 72.38 889 GLY A C 1
ATOM 7222 O O . GLY A 1 889 ? -12.710 -28.073 39.221 1.00 72.38 889 GLY A O 1
ATOM 7223 N N . GLY A 1 890 ? -14.336 -29.619 39.202 1.00 66.31 890 GLY A N 1
ATOM 7224 C CA . GLY A 1 890 ? -15.009 -29.184 40.439 1.00 66.31 890 GLY A CA 1
ATOM 7225 C C . GLY A 1 890 ? -14.207 -29.280 41.746 1.00 66.31 890 GLY A C 1
ATOM 7226 O O . GLY A 1 890 ? -14.674 -28.794 42.771 1.00 66.31 890 GLY A O 1
ATOM 7227 N N . THR A 1 891 ? -13.020 -29.896 41.749 1.00 71.44 891 THR A N 1
ATOM 7228 C CA . THR A 1 891 ? -12.144 -29.960 42.938 1.00 71.44 891 THR A CA 1
ATOM 7229 C C . THR A 1 891 ? -11.151 -28.800 43.021 1.00 71.44 891 THR A C 1
ATOM 7231 O O . THR A 1 891 ? -10.676 -28.500 44.115 1.00 71.44 891 THR A O 1
ATOM 7234 N N . ARG A 1 892 ? -10.834 -28.146 41.891 1.00 86.75 892 ARG A N 1
ATOM 7235 C CA . ARG A 1 892 ? -9.880 -27.021 41.817 1.00 86.75 892 ARG A CA 1
ATOM 7236 C C . ARG A 1 892 ? -10.573 -25.665 41.754 1.00 86.75 892 ARG A C 1
ATOM 7238 O O . ARG A 1 892 ? -10.082 -24.714 42.355 1.00 86.75 892 ARG A O 1
ATOM 7245 N N . LEU A 1 893 ? -11.718 -25.583 41.072 1.00 90.81 893 LEU A N 1
ATOM 7246 C CA . LEU A 1 893 ? -12.566 -24.393 41.064 1.00 90.81 893 LEU A CA 1
ATOM 7247 C C . LEU A 1 893 ? -13.550 -24.461 42.248 1.00 90.81 893 LEU A C 1
ATOM 7249 O O . LEU A 1 893 ? -14.394 -25.361 42.269 1.00 90.81 893 LEU A O 1
ATOM 7253 N N . PRO A 1 894 ? -13.470 -23.553 43.243 1.00 91.38 894 PRO A N 1
ATOM 7254 C CA . PRO A 1 894 ? -14.396 -23.564 44.374 1.00 91.38 894 PRO A CA 1
ATOM 7255 C C . PRO A 1 894 ? -15.853 -23.403 43.920 1.00 91.38 894 PRO A C 1
ATOM 7257 O O . PRO A 1 894 ? -16.122 -22.863 42.855 1.00 91.38 894 PRO A O 1
ATOM 7260 N N . SER A 1 895 ? -16.815 -23.843 44.728 1.00 92.31 895 SER A N 1
ATOM 7261 C CA . SER A 1 895 ? -18.245 -23.707 44.413 1.00 92.31 895 SER A CA 1
ATOM 7262 C C . SER A 1 895 ? -18.915 -22.698 45.334 1.00 92.31 895 SER A C 1
ATOM 7264 O O . SER A 1 895 ? -18.707 -22.738 46.544 1.00 92.31 895 SER A O 1
ATOM 7266 N N . PHE A 1 896 ? -19.766 -21.830 44.785 1.00 95.50 896 PHE A N 1
ATOM 7267 C CA . PHE A 1 896 ? -20.633 -20.976 45.598 1.00 95.50 896 PHE A CA 1
ATOM 7268 C C . PHE A 1 896 ? -21.817 -21.782 46.142 1.00 95.50 896 PHE A C 1
ATOM 7270 O O . PHE A 1 896 ? -22.503 -22.496 45.404 1.00 95.50 896 PHE A O 1
ATOM 7277 N N . THR A 1 897 ? -22.108 -21.631 47.430 1.00 95.62 897 THR A N 1
ATOM 7278 C CA . THR A 1 897 ? -23.351 -22.119 48.036 1.00 95.62 897 THR A CA 1
ATOM 7279 C C . THR A 1 897 ? -24.566 -21.417 47.411 1.00 95.62 897 THR A C 1
ATOM 7281 O O . THR A 1 897 ? -24.439 -20.302 46.899 1.00 95.62 897 THR A O 1
ATOM 7284 N N . PRO A 1 898 ? -25.781 -21.993 47.481 1.00 96.44 898 PRO A N 1
ATOM 7285 C CA . PRO A 1 898 ? -26.982 -21.345 46.942 1.00 96.44 898 PRO A CA 1
ATOM 7286 C C . PRO A 1 898 ? -27.203 -19.918 47.467 1.00 96.44 898 PRO A C 1
ATOM 7288 O O . PRO A 1 898 ? -27.599 -19.030 46.715 1.00 96.44 898 PRO A O 1
ATOM 7291 N N . ARG A 1 899 ? -26.881 -19.680 48.746 1.00 95.44 899 ARG A N 1
ATOM 7292 C CA . ARG A 1 899 ? -26.958 -18.352 49.366 1.00 95.44 899 ARG A CA 1
ATOM 7293 C C . ARG A 1 899 ? -25.924 -17.388 48.788 1.00 95.44 899 ARG A C 1
ATOM 7295 O O . ARG A 1 899 ? -26.247 -16.228 48.567 1.00 95.44 899 ARG A O 1
ATOM 7302 N N . GLU A 1 900 ? -24.700 -17.843 48.543 1.00 96.81 900 GLU A N 1
ATOM 7303 C CA . GLU A 1 900 ? -23.662 -17.014 47.921 1.00 96.81 900 GLU A CA 1
ATOM 7304 C C . GLU A 1 900 ? -24.004 -16.685 46.471 1.00 96.81 900 GLU A C 1
ATOM 7306 O O . GLU A 1 900 ? -23.891 -15.526 46.093 1.00 96.81 900 GLU A O 1
ATOM 7311 N N . LYS A 1 901 ? -24.522 -17.645 45.690 1.00 97.62 901 LYS A N 1
ATOM 7312 C CA . LYS A 1 901 ? -24.985 -17.375 44.317 1.00 97.62 901 LYS A CA 1
ATOM 7313 C C . LYS A 1 901 ? -26.045 -16.280 44.286 1.00 97.62 901 LYS A C 1
ATOM 7315 O O . LYS A 1 901 ? -25.966 -15.361 43.475 1.00 97.62 901 LYS A O 1
ATOM 7320 N N . GLN A 1 902 ? -27.002 -16.346 45.213 1.00 95.88 902 GLN A N 1
ATOM 7321 C CA . GLN A 1 902 ? -28.036 -15.325 45.360 1.00 95.88 902 GLN A CA 1
ATOM 7322 C C . GLN A 1 902 ? -27.468 -13.966 45.788 1.00 95.88 902 GLN A C 1
ATOM 7324 O O . GLN A 1 902 ? -27.961 -12.936 45.342 1.00 95.88 902 GLN A O 1
ATOM 7329 N N . LEU A 1 903 ? -26.454 -13.947 46.658 1.00 95.56 903 LEU A N 1
ATOM 7330 C CA . LEU A 1 903 ? -25.803 -12.706 47.077 1.00 95.56 903 LEU A CA 1
ATOM 7331 C C . LEU A 1 903 ? -24.951 -12.094 45.964 1.00 95.56 903 LEU A C 1
ATOM 7333 O O . LEU A 1 903 ? -24.897 -10.873 45.883 1.00 95.56 903 LEU A O 1
ATOM 7337 N N . ASN A 1 904 ? -24.300 -12.909 45.136 1.00 97.19 904 ASN A N 1
ATOM 7338 C CA . ASN A 1 904 ? -23.461 -12.454 44.029 1.00 97.19 904 ASN A CA 1
ATOM 7339 C C . ASN A 1 904 ? -24.301 -11.873 42.885 1.00 97.19 904 ASN A C 1
ATOM 7341 O O . ASN A 1 904 ? -23.976 -10.809 42.356 1.00 97.19 904 ASN A O 1
ATOM 7345 N N . LEU A 1 905 ? -25.387 -12.560 42.516 1.00 96.56 905 LEU A N 1
ATOM 7346 C CA . LEU A 1 905 ? -26.213 -12.183 41.377 1.00 96.56 905 LEU A CA 1
ATOM 7347 C C . LEU A 1 905 ? -26.870 -10.813 41.595 1.00 96.56 905 LEU A C 1
ATOM 7349 O O . LEU A 1 905 ? -27.649 -10.610 42.524 1.00 96.56 905 LEU A O 1
ATOM 7353 N N . GLY A 1 906 ? -26.572 -9.877 40.699 1.00 92.94 906 GLY A N 1
ATOM 7354 C CA . GLY A 1 906 ? -27.072 -8.507 40.734 1.00 92.94 906 GLY A CA 1
ATOM 7355 C C . GLY A 1 906 ? -26.350 -7.595 41.726 1.00 92.94 906 GLY A C 1
ATOM 7356 O O . GLY A 1 906 ? -26.814 -6.479 41.946 1.00 92.94 906 GLY A O 1
ATOM 7357 N N . ALA A 1 907 ? -25.227 -8.018 42.319 1.00 96.50 907 ALA A N 1
ATOM 7358 C CA . ALA A 1 907 ? -24.497 -7.239 43.321 1.00 96.50 907 ALA A CA 1
ATOM 7359 C C . ALA A 1 907 ? -23.682 -6.068 42.739 1.00 96.50 907 ALA A C 1
ATOM 7361 O O . ALA A 1 907 ? -22.542 -5.845 43.136 1.00 96.50 907 ALA A O 1
ATOM 7362 N N . CYS A 1 908 ? -24.227 -5.331 41.771 1.00 95.88 908 CYS A N 1
ATOM 7363 C CA . CYS A 1 908 ? -23.491 -4.298 41.057 1.00 95.88 908 CYS A CA 1
ATOM 7364 C C . CYS A 1 908 ? -24.428 -3.265 40.419 1.00 95.88 908 CYS A C 1
ATOM 7366 O O . CYS A 1 908 ? -25.378 -3.617 39.724 1.00 95.88 908 CYS A O 1
ATOM 7368 N N . ASP A 1 909 ? -24.143 -1.976 40.625 1.00 96.56 909 ASP A N 1
ATOM 7369 C CA . ASP A 1 909 ? -24.926 -0.870 40.057 1.00 96.56 909 ASP A CA 1
ATOM 7370 C C . ASP A 1 909 ? -24.430 -0.455 38.653 1.00 96.56 909 ASP A C 1
ATOM 7372 O O . ASP A 1 909 ? -25.173 0.173 37.894 1.00 96.56 909 ASP A O 1
ATOM 7376 N N . PHE A 1 910 ? -23.166 -0.744 38.315 1.00 95.44 910 PHE A N 1
ATOM 7377 C CA . PHE A 1 910 ? -22.552 -0.446 37.015 1.00 95.44 910 PHE A CA 1
ATOM 7378 C C . PHE A 1 910 ? -21.293 -1.286 36.772 1.00 95.44 910 PHE A C 1
ATOM 7380 O O . PHE A 1 910 ? -20.550 -1.603 37.700 1.00 95.44 910 PHE A O 1
ATOM 7387 N N . LEU A 1 911 ? -21.007 -1.570 35.504 1.00 95.56 911 LEU A N 1
ATOM 7388 C CA . LEU A 1 911 ? -19.798 -2.264 35.082 1.00 95.56 911 LEU A CA 1
ATOM 7389 C C . LEU A 1 911 ? -18.756 -1.263 34.577 1.00 95.56 911 LEU A C 1
ATOM 7391 O O . LEU A 1 911 ? -18.997 -0.535 33.618 1.00 95.56 911 LEU A O 1
ATOM 7395 N N . GLY A 1 912 ? -17.581 -1.254 35.187 1.00 94.12 912 GLY A N 1
ATOM 7396 C CA . GLY A 1 912 ? -16.402 -0.595 34.650 1.00 94.12 912 GLY A CA 1
ATOM 7397 C C . GLY A 1 912 ? -15.579 -1.540 33.772 1.00 94.12 912 GLY A C 1
ATOM 7398 O O . GLY A 1 912 ? -15.438 -2.721 34.097 1.00 94.12 912 GLY A O 1
ATOM 7399 N N . ILE A 1 913 ? -15.010 -1.028 32.684 1.00 93.50 913 ILE A N 1
ATOM 7400 C CA . ILE A 1 913 ? -14.119 -1.791 31.805 1.00 93.50 913 ILE A CA 1
ATOM 7401 C C . ILE A 1 913 ? -12.802 -1.054 31.539 1.00 93.50 913 ILE A C 1
ATOM 7403 O O . ILE A 1 913 ? -12.809 0.160 31.318 1.00 93.50 913 ILE A O 1
ATOM 7407 N N . ASN A 1 914 ? -11.690 -1.792 31.542 1.00 91.44 914 ASN A N 1
ATOM 7408 C CA . ASN A 1 914 ? -10.379 -1.304 31.112 1.00 91.44 914 ASN A CA 1
ATOM 7409 C C . ASN A 1 914 ? -9.949 -2.033 29.836 1.00 91.44 914 ASN A C 1
ATOM 7411 O O . ASN A 1 914 ? -9.696 -3.239 29.869 1.00 91.44 914 ASN A O 1
ATOM 7415 N N . HIS A 1 915 ? -9.847 -1.295 28.733 1.00 92.12 915 HIS A N 1
ATOM 7416 C CA . HIS A 1 915 ? -9.577 -1.834 27.404 1.00 92.12 915 HIS A CA 1
ATOM 7417 C C . HIS A 1 915 ? -8.374 -1.120 26.794 1.00 92.12 915 HIS A C 1
ATOM 7419 O O . HIS A 1 915 ? -8.405 0.105 26.659 1.00 92.12 915 HIS A O 1
ATOM 7425 N N . TYR A 1 916 ? -7.340 -1.862 26.395 1.00 86.81 916 TYR A N 1
ATOM 7426 C CA . TYR A 1 916 ? -6.091 -1.263 25.910 1.00 86.81 916 TYR A CA 1
ATOM 7427 C C . TYR A 1 916 ? -5.742 -1.643 24.465 1.00 86.81 916 TYR A C 1
ATOM 7429 O O . TYR A 1 916 ? -5.082 -0.860 23.779 1.00 86.81 916 TYR A O 1
ATOM 7437 N N . GLY A 1 917 ? -6.213 -2.795 23.986 1.00 85.69 917 GLY A N 1
ATOM 7438 C CA . GLY A 1 917 ? -6.043 -3.249 22.605 1.00 85.69 917 GLY A CA 1
ATOM 7439 C C . GLY A 1 917 ? -6.469 -4.706 22.422 1.00 85.69 917 GLY A C 1
ATOM 7440 O O . GLY A 1 917 ? -7.293 -5.217 23.187 1.00 85.69 917 GLY A O 1
ATOM 7441 N N . SER A 1 918 ? -5.876 -5.372 21.429 1.00 85.75 918 SER A N 1
ATOM 7442 C CA . SER A 1 918 ? -6.180 -6.764 21.077 1.00 85.75 918 SER A CA 1
ATOM 7443 C C . SER A 1 918 ? -4.976 -7.701 21.242 1.00 85.75 918 SER A C 1
ATOM 7445 O O . SER A 1 918 ? -3.827 -7.307 21.030 1.00 85.75 918 SER A O 1
ATOM 7447 N N . LEU A 1 919 ? -5.238 -8.962 21.594 1.00 84.75 919 LEU A N 1
ATOM 7448 C CA . LEU A 1 919 ? -4.252 -10.048 21.680 1.00 84.75 919 LEU A CA 1
ATOM 7449 C C . LEU A 1 919 ? -4.541 -11.138 20.649 1.00 84.75 919 LEU A C 1
ATOM 7451 O O . LEU A 1 919 ? -5.692 -11.526 20.470 1.00 84.75 919 LEU A O 1
ATOM 7455 N N . ILE A 1 920 ? -3.495 -11.677 20.022 1.00 81.19 920 ILE A N 1
ATOM 7456 C CA . ILE A 1 920 ? -3.621 -12.819 19.112 1.00 81.19 920 ILE A CA 1
ATOM 7457 C C . ILE A 1 920 ? -3.616 -14.112 19.932 1.00 81.19 920 ILE A C 1
ATOM 7459 O O . ILE A 1 920 ? -2.698 -14.343 20.727 1.00 81.19 920 ILE A O 1
ATOM 7463 N N . VAL A 1 921 ? -4.647 -14.938 19.754 1.00 84.81 921 VAL A N 1
ATOM 7464 C CA . VAL A 1 921 ? -4.855 -16.193 20.489 1.00 84.81 921 VAL A CA 1
ATOM 7465 C C . VAL A 1 921 ? -5.014 -17.371 19.539 1.00 84.81 921 VAL A C 1
ATOM 7467 O O . VAL A 1 921 ? -5.596 -17.240 18.467 1.00 84.81 921 VAL A O 1
ATOM 7470 N N . LYS A 1 922 ? -4.535 -18.539 19.958 1.00 87.31 922 LYS A N 1
ATOM 7471 C CA . LYS A 1 922 ? -4.730 -19.808 19.252 1.00 87.31 922 LYS A CA 1
ATOM 7472 C C . LYS A 1 922 ? -5.075 -20.927 20.216 1.00 87.31 922 LYS A C 1
ATOM 7474 O O . LYS A 1 922 ? -4.779 -20.845 21.415 1.00 87.31 922 LYS A O 1
ATOM 7479 N N . THR A 1 923 ? -5.670 -21.988 19.688 1.00 88.69 923 THR A N 1
ATOM 7480 C CA . THR A 1 923 ? -5.860 -23.218 20.446 1.00 88.69 923 THR A CA 1
ATOM 7481 C C . THR A 1 923 ? -4.505 -23.814 20.823 1.00 88.69 923 THR A C 1
ATOM 7483 O O . THR A 1 923 ? -3.553 -23.801 20.039 1.00 88.69 923 THR A O 1
ATOM 7486 N N . ARG A 1 924 ? -4.413 -24.344 22.041 1.00 84.31 924 ARG A N 1
ATOM 7487 C CA . ARG A 1 924 ? -3.206 -25.022 22.519 1.00 84.31 924 ARG A CA 1
ATOM 7488 C C . ARG A 1 924 ? -3.016 -26.366 21.802 1.00 84.31 924 ARG A C 1
ATOM 7490 O O . ARG A 1 924 ? -3.994 -27.088 21.610 1.00 84.31 924 ARG A O 1
ATOM 7497 N N . GLN A 1 925 ? -1.776 -26.713 21.448 1.00 79.81 925 GLN A N 1
ATOM 7498 C CA . GLN A 1 925 ? -1.425 -27.958 20.745 1.00 79.81 925 GLN A CA 1
ATOM 7499 C C . GLN A 1 925 ? -0.614 -28.931 21.629 1.00 79.81 925 GLN A C 1
ATOM 7501 O O . GLN A 1 925 ? 0.071 -28.496 22.563 1.00 79.81 925 GLN A O 1
ATOM 7506 N N . PRO A 1 926 ? -0.645 -30.255 21.354 1.00 66.44 926 PRO A N 1
ATOM 7507 C CA . PRO A 1 926 ? 0.218 -31.227 22.028 1.00 66.44 926 PRO A CA 1
ATOM 7508 C C . PRO A 1 926 ? 1.701 -30.899 21.782 1.00 66.44 926 PRO A C 1
ATOM 7510 O O . PRO A 1 926 ? 2.190 -31.025 20.664 1.00 66.44 926 PRO A O 1
ATOM 7513 N N . GLY A 1 927 ? 2.414 -30.463 22.825 1.00 62.16 927 GLY A N 1
ATOM 7514 C CA . GLY A 1 927 ? 3.814 -30.014 22.743 1.00 62.16 927 GLY A CA 1
ATOM 7515 C C . GLY A 1 927 ? 4.056 -28.601 23.284 1.00 62.16 927 GLY A C 1
ATOM 7516 O O . GLY A 1 927 ? 5.196 -28.267 23.604 1.00 62.16 927 GLY A O 1
ATOM 7517 N N . ASP A 1 928 ? 3.002 -27.798 23.466 1.00 63.56 928 ASP A N 1
ATOM 7518 C CA . ASP A 1 928 ? 3.102 -26.495 24.132 1.00 63.56 928 ASP A CA 1
ATOM 7519 C C . ASP A 1 928 ? 3.532 -26.672 25.603 1.00 63.56 928 ASP A C 1
ATOM 7521 O O . ASP A 1 928 ? 2.954 -27.488 26.332 1.00 63.56 928 ASP A O 1
ATOM 7525 N N . ALA A 1 929 ? 4.525 -25.895 26.057 1.00 57.53 929 ALA A N 1
ATOM 7526 C CA . ALA A 1 929 ? 5.114 -26.013 27.397 1.00 57.53 929 ALA A CA 1
ATOM 7527 C C . ALA A 1 929 ? 4.040 -25.959 28.510 1.00 57.53 929 ALA A C 1
ATOM 7529 O O . ALA A 1 929 ? 3.213 -25.039 28.483 1.00 57.53 929 ALA A O 1
ATOM 7530 N N . PRO A 1 930 ? 4.018 -26.902 29.482 1.00 57.41 930 PRO A N 1
ATOM 7531 C CA . PRO A 1 930 ? 3.042 -26.913 30.582 1.00 57.41 930 PRO A CA 1
ATOM 7532 C C . PRO A 1 930 ? 3.037 -25.559 31.286 1.00 57.41 930 PRO A C 1
ATOM 7534 O O . PRO A 1 930 ? 4.109 -25.044 31.606 1.00 57.41 930 PRO A O 1
ATOM 7537 N N . ASN A 1 931 ? 1.864 -24.942 31.460 1.00 63.72 931 ASN A N 1
ATOM 7538 C CA . ASN A 1 931 ? 1.830 -23.574 31.986 1.00 63.72 931 ASN A CA 1
ATOM 7539 C C . ASN A 1 931 ? 0.495 -23.209 32.652 1.00 63.72 931 ASN A C 1
ATOM 7541 O O . ASN A 1 931 ? -0.251 -22.371 32.138 1.00 63.72 931 ASN A O 1
ATOM 7545 N N . GLY A 1 932 ? 0.204 -23.872 33.774 1.00 77.75 932 GLY A N 1
ATOM 7546 C CA . GLY A 1 932 ? -0.766 -23.431 34.784 1.00 77.75 932 GLY A CA 1
ATOM 7547 C C . GLY A 1 932 ? -2.092 -22.919 34.213 1.00 77.75 932 GLY A C 1
ATOM 7548 O O . GLY A 1 932 ? -2.838 -23.665 33.585 1.00 77.75 932 GLY A O 1
ATOM 7549 N N . PHE A 1 933 ? -2.392 -21.632 34.387 1.00 85.50 933 PHE A N 1
ATOM 7550 C CA . PHE A 1 933 ? -3.665 -21.039 33.959 1.00 85.50 933 PHE A CA 1
ATOM 7551 C C . PHE A 1 933 ? -3.930 -21.126 32.445 1.00 85.50 933 PHE A C 1
ATOM 7553 O O . PHE A 1 933 ? -5.074 -21.298 32.025 1.00 85.50 933 PHE A O 1
ATOM 7560 N N . ASN A 1 934 ? -2.891 -21.032 31.608 1.00 84.69 934 ASN A N 1
ATOM 7561 C CA . ASN A 1 934 ? -3.035 -21.168 30.152 1.00 84.69 934 ASN A CA 1
ATOM 7562 C C . ASN A 1 934 ? -3.296 -22.621 29.728 1.00 84.69 934 ASN A C 1
ATOM 7564 O O . ASN A 1 934 ? -3.903 -22.870 28.686 1.00 84.69 934 ASN A O 1
ATOM 7568 N N . GLU A 1 935 ? -2.829 -23.583 30.524 1.00 84.12 935 GLU A N 1
ATOM 7569 C CA . GLU A 1 935 ? -3.145 -25.000 30.349 1.00 84.12 935 GLU A CA 1
ATOM 7570 C C . GLU A 1 935 ? -4.618 -25.266 30.649 1.00 84.12 935 GLU A C 1
ATOM 7572 O O . GLU A 1 935 ? -5.306 -25.841 29.811 1.00 84.12 935 GLU A O 1
ATOM 7577 N N . ASP A 1 936 ? -5.121 -24.728 31.762 1.00 86.69 936 ASP A N 1
ATOM 7578 C CA . ASP A 1 936 ? -6.517 -24.889 32.171 1.00 86.69 936 ASP A CA 1
ATOM 7579 C C . ASP A 1 936 ? -7.525 -24.348 31.146 1.00 86.69 936 ASP A C 1
ATOM 7581 O O . ASP A 1 936 ? -8.598 -24.922 31.001 1.00 86.69 936 ASP A O 1
ATOM 7585 N N . LYS A 1 937 ? -7.207 -23.271 30.414 1.00 87.50 937 LYS A N 1
ATOM 7586 C CA . LYS A 1 937 ? -8.095 -22.738 29.359 1.00 87.50 937 LYS A CA 1
ATOM 7587 C C . LYS A 1 937 ? -7.869 -23.338 27.968 1.00 87.50 937 LYS A C 1
ATOM 7589 O O . LYS A 1 937 ? -8.677 -23.111 27.065 1.00 87.50 937 LYS A O 1
ATOM 7594 N N . GLY A 1 938 ? -6.770 -24.067 27.759 1.00 87.44 938 GLY A N 1
ATOM 7595 C CA . GLY A 1 938 ? -6.412 -24.619 26.448 1.00 87.44 938 GLY A CA 1
ATOM 7596 C C . GLY A 1 938 ? -6.175 -23.546 25.374 1.00 87.44 938 GLY A C 1
ATOM 7597 O O . GLY A 1 938 ? -6.575 -23.730 24.220 1.00 87.44 938 GLY A O 1
ATOM 7598 N N . VAL A 1 939 ? -5.569 -22.413 25.752 1.00 87.25 939 VAL A N 1
ATOM 7599 C CA . VAL A 1 939 ? -5.293 -21.268 24.861 1.00 87.25 939 VAL A CA 1
ATOM 7600 C C . VAL A 1 939 ? -3.854 -20.790 25.033 1.00 87.25 939 VAL A C 1
ATOM 7602 O O . VAL A 1 939 ? -3.382 -20.626 26.160 1.00 87.25 939 VAL A O 1
ATOM 7605 N N . THR A 1 940 ? -3.199 -20.483 23.914 1.00 84.25 940 THR A N 1
ATOM 7606 C CA . THR A 1 940 ? -1.876 -19.847 23.869 1.00 84.25 940 THR A CA 1
ATOM 7607 C C . THR A 1 940 ? -1.991 -18.462 23.223 1.00 84.25 940 THR A C 1
ATOM 7609 O O . THR A 1 940 ? -2.747 -18.275 22.270 1.00 84.25 940 THR A O 1
ATOM 7612 N N . THR A 1 941 ? -1.258 -17.475 23.743 1.00 76.81 941 THR A N 1
ATOM 7613 C CA . THR A 1 941 ? -1.160 -16.118 23.173 1.00 76.81 941 THR A CA 1
ATOM 7614 C C . THR A 1 941 ? 0.178 -15.948 22.463 1.00 76.81 941 THR A C 1
ATOM 7616 O O . THR A 1 941 ? 1.210 -16.237 23.068 1.00 76.81 941 THR A O 1
ATOM 7619 N N . ASP A 1 942 ? 0.177 -15.435 21.234 1.00 66.00 942 ASP A N 1
ATOM 7620 C CA . ASP A 1 942 ? 1.411 -15.234 20.452 1.00 66.00 942 ASP A CA 1
ATOM 7621 C C . ASP A 1 942 ? 2.170 -13.945 20.835 1.00 66.00 942 ASP A C 1
ATOM 7623 O O . ASP A 1 942 ? 3.356 -13.820 20.541 1.00 66.00 942 ASP A O 1
ATOM 7627 N N . ASN A 1 943 ? 1.509 -13.003 21.520 1.00 64.44 943 ASN A N 1
ATOM 7628 C CA . ASN A 1 943 ? 2.035 -11.665 21.803 1.00 64.44 943 ASN A CA 1
ATOM 7629 C C . ASN A 1 943 ? 1.994 -11.362 23.310 1.00 64.44 943 ASN A C 1
ATOM 7631 O O . ASN A 1 943 ? 1.075 -11.783 24.023 1.00 64.44 943 ASN A O 1
ATOM 7635 N N . ASN A 1 944 ? 2.944 -10.568 23.810 1.00 63.25 944 ASN A N 1
ATOM 7636 C CA . ASN A 1 944 ? 3.002 -10.172 25.217 1.00 63.25 944 ASN A CA 1
ATOM 7637 C C . ASN A 1 944 ? 1.971 -9.077 25.577 1.00 63.25 944 ASN A C 1
ATOM 7639 O O . ASN A 1 944 ? 2.041 -7.943 25.096 1.00 63.25 944 ASN A O 1
ATOM 7643 N N . ARG A 1 945 ? 1.083 -9.389 26.537 1.00 62.56 945 ARG A N 1
ATOM 7644 C CA . ARG A 1 945 ? 0.014 -8.528 27.099 1.00 62.56 945 ARG A CA 1
ATOM 7645 C C . ARG A 1 945 ? 0.456 -7.129 27.570 1.00 62.56 945 ARG A C 1
ATOM 7647 O O . ARG A 1 945 ? -0.401 -6.255 27.710 1.00 62.56 945 ARG A O 1
ATOM 7654 N N . TYR A 1 946 ? 1.745 -6.897 27.830 1.00 57.22 946 TYR A N 1
ATOM 7655 C CA . TYR A 1 946 ? 2.237 -5.606 28.335 1.00 57.22 946 TYR A CA 1
ATOM 7656 C C . TYR A 1 946 ? 2.894 -4.707 27.285 1.00 57.22 946 TYR A C 1
ATOM 7658 O O . TYR A 1 946 ? 2.816 -3.490 27.429 1.00 57.22 946 TYR A O 1
ATOM 7666 N N . ASN A 1 947 ? 3.514 -5.272 26.244 1.00 55.88 947 ASN A N 1
ATOM 7667 C CA . ASN A 1 947 ? 4.327 -4.498 25.293 1.00 55.88 947 ASN A CA 1
ATOM 7668 C C . ASN A 1 947 ? 3.932 -4.694 23.820 1.00 55.88 947 ASN A C 1
ATOM 7670 O O . ASN A 1 947 ? 4.376 -3.916 22.984 1.00 55.88 947 ASN A O 1
ATOM 7674 N N . GLU A 1 948 ? 3.100 -5.691 23.500 1.00 65.12 948 GLU A N 1
ATOM 7675 C CA . GLU A 1 948 ? 2.839 -6.142 22.121 1.00 65.12 948 GLU A CA 1
ATOM 7676 C C . GLU A 1 948 ? 1.332 -6.266 21.816 1.00 65.12 948 GLU A C 1
ATOM 7678 O O . GLU A 1 948 ? 0.925 -7.044 20.950 1.00 65.12 948 GLU A O 1
ATOM 7683 N N . LEU A 1 949 ? 0.480 -5.519 22.537 1.00 71.25 949 LEU A N 1
ATOM 7684 C CA . LEU A 1 949 ? -0.944 -5.434 22.191 1.00 71.25 949 LEU A CA 1
ATOM 7685 C C . LEU A 1 949 ? -1.104 -4.797 20.809 1.00 71.25 949 LEU A C 1
ATOM 7687 O O . LEU A 1 949 ? -0.545 -3.733 20.537 1.00 71.25 949 LEU A O 1
ATOM 7691 N N . VAL A 1 950 ? -1.929 -5.426 19.979 1.00 75.06 950 VAL A N 1
ATOM 7692 C CA . VAL A 1 950 ? -2.308 -4.917 18.663 1.00 75.06 950 VAL A CA 1
ATOM 7693 C C . VAL A 1 950 ? -3.249 -3.727 18.853 1.00 75.06 950 VAL A C 1
ATOM 7695 O O . VAL A 1 950 ? -4.232 -3.816 19.596 1.00 75.06 950 VAL A O 1
ATOM 7698 N N . ILE A 1 951 ? -2.961 -2.607 18.185 1.00 78.06 951 ILE A N 1
ATOM 7699 C CA . ILE A 1 951 ? -3.860 -1.450 18.170 1.00 78.06 951 ILE A CA 1
ATOM 7700 C C . ILE A 1 951 ? -5.008 -1.748 17.204 1.00 78.06 951 ILE A C 1
ATOM 7702 O O . ILE A 1 951 ? -4.876 -1.605 15.995 1.00 78.06 951 ILE A O 1
ATOM 7706 N N . ASP A 1 952 ? -6.138 -2.171 17.765 1.00 77.44 952 ASP A N 1
ATOM 7707 C CA . ASP A 1 952 ? -7.364 -2.505 17.038 1.00 77.44 952 ASP A CA 1
ATOM 7708 C C . ASP A 1 952 ? -8.551 -1.750 17.660 1.00 77.44 952 ASP A C 1
ATOM 7710 O O . ASP A 1 952 ? -9.189 -2.243 18.595 1.00 77.44 952 ASP A O 1
ATOM 7714 N N . PRO A 1 953 ? -8.878 -0.548 17.149 1.00 80.31 953 PRO A N 1
ATOM 7715 C CA . PRO A 1 953 ? -10.004 0.237 17.648 1.00 80.31 953 PRO A CA 1
ATOM 7716 C C . PRO A 1 953 ? -11.341 -0.507 17.581 1.00 80.31 953 PRO A C 1
ATOM 7718 O O . PRO 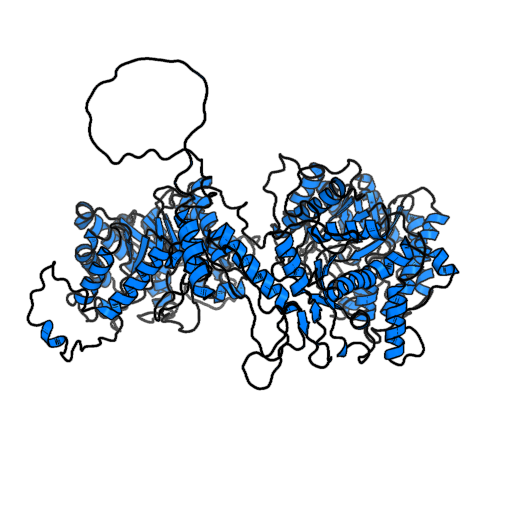A 1 953 ? -12.215 -0.273 18.410 1.00 80.31 953 PRO A O 1
ATOM 7721 N N . THR A 1 954 ? -11.520 -1.434 16.631 1.00 80.12 954 THR A N 1
ATOM 7722 C CA . THR A 1 954 ? -12.778 -2.187 16.502 1.00 80.12 954 THR A CA 1
ATOM 7723 C C . THR A 1 954 ? -12.991 -3.162 17.660 1.00 80.12 954 THR A C 1
ATOM 7725 O O . THR A 1 954 ? -14.137 -3.500 17.978 1.00 80.12 954 THR A O 1
ATOM 7728 N N . GLY A 1 955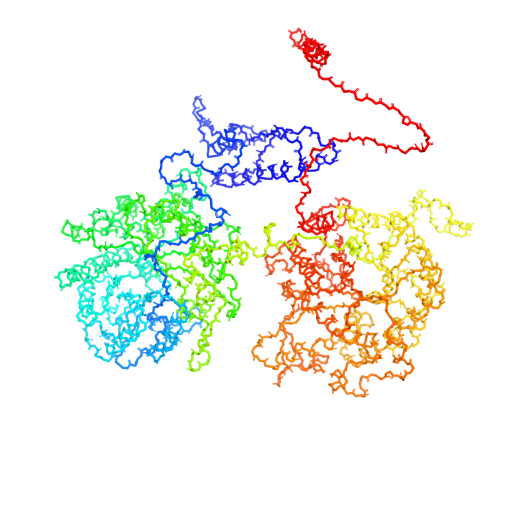 ? -11.908 -3.576 18.327 1.00 82.00 955 GLY A N 1
ATOM 7729 C CA . GLY A 1 955 ? -11.925 -4.489 19.465 1.00 82.00 955 GLY A CA 1
ATOM 7730 C C . GLY A 1 955 ? -12.804 -3.994 20.615 1.00 82.00 955 GLY A C 1
ATOM 7731 O O . GLY A 1 955 ? -13.611 -4.766 21.140 1.00 82.00 955 GLY A O 1
ATOM 7732 N N . ILE A 1 956 ? -12.752 -2.696 20.955 1.00 92.81 956 ILE A N 1
ATOM 7733 C CA . ILE A 1 956 ? -13.567 -2.143 22.052 1.00 92.81 956 ILE A CA 1
ATOM 7734 C C . ILE A 1 956 ? -15.065 -2.226 21.741 1.00 92.81 956 ILE A C 1
ATOM 7736 O O . ILE A 1 956 ? -15.862 -2.599 22.603 1.00 92.81 956 ILE A O 1
ATOM 7740 N N . ARG A 1 957 ? -15.463 -1.951 20.493 1.00 90.62 957 ARG A N 1
ATOM 7741 C CA . ARG A 1 957 ? -16.861 -2.028 20.049 1.00 90.62 957 ARG A CA 1
ATOM 7742 C C . ARG A 1 957 ? -17.357 -3.469 19.982 1.00 90.62 957 ARG A C 1
ATOM 7744 O O . ARG A 1 957 ? -18.484 -3.737 20.402 1.00 90.62 957 ARG A O 1
ATOM 7751 N N . LYS A 1 958 ? -16.531 -4.408 19.506 1.00 86.00 958 LYS A N 1
ATOM 7752 C CA . LYS A 1 958 ? -16.848 -5.848 19.531 1.00 86.00 958 LYS A CA 1
ATOM 7753 C C . LYS A 1 958 ? -17.072 -6.323 20.964 1.00 86.00 958 LYS A C 1
ATOM 7755 O O . LYS A 1 958 ? -18.108 -6.919 21.251 1.00 86.00 958 LYS A O 1
ATOM 7760 N N . MET A 1 959 ? -16.177 -5.959 21.881 1.00 91.94 959 MET A N 1
ATOM 7761 C CA . MET A 1 959 ? -16.302 -6.330 23.288 1.00 91.94 959 MET A CA 1
ATOM 7762 C C . MET A 1 959 ? -17.553 -5.726 23.945 1.00 91.94 959 MET A C 1
ATOM 7764 O O . MET A 1 959 ? -18.291 -6.424 24.636 1.00 91.94 959 MET A O 1
ATOM 7768 N N . LEU A 1 960 ? -17.857 -4.452 23.683 1.00 93.94 960 LEU A N 1
ATOM 7769 C CA . LEU A 1 960 ? -19.087 -3.803 24.154 1.00 93.94 960 LEU A CA 1
ATOM 7770 C C . LEU A 1 960 ? -20.359 -4.511 23.654 1.00 93.94 960 LEU A C 1
ATOM 7772 O O . LEU A 1 960 ? -21.318 -4.670 24.413 1.00 93.94 960 LEU A O 1
ATOM 7776 N N . ASN A 1 961 ? -20.365 -4.979 22.405 1.00 88.00 961 ASN A N 1
ATOM 7777 C CA . ASN A 1 961 ? -21.472 -5.760 21.853 1.00 88.00 961 ASN A CA 1
ATOM 7778 C C . ASN A 1 961 ? -21.587 -7.149 22.484 1.00 88.00 961 ASN A C 1
ATOM 7780 O O . ASN A 1 961 ? -22.699 -7.591 22.769 1.00 88.00 961 ASN A O 1
ATOM 7784 N N . VAL A 1 962 ? -20.461 -7.805 22.764 1.00 88.69 962 VAL A N 1
ATOM 7785 C CA . VAL A 1 962 ? -20.428 -9.078 23.495 1.00 88.69 962 VAL A CA 1
ATOM 7786 C C . VAL A 1 962 ? -21.024 -8.914 24.900 1.00 88.69 962 VAL A C 1
ATOM 7788 O O . VAL A 1 962 ? -21.882 -9.700 25.300 1.00 88.69 962 VAL A O 1
ATOM 7791 N N . ILE A 1 963 ? -20.662 -7.844 25.616 1.00 92.31 963 ILE A N 1
ATOM 7792 C CA . ILE A 1 963 ? -21.230 -7.510 26.934 1.00 92.31 963 ILE A CA 1
ATOM 7793 C C . ILE A 1 963 ? -22.740 -7.274 26.826 1.00 92.31 963 ILE A C 1
ATOM 7795 O O . ILE A 1 963 ? -23.511 -7.857 27.588 1.00 92.31 963 ILE A O 1
ATOM 7799 N N . LYS A 1 964 ? -23.179 -6.461 25.856 1.00 93.12 964 LYS A N 1
ATOM 7800 C CA . LYS A 1 964 ? -24.605 -6.198 25.616 1.00 93.12 964 LYS A CA 1
ATOM 7801 C C . LYS A 1 964 ? -25.371 -7.485 25.301 1.00 93.12 964 LYS A C 1
ATOM 7803 O O . LYS A 1 964 ? -26.471 -7.672 25.812 1.00 93.12 964 LYS A O 1
ATOM 7808 N N . GLY A 1 965 ? -24.815 -8.353 24.459 1.00 87.81 965 GLY A N 1
ATOM 7809 C CA . GLY A 1 965 ? -25.431 -9.627 24.092 1.00 87.81 965 GLY A CA 1
ATOM 7810 C C . GLY A 1 965 ? -25.560 -10.578 25.281 1.00 87.81 965 GLY A C 1
ATOM 7811 O O . GLY A 1 965 ? -26.577 -11.252 25.411 1.00 87.81 965 GLY A O 1
ATOM 7812 N N . ARG A 1 966 ? -24.565 -10.590 26.177 1.00 92.00 966 ARG A N 1
ATOM 7813 C CA . ARG A 1 966 ? -24.515 -11.512 27.319 1.00 92.00 966 ARG A CA 1
ATOM 7814 C C . ARG A 1 966 ? -25.288 -11.029 28.549 1.00 92.00 966 ARG A C 1
ATOM 7816 O O . ARG A 1 966 ? -25.900 -11.849 29.228 1.00 92.00 966 ARG A O 1
ATOM 7823 N N . TYR A 1 967 ? -25.264 -9.727 28.844 1.00 92.81 967 TYR A N 1
ATOM 7824 C CA . TYR A 1 967 ? -25.834 -9.145 30.073 1.00 92.81 967 TYR A CA 1
ATOM 7825 C C . TYR A 1 967 ? -26.965 -8.136 29.826 1.00 92.81 967 TYR A C 1
ATOM 7827 O O . TYR A 1 967 ? -27.549 -7.607 30.771 1.00 92.81 967 TYR A O 1
ATOM 7835 N N . GLY A 1 968 ? -27.297 -7.840 28.569 1.00 90.00 968 GLY A N 1
ATOM 7836 C CA . GLY A 1 968 ? -28.275 -6.813 28.219 1.00 90.00 968 GLY A CA 1
ATOM 7837 C C . GLY A 1 968 ? -27.726 -5.386 28.345 1.00 90.00 968 GLY A C 1
ATOM 7838 O O . GLY A 1 968 ? -26.521 -5.140 28.335 1.00 90.00 968 GLY A O 1
ATOM 7839 N N . LYS A 1 969 ? -28.623 -4.397 28.442 1.00 89.75 969 LYS A N 1
ATOM 7840 C CA . LYS A 1 969 ? -28.278 -2.958 28.454 1.00 89.75 969 LYS A CA 1
ATOM 7841 C C . LYS A 1 969 ? -27.858 -2.448 29.847 1.00 89.75 969 LYS A C 1
ATOM 7843 O O . LYS A 1 969 ? -28.373 -1.430 30.318 1.00 89.75 969 LYS A O 1
ATOM 7848 N N . ILE A 1 970 ? -26.925 -3.133 30.509 1.00 94.19 970 ILE A N 1
ATOM 7849 C CA . ILE A 1 970 ? -26.366 -2.684 31.798 1.00 94.19 970 ILE A CA 1
ATOM 7850 C C . ILE A 1 970 ? -25.565 -1.375 31.643 1.00 94.19 970 ILE A C 1
ATOM 7852 O O . ILE A 1 970 ? -25.007 -1.145 30.571 1.00 94.19 970 ILE A O 1
ATOM 7856 N N . PRO A 1 971 ? -25.493 -0.499 32.666 1.00 95.69 971 PRO A N 1
ATOM 7857 C CA . PRO A 1 971 ? -24.665 0.706 32.606 1.00 95.69 971 PRO A CA 1
ATOM 7858 C C . PRO A 1 971 ? -23.171 0.357 32.565 1.00 95.69 971 PRO A C 1
ATOM 7860 O O . PRO A 1 971 ? -22.664 -0.265 33.501 1.00 95.69 971 PRO A O 1
ATOM 7863 N N . ILE A 1 972 ? -22.473 0.782 31.508 1.00 96.88 972 ILE A N 1
ATOM 7864 C CA . ILE A 1 972 ? -21.040 0.518 31.302 1.00 96.88 972 ILE A CA 1
ATOM 7865 C C . ILE A 1 972 ? -20.244 1.822 31.384 1.00 96.88 972 ILE A C 1
ATOM 7867 O O . ILE A 1 972 ? -20.610 2.808 30.752 1.00 96.88 972 ILE A O 1
ATOM 7871 N N . TYR A 1 973 ? -19.129 1.829 32.105 1.00 95.00 973 TYR A N 1
ATOM 7872 C CA . TYR A 1 973 ? -18.156 2.920 32.105 1.00 95.00 973 TYR A CA 1
ATOM 7873 C C . TYR A 1 973 ? -16.821 2.403 31.582 1.00 95.00 973 TYR A C 1
ATOM 7875 O O . TYR A 1 973 ? -16.280 1.435 32.111 1.00 95.00 973 TYR A O 1
ATOM 7883 N N . ILE A 1 974 ? -16.262 3.047 30.561 1.00 95.00 974 ILE A N 1
ATOM 7884 C CA . ILE A 1 974 ? -14.886 2.770 30.142 1.00 95.00 974 ILE A CA 1
ATOM 7885 C C . ILE A 1 974 ? -13.989 3.497 31.131 1.00 95.00 974 ILE A C 1
ATOM 7887 O O . ILE A 1 974 ? -13.816 4.709 31.050 1.00 95.00 974 ILE A O 1
ATOM 7891 N N . ALA A 1 975 ? -13.509 2.762 32.127 1.00 89.75 975 ALA A N 1
ATOM 7892 C CA . ALA A 1 975 ? -12.786 3.309 33.263 1.00 89.75 975 ALA A CA 1
ATOM 7893 C C . ALA A 1 975 ? -11.303 3.538 32.948 1.00 89.75 975 ALA A C 1
ATOM 7895 O O . ALA A 1 975 ? -10.690 4.408 33.562 1.00 89.75 975 ALA A O 1
ATOM 7896 N N . GLY A 1 976 ? -10.751 2.829 31.962 1.00 87.00 976 GLY A N 1
ATOM 7897 C CA . GLY A 1 976 ? -9.386 3.021 31.495 1.00 87.00 976 GLY A CA 1
ATOM 7898 C C . GLY A 1 976 ? -9.203 2.611 30.036 1.00 87.00 976 GLY A C 1
ATOM 7899 O O . GLY A 1 976 ? -9.370 1.450 29.681 1.00 87.00 976 GLY A O 1
ATOM 7900 N N . ASN A 1 977 ? -8.809 3.566 29.195 1.00 90.44 977 ASN A N 1
ATOM 7901 C CA . ASN A 1 977 ? -8.345 3.322 27.828 1.00 90.44 977 ASN A CA 1
ATOM 7902 C C . ASN A 1 977 ? -7.130 4.210 27.524 1.00 90.44 977 ASN A C 1
ATOM 7904 O O . ASN A 1 977 ? -7.127 5.381 27.894 1.00 90.44 977 ASN A O 1
ATOM 7908 N N . GLY A 1 978 ? -6.065 3.671 26.933 1.00 86.25 978 GLY A N 1
ATOM 7909 C CA . GLY A 1 978 ? -4.856 4.451 26.659 1.00 86.25 978 GLY A CA 1
ATOM 7910 C C . GLY A 1 978 ? -3.714 3.629 26.077 1.00 86.25 978 GLY A C 1
ATOM 7911 O O . GLY A 1 978 ? -3.739 2.403 26.107 1.00 86.25 978 GLY A O 1
ATOM 7912 N N . ILE A 1 979 ? -2.698 4.326 25.572 1.00 82.44 979 ILE A N 1
ATOM 7913 C CA . ILE A 1 979 ? -1.547 3.732 24.882 1.00 82.44 979 ILE A CA 1
ATOM 7914 C C . ILE A 1 979 ? -0.230 4.115 25.572 1.00 82.44 979 ILE A C 1
ATOM 7916 O O . ILE A 1 979 ? -0.064 5.246 26.049 1.00 82.44 979 ILE A O 1
ATOM 7920 N N . THR A 1 980 ? 0.713 3.173 25.640 1.00 75.38 980 THR A N 1
ATOM 7921 C CA . THR A 1 980 ? 2.091 3.415 26.106 1.00 75.38 980 THR A CA 1
ATOM 7922 C C . THR A 1 980 ? 2.977 3.957 24.983 1.00 75.38 980 THR A C 1
ATOM 7924 O O . THR A 1 980 ? 2.753 3.679 23.805 1.00 75.38 980 THR A O 1
ATOM 7927 N N . ASP A 1 981 ? 4.045 4.675 25.334 1.00 68.56 981 ASP A N 1
ATOM 7928 C CA . ASP A 1 981 ? 5.026 5.143 24.342 1.00 68.56 981 ASP A CA 1
ATOM 7929 C C . ASP A 1 981 ? 5.735 3.984 23.604 1.00 68.56 981 ASP A C 1
ATOM 7931 O O . ASP A 1 981 ? 6.070 4.115 22.430 1.00 68.56 981 ASP A O 1
ATOM 7935 N N . THR A 1 982 ? 5.886 2.814 24.235 1.00 62.56 982 THR A N 1
ATOM 7936 C CA . THR A 1 982 ? 6.407 1.603 23.574 1.00 62.56 982 THR A CA 1
ATOM 7937 C C . THR A 1 982 ? 5.425 1.044 22.544 1.00 62.56 982 THR A C 1
ATOM 7939 O O . THR A 1 982 ? 5.834 0.630 21.465 1.00 62.56 982 THR A O 1
ATOM 7942 N N . GLN A 1 983 ? 4.121 1.048 22.818 1.00 59.50 983 GLN A N 1
ATOM 7943 C CA . GLN A 1 983 ? 3.128 0.624 21.824 1.00 59.50 983 GLN A CA 1
ATOM 7944 C C . GLN A 1 983 ? 3.048 1.610 20.655 1.00 59.50 983 GLN A C 1
ATOM 7946 O O . GLN A 1 983 ? 2.918 1.180 19.511 1.00 59.50 983 GLN A O 1
ATOM 7951 N N . LYS A 1 984 ? 3.207 2.915 20.913 1.00 58.53 984 LYS A N 1
ATOM 7952 C CA . LYS A 1 984 ? 3.317 3.944 19.868 1.00 58.53 984 LYS A CA 1
ATOM 7953 C C . LYS A 1 984 ? 4.465 3.654 18.894 1.00 58.53 984 LYS A C 1
ATOM 7955 O O . LYS A 1 984 ? 4.252 3.720 17.689 1.00 58.53 984 LYS A O 1
ATOM 7960 N N . THR A 1 985 ? 5.655 3.292 19.387 1.00 54.06 985 THR A N 1
ATOM 7961 C CA . THR A 1 985 ? 6.804 2.999 18.507 1.00 54.06 985 THR A CA 1
ATOM 7962 C C . THR A 1 985 ? 6.619 1.739 17.664 1.00 54.06 985 THR A C 1
ATOM 7964 O O . THR A 1 985 ? 7.124 1.693 16.552 1.00 54.06 985 THR A O 1
ATOM 7967 N N . HIS A 1 986 ? 5.904 0.724 18.160 1.00 47.91 986 HIS A N 1
ATOM 7968 C CA . HIS A 1 986 ? 5.670 -0.517 17.404 1.00 47.91 986 HIS A CA 1
ATOM 7969 C C . HIS A 1 986 ? 4.489 -0.422 16.427 1.00 47.91 986 HIS A C 1
ATOM 7971 O O . HIS A 1 986 ? 4.457 -1.151 15.443 1.00 47.91 986 HIS A O 1
ATOM 7977 N N . SER A 1 987 ? 3.514 0.453 16.697 1.00 45.09 987 SER A N 1
ATOM 7978 C CA . SER A 1 987 ? 2.287 0.584 15.894 1.00 45.09 987 SER A CA 1
ATOM 7979 C C . SER A 1 987 ? 2.280 1.773 14.934 1.00 45.09 987 SER A C 1
ATOM 7981 O O . SER A 1 987 ? 1.370 1.870 14.117 1.00 45.09 987 SER A O 1
ATOM 7983 N N . ASN A 1 988 ? 3.251 2.690 15.031 1.00 50.16 988 ASN A N 1
ATOM 7984 C CA . ASN A 1 988 ? 3.274 3.969 14.309 1.00 50.16 988 ASN A CA 1
ATOM 7985 C C . ASN A 1 988 ? 2.013 4.845 14.521 1.00 50.16 988 ASN A C 1
ATOM 7987 O O . ASN A 1 988 ? 1.748 5.739 13.721 1.00 50.16 988 ASN A O 1
ATOM 7991 N N . ILE A 1 989 ? 1.249 4.632 15.605 1.00 51.88 989 ILE A N 1
ATOM 7992 C CA . ILE A 1 989 ? 0.049 5.412 15.961 1.00 51.88 989 ILE A CA 1
ATOM 7993 C C . ILE A 1 989 ? 0.341 6.303 17.170 1.00 51.88 989 ILE A C 1
ATOM 7995 O O . ILE A 1 989 ? 0.763 5.827 18.227 1.00 51.88 989 ILE A O 1
ATOM 7999 N N . ASP A 1 990 ? 0.087 7.608 17.040 1.00 69.50 990 ASP A N 1
ATOM 8000 C CA . ASP A 1 990 ? 0.227 8.547 18.151 1.00 69.50 990 ASP A CA 1
ATOM 8001 C C . ASP A 1 990 ? -0.972 8.529 19.121 1.00 69.50 990 ASP A C 1
ATOM 8003 O O . ASP A 1 990 ? -2.043 7.971 18.863 1.00 69.50 990 ASP A O 1
ATOM 8007 N N . ARG A 1 991 ? -0.791 9.149 20.290 1.00 78.88 991 ARG A N 1
ATOM 8008 C CA . ARG A 1 991 ? -1.787 9.125 21.368 1.00 78.88 991 ARG A CA 1
ATOM 8009 C C . ARG A 1 991 ? -3.079 9.865 21.013 1.00 78.88 991 ARG A C 1
ATOM 8011 O O . ARG A 1 991 ? -4.149 9.454 21.457 1.00 78.88 991 ARG A O 1
ATOM 8018 N N . ALA A 1 992 ? -2.988 10.934 20.222 1.00 72.62 992 ALA A N 1
ATOM 8019 C CA . ALA A 1 992 ? -4.150 11.691 19.760 1.00 72.62 992 ALA A CA 1
ATOM 8020 C C . ALA A 1 992 ? -5.038 10.830 18.860 1.00 72.62 992 ALA A C 1
ATOM 8022 O O . ALA A 1 992 ? -6.253 10.760 19.050 1.00 72.62 992 ALA A O 1
ATOM 8023 N N . THR A 1 993 ? -4.400 10.134 17.926 1.00 67.31 993 THR A N 1
ATOM 8024 C CA . THR A 1 993 ? -5.018 9.216 16.977 1.00 67.31 993 THR A CA 1
ATOM 8025 C C . THR A 1 993 ? -5.676 8.048 17.705 1.00 67.31 993 THR A C 1
ATOM 8027 O O . THR A 1 993 ? -6.845 7.758 17.462 1.00 67.31 993 THR A O 1
ATOM 8030 N N . TYR A 1 994 ? -4.992 7.450 18.685 1.00 80.81 994 TYR A N 1
ATOM 8031 C CA . TYR A 1 994 ? -5.562 6.394 19.526 1.00 80.81 994 TYR A CA 1
ATOM 8032 C C . TYR A 1 994 ? -6.849 6.844 20.240 1.00 80.81 994 TYR A C 1
ATOM 8034 O O . TYR A 1 994 ? -7.878 6.175 20.140 1.00 80.81 994 TYR A O 1
ATOM 8042 N N . ILE A 1 995 ? -6.823 8.004 20.914 1.00 85.12 995 ILE A N 1
ATOM 8043 C CA . ILE A 1 995 ? -7.994 8.558 21.621 1.00 85.12 995 ILE A CA 1
ATOM 8044 C C . ILE A 1 995 ? -9.167 8.707 20.661 1.00 85.12 995 ILE A C 1
ATOM 8046 O O . ILE A 1 995 ? -10.265 8.228 20.943 1.00 85.12 995 ILE A O 1
ATOM 8050 N N . LYS A 1 996 ? -8.914 9.346 19.519 1.00 80.62 996 LYS A N 1
ATOM 8051 C CA . LYS A 1 996 ? -9.900 9.625 18.478 1.00 80.62 996 LYS A CA 1
ATOM 8052 C C . LYS A 1 996 ? -10.508 8.348 17.890 1.00 80.62 996 LYS A C 1
ATOM 8054 O O . LYS A 1 996 ? -11.721 8.260 17.751 1.00 80.62 996 LYS A O 1
ATOM 8059 N N . GLN A 1 997 ? -9.702 7.330 17.609 1.00 76.31 997 GLN A N 1
ATOM 8060 C CA . GLN A 1 997 ? -10.193 6.072 17.045 1.00 76.31 997 GLN A CA 1
ATOM 8061 C C . GLN A 1 997 ? -11.053 5.277 18.040 1.00 76.31 997 GLN A C 1
ATOM 8063 O O . GLN A 1 997 ? -12.171 4.877 17.709 1.00 76.31 997 GLN A O 1
ATOM 8068 N N . TYR A 1 998 ? -10.561 5.067 19.265 1.00 88.31 998 TYR A N 1
ATOM 8069 C CA . TYR A 1 998 ? -11.261 4.246 20.257 1.00 88.31 998 TYR A CA 1
ATOM 8070 C C . TYR A 1 998 ? -12.547 4.910 20.740 1.00 88.31 998 TYR A C 1
ATOM 8072 O O . TYR A 1 998 ? -13.588 4.256 20.790 1.00 88.31 998 TYR A O 1
ATOM 8080 N N . SER A 1 999 ? -12.522 6.210 21.046 1.00 90.75 999 SER A N 1
ATOM 8081 C CA . SER A 1 999 ? -13.742 6.903 21.478 1.00 90.75 999 SER A CA 1
ATOM 8082 C C . SER A 1 999 ? -14.788 7.008 20.362 1.00 90.75 999 SER A C 1
ATOM 8084 O O . SER A 1 999 ? -15.979 6.883 20.645 1.00 90.75 999 SER A O 1
ATOM 8086 N N . ASN A 1 1000 ? -14.397 7.087 19.089 1.00 86.44 1000 ASN A N 1
ATOM 8087 C CA . ASN A 1 1000 ? -15.351 7.009 17.983 1.00 86.44 1000 ASN A CA 1
ATOM 8088 C C . ASN A 1 1000 ? -16.023 5.628 17.860 1.00 86.44 1000 ASN A C 1
ATOM 8090 O O . ASN A 1 1000 ? -17.230 5.550 17.628 1.00 86.44 1000 ASN A O 1
ATOM 8094 N N . GLU A 1 1001 ? -15.296 4.530 18.076 1.00 88.00 1001 GLU A N 1
ATOM 8095 C CA . GLU A 1 1001 ? -15.904 3.190 18.112 1.00 88.00 1001 GLU A CA 1
ATOM 8096 C C . GLU A 1 1001 ? -16.858 3.011 19.306 1.00 88.00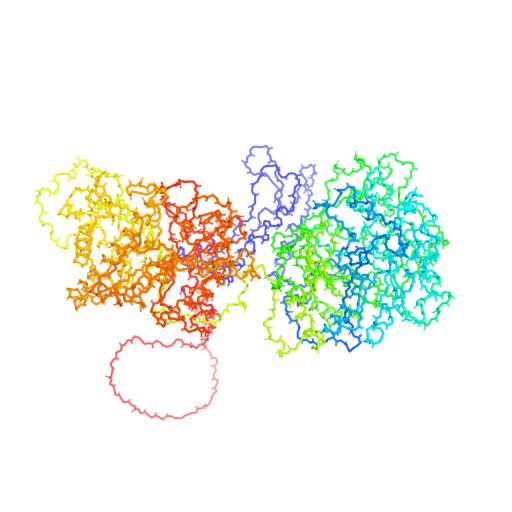 1001 GLU A C 1
ATOM 8098 O O . GLU A 1 1001 ? -17.900 2.361 19.184 1.00 88.00 1001 GLU A O 1
ATOM 8103 N N . VAL A 1 1002 ? -16.580 3.671 20.434 1.00 93.94 1002 VAL A N 1
ATOM 8104 C CA . VAL A 1 1002 ? -17.509 3.751 21.574 1.00 93.94 1002 VAL A CA 1
ATOM 8105 C C . VAL A 1 1002 ? -18.763 4.544 21.208 1.00 93.94 1002 VAL A C 1
ATOM 8107 O O . VAL A 1 1002 ? -19.872 4.108 21.520 1.00 93.94 1002 VAL A O 1
ATOM 8110 N N . LEU A 1 1003 ? -18.619 5.672 20.508 1.00 90.25 1003 LEU A N 1
ATOM 8111 C CA . LEU A 1 1003 ? -19.754 6.468 20.039 1.00 90.25 1003 LEU A CA 1
ATOM 8112 C C . LEU A 1 1003 ? -20.663 5.654 19.106 1.00 90.25 1003 LEU A C 1
ATOM 8114 O O . LEU A 1 1003 ? -21.885 5.664 19.268 1.00 90.25 1003 LEU A O 1
ATOM 8118 N N . LYS A 1 1004 ? -20.074 4.881 18.183 1.00 82.81 1004 LYS A N 1
ATOM 8119 C CA . LYS A 1 1004 ? -20.809 3.937 17.325 1.00 82.81 1004 LYS A CA 1
ATOM 8120 C C . LYS A 1 1004 ? -21.511 2.854 18.147 1.00 82.81 1004 LYS A C 1
ATOM 8122 O O . LYS A 1 1004 ? -22.681 2.572 17.895 1.00 82.81 1004 LYS A O 1
ATOM 8127 N N . ALA A 1 1005 ? -20.852 2.292 19.161 1.00 86.69 1005 ALA A N 1
ATOM 8128 C CA . ALA A 1 1005 ? -21.476 1.309 20.048 1.00 86.69 1005 ALA A CA 1
ATOM 8129 C C . ALA A 1 1005 ? -22.713 1.882 20.767 1.00 86.69 1005 ALA A C 1
ATOM 8131 O O . ALA A 1 1005 ? -23.727 1.197 20.899 1.00 86.69 1005 ALA A O 1
ATOM 8132 N N . ILE A 1 1006 ? -22.666 3.147 21.196 1.00 91.75 1006 ILE A N 1
ATOM 8133 C CA . ILE A 1 1006 ? -23.803 3.820 21.841 1.00 91.75 1006 ILE A CA 1
ATOM 8134 C C . ILE A 1 1006 ? -24.930 4.076 20.840 1.00 91.75 1006 ILE A C 1
ATOM 8136 O O . ILE A 1 1006 ? -26.072 3.686 21.081 1.00 91.75 1006 ILE A O 1
ATOM 8140 N N . LEU A 1 1007 ? -24.624 4.752 19.732 1.00 84.69 1007 LEU A N 1
ATOM 8141 C CA . LEU A 1 1007 ? -25.650 5.320 18.858 1.00 84.69 1007 LEU A CA 1
ATOM 8142 C C . LEU A 1 1007 ? -26.194 4.315 17.841 1.00 84.69 1007 LEU A C 1
ATOM 8144 O O . LEU A 1 1007 ? -27.393 4.310 17.576 1.00 84.69 1007 LEU A O 1
ATOM 8148 N N . HIS A 1 1008 ? -25.336 3.454 17.296 1.00 83.38 1008 HIS A N 1
ATOM 8149 C CA . HIS A 1 1008 ? -25.728 2.457 16.303 1.00 83.38 1008 HIS A CA 1
ATOM 8150 C C . HIS A 1 1008 ? -26.094 1.131 16.970 1.00 83.38 1008 HIS A C 1
ATOM 8152 O O . HIS A 1 1008 ? -27.176 0.586 16.751 1.00 83.38 1008 HIS A O 1
ATOM 8158 N N . ASP A 1 1009 ? -25.222 0.637 17.850 1.00 83.50 1009 ASP A N 1
ATOM 8159 C CA . ASP A 1 1009 ? -25.421 -0.681 18.453 1.00 83.50 1009 ASP A CA 1
ATOM 8160 C C . ASP A 1 1009 ? -26.244 -0.622 19.742 1.00 83.50 1009 ASP A C 1
ATOM 8162 O O . ASP A 1 1009 ? -26.570 -1.658 20.317 1.00 83.50 1009 ASP A O 1
ATOM 8166 N N . GLN A 1 1010 ? -26.640 0.569 20.198 1.00 89.62 1010 GLN A N 1
ATOM 8167 C CA . GLN A 1 1010 ? -27.482 0.769 21.379 1.00 89.62 1010 GLN A CA 1
ATOM 8168 C C . GLN A 1 1010 ? -26.910 0.142 22.663 1.00 89.62 1010 GLN A C 1
ATOM 8170 O O . GLN A 1 1010 ? -27.662 -0.401 23.487 1.00 89.62 1010 GLN A O 1
ATOM 8175 N N . VAL A 1 1011 ? -25.586 0.175 22.825 1.00 93.19 1011 VAL A N 1
ATOM 8176 C CA . VAL A 1 1011 ? -24.906 -0.200 24.069 1.00 93.19 1011 VAL A CA 1
ATOM 8177 C C . VAL A 1 1011 ? -25.054 0.937 25.087 1.00 93.19 1011 VAL A C 1
ATOM 8179 O O . VAL A 1 1011 ? -24.922 2.112 24.758 1.00 93.19 1011 VAL A O 1
ATOM 8182 N N . ASN A 1 1012 ? -25.329 0.603 26.349 1.00 96.12 1012 ASN A N 1
ATOM 8183 C CA . ASN A 1 1012 ? -25.574 1.581 27.413 1.00 96.12 1012 ASN A CA 1
ATOM 8184 C C . ASN A 1 1012 ? -24.266 2.052 28.082 1.00 96.12 1012 ASN A C 1
ATOM 8186 O O . ASN A 1 1012 ? -24.053 1.849 29.280 1.00 96.12 1012 ASN A O 1
ATOM 8190 N N . VAL A 1 1013 ? -23.377 2.670 27.299 1.00 97.19 1013 VAL A N 1
ATOM 8191 C CA . VAL A 1 1013 ? -22.144 3.277 27.824 1.00 97.19 1013 VAL A CA 1
ATOM 8192 C C . VAL A 1 1013 ? -22.459 4.653 28.419 1.00 97.19 1013 VAL A C 1
ATOM 8194 O O . VAL A 1 1013 ? -23.094 5.490 27.781 1.00 97.19 1013 VAL A O 1
ATOM 8197 N N . LYS A 1 1014 ? -22.032 4.875 29.663 1.00 95.19 1014 LYS A N 1
ATOM 8198 C CA . LYS A 1 1014 ? -22.300 6.066 30.480 1.00 95.19 1014 LYS A CA 1
ATOM 8199 C C . LYS A 1 1014 ? -21.097 6.982 30.662 1.00 95.19 1014 LYS A C 1
ATOM 8201 O O . LYS A 1 1014 ? -21.272 8.107 31.119 1.00 95.19 1014 LYS A O 1
ATOM 8206 N N . GLY A 1 1015 ? -19.897 6.522 30.331 1.00 93.75 1015 GLY A N 1
ATOM 8207 C CA . GLY A 1 1015 ? -18.715 7.364 30.385 1.00 93.75 1015 GLY A CA 1
ATOM 8208 C C . GLY A 1 1015 ? -17.480 6.731 29.772 1.00 93.75 1015 GLY A C 1
ATOM 8209 O O . GLY A 1 1015 ? -17.427 5.514 29.570 1.00 93.75 1015 GLY A O 1
ATOM 8210 N N . TYR A 1 1016 ? -16.498 7.581 29.501 1.00 94.88 1016 TYR A N 1
ATOM 8211 C CA . TYR A 1 1016 ? -15.210 7.233 28.927 1.00 94.88 1016 TYR A CA 1
ATOM 8212 C C . TYR A 1 1016 ? -14.090 7.977 29.643 1.00 94.88 1016 TYR A C 1
ATOM 8214 O O . TYR A 1 1016 ? -14.109 9.207 29.736 1.00 94.88 1016 TYR A O 1
ATOM 8222 N N . SER A 1 1017 ? -13.096 7.220 30.098 1.00 91.94 1017 SER A N 1
ATOM 8223 C CA . SER A 1 1017 ? -11.933 7.739 30.798 1.00 91.94 1017 SER A CA 1
ATOM 8224 C C . SER A 1 1017 ? -10.632 7.377 30.108 1.00 91.94 1017 SER A C 1
ATOM 8226 O O . SER A 1 1017 ? -10.322 6.197 29.908 1.00 91.94 1017 SER A O 1
ATOM 8228 N N . TYR A 1 1018 ? -9.823 8.396 29.816 1.00 90.56 1018 TYR A N 1
ATOM 8229 C CA . TYR A 1 1018 ? -8.465 8.170 29.338 1.00 90.56 1018 TYR A CA 1
ATOM 8230 C C . TYR A 1 1018 ? -7.538 7.759 30.494 1.00 90.56 1018 TYR A C 1
ATOM 8232 O O . TYR A 1 1018 ? -7.574 8.319 31.597 1.00 90.56 1018 TYR A O 1
ATOM 8240 N N . SER A 1 1019 ? -6.697 6.758 30.237 1.00 83.75 1019 SER A N 1
ATOM 8241 C CA . SER A 1 1019 ? -5.791 6.179 31.221 1.00 83.75 1019 SER A CA 1
ATOM 8242 C C . SER A 1 1019 ? -4.613 7.099 31.500 1.00 83.75 1019 SER A C 1
ATOM 8244 O O . SER A 1 1019 ? -3.712 7.255 30.682 1.00 83.75 1019 SER A O 1
ATOM 8246 N N . ARG A 1 1020 ? -4.583 7.591 32.736 1.00 78.44 1020 ARG A N 1
ATOM 8247 C CA . ARG A 1 1020 ? -3.600 8.488 33.335 1.00 78.44 1020 ARG A CA 1
ATOM 8248 C C . ARG A 1 1020 ? -3.657 9.904 32.774 1.00 78.44 1020 ARG A C 1
ATOM 8250 O O . ARG A 1 1020 ? -3.342 10.170 31.620 1.00 78.44 1020 ARG A O 1
ATOM 8257 N N . VAL A 1 1021 ? -3.965 10.849 33.654 1.00 77.88 1021 VAL A N 1
ATOM 8258 C CA . VAL A 1 1021 ? -3.735 12.269 33.383 1.00 77.88 1021 VAL A CA 1
ATOM 8259 C C . VAL A 1 1021 ? -2.232 12.578 33.379 1.00 77.88 1021 VAL A C 1
ATOM 8261 O O . VAL A 1 1021 ? -1.742 13.219 32.460 1.00 77.88 1021 VAL A O 1
ATOM 8264 N N . LEU A 1 1022 ? -1.469 12.032 34.330 1.00 73.50 1022 LEU A N 1
ATOM 8265 C CA . LEU A 1 1022 ? -0.024 12.245 34.479 1.00 73.50 1022 LEU A CA 1
ATOM 8266 C C . LEU A 1 1022 ? 0.731 10.917 34.406 1.00 73.50 1022 LEU A C 1
ATOM 8268 O O . LEU A 1 1022 ? 0.252 9.906 34.925 1.00 73.50 1022 LEU A O 1
ATOM 8272 N N . ASP A 1 1023 ? 1.938 10.932 33.843 1.00 69.62 1023 ASP A N 1
ATOM 8273 C CA . ASP A 1 1023 ? 2.880 9.827 34.033 1.00 69.62 1023 ASP A CA 1
ATOM 8274 C C . ASP A 1 1023 ? 3.238 9.670 35.515 1.00 69.62 1023 ASP A C 1
ATOM 8276 O O . ASP A 1 1023 ? 3.447 10.651 36.237 1.00 69.62 1023 ASP A O 1
ATOM 8280 N N . GLY A 1 1024 ? 3.354 8.426 35.976 1.00 56.94 1024 GLY A N 1
ATOM 8281 C CA . GLY A 1 1024 ? 3.742 8.138 37.351 1.00 56.94 1024 GLY A CA 1
ATOM 8282 C C . GLY A 1 1024 ? 4.735 6.985 37.470 1.00 56.94 1024 GLY A C 1
ATOM 8283 O O . GLY A 1 1024 ? 5.238 6.457 36.480 1.00 56.94 1024 GLY A O 1
ATOM 8284 N N . TYR A 1 1025 ? 5.092 6.654 38.712 1.00 47.53 1025 TYR A N 1
ATOM 8285 C CA . TYR A 1 1025 ? 6.057 5.601 39.028 1.00 47.53 1025 TYR A CA 1
ATOM 8286 C C . TYR A 1 1025 ? 5.424 4.220 38.812 1.00 47.53 1025 TYR A C 1
ATOM 8288 O O . TYR A 1 1025 ? 4.473 3.851 39.500 1.00 47.53 1025 TYR A O 1
ATOM 8296 N N . SER A 1 1026 ? 5.948 3.433 37.873 1.00 44.91 1026 SER A N 1
ATOM 8297 C CA . SER A 1 1026 ? 5.660 1.998 37.788 1.00 44.91 1026 SER A CA 1
ATOM 8298 C C . SER A 1 1026 ? 6.534 1.242 38.795 1.00 44.91 1026 SER A C 1
ATOM 8300 O O . SER A 1 1026 ? 7.755 1.393 38.778 1.00 44.91 1026 SER A O 1
ATOM 8302 N N . TRP A 1 1027 ? 5.919 0.433 39.665 1.00 39.06 1027 TRP A N 1
ATOM 8303 C CA . TRP A 1 1027 ? 6.627 -0.419 40.634 1.00 39.06 1027 TRP A CA 1
ATOM 8304 C C . TRP A 1 1027 ? 7.406 -1.561 39.970 1.00 39.06 1027 TRP A C 1
ATOM 8306 O O . TRP A 1 1027 ? 8.368 -2.059 40.545 1.00 39.06 1027 TRP A O 1
ATOM 8316 N N . THR A 1 1028 ? 7.018 -1.967 38.758 1.00 37.53 1028 THR A N 1
ATOM 8317 C CA . THR A 1 1028 ? 7.593 -3.131 38.067 1.00 37.53 1028 THR A CA 1
ATOM 8318 C C . THR A 1 1028 ? 8.634 -2.764 37.009 1.00 37.53 1028 THR A C 1
ATOM 8320 O O . THR A 1 1028 ? 9.353 -3.643 36.542 1.00 37.53 1028 THR A O 1
ATOM 8323 N N . SER A 1 1029 ? 8.758 -1.484 36.630 1.00 36.47 1029 SER A N 1
ATOM 8324 C CA . SER A 1 1029 ? 9.844 -0.997 35.767 1.00 36.47 1029 SER A CA 1
ATOM 8325 C C . SER A 1 1029 ? 9.889 0.539 35.717 1.00 36.47 1029 SER A C 1
ATOM 8327 O O . SER A 1 1029 ? 8.977 1.151 35.157 1.00 36.47 1029 SER A O 1
ATOM 8329 N N . PRO A 1 1030 ? 10.949 1.196 36.221 1.00 35.84 1030 PRO A N 1
ATOM 8330 C CA . PRO A 1 1030 ? 11.113 2.649 36.125 1.00 35.84 1030 PRO A CA 1
ATOM 8331 C C . PRO A 1 1030 ? 11.313 3.187 34.697 1.00 35.84 1030 PRO A C 1
ATOM 8333 O O . PRO A 1 1030 ? 11.282 4.400 34.514 1.00 35.84 1030 PRO A O 1
ATOM 8336 N N . SER A 1 1031 ? 11.553 2.325 33.699 1.00 38.38 1031 SER A N 1
ATOM 8337 C CA . SER A 1 1031 ? 12.051 2.723 32.372 1.00 38.38 1031 SER A CA 1
ATOM 8338 C C . SER A 1 1031 ? 11.155 2.354 31.186 1.00 38.38 1031 SER A C 1
ATOM 8340 O O . SER A 1 1031 ? 11.550 2.587 30.045 1.00 38.38 1031 SER A O 1
ATOM 8342 N N . LYS A 1 1032 ? 9.967 1.770 31.399 1.00 43.28 1032 LYS A N 1
ATOM 8343 C CA . LYS A 1 1032 ? 9.127 1.277 30.291 1.00 43.28 1032 LYS A CA 1
ATOM 8344 C C . LYS A 1 1032 ? 7.644 1.585 30.513 1.00 43.28 1032 LYS A C 1
ATOM 8346 O O . LYS A 1 1032 ? 6.979 0.897 31.281 1.00 43.28 1032 LYS A O 1
ATOM 8351 N N . GLY A 1 1033 ? 7.142 2.614 29.824 1.00 53.88 1033 GLY A N 1
ATOM 8352 C CA . GLY A 1 1033 ? 5.707 2.849 29.612 1.00 53.88 1033 GLY A CA 1
ATOM 8353 C C . GLY A 1 1033 ? 5.155 4.147 30.206 1.00 53.88 1033 GLY A C 1
ATOM 8354 O O . GLY A 1 1033 ? 4.352 4.110 31.139 1.00 53.88 1033 GLY A O 1
ATOM 8355 N N . GLU A 1 1034 ? 5.544 5.291 29.646 1.00 69.62 1034 GLU A N 1
ATOM 8356 C CA . GLU A 1 1034 ? 4.829 6.560 29.838 1.00 69.62 1034 GLU A CA 1
ATOM 8357 C C . GLU A 1 1034 ? 3.476 6.483 29.090 1.00 69.62 1034 GLU A C 1
ATOM 8359 O O . GLU A 1 1034 ? 3.429 6.070 27.927 1.00 69.62 1034 GLU A O 1
ATOM 8364 N N . THR A 1 1035 ? 2.361 6.783 29.769 1.00 71.25 1035 THR A N 1
ATOM 8365 C CA . THR A 1 1035 ? 0.980 6.634 29.243 1.00 71.25 1035 THR A CA 1
ATOM 8366 C C . THR A 1 1035 ? 0.130 7.895 29.378 1.00 71.25 1035 THR A C 1
ATOM 8368 O O . THR A 1 1035 ? -0.955 7.952 28.795 1.00 71.25 1035 THR A O 1
ATOM 8371 N N . GLY A 1 1036 ? 0.581 8.868 30.176 1.00 75.94 1036 GLY A N 1
ATOM 8372 C CA . GLY A 1 1036 ? -0.199 10.028 30.585 1.00 75.94 1036 GLY A CA 1
ATOM 8373 C C . GLY A 1 1036 ? -0.527 10.988 29.443 1.00 75.94 1036 GLY A C 1
ATOM 8374 O O . GLY A 1 1036 ? 0.117 10.980 28.396 1.00 75.94 1036 GLY A O 1
ATOM 8375 N N . LEU A 1 1037 ? -1.512 11.864 29.658 1.00 79.69 1037 LEU A N 1
ATOM 8376 C CA . LEU A 1 1037 ? -1.740 13.042 28.802 1.00 79.69 1037 LEU A CA 1
ATOM 8377 C C . LEU A 1 1037 ? -0.691 14.141 29.046 1.00 79.69 1037 LEU A C 1
ATOM 8379 O O . LEU A 1 1037 ? -0.472 15.000 28.192 1.00 79.69 1037 LEU A O 1
ATOM 8383 N N . PHE A 1 1038 ? -0.010 14.083 30.190 1.00 76.62 1038 PHE A N 1
ATOM 8384 C CA . PHE A 1 1038 ? 1.045 14.999 30.606 1.00 76.62 1038 PHE A CA 1
ATOM 8385 C C . PHE A 1 1038 ? 2.273 14.224 31.114 1.00 76.62 1038 PHE A C 1
ATOM 8387 O O . PHE A 1 1038 ? 2.138 13.178 31.755 1.00 76.62 1038 PHE A O 1
ATOM 8394 N N . TYR A 1 1039 ? 3.471 14.765 30.865 1.00 70.56 1039 TYR A N 1
ATOM 8395 C CA . TYR A 1 1039 ? 4.736 14.234 31.402 1.00 70.56 1039 TYR A CA 1
ATOM 8396 C C . TYR A 1 1039 ? 4.802 14.315 32.947 1.00 70.56 1039 TYR A C 1
ATOM 8398 O O . TYR A 1 1039 ? 4.135 15.148 33.567 1.00 70.56 1039 TYR A O 1
ATOM 8406 N N . LYS A 1 1040 ? 5.642 13.467 33.569 1.00 64.62 1040 LYS A N 1
ATOM 8407 C CA . LYS A 1 1040 ? 5.857 13.366 35.032 1.00 64.62 1040 LYS A CA 1
ATOM 8408 C C . LYS A 1 1040 ? 6.219 14.727 35.674 1.00 64.62 1040 LYS A C 1
ATOM 8410 O O . LYS A 1 1040 ? 6.960 15.503 35.069 1.00 64.62 1040 LYS A O 1
ATOM 8415 N N . PRO A 1 1041 ? 5.760 15.036 36.906 1.00 54.91 1041 PRO A N 1
ATOM 8416 C CA . PRO A 1 1041 ? 5.858 16.390 37.441 1.00 54.91 1041 PRO A CA 1
ATOM 8417 C C . PRO A 1 1041 ? 7.204 16.695 38.117 1.00 54.91 1041 PRO A C 1
ATOM 8419 O O . PRO A 1 1041 ? 7.547 16.117 39.147 1.00 54.91 1041 PRO A O 1
ATOM 8422 N N . SER A 1 1042 ? 7.882 17.726 37.618 1.00 43.84 1042 SER A N 1
ATOM 8423 C CA . SER A 1 1042 ? 8.619 18.691 38.440 1.00 43.84 1042 SER A CA 1
ATOM 8424 C C . SER A 1 1042 ? 8.199 20.094 37.985 1.00 43.84 1042 SER A C 1
ATOM 8426 O O . SER A 1 1042 ? 8.850 20.692 37.140 1.00 43.84 1042 SER A O 1
ATOM 8428 N N . ALA A 1 1043 ? 7.058 20.562 38.502 1.00 43.56 1043 ALA A N 1
ATOM 8429 C CA . ALA A 1 1043 ? 6.464 21.885 38.271 1.00 43.56 1043 ALA A CA 1
ATOM 8430 C C . ALA A 1 1043 ? 6.079 22.224 36.800 1.00 43.56 1043 ALA A C 1
ATOM 8432 O O . ALA A 1 1043 ? 6.885 22.721 36.019 1.00 43.56 1043 ALA A O 1
ATOM 8433 N N . PHE A 1 1044 ? 4.780 22.038 36.506 1.00 49.34 1044 PHE A N 1
ATOM 8434 C CA . PHE A 1 1044 ? 3.976 22.627 35.410 1.00 49.34 1044 PHE A CA 1
ATOM 8435 C C . PHE A 1 1044 ? 4.019 21.963 34.013 1.00 49.34 1044 PHE A C 1
ATOM 8437 O O . PHE A 1 1044 ? 4.471 22.522 33.015 1.00 49.34 1044 PHE A O 1
ATOM 8444 N N . THR A 1 1045 ? 3.493 20.728 34.007 1.00 59.31 1045 THR A N 1
ATOM 8445 C CA . THR A 1 1045 ? 2.593 20.091 33.011 1.00 59.31 1045 THR A CA 1
ATOM 8446 C C . THR A 1 1045 ? 2.828 20.389 31.526 1.00 59.31 1045 THR A C 1
ATOM 8448 O O . THR A 1 1045 ? 2.035 21.041 30.849 1.00 59.31 1045 THR A O 1
ATOM 8451 N N . ARG A 1 1046 ? 3.883 19.792 30.963 1.00 65.69 1046 ARG A N 1
ATOM 8452 C CA . ARG A 1 1046 ? 4.068 19.695 29.508 1.00 65.69 1046 ARG A CA 1
ATOM 8453 C C . ARG A 1 1046 ? 2.986 18.769 28.914 1.00 65.69 1046 ARG A C 1
ATOM 8455 O O . ARG A 1 1046 ? 3.006 17.577 29.235 1.00 65.69 1046 ARG A O 1
ATOM 8462 N N . PRO A 1 1047 ? 2.052 19.270 28.083 1.00 72.12 1047 PRO A N 1
ATOM 8463 C CA . PRO A 1 1047 ? 1.062 18.420 27.432 1.00 72.12 1047 PRO A CA 1
ATOM 8464 C C . PRO A 1 1047 ? 1.734 17.520 26.393 1.00 72.12 1047 PRO A C 1
ATOM 8466 O O . PRO A 1 1047 ? 2.698 17.924 25.736 1.00 72.12 1047 PRO A O 1
ATOM 8469 N N . ARG A 1 1048 ? 1.218 16.301 26.246 1.00 74.69 1048 ARG A N 1
ATOM 8470 C CA . ARG A 1 1048 ? 1.523 15.403 25.126 1.00 74.69 1048 ARG A CA 1
ATOM 8471 C C . ARG A 1 1048 ? 0.498 15.590 24.014 1.00 74.69 1048 ARG A C 1
ATOM 8473 O O . ARG A 1 1048 ? -0.565 16.170 24.226 1.00 74.69 1048 ARG A O 1
ATOM 8480 N N . GLU A 1 1049 ? 0.797 15.047 22.841 1.00 72.69 1049 GLU A N 1
ATOM 8481 C CA . GLU A 1 1049 ? -0.042 15.133 21.645 1.00 72.69 1049 GLU A CA 1
ATOM 8482 C C . GLU A 1 1049 ? -1.493 14.672 21.884 1.00 72.69 1049 GLU A C 1
ATOM 8484 O O . GLU A 1 1049 ? -2.419 15.242 21.320 1.00 72.69 1049 GLU A O 1
ATOM 8489 N N . GLY A 1 1050 ? -1.717 13.711 22.791 1.00 72.06 1050 GLY A N 1
ATOM 8490 C CA . GLY A 1 1050 ? -3.058 13.224 23.136 1.00 72.06 1050 GLY A CA 1
ATOM 8491 C C . GLY A 1 1050 ? -3.901 14.156 24.012 1.00 72.06 1050 GLY A C 1
ATOM 8492 O O . GLY A 1 1050 ? -5.116 13.992 24.067 1.00 72.06 1050 GLY A O 1
ATOM 8493 N N . MET A 1 1051 ? -3.288 15.128 24.696 1.00 87.12 1051 MET A N 1
ATOM 8494 C CA . MET A 1 1051 ? -3.978 16.014 25.642 1.00 87.12 1051 MET A CA 1
ATOM 8495 C C . MET A 1 1051 ? -5.076 16.823 24.951 1.00 87.12 1051 MET A C 1
ATOM 8497 O O . MET A 1 1051 ? -6.227 16.784 25.382 1.00 87.12 1051 MET A O 1
ATOM 8501 N N . GLN A 1 1052 ? -4.728 17.499 23.851 1.00 80.25 1052 GLN A N 1
ATOM 8502 C CA . GLN A 1 1052 ? -5.669 18.344 23.119 1.00 80.25 1052 GLN A CA 1
ATOM 8503 C C . GLN A 1 1052 ? -6.784 17.507 22.485 1.00 80.25 1052 GLN A C 1
ATOM 8505 O O . GLN A 1 1052 ? -7.947 17.861 22.601 1.00 80.25 1052 GLN A O 1
ATOM 8510 N N . ALA A 1 1053 ? -6.451 16.344 21.915 1.00 78.69 1053 ALA A N 1
ATOM 8511 C CA . ALA A 1 1053 ? -7.446 15.450 21.327 1.00 78.69 1053 ALA A CA 1
ATOM 8512 C C . ALA A 1 1053 ? -8.486 14.963 22.348 1.00 78.69 1053 ALA A C 1
ATOM 8514 O O . ALA A 1 1053 ? -9.665 14.864 22.018 1.00 78.69 1053 ALA A O 1
ATOM 8515 N N . PHE A 1 1054 ? -8.063 14.664 23.583 1.00 87.06 1054 PHE A N 1
ATOM 8516 C CA . PHE A 1 1054 ? -9.003 14.325 24.646 1.00 87.06 1054 PHE A CA 1
ATOM 8517 C C . PHE A 1 1054 ? -9.826 15.541 25.068 1.00 87.06 1054 PHE A C 1
ATOM 8519 O O . PHE A 1 1054 ? -11.037 15.425 25.189 1.00 87.06 1054 PHE A O 1
ATOM 8526 N N . LYS A 1 1055 ? -9.188 16.705 25.233 1.00 88.69 1055 LYS A N 1
ATOM 8527 C CA . LYS A 1 1055 ? -9.880 17.951 25.569 1.00 88.69 1055 LYS A CA 1
ATOM 8528 C C . LYS A 1 1055 ? -10.999 18.261 24.573 1.00 88.69 1055 LYS A C 1
ATOM 8530 O O . LYS A 1 1055 ? -12.139 18.403 24.991 1.00 88.69 1055 LYS A O 1
ATOM 8535 N N . ASP A 1 1056 ? -10.687 18.294 23.278 1.00 84.56 1056 ASP A N 1
ATOM 8536 C CA . ASP A 1 1056 ? -11.649 18.604 22.215 1.00 84.56 1056 ASP A CA 1
ATOM 8537 C C . ASP A 1 1056 ? -12.852 17.656 22.269 1.00 84.56 1056 ASP A C 1
ATOM 8539 O O . ASP A 1 1056 ? -14.002 18.087 22.231 1.00 84.56 1056 ASP A O 1
ATOM 8543 N N . LEU A 1 1057 ? -12.591 16.358 22.444 1.00 86.00 1057 LEU A N 1
ATOM 8544 C CA . LEU A 1 1057 ? -13.631 15.343 22.573 1.00 86.00 1057 LEU A CA 1
ATOM 8545 C C . LEU A 1 1057 ? -14.588 15.629 23.744 1.00 86.00 1057 LEU A C 1
ATOM 8547 O O . LEU A 1 1057 ? -15.802 15.464 23.596 1.00 86.00 1057 LEU A O 1
ATOM 8551 N N . VAL A 1 1058 ? -14.054 16.072 24.887 1.00 90.25 1058 VAL A N 1
ATOM 8552 C CA . VAL A 1 1058 ? -14.854 16.456 26.058 1.00 90.25 1058 VAL A CA 1
ATOM 8553 C C . VAL A 1 1058 ? -15.618 17.754 25.801 1.00 90.25 1058 VAL A C 1
ATOM 8555 O O . VAL A 1 1058 ? -16.831 17.793 26.009 1.00 90.25 1058 VAL A O 1
ATOM 8558 N N . THR A 1 1059 ? -14.939 18.792 25.309 1.00 87.56 1059 THR A N 1
ATOM 8559 C CA . THR A 1 1059 ? -15.512 20.122 25.056 1.00 87.56 1059 THR A CA 1
ATOM 8560 C C . THR A 1 1059 ? -16.664 20.061 24.052 1.00 87.56 1059 THR A C 1
ATOM 8562 O O . THR A 1 1059 ? -17.728 20.637 24.283 1.00 87.56 1059 THR A O 1
ATOM 8565 N N . PHE A 1 1060 ? -16.493 19.324 22.952 1.00 84.31 1060 PHE A N 1
ATOM 8566 C CA . PHE A 1 1060 ? -17.524 19.164 21.921 1.00 84.31 1060 PHE A CA 1
ATOM 8567 C C . PHE A 1 1060 ? -18.524 18.046 22.236 1.00 84.31 1060 PHE A C 1
ATOM 8569 O O . PHE A 1 1060 ? -19.525 17.886 21.526 1.00 84.31 1060 PHE A O 1
ATOM 8576 N N . ASN A 1 1061 ? -18.285 17.298 23.319 1.00 89.25 1061 ASN A N 1
ATOM 8577 C CA . ASN A 1 1061 ? -19.039 16.117 23.718 1.00 89.25 1061 ASN A CA 1
ATOM 8578 C C . ASN A 1 1061 ? -19.208 15.122 22.555 1.00 89.25 1061 ASN A C 1
ATOM 8580 O O . ASN A 1 1061 ? -20.304 14.617 22.321 1.00 89.25 1061 ASN A O 1
ATOM 8584 N N . GLY A 1 1062 ? -18.148 14.873 21.785 1.00 82.38 1062 GLY A N 1
ATOM 8585 C CA . GLY A 1 1062 ? -18.188 14.090 20.547 1.00 82.38 1062 GLY A CA 1
ATOM 8586 C C . GLY A 1 1062 ? -17.453 14.772 19.398 1.00 82.38 1062 GLY A C 1
ATOM 8587 O O . GLY A 1 1062 ? -16.501 15.510 19.625 1.00 82.38 1062 GLY A O 1
ATOM 8588 N N . TYR A 1 1063 ? -17.892 14.514 18.165 1.00 78.44 1063 TYR A N 1
ATOM 8589 C CA . TYR A 1 1063 ? -17.194 14.954 16.949 1.00 78.44 1063 TYR A CA 1
ATOM 8590 C C . TYR A 1 1063 ? -18.071 15.837 16.069 1.00 78.44 1063 TYR A C 1
ATOM 8592 O O . TYR A 1 1063 ? -18.338 15.529 14.911 1.00 78.44 1063 TYR A O 1
ATOM 8600 N N . VAL A 1 1064 ? -18.598 16.911 16.640 1.00 68.50 1064 VAL A N 1
ATOM 8601 C CA . VAL A 1 1064 ? -19.440 17.856 15.903 1.00 68.50 1064 VAL A CA 1
ATOM 8602 C C . VAL A 1 1064 ? -18.627 19.036 15.397 1.00 68.50 1064 VAL A C 1
ATOM 8604 O O . VAL A 1 1064 ? -17.695 19.482 16.061 1.00 68.50 1064 VAL A O 1
ATOM 8607 N N . ASP A 1 1065 ? -19.014 19.559 14.233 1.00 48.81 1065 ASP A N 1
ATOM 8608 C CA . ASP A 1 1065 ? -18.486 20.833 13.752 1.00 48.81 1065 ASP A CA 1
ATOM 8609 C C . ASP A 1 1065 ? -18.842 21.927 14.783 1.00 48.81 1065 ASP A C 1
ATOM 8611 O O . ASP A 1 1065 ? -19.960 21.910 15.322 1.00 48.81 1065 ASP A O 1
ATOM 8615 N N . PRO A 1 1066 ? -17.939 22.878 15.078 1.00 45.97 1066 PRO A N 1
ATOM 8616 C CA . PRO A 1 1066 ? -18.253 23.979 15.978 1.00 45.97 1066 PRO A CA 1
ATOM 8617 C C . PRO A 1 1066 ? -19.511 24.707 15.476 1.00 45.97 1066 PRO A C 1
ATOM 8619 O O . PRO A 1 1066 ? -19.694 24.847 14.258 1.00 45.97 1066 PRO A O 1
ATOM 8622 N N . PRO A 1 1067 ? -20.412 25.156 16.372 1.00 39.22 1067 PRO A N 1
ATOM 8623 C CA . PRO A 1 1067 ? -21.608 25.866 15.951 1.00 39.22 1067 PRO A CA 1
ATOM 8624 C C . PRO A 1 1067 ? -21.202 27.042 15.061 1.00 39.22 1067 PRO A C 1
ATOM 8626 O O . PRO A 1 1067 ? -20.438 27.904 15.490 1.00 39.22 1067 PRO A O 1
ATOM 8629 N N . LYS A 1 1068 ? -21.712 27.090 13.821 1.00 31.92 1068 LYS A N 1
ATOM 8630 C CA . LYS A 1 1068 ? -21.620 28.304 13.003 1.00 31.92 1068 LYS A CA 1
ATOM 8631 C C . LYS A 1 1068 ? -22.201 29.434 13.839 1.00 31.92 1068 LYS A C 1
ATOM 8633 O O . LYS A 1 1068 ? -23.360 29.331 14.241 1.00 31.92 1068 LYS A O 1
ATOM 8638 N N . GLU A 1 1069 ? -21.423 30.484 14.090 1.00 31.53 1069 GLU A N 1
ATOM 8639 C CA . GLU A 1 1069 ? -21.934 31.710 14.690 1.00 31.53 1069 GLU A CA 1
ATOM 8640 C C . GLU A 1 1069 ? -23.086 32.230 13.824 1.00 31.53 1069 GLU A C 1
ATOM 8642 O O . GLU A 1 1069 ? -22.905 32.907 12.812 1.00 31.53 1069 GLU A O 1
ATOM 8647 N N . THR A 1 1070 ? -24.313 31.880 14.200 1.00 29.38 1070 THR A N 1
ATOM 8648 C CA . THR A 1 1070 ? -25.493 32.588 13.742 1.00 29.38 1070 THR A CA 1
ATOM 8649 C C . THR A 1 1070 ? -25.415 33.954 14.387 1.00 29.38 1070 THR A C 1
ATOM 8651 O O . THR A 1 1070 ? -25.692 34.107 15.577 1.00 29.38 1070 THR A O 1
ATOM 8654 N N . THR A 1 1071 ? -25.028 34.945 13.595 1.00 34.47 1071 THR A N 1
ATOM 8655 C CA . THR A 1 1071 ? -25.184 36.359 13.908 1.00 34.47 1071 THR A CA 1
ATOM 8656 C C . THR A 1 1071 ? -26.664 36.650 14.149 1.00 34.47 1071 THR A C 1
ATOM 8658 O O . THR A 1 1071 ? -27.418 37.004 13.250 1.00 34.47 1071 THR A O 1
ATOM 8661 N N . THR A 1 1072 ? -27.098 36.492 15.397 1.00 26.39 1072 THR A N 1
ATOM 8662 C CA . THR A 1 1072 ? -28.331 37.100 15.895 1.00 26.39 1072 THR A CA 1
ATOM 8663 C C . THR A 1 1072 ? -27.975 37.864 17.169 1.00 26.39 1072 THR A C 1
ATOM 8665 O O . THR A 1 1072 ? -27.286 37.308 18.025 1.00 26.39 1072 THR A O 1
ATOM 8668 N N . PRO A 1 1073 ? -28.354 39.147 17.299 1.00 30.45 1073 PRO A N 1
ATOM 8669 C CA . PRO A 1 1073 ? -27.784 40.021 18.314 1.00 30.45 1073 PRO A CA 1
ATOM 8670 C C . PRO A 1 1073 ? -28.165 39.576 19.722 1.00 30.45 1073 PRO A C 1
ATOM 8672 O O . PRO A 1 1073 ? -29.327 39.265 19.990 1.00 30.45 1073 PRO A O 1
ATOM 8675 N N . MET A 1 1074 ? -27.194 39.647 20.634 1.00 25.38 1074 MET A N 1
ATOM 8676 C CA . MET A 1 1074 ? -27.442 39.639 22.071 1.00 25.38 1074 MET A CA 1
ATOM 8677 C C . MET A 1 1074 ? -28.536 40.654 22.405 1.00 25.38 1074 MET A C 1
ATOM 8679 O O . MET A 1 1074 ? -28.368 41.859 22.199 1.00 25.38 1074 MET A O 1
ATOM 8683 N N . ARG A 1 1075 ? -29.621 40.185 23.020 1.00 26.69 1075 ARG A N 1
ATOM 8684 C CA . ARG A 1 1075 ? -30.328 41.007 23.992 1.00 26.69 1075 ARG A CA 1
ATOM 8685 C C . ARG A 1 1075 ? -30.243 40.340 25.350 1.00 26.69 1075 ARG A C 1
ATOM 8687 O O . ARG A 1 1075 ? -30.622 39.188 25.530 1.00 26.69 1075 ARG A O 1
ATOM 8694 N N . SER A 1 1076 ? -29.660 41.113 26.254 1.00 31.45 1076 SER A N 1
ATOM 8695 C CA . SER A 1 1076 ? -29.556 40.880 27.678 1.00 31.45 1076 SER A CA 1
ATOM 8696 C C . SER A 1 1076 ? -30.905 40.540 28.297 1.00 31.45 1076 SER A C 1
ATOM 8698 O O . SER A 1 1076 ? -31.915 41.123 27.918 1.00 31.45 1076 SER A O 1
ATOM 8700 N N . THR A 1 1077 ? -30.876 39.695 29.324 1.00 25.17 1077 THR A N 1
ATOM 8701 C CA . THR A 1 1077 ? -31.573 39.968 30.587 1.00 25.17 1077 THR A CA 1
ATOM 8702 C C . THR A 1 1077 ? -30.993 39.082 31.683 1.00 25.17 1077 THR A C 1
ATOM 8704 O O . THR A 1 1077 ? -31.193 37.869 31.694 1.00 25.17 1077 THR A O 1
ATOM 8707 N N . THR A 1 1078 ? -30.306 39.709 32.634 1.00 29.30 1078 THR A N 1
ATOM 8708 C CA . THR A 1 1078 ? -30.337 39.303 34.042 1.00 29.30 1078 THR A CA 1
ATOM 8709 C C . THR A 1 1078 ? -31.768 39.455 34.590 1.00 29.30 1078 THR A C 1
ATOM 8711 O O . THR A 1 1078 ? -32.567 40.207 34.026 1.00 29.30 1078 THR A O 1
ATOM 8714 N N . PRO A 1 1079 ? -32.129 38.720 35.654 1.00 32.59 1079 PRO A N 1
ATOM 8715 C CA . PRO A 1 1079 ? -33.518 38.461 36.014 1.00 32.59 1079 PRO A CA 1
ATOM 8716 C C . PRO A 1 1079 ? -34.135 39.625 36.794 1.00 32.59 1079 PRO A C 1
ATOM 8718 O O . PRO A 1 1079 ? -33.474 40.195 37.658 1.00 32.59 1079 PRO A O 1
ATOM 8721 N N . ASN A 1 1080 ? -35.422 39.910 36.570 1.00 25.58 1080 ASN A N 1
ATOM 8722 C CA . ASN A 1 1080 ? -36.398 39.963 37.665 1.00 25.58 1080 ASN A CA 1
ATOM 8723 C C . ASN A 1 1080 ? -37.836 40.241 37.205 1.00 25.58 1080 ASN A C 1
ATOM 8725 O O . ASN A 1 1080 ? -38.085 41.125 36.398 1.00 25.58 1080 ASN A O 1
ATOM 8729 N N . ASN A 1 1081 ? -38.742 39.504 37.849 1.00 27.28 1081 ASN A N 1
ATOM 8730 C CA . ASN A 1 1081 ? -40.112 39.833 38.242 1.00 27.28 1081 ASN A CA 1
ATOM 8731 C C . ASN A 1 1081 ? -41.099 40.476 37.252 1.00 27.28 1081 ASN A C 1
ATOM 8733 O O . ASN A 1 1081 ? -40.965 41.607 36.797 1.00 27.28 1081 ASN A O 1
ATOM 8737 N N . ASN A 1 1082 ? -42.218 39.760 37.123 1.00 25.72 1082 ASN A N 1
ATOM 8738 C CA . ASN A 1 1082 ? -43.566 40.251 36.856 1.00 25.72 1082 ASN A CA 1
ATOM 8739 C C . ASN A 1 1082 ? -43.834 41.667 37.398 1.00 25.72 1082 ASN A C 1
ATOM 8741 O O . ASN A 1 1082 ? -43.790 41.882 38.609 1.00 25.72 1082 ASN A O 1
ATOM 8745 N N . ASN A 1 1083 ? -44.248 42.581 36.516 1.00 26.64 1083 ASN A N 1
ATOM 8746 C CA . ASN A 1 1083 ? -45.558 43.232 36.618 1.00 26.64 1083 ASN A CA 1
ATOM 8747 C C . ASN A 1 1083 ? -45.884 44.086 35.376 1.00 26.64 1083 ASN A C 1
ATOM 8749 O O . ASN A 1 1083 ? -45.221 45.073 35.092 1.00 26.64 1083 ASN A O 1
ATOM 8753 N N . ASN A 1 1084 ? -46.989 43.697 34.736 1.00 26.95 1084 ASN A N 1
ATOM 8754 C CA . ASN A 1 1084 ? -48.048 44.506 34.126 1.00 26.95 1084 ASN A CA 1
ATOM 8755 C C . ASN A 1 1084 ? -47.801 45.509 32.976 1.00 26.95 1084 ASN A C 1
ATOM 8757 O O . ASN A 1 1084 ? -47.094 46.503 33.089 1.00 26.95 1084 ASN A O 1
ATOM 8761 N N . ASN A 1 1085 ? -48.687 45.311 31.989 1.00 28.34 1085 ASN A N 1
ATOM 8762 C CA . ASN A 1 1085 ? -49.382 46.268 31.119 1.00 28.34 1085 ASN A CA 1
ATOM 8763 C C . ASN A 1 1085 ? -48.814 46.564 29.722 1.00 28.34 1085 ASN A C 1
ATOM 8765 O O . ASN A 1 1085 ? -47.991 47.447 29.505 1.00 28.34 1085 ASN A O 1
ATOM 8769 N N . ASN A 1 1086 ? -49.431 45.870 28.758 1.00 26.84 1086 ASN A N 1
ATOM 8770 C CA . ASN A 1 1086 ? -49.586 46.253 27.358 1.00 26.84 1086 ASN A CA 1
ATOM 8771 C C . ASN A 1 1086 ? -50.360 47.571 27.206 1.00 26.84 1086 ASN A C 1
ATOM 8773 O O . ASN A 1 1086 ? -51.377 47.759 27.873 1.00 26.84 1086 ASN A O 1
ATOM 8777 N N . ASN A 1 1087 ? -49.967 48.390 26.223 1.00 28.50 1087 ASN A N 1
ATOM 8778 C CA . ASN A 1 1087 ? -50.920 49.013 25.299 1.00 28.50 1087 ASN A CA 1
ATOM 8779 C C . ASN A 1 1087 ? -50.248 49.590 24.031 1.00 28.50 1087 ASN A C 1
ATOM 8781 O O . ASN A 1 1087 ? -49.393 50.462 24.114 1.00 28.50 1087 ASN A O 1
ATOM 8785 N N . ASN A 1 1088 ? -50.779 49.132 22.891 1.00 27.89 1088 ASN A N 1
ATOM 8786 C CA . ASN A 1 1088 ? -51.173 49.876 21.685 1.00 27.89 1088 ASN A CA 1
ATOM 8787 C C . ASN A 1 1088 ? -50.172 50.463 20.654 1.00 27.89 1088 ASN A C 1
ATOM 8789 O O . ASN A 1 1088 ? -49.424 51.394 20.922 1.00 27.89 1088 ASN A O 1
ATOM 8793 N N . ASN A 1 1089 ? -50.429 50.015 19.409 1.00 28.83 1089 ASN A N 1
ATOM 8794 C CA . ASN A 1 1089 ? -50.569 50.758 18.136 1.00 28.83 1089 ASN A CA 1
ATOM 8795 C C . ASN A 1 1089 ? -49.330 51.133 17.284 1.00 28.83 1089 ASN A C 1
ATOM 8797 O O . ASN A 1 1089 ? -48.672 52.133 17.527 1.00 28.83 1089 ASN A O 1
ATOM 8801 N N . ASN A 1 1090 ? -49.082 50.315 16.241 1.00 25.19 1090 ASN A N 1
ATOM 8802 C CA . ASN A 1 1090 ? -49.178 50.574 14.773 1.00 25.19 1090 ASN A CA 1
ATOM 8803 C C . ASN A 1 1090 ? -48.952 52.015 14.210 1.00 25.19 1090 ASN A C 1
ATOM 8805 O O . ASN A 1 1090 ? -49.384 52.965 14.853 1.00 25.19 1090 ASN A O 1
ATOM 8809 N N . PRO A 1 1091 ? -48.672 52.190 12.892 1.00 48.53 1091 PRO A N 1
ATOM 8810 C CA . PRO A 1 1091 ? -47.470 51.907 12.080 1.00 48.53 1091 PRO A CA 1
ATOM 8811 C C . PRO A 1 1091 ? -46.979 53.170 11.291 1.00 48.53 1091 PRO A C 1
ATOM 8813 O O . PRO A 1 1091 ? -47.409 54.278 11.580 1.00 48.53 1091 PRO A O 1
ATOM 8816 N N . ASP A 1 1092 ? -46.121 52.971 10.274 1.00 27.36 1092 ASP A N 1
ATOM 8817 C CA . ASP A 1 1092 ? -45.812 53.838 9.103 1.00 27.36 1092 ASP A CA 1
ATOM 8818 C C . ASP A 1 1092 ? -44.407 54.485 8.952 1.00 27.36 1092 ASP A C 1
ATOM 8820 O O . ASP A 1 1092 ? -43.821 55.084 9.849 1.00 27.36 1092 ASP A O 1
ATOM 8824 N N . LYS A 1 1093 ? -43.876 54.297 7.729 1.00 24.00 1093 LYS A N 1
ATOM 8825 C CA . LYS A 1 1093 ? -42.627 54.782 7.082 1.00 24.00 1093 LYS A CA 1
ATOM 8826 C C . LYS A 1 1093 ? -42.793 56.241 6.548 1.00 24.00 1093 LYS A C 1
ATOM 8828 O O . LYS A 1 1093 ? -43.914 56.731 6.622 1.00 24.00 1093 LYS A O 1
ATOM 8833 N N . PRO A 1 1094 ? -41.862 56.872 5.771 1.00 42.47 1094 PRO A N 1
ATOM 8834 C CA . PRO A 1 1094 ? -40.378 56.861 5.675 1.00 42.47 1094 PRO A CA 1
ATOM 8835 C C . PRO A 1 1094 ? -39.731 58.294 5.594 1.00 42.47 1094 PRO A C 1
ATOM 8837 O O . PRO A 1 1094 ? -40.429 59.300 5.556 1.00 42.47 1094 PRO A O 1
ATOM 8840 N N . VAL A 1 1095 ? -38.393 58.337 5.394 1.00 25.05 1095 VAL A N 1
ATOM 8841 C CA . VAL A 1 1095 ? -37.559 59.330 4.638 1.00 25.05 1095 VAL A CA 1
ATOM 8842 C C . VAL A 1 1095 ? -36.588 60.251 5.429 1.00 25.05 1095 VAL A C 1
ATOM 8844 O O . VAL A 1 1095 ? -36.997 61.058 6.249 1.00 25.05 1095 VAL A O 1
ATOM 8847 N N . ASN A 1 1096 ? -35.295 60.137 5.052 1.00 26.70 1096 ASN A N 1
ATOM 8848 C CA . ASN A 1 1096 ? -34.135 61.062 5.094 1.00 26.70 1096 ASN A CA 1
ATOM 8849 C C . ASN A 1 1096 ? -33.810 61.867 6.371 1.00 26.70 1096 ASN A C 1
ATOM 8851 O O . ASN A 1 1096 ? -34.534 62.777 6.743 1.00 26.70 1096 ASN A O 1
ATOM 8855 N N . ASN A 1 1097 ? -32.590 61.753 6.912 1.00 24.92 1097 ASN A N 1
ATOM 8856 C CA . ASN A 1 1097 ? -31.362 62.374 6.392 1.00 24.92 1097 ASN A CA 1
ATOM 8857 C C . ASN A 1 1097 ? -30.183 62.172 7.360 1.00 24.92 1097 ASN A C 1
ATOM 8859 O O . ASN A 1 1097 ? -30.348 61.896 8.545 1.00 24.92 1097 ASN A O 1
ATOM 8863 N N . ALA A 1 1098 ? -28.991 62.349 6.799 1.00 27.72 1098 ALA A N 1
ATOM 8864 C CA . ALA A 1 1098 ? -27.696 62.480 7.445 1.00 27.72 1098 ALA A CA 1
ATOM 8865 C C . ALA A 1 1098 ? -27.689 63.218 8.800 1.00 27.72 1098 ALA A C 1
ATOM 8867 O O . ALA A 1 1098 ? -28.404 64.201 8.988 1.00 27.72 1098 ALA A O 1
ATOM 8868 N N . THR A 1 1099 ? -26.754 62.795 9.662 1.00 27.12 1099 THR A N 1
ATOM 8869 C CA . THR A 1 1099 ? -25.889 63.587 10.573 1.00 27.12 1099 THR A CA 1
ATOM 8870 C C . THR A 1 1099 ? -25.813 62.941 11.959 1.00 27.12 1099 THR A C 1
ATOM 8872 O O . THR A 1 1099 ? -26.679 63.177 12.793 1.00 27.12 1099 THR A O 1
ATOM 8875 N N . ARG A 1 1100 ? -24.750 62.156 12.204 1.00 28.94 1100 ARG A N 1
ATOM 8876 C CA . ARG A 1 1100 ? -24.014 61.984 13.484 1.00 28.94 1100 ARG A CA 1
ATOM 8877 C C . ARG A 1 1100 ? -23.325 60.618 13.539 1.00 28.94 1100 ARG A C 1
ATOM 8879 O O . ARG A 1 1100 ? -23.813 59.696 14.169 1.00 28.94 1100 ARG A O 1
ATOM 8886 N N . TYR A 1 1101 ? -22.149 60.531 12.932 1.00 28.53 1101 TYR A N 1
ATOM 8887 C CA . TYR A 1 1101 ? -21.078 59.638 13.389 1.00 28.53 1101 TYR A CA 1
ATOM 8888 C C . TYR A 1 1101 ? -19.742 60.368 13.180 1.00 28.53 1101 TYR A C 1
ATOM 8890 O O . TYR A 1 1101 ? -18.908 60.004 12.364 1.00 28.53 1101 TYR A O 1
ATOM 8898 N N . ILE A 1 1102 ? -19.589 61.479 13.906 1.00 33.59 1102 ILE A N 1
ATOM 8899 C CA . ILE A 1 1102 ? -18.322 62.182 14.133 1.00 33.59 1102 ILE A CA 1
ATOM 8900 C C . ILE A 1 1102 ? -18.234 62.352 15.649 1.00 33.59 1102 ILE A C 1
ATOM 8902 O O . ILE A 1 1102 ? -18.888 63.240 16.191 1.00 33.59 1102 ILE A O 1
ATOM 8906 N N . SER A 1 1103 ? -17.479 61.486 16.331 1.00 35.47 1103 SER A N 1
ATOM 8907 C CA . SER A 1 1103 ? -16.978 61.797 17.684 1.00 35.47 1103 SER A CA 1
ATOM 8908 C C . SER A 1 1103 ? -15.894 60.869 18.250 1.00 35.47 1103 SER A C 1
ATOM 8910 O O . SER A 1 1103 ? -15.209 61.316 19.157 1.00 35.47 1103 SER A O 1
ATOM 8912 N N . ASN A 1 1104 ? -15.621 59.664 17.722 1.00 36.53 1104 ASN A N 1
ATOM 8913 C CA . ASN A 1 1104 ? -14.616 58.771 18.350 1.00 36.53 1104 ASN A CA 1
ATOM 8914 C C . ASN A 1 1104 ? -13.316 58.531 17.557 1.00 36.53 1104 ASN A C 1
ATOM 8916 O O . ASN A 1 1104 ? -12.399 57.903 18.075 1.00 36.53 1104 ASN A O 1
ATOM 8920 N N . VAL A 1 1105 ? -13.172 59.097 16.352 1.00 40.81 1105 VAL A N 1
ATOM 8921 C CA . VAL A 1 1105 ? -11.929 59.009 15.547 1.00 40.81 1105 VAL A CA 1
ATOM 8922 C C . VAL A 1 1105 ? -10.947 60.163 15.845 1.00 40.81 1105 VAL A C 1
ATOM 8924 O O . VAL A 1 1105 ? -9.760 60.069 15.554 1.00 40.81 1105 VAL A O 1
ATOM 8927 N N . TYR A 1 1106 ? -11.391 61.225 16.529 1.00 37.78 1106 TYR A N 1
ATOM 8928 C CA . TYR A 1 1106 ? -10.559 62.400 16.836 1.00 37.78 1106 TYR A CA 1
ATOM 8929 C C . TYR A 1 1106 ? -9.741 62.302 18.137 1.00 37.78 1106 TYR A C 1
ATOM 8931 O O . TYR A 1 1106 ? -8.828 63.099 18.333 1.00 37.78 1106 TYR A O 1
ATOM 8939 N N . PHE A 1 1107 ? -9.998 61.319 19.008 1.00 38.44 1107 PHE A N 1
ATOM 8940 C CA . PHE A 1 1107 ? -9.291 61.211 20.294 1.00 38.44 1107 PHE A CA 1
ATOM 8941 C C . PHE A 1 1107 ? -7.968 60.423 20.208 1.00 38.44 1107 PHE A C 1
ATOM 8943 O O . PHE A 1 1107 ? -7.094 60.603 21.048 1.00 38.44 1107 PHE A O 1
ATOM 8950 N N . HIS A 1 1108 ? -7.780 59.587 19.178 1.00 40.72 1108 HIS A N 1
ATOM 8951 C CA . HIS A 1 1108 ? -6.537 58.822 18.978 1.00 40.72 1108 HIS A CA 1
ATOM 8952 C C . HIS A 1 1108 ? -5.510 59.533 18.076 1.00 40.72 1108 HIS A C 1
ATOM 8954 O O . HIS A 1 1108 ? -4.314 59.347 18.277 1.00 40.72 1108 HIS A O 1
ATOM 8960 N N . LEU A 1 1109 ? -5.929 60.422 17.162 1.00 40.53 1109 LEU A N 1
ATOM 8961 C CA . LEU A 1 1109 ? -4.992 61.177 16.310 1.00 40.53 1109 LEU A CA 1
ATOM 8962 C C . LEU A 1 1109 ? -4.229 62.294 17.059 1.00 40.53 1109 LEU A C 1
ATOM 8964 O O . LEU A 1 1109 ? -3.130 62.665 16.652 1.00 40.53 1109 LEU A O 1
ATOM 8968 N N . LEU A 1 1110 ? -4.771 62.815 18.166 1.00 41.44 1110 LEU A N 1
ATOM 8969 C CA . LEU A 1 1110 ? -4.154 63.902 18.946 1.00 41.44 1110 LEU A CA 1
ATOM 8970 C C . LEU A 1 1110 ? -3.011 63.432 19.867 1.00 41.44 1110 LEU A C 1
ATOM 8972 O O . LEU A 1 1110 ? -2.103 64.211 20.148 1.00 41.44 1110 LEU A O 1
ATOM 8976 N N . ILE A 1 1111 ? -2.998 62.160 20.281 1.00 48.41 1111 ILE A N 1
ATOM 8977 C CA . ILE A 1 1111 ? -1.920 61.585 21.110 1.00 48.41 1111 ILE A CA 1
ATOM 8978 C C . ILE A 1 1111 ? -0.707 61.212 20.239 1.00 48.41 1111 ILE A C 1
ATOM 8980 O O . ILE A 1 1111 ? 0.437 61.422 20.642 1.00 48.41 1111 ILE A O 1
ATOM 8984 N N . THR A 1 1112 ? -0.938 60.761 19.003 1.00 48.09 1112 THR A N 1
ATOM 8985 C CA . THR A 1 1112 ? 0.128 60.389 18.058 1.00 48.09 1112 THR A CA 1
ATOM 8986 C C . THR A 1 1112 ? 0.912 61.605 17.541 1.00 48.09 1112 THR A C 1
ATOM 8988 O O . THR A 1 1112 ? 2.130 61.527 17.407 1.00 48.09 1112 THR A O 1
ATOM 8991 N N . VAL A 1 1113 ? 0.269 62.765 17.345 1.00 49.38 1113 VAL A N 1
ATOM 8992 C CA . VAL A 1 1113 ? 0.958 64.008 16.926 1.00 49.38 1113 VAL A CA 1
ATOM 8993 C C . VAL A 1 1113 ? 1.757 64.651 18.077 1.00 49.38 1113 VAL A C 1
ATOM 8995 O O . VAL A 1 1113 ? 2.813 65.241 17.841 1.00 49.38 1113 VAL A O 1
ATOM 8998 N N . PHE A 1 1114 ? 1.333 64.479 19.336 1.00 42.56 1114 PHE A N 1
ATOM 8999 C CA . PHE A 1 1114 ? 2.025 65.047 20.505 1.00 42.56 1114 PHE A CA 1
ATOM 9000 C C . PHE A 1 1114 ? 3.288 64.260 20.912 1.00 42.56 1114 PHE A C 1
ATOM 9002 O O . PHE A 1 1114 ? 4.243 64.848 21.417 1.00 42.56 1114 PHE A O 1
ATOM 9009 N N . VAL A 1 1115 ? 3.331 62.946 20.650 1.00 52.62 1115 VAL A N 1
ATOM 9010 C CA . VAL A 1 1115 ? 4.506 62.090 20.920 1.00 52.62 1115 VAL A CA 1
ATOM 9011 C C . VAL A 1 1115 ? 5.564 62.210 19.814 1.00 52.62 1115 VAL A C 1
ATOM 9013 O O . VAL A 1 1115 ? 6.754 62.256 20.116 1.00 52.62 1115 VAL A O 1
ATOM 9016 N N . ILE A 1 1116 ? 5.155 62.369 18.549 1.00 53.94 1116 ILE A N 1
ATOM 9017 C CA . ILE A 1 1116 ? 6.082 62.551 17.414 1.00 53.94 1116 ILE A CA 1
ATOM 9018 C C . ILE A 1 1116 ? 6.770 63.932 17.455 1.00 53.94 1116 ILE A C 1
ATOM 9020 O O . ILE A 1 1116 ? 7.942 64.048 17.108 1.00 53.94 1116 ILE A O 1
ATOM 9024 N N . SER A 1 1117 ? 6.105 64.964 17.986 1.00 42.91 1117 SER A N 1
ATOM 9025 C CA . SER A 1 1117 ? 6.679 66.319 18.104 1.00 42.91 1117 SER A CA 1
ATOM 9026 C C . SER A 1 1117 ? 7.717 66.477 19.235 1.00 42.91 1117 SER A C 1
ATOM 9028 O O . SER A 1 1117 ? 8.427 67.476 19.264 1.00 42.91 1117 SER A O 1
ATOM 9030 N N . LYS A 1 1118 ? 7.836 65.501 20.152 1.00 48.75 1118 LYS A N 1
ATOM 9031 C CA . LYS A 1 1118 ? 8.860 65.449 21.222 1.00 48.75 1118 LYS A CA 1
ATOM 9032 C C . LYS A 1 1118 ? 10.020 64.483 20.936 1.00 48.75 1118 LYS A C 1
ATOM 9034 O O . LYS A 1 1118 ? 10.923 64.379 21.752 1.00 48.75 1118 LYS A O 1
ATOM 9039 N N . LEU A 1 1119 ? 9.965 63.762 19.815 1.00 46.75 1119 LEU A N 1
ATOM 9040 C CA . LEU A 1 1119 ? 11.024 62.862 19.336 1.00 46.75 1119 LEU A CA 1
ATOM 9041 C C . LEU A 1 1119 ? 11.832 63.467 18.170 1.00 46.75 1119 LEU A C 1
ATOM 9043 O O . LEU A 1 1119 ? 12.845 62.896 17.781 1.00 46.75 1119 LEU A O 1
ATOM 9047 N N . ILE A 1 1120 ? 11.389 64.605 17.617 1.00 52.34 1120 ILE A N 1
ATOM 9048 C CA . ILE A 1 1120 ? 12.069 65.356 16.541 1.00 52.34 1120 ILE A CA 1
ATOM 9049 C C . ILE A 1 1120 ? 12.754 66.645 17.068 1.00 52.34 1120 ILE A C 1
ATOM 9051 O O . ILE A 1 1120 ? 13.551 67.248 16.353 1.00 52.34 1120 ILE A O 1
ATOM 9055 N N . ALA A 1 1121 ? 12.504 67.039 18.323 1.00 48.19 1121 ALA A N 1
ATOM 9056 C CA . ALA A 1 1121 ? 13.262 68.053 19.071 1.00 48.19 1121 ALA A CA 1
ATOM 9057 C C . ALA A 1 1121 ? 14.068 67.362 20.173 1.00 48.19 1121 ALA A C 1
ATOM 9059 O O . ALA A 1 1121 ? 15.186 67.840 20.468 1.00 48.19 1121 ALA A O 1
#

Nearest PDB structures (foldseek):
  8in1-assembly2_B  TM=5.878E-01  e=2.193E-85  Aplysia kurodai
  2zox-assembly1_A  TM=9.727E-01  e=2.369E-53  Homo sapiens
  2e9m-assembly1_A  TM=9.734E-01  e=3.967E-53  Homo sapiens
  2jfe-assembly1_X  TM=9.705E-01  e=2.008E-48  Homo sapiens
  5dt7-assembly2_C  TM=9.410E-01  e=3.354E-37  Exiguobacterium antarcticum B7

pLDDT: mean 79.35, std 20.56, range [24.0, 98.94]

Organism: Patella caerulea (NCBI:txid87958)

Radius of gyration: 37.17 Å; Cα contacts (8 Å, |Δi|>4): 2061; chains: 1; bounding box: 90×99×115 Å

Foldseek 3Di:
DLLVCCVVVVLDADEAEEDFDDDPDPPDDPLVVLVSVVVVVVVVVCCCPVSVRNYPYYDYDDQEFDDDPPPDDGDDTHQWYFDPVDPVRDTHGDLNVVVVVCCVVVVDPDADDDDPDLFDGFPPCLQPFDFDFDDPLAFEEFEDECLWAAACCPPQQQAAFLQQVCLCVQLFPVSDGSNCKLNCLVVVLVLLVLRVVLVGQAYEYEQQCSLQPVLLADGRVSSLVSVVVNLVSCVVSNHAYAYEHDDLGHRVNCVVVVHLLDLCVLVSLLVSLLVCCVSCVVRHAHYAHDAAQLCCLQCDQACLSFPPRHHPAQQQRSLSSLVSVLSSLLSSLVSCCVPPPPRHWYFHAHEDEQAHASDSSDPQSSVQNVLVCLLGVVQNCCCQQPFVWRDPVLLVLQQVLCVLLVHPGGSRDGDDPVNSVSRYNSGQFHHYEYEAYKHKGAADPVQRSPDRRHSVSSSRIDIDDDPQFDDALDPPGTQDQSRLLSVLLVCCVPRNQGEYEHAEYWTKHQPLDLAPVVGLLSCQRNVSSVVCSCPPVVRNHSYHYYPHCEFTQPGSNGNRIGTHQWYFDPVDPNRDTHGGPSSVSSSVCVVVSHRHPVNPPPNNRPQRPDDDLPPFPQDFDPPLFAAEAEADAQDPDDDPPQDDPRDGPVVVPPDDPDDPPDPPVPRRPPSLVVLCVQVVLCVLLVGLAYEYEYDQCQQQVDLDPVPGPVVSLVSVQVSLVVHDFARYEYELDDQADHCNQQPLPNLRLLHLVVLVVLLVSLVVCCVSRLQRYQHYAHEAALLVVLCCVADCLVGPVSHHNHLLSSLSSLVSSLLSLLSNLVCCVPPPCVPRVHWYAHEHEQEAEDQLDPVDVQSVVLRVLVCLLRPQQNVCCAQPFVWGDPSLCVLQDDVSRDGDDPVSSVSRYNSGQAYEYAYEAYWYKGFADVPPPDGRSCNSSRMDTPADPPQGGDHDLLRLLVRLLVCCVRRNQGEYEHSEYWDWPSNCVVHVDFGLSSVSSNVSSVVCSCPVVVHNYRYYYYYAQEFDADPNDRPTTGIHQFYHDPDDTDGDPNSVSSSVCSVVSTSHDPPDPPPDDDDDDDDDDDDDDDDDDDDDDDDDDDDDDPDDPPPVVVVVVVVVVVVVD

Secondary structure (DSSP, 8-state):
-HHHHHHHTTS--EEEEEE----TT-SS-SHHHHHHHHHHHHHHHHHHHTS---EEEEEES-SB-EE-SSTT-EE--SSEEE-SSSTT--EEE-HHHHHHHHHHHHSS---S-SSSSS-S-PPTTTTSPP--BPPTT-EEEEE--HHHH---TTSTTPPPBHHHHHHHTT-STT---TTTTT-HHHHHHHHHHHHHHHT-SEEEEE--HHHHSTTSSS--HHHHHHHHHHHHHHHHTTPEEEEEEESS--BHHHHTTTGGGSTTHHHHHHHHHHHHHHHHTTT--EEEEEE-HHIIIIIHHTS-SSTT---S-TTTHHHHHHHHHHHHHHHHHHHHHHHSTTS-EEEEEEE--EEEESSTT-HHHHHHHHHHHIIIIIHHHHIIIIISS--HHHHHHHHHHHHHTT-SS-SSPPPPHHHHHHHTT--SSEEEE---EEEEEEPPTTTTTSSPP-HHHHHTEEEE--TTS-B-SSTT-B--HHHHHHHHHHHHHHH-S--EEEEEE---BSS--S--HHHHHHHHHHHHHHHHHHHHS---EEEEEEE-SB----GGGTTSSB--SEEE-SSSTT--EEE-HHHHHHHHHHHHTB--STT-S------SSS-STTSS---BPPTT-EEEEE---B---S----EETTEETHHHHTS----TT---TTS-HHHHHHHHHHHHHHHHTT-SEEEEEB-HHHH--SSSTT---HHHHHHHHHHHHHSPTT-EEEEEE-S---HHHHSTTT-GGG-TTHHHHHHHHHHHHHHHHTTT--EEEEEESHHHHHIIIIIB--STT--BS-HHHHHHHHHHHHHHHHHHHHHHHHHTHHHH--EEEEEEE--EEEESSTT-HHHHHHHHHHHHHHTHHHHHHHHTSSS--HHHHHHH-TTTS----HHHHHHHTT--S-EEEE---EEEEEE--TTSPP-HHHHHHTEEESS-TTT--B--HHHHHHHHHHHHHHH-S--EEEEEE---HHHHHHH---HHHHHHHHHHHHHHHHHTS---EEEEEES-SB----SS-TTS----SBPPPSSS--B-HHHHHHHHHHHTTBSPPPPP----------------------------------SSSHHHHHHHHHHHTTT--

Sequence (1121 aa):
MLSRVKYVYDNPSVYVTDISQSGANISGDMESKIDYYRIYTNNILKAVNLDECNIKGFSVGSLLDGPTGLKDNYHSYGLYEVDFNHPERKRTARGTAHWFSLLATENAFTPGYSKPGGWGIAPKNVDQFHIDKFPEEFMFGAATSAAQVEGGWDVDGKGASIWDTFANADKVKDKSTPQIACDSYHNYKQDIVLLKQLGVKFYRFSIAWPRIMPDGITRNDKGIEYYHNLIDELKMNQIIPMVTIYHWDLPQSLENYGGWLNSSIVDRFRNYAHLLFEEYGGKVDWWITLNEPWVFVVKGYGNGEFAPGISDDPGRKPYIAAHNAIKAHAEAYHDYHDNYKGKGKIGITLNIDWQEPKDPYNPDDIEASEWAIQTFLGWFAHPVYINGDYPDVMKTKIATISTEQGLGGSRLPEFTAAEKARINGTSDFFGINSYSTNLAYKDDPSRAGKEAPDYFKDRGILSDFDPSWPGSGSTWLKVVPWGLRKILNWVKNNYGDREILITENGVSDNTGTLQDSQRAAFIRNYINEVLKAVKYDGINVIGYTAWSLMDNFEWQSGYTERFGLYHVDFEDANRTRTPKSSAQEFHKIIVDHGFTTESKAEPYHPSPLPYQDTFYYKQQFPKDFSWGVTSQYFQGGFGWDTTVNGTSLDVLINGVDLKPDTDTSGLYRVVFNRLNNVDEGRKHVEATHVYTSILWPVMFPNRTIQDVDKTTLIAMRSFLKELPVGNTTITIFTWDLPNIMDTKNNGGWLNESNIDIFVEIARIYFDALGDTVKQWVTFNEPQQYAYLMYESGQLPPYHGNRTNDMYKAMHNMIKAHARVYHMYQKDFKRRQQGKVGLIVRNDWYIPKDSNNPADNDAVLRNLEFEYFWFSDPIFRTGDYPDEMKQHVGGTRLPSFTPREKQLNLGACDFLGINHYGSLIVKTRQPGDAPNGFNEDKGVTTDNNRYNELVIDPTGIRKMLNVIKGRYGKIPIYIAGNGITDTQKTHSNIDRATYIKQYSNEVLKAILHDQVNVKGYSYSRVLDGYSWTSPSKGETGLFYKPSAFTRPREGMQAFKDLVTFNGYVDPPKETTTPMRSTTPNNNNNNNNNNNPDKPVNNATRYISNVYFHLLITVFVISKLIA